Protein AF-0000000074018014 (afdb_homodimer)

Radius of gyration: 39.67 Å; Cα contacts (8 Å, |Δi|>4): 2882; chains: 2; bounding box: 82×98×160 Å

Structure (mmCIF, N/CA/C/O backbone):
data_AF-0000000074018014-model_v1
#
loop_
_entity.id
_entity.type
_entity.pdbx_description
1 polymer 'GP-PDE domain-containing protein'
#
loop_
_atom_site.group_PDB
_atom_site.id
_atom_site.type_symbol
_atom_site.label_atom_id
_atom_site.label_alt_id
_atom_site.label_comp_id
_atom_site.label_asym_id
_atom_site.label_entity_id
_atom_site.label_seq_id
_atom_site.pdbx_PDB_ins_code
_atom_site.Cartn_x
_atom_site.Cartn_y
_atom_site.Cartn_z
_atom_site.occupancy
_atom_site.B_iso_or_equiv
_atom_site.auth_seq_id
_atom_site.auth_comp_id
_atom_site.auth_asym_id
_atom_site.auth_atom_id
_atom_site.pdbx_PDB_model_num
ATOM 1 N N . MET A 1 1 ? -31.703 -41.375 -81.562 1 18.8 1 MET A N 1
ATOM 2 C CA . MET A 1 1 ? -30.422 -41.688 -80.875 1 18.8 1 MET A CA 1
ATOM 3 C C . MET A 1 1 ? -30.609 -41.812 -79.375 1 18.8 1 MET A C 1
ATOM 5 O O . MET A 1 1 ? -31.688 -41.5 -78.875 1 18.8 1 MET A O 1
ATOM 9 N N . PRO A 1 2 ? -29.844 -40.938 -78.625 1 20.55 2 PRO A N 1
ATOM 10 C CA . PRO A 1 2 ? -28.953 -41.469 -77.562 1 20.55 2 PRO A CA 1
ATOM 11 C C . PRO A 1 2 ? -29.688 -41.719 -76.25 1 20.55 2 PRO A C 1
ATOM 13 O O . PRO A 1 2 ? -29.422 -42.719 -75.562 1 20.55 2 PRO A O 1
ATOM 16 N N . GLY A 1 3 ? -30.281 -40.688 -75.5 1 25.5 3 GLY A N 1
ATOM 17 C CA . GLY A 1 3 ? -29.516 -40.438 -74.312 1 25.5 3 GLY A CA 1
ATOM 18 C C . GLY A 1 3 ? -29.906 -41.344 -73.125 1 25.5 3 GLY A C 1
ATOM 19 O O . GLY A 1 3 ? -31.062 -41.312 -72.688 1 25.5 3 GLY A O 1
ATOM 20 N N . PRO A 1 4 ? -29.422 -42.594 -73.125 1 26.17 4 PRO A N 1
ATOM 21 C CA . PRO A 1 4 ? -30.047 -43.688 -72.312 1 26.17 4 PRO A CA 1
ATOM 22 C C . PRO A 1 4 ? -30.281 -43.281 -70.875 1 26.17 4 PRO A C 1
ATOM 24 O O . PRO A 1 4 ? -29.656 -42.344 -70.375 1 26.17 4 PRO A O 1
ATOM 27 N N . PRO A 1 5 ? -30.984 -44.094 -70.062 1 28.73 5 PRO A N 1
ATOM 28 C CA . PRO A 1 5 ? -31.938 -44.031 -69 1 28.73 5 PRO A CA 1
ATOM 29 C C . PRO A 1 5 ? -31.266 -44.062 -67.625 1 28.73 5 PRO A C 1
ATOM 31 O O . PRO A 1 5 ? -31.938 -44.094 -66.562 1 28.73 5 PRO A O 1
ATOM 34 N N . PRO A 1 6 ? -30.188 -43.156 -67.25 1 21.81 6 PRO A N 1
ATOM 35 C CA . PRO A 1 6 ? -29.297 -43.812 -66.25 1 21.81 6 PRO A CA 1
ATOM 36 C C . PRO A 1 6 ? -30.047 -44.344 -65.062 1 21.81 6 PRO A C 1
ATOM 38 O O . PRO A 1 6 ? -31.188 -43.969 -64.812 1 21.81 6 PRO A O 1
ATOM 41 N N . ASP A 1 7 ? -29.547 -45.312 -64.125 1 19.91 7 ASP A N 1
ATOM 42 C CA . ASP A 1 7 ? -29.609 -46.375 -63.125 1 19.91 7 ASP A CA 1
ATOM 43 C C . ASP A 1 7 ? -29.875 -45.812 -61.719 1 19.91 7 ASP A C 1
ATOM 45 O O . ASP A 1 7 ? -29.969 -46.562 -60.75 1 19.91 7 ASP A O 1
ATOM 49 N N . ARG A 1 8 ? -29.656 -44.438 -61.344 1 19.78 8 ARG A N 1
ATOM 50 C CA . ARG A 1 8 ? -29.016 -44.156 -60.062 1 19.78 8 ARG A CA 1
ATOM 51 C C . ARG A 1 8 ? -29.938 -44.5 -58.906 1 19.78 8 ARG A C 1
ATOM 53 O O . ARG A 1 8 ? -29.484 -44.812 -57.812 1 19.78 8 ARG A O 1
ATOM 60 N N . ARG A 1 9 ? -31.281 -44.125 -58.75 1 20.05 9 ARG A N 1
ATOM 61 C CA . ARG A 1 9 ? -31.797 -43.406 -57.625 1 20.05 9 ARG A CA 1
ATOM 62 C C . ARG A 1 9 ? -32.188 -44.344 -56.469 1 20.05 9 ARG A C 1
ATOM 64 O O . ARG A 1 9 ? -33.344 -44.75 -56.375 1 20.05 9 ARG A O 1
ATOM 71 N N . LEU A 1 10 ? -31.656 -45.562 -56.312 1 17.41 10 LEU A N 1
ATOM 72 C CA . LEU A 1 10 ? -32.25 -46.438 -55.312 1 17.41 10 LEU A CA 1
ATOM 73 C C . LEU A 1 10 ? -32.219 -45.75 -53.938 1 17.41 10 LEU A C 1
ATOM 75 O O . LEU A 1 10 ? -31.156 -45.5 -53.375 1 17.41 10 LEU A O 1
ATOM 79 N N . ALA A 1 11 ? -33.125 -44.812 -53.531 1 19.66 11 ALA A N 1
ATOM 80 C CA . ALA A 1 11 ? -33.594 -44.031 -52.375 1 19.66 11 ALA A CA 1
ATOM 81 C C . ALA A 1 11 ? -34 -44.938 -51.219 1 19.66 11 ALA A C 1
ATOM 83 O O . ALA A 1 11 ? -35.188 -45.188 -51.031 1 19.66 11 ALA A O 1
ATOM 84 N N . ASP A 1 12 ? -33.562 -46.219 -51.125 1 18.16 12 ASP A N 1
ATOM 85 C CA . ASP A 1 12 ? -34.188 -47.094 -50.125 1 18.16 12 ASP A CA 1
ATOM 86 C C . ASP A 1 12 ? -34.188 -46.438 -48.75 1 18.16 12 ASP A C 1
ATOM 88 O O . ASP A 1 12 ? -33.25 -45.75 -48.375 1 18.16 12 ASP A O 1
ATOM 92 N N . GLU A 1 13 ? -35.375 -46.344 -47.969 1 19.75 13 GLU A N 1
ATOM 93 C CA . GLU A 1 13 ? -36.156 -45.938 -46.812 1 19.75 13 GLU A CA 1
ATOM 94 C C . GLU A 1 13 ? -35.656 -46.625 -45.531 1 19.75 13 GLU A C 1
ATOM 96 O O . GLU A 1 13 ? -35.969 -47.812 -45.281 1 19.75 13 GLU A O 1
ATOM 101 N N . LEU A 1 14 ? -34.312 -46.719 -45.219 1 17.86 14 LEU A N 1
ATOM 102 C CA . LEU A 1 14 ? -33.875 -47.469 -44.031 1 17.86 14 LEU A CA 1
ATOM 103 C C . LEU A 1 14 ? -34.656 -47.031 -42.781 1 17.86 14 LEU A C 1
ATOM 105 O O . LEU A 1 14 ? -34.656 -45.844 -42.438 1 17.86 14 LEU A O 1
ATOM 109 N N . LEU A 1 15 ? -35.75 -47.75 -42.312 1 18.5 15 LEU A N 1
ATOM 110 C CA . LEU A 1 15 ? -36.719 -47.719 -41.219 1 18.5 15 LEU A CA 1
ATOM 111 C C . LEU A 1 15 ? -36.031 -47.75 -39.875 1 18.5 15 LEU A C 1
ATOM 113 O O . LEU A 1 15 ? -35.312 -48.719 -39.562 1 18.5 15 LEU A O 1
ATOM 117 N N . VAL A 1 16 ? -35.594 -46.656 -39.25 1 19.36 16 VAL A N 1
ATOM 118 C CA . VAL A 1 16 ? -34.969 -46.375 -38 1 19.36 16 VAL A CA 1
ATOM 119 C C . VAL A 1 16 ? -35.844 -46.844 -36.844 1 19.36 16 VAL A C 1
ATOM 121 O O . VAL A 1 16 ? -36.938 -46.312 -36.656 1 19.36 16 VAL A O 1
ATOM 124 N N . THR A 1 17 ? -36 -48.156 -36.438 1 18.53 17 THR A N 1
ATOM 125 C CA . THR A 1 17 ? -36.812 -48.688 -35.344 1 18.53 17 THR A CA 1
ATOM 126 C C . THR A 1 17 ? -36.375 -48.125 -34 1 18.53 17 THR A C 1
ATOM 128 O O . THR A 1 17 ? -35.156 -48 -33.75 1 18.53 17 THR A O 1
ATOM 131 N N . SER A 1 18 ? -37.188 -47.344 -33.219 1 20.03 18 SER A N 1
ATOM 132 C CA . SER A 1 18 ? -37.281 -46.562 -31.969 1 20.03 18 SER A CA 1
ATOM 133 C C . SER A 1 18 ? -37.156 -47.469 -30.75 1 20.03 18 SER A C 1
ATOM 135 O O . SER A 1 18 ? -38.156 -47.969 -30.219 1 20.03 18 SER A O 1
ATOM 137 N N . SER A 1 19 ? -36.188 -48.438 -30.594 1 19.53 19 SER A N 1
ATOM 138 C CA . SER A 1 19 ? -36.281 -49.312 -29.438 1 19.53 19 SER A CA 1
ATOM 139 C C . SER A 1 19 ? -36.375 -48.531 -28.141 1 19.53 19 SER A C 1
ATOM 141 O O . SER A 1 19 ? -35.719 -47.5 -28 1 19.53 19 SER A O 1
ATOM 143 N N . ARG A 1 20 ? -37.406 -48.719 -27.219 1 21.55 20 ARG A N 1
ATOM 144 C CA . ARG A 1 20 ? -37.938 -48.281 -25.922 1 21.55 20 ARG A CA 1
ATOM 145 C C . ARG A 1 20 ? -36.938 -48.562 -24.812 1 21.55 20 ARG A C 1
ATOM 147 O O . ARG A 1 20 ? -36.688 -49.719 -24.469 1 21.55 20 ARG A O 1
ATOM 154 N N . LEU A 1 21 ? -35.812 -47.875 -24.766 1 22.12 21 LEU A N 1
ATOM 155 C CA . LEU A 1 21 ? -34.812 -48 -23.703 1 22.12 21 LEU A CA 1
ATOM 156 C C . LEU A 1 21 ? -35.469 -48 -22.328 1 22.12 21 LEU A C 1
ATOM 158 O O . LEU A 1 21 ? -36.281 -47.125 -22.031 1 22.12 21 LEU A O 1
ATOM 162 N N . LEU A 1 22 ? -35.688 -49.094 -21.734 1 23.39 22 LEU A N 1
ATOM 163 C CA . LEU A 1 22 ? -36.281 -49.375 -20.422 1 23.39 22 LEU A CA 1
ATOM 164 C C . LEU A 1 22 ? -35.562 -48.562 -19.344 1 23.39 22 LEU A C 1
ATOM 166 O O . LEU A 1 22 ? -34.375 -48.25 -19.453 1 23.39 22 LEU A O 1
ATOM 170 N N . PRO A 1 23 ? -36.375 -47.938 -18.281 1 24.28 23 PRO A N 1
ATOM 171 C CA . PRO A 1 23 ? -36.156 -46.969 -17.188 1 24.28 23 PRO A CA 1
ATOM 172 C C . PRO A 1 23 ? -35.094 -47.438 -16.203 1 24.28 23 PRO A C 1
ATOM 174 O O . PRO A 1 23 ? -35.281 -48.438 -15.5 1 24.28 23 PRO A O 1
ATOM 177 N N . ALA A 1 24 ? -33.938 -47.875 -16.5 1 23.22 24 ALA A N 1
ATOM 178 C CA . ALA A 1 24 ? -33.188 -48.469 -15.391 1 23.22 24 ALA A CA 1
ATOM 179 C C . ALA A 1 24 ? -33.094 -47.531 -14.203 1 23.22 24 ALA A C 1
ATOM 181 O O . ALA A 1 24 ? -33.25 -46.312 -14.352 1 23.22 24 ALA A O 1
ATOM 182 N N . ASN A 1 25 ? -32.781 -47.938 -12.93 1 24.59 25 ASN A N 1
ATOM 183 C CA . ASN A 1 25 ? -32.781 -47.438 -11.555 1 24.59 25 ASN A CA 1
ATOM 184 C C . ASN A 1 25 ? -31.953 -46.156 -11.414 1 24.59 25 ASN A C 1
ATOM 186 O O . ASN A 1 25 ? -30.875 -46.062 -12.023 1 24.59 25 ASN A O 1
ATOM 190 N N . ARG A 1 26 ? -32.438 -44.875 -10.852 1 25.56 26 ARG A N 1
ATOM 191 C CA . ARG A 1 26 ? -32.375 -43.438 -10.828 1 25.56 26 ARG A CA 1
ATOM 192 C C . ARG A 1 26 ? -31.094 -42.938 -10.18 1 25.56 26 ARG A C 1
ATOM 194 O O . ARG A 1 26 ? -31.109 -42.188 -9.211 1 25.56 26 ARG A O 1
ATOM 201 N N . ARG A 1 27 ? -30.047 -43.75 -9.945 1 28.17 27 ARG A N 1
ATOM 202 C CA . ARG A 1 27 ? -28.891 -43.125 -9.336 1 28.17 27 ARG A CA 1
ATOM 203 C C . ARG A 1 27 ? -28.469 -41.875 -10.125 1 28.17 27 ARG A C 1
ATOM 205 O O . ARG A 1 27 ? -28.453 -41.906 -11.359 1 28.17 27 ARG A O 1
ATOM 212 N N . ASN A 1 28 ? -28.656 -40.562 -9.531 1 27.83 28 ASN A N 1
ATOM 213 C CA . ASN A 1 28 ? -28.688 -39.156 -9.953 1 27.83 28 ASN A CA 1
ATOM 214 C C . ASN A 1 28 ? -27.453 -38.812 -10.789 1 27.83 28 ASN A C 1
ATOM 216 O O . ASN A 1 28 ? -27.078 -37.625 -10.891 1 27.83 28 ASN A O 1
ATOM 220 N N . ASP A 1 29 ? -26.531 -39.688 -11.016 1 29 29 ASP A N 1
ATOM 221 C CA . ASP A 1 29 ? -25.375 -39.312 -11.812 1 29 29 ASP A CA 1
ATOM 222 C C . ASP A 1 29 ? -25.797 -38.906 -13.227 1 29 29 ASP A C 1
ATOM 224 O O . ASP A 1 29 ? -25.953 -39.75 -14.102 1 29 29 ASP A O 1
ATOM 228 N N . ASN A 1 30 ? -26.688 -37.938 -13.359 1 30.08 30 ASN A N 1
ATOM 229 C CA . ASN A 1 30 ? -27.266 -37.531 -14.625 1 30.08 30 ASN A CA 1
ATOM 230 C C . ASN A 1 30 ? -26.188 -37.156 -15.641 1 30.08 30 ASN A C 1
ATOM 232 O O . ASN A 1 30 ? -26.406 -36.312 -16.516 1 30.08 30 ASN A O 1
ATOM 236 N N . ARG A 1 31 ? -24.891 -37.406 -15.391 1 32.22 31 ARG A N 1
ATOM 237 C CA . ARG A 1 31 ? -24 -37.062 -16.484 1 32.22 31 ARG A CA 1
ATOM 238 C C . ARG A 1 31 ? -24.328 -37.844 -17.75 1 32.22 31 ARG A C 1
ATOM 240 O O . ARG A 1 31 ? -24.375 -39.062 -17.719 1 32.22 31 ARG A O 1
ATOM 247 N N . VAL A 1 32 ? -25.25 -37.375 -18.547 1 31.17 32 VAL A N 1
ATOM 248 C CA . VAL A 1 32 ? -25.5 -37.938 -19.875 1 31.17 32 VAL A CA 1
ATOM 249 C C . VAL A 1 32 ? -24.188 -38.062 -20.641 1 31.17 32 VAL A C 1
ATOM 251 O O . VAL A 1 32 ? -23.391 -37.125 -20.688 1 31.17 32 VAL A O 1
ATOM 254 N N . ARG A 1 33 ? -23.641 -39.219 -20.766 1 32.84 33 ARG A N 1
ATOM 255 C CA . ARG A 1 33 ? -22.516 -39.531 -21.609 1 32.84 33 ARG A CA 1
ATOM 256 C C . ARG A 1 33 ? -22.734 -39.062 -23.047 1 32.84 33 ARG A C 1
ATOM 258 O O . ARG A 1 33 ? -23.734 -39.438 -23.672 1 32.84 33 ARG A O 1
ATOM 265 N N . TYR A 1 34 ? -22.5 -37.812 -23.344 1 34.84 34 TYR A N 1
ATOM 266 C CA . TYR A 1 34 ? -22.656 -37.344 -24.719 1 34.84 34 TYR A CA 1
ATOM 267 C C . TYR A 1 34 ? -21.562 -37.906 -25.609 1 34.84 34 TYR A C 1
ATOM 269 O O . TYR A 1 34 ? -20.422 -38.094 -25.172 1 34.84 34 TYR A O 1
ATOM 277 N N . GLU A 1 35 ? -22 -38.875 -26.516 1 40.19 35 GLU A N 1
ATOM 278 C CA . GLU A 1 35 ? -21.125 -39.25 -27.625 1 40.19 35 GLU A CA 1
ATOM 279 C C . GLU A 1 35 ? -21.016 -38.156 -28.656 1 40.19 35 GLU A C 1
ATOM 281 O O . GLU A 1 35 ? -22.016 -37.656 -29.172 1 40.19 35 GLU A O 1
ATOM 286 N N . CYS A 1 36 ? -20.156 -37.25 -28.547 1 38.97 36 CYS A N 1
ATOM 287 C CA . CYS A 1 36 ? -19.969 -36.25 -29.594 1 38.97 36 CYS A CA 1
ATOM 288 C C . CYS A 1 36 ? -19.156 -36.812 -30.75 1 38.97 36 CYS A C 1
ATOM 290 O O . CYS A 1 36 ? -18.125 -37.469 -30.531 1 38.97 36 CYS A O 1
ATOM 292 N N . LEU A 1 37 ? -19.875 -37.125 -32 1 38.12 37 LEU A N 1
ATOM 293 C CA . LEU A 1 37 ? -19.234 -37.625 -33.219 1 38.12 37 LEU A CA 1
ATOM 294 C C . LEU A 1 37 ? -18.812 -36.469 -34.125 1 38.12 37 LEU A C 1
ATOM 296 O O . LEU A 1 37 ? -19.547 -35.5 -34.281 1 38.12 37 LEU A O 1
ATOM 300 N N . ALA A 1 38 ? -17.547 -36.062 -34.156 1 40.97 38 ALA A N 1
ATOM 301 C CA . ALA A 1 38 ? -17.172 -35.094 -35.219 1 40.97 38 ALA A CA 1
ATOM 302 C C . ALA A 1 38 ? -16.453 -35.812 -36.344 1 40.97 38 ALA A C 1
ATOM 304 O O . ALA A 1 38 ? -15.758 -36.812 -36.156 1 40.97 38 ALA A O 1
ATOM 305 N N . VAL A 1 39 ? -17 -35.594 -37.656 1 38.78 39 VAL A N 1
ATOM 306 C CA . VAL A 1 39 ? -16.391 -36.062 -38.875 1 38.78 39 VAL A CA 1
ATOM 307 C C . VAL A 1 39 ? -15.414 -35 -39.406 1 38.78 39 VAL A C 1
ATOM 309 O O . VAL A 1 39 ? -15.781 -33.844 -39.594 1 38.78 39 VAL A O 1
ATOM 312 N N . VAL A 1 40 ? -14.047 -35.062 -39.156 1 40.75 40 VAL A N 1
ATOM 313 C CA . VAL A 1 40 ? -13.102 -34.156 -39.781 1 40.75 40 VAL A CA 1
ATOM 314 C C . VAL A 1 40 ? -12.484 -34.781 -41.031 1 40.75 40 VAL A C 1
ATOM 316 O O . VAL A 1 40 ? -12.039 -35.938 -41 1 40.75 40 VAL A O 1
ATOM 319 N N . VAL A 1 41 ? -12.688 -34.031 -42.219 1 36.38 41 VAL A N 1
ATOM 320 C CA . VAL A 1 41 ? -12.094 -34.438 -43.5 1 36.38 41 VAL A CA 1
ATOM 321 C C . VAL A 1 41 ? -10.727 -33.781 -43.656 1 36.38 41 VAL A C 1
ATOM 323 O O . VAL A 1 41 ? -10.609 -32.562 -43.594 1 36.38 41 VAL A O 1
ATOM 326 N N . VAL A 1 42 ? -9.633 -34.406 -43.406 1 36.16 42 VAL A N 1
ATOM 327 C CA . VAL A 1 42 ? -8.305 -33.844 -43.625 1 36.16 42 VAL A CA 1
ATOM 328 C C . VAL A 1 42 ? -7.887 -34.062 -45.062 1 36.16 42 VAL A C 1
ATOM 330 O O . VAL A 1 42 ? -7.879 -35.188 -45.562 1 36.16 42 VAL A O 1
ATOM 333 N N . ALA A 1 43 ? -7.918 -32.906 -45.969 1 33.25 43 ALA A N 1
ATOM 334 C CA . ALA A 1 43 ? -7.531 -32.969 -47.375 1 33.25 43 ALA A CA 1
ATOM 335 C C . ALA A 1 43 ? -6.016 -33.031 -47.531 1 33.25 43 ALA A C 1
ATOM 337 O O . ALA A 1 43 ? -5.289 -32.281 -46.875 1 33.25 43 ALA A O 1
ATOM 338 N N . SER A 1 44 ? -5.34 -34.094 -47.781 1 32.56 44 SER A N 1
ATOM 339 C CA . SER A 1 44 ? -3.943 -34.125 -48.188 1 32.56 44 SER A CA 1
ATOM 340 C C . SER A 1 44 ? -3.754 -33.469 -49.562 1 32.56 44 SER A C 1
ATOM 342 O O . SER A 1 44 ? -4.453 -33.812 -50.531 1 32.56 44 SER A O 1
ATOM 344 N N . PHE A 1 45 ? -3.375 -32.219 -49.688 1 30.94 45 PHE A N 1
ATOM 345 C CA . PHE A 1 45 ? -3.145 -31.547 -50.969 1 30.94 45 PHE A CA 1
ATOM 346 C C . PHE A 1 45 ? -1.978 -32.188 -51.688 1 30.94 45 PHE A C 1
ATOM 348 O O . PHE A 1 45 ? -1.482 -31.641 -52.688 1 30.94 45 PHE A O 1
ATOM 355 N N . GLN A 1 46 ? -1.253 -33.188 -51.562 1 30.62 46 GLN A N 1
ATOM 356 C CA . GLN A 1 46 ? -0.216 -33.25 -52.562 1 30.62 46 GLN A CA 1
ATOM 357 C C . GLN A 1 46 ? -0.823 -33.219 -53.969 1 30.62 46 GLN A C 1
ATOM 359 O O . GLN A 1 46 ? -2.02 -33.438 -54.156 1 30.62 46 GLN A O 1
ATOM 364 N N . GLY A 1 47 ? -0.077 -33.219 -55.25 1 29.72 47 GLY A N 1
ATOM 365 C CA . GLY A 1 47 ? -0.058 -33.75 -56.625 1 29.72 47 GLY A CA 1
ATOM 366 C C . GLY A 1 47 ? -0.727 -35.125 -56.75 1 29.72 47 GLY A C 1
ATOM 367 O O . GLY A 1 47 ? -0.244 -36.094 -56.188 1 29.72 47 GLY A O 1
ATOM 368 N N . GLY A 1 48 ? -1.909 -35.281 -57.125 1 37.22 48 GLY A N 1
ATOM 369 C CA . GLY A 1 48 ? -2.984 -36.25 -57.312 1 37.22 48 GLY A CA 1
ATOM 370 C C . GLY A 1 48 ? -3.508 -36.812 -56 1 37.22 48 GLY A C 1
ATOM 371 O O . GLY A 1 48 ? -4.121 -37.875 -56 1 37.22 48 GLY A O 1
ATOM 372 N N . MET A 1 49 ? -2.979 -36.625 -54.844 1 40.66 49 MET A N 1
ATOM 373 C CA . MET A 1 49 ? -3.021 -37.406 -53.625 1 40.66 49 MET A CA 1
ATOM 374 C C . MET A 1 49 ? -4.418 -37.375 -53 1 40.66 49 MET A C 1
ATOM 376 O O . MET A 1 49 ? -5.043 -36.312 -52.906 1 40.66 49 MET A O 1
ATOM 380 N N . ALA A 1 50 ? -5.102 -38.469 -52.875 1 49.47 50 ALA A N 1
ATOM 381 C CA . ALA A 1 50 ? -6.383 -38.938 -52.344 1 49.47 50 ALA A CA 1
ATOM 382 C C . ALA A 1 50 ? -6.609 -38.406 -50.938 1 49.47 50 ALA A C 1
ATOM 384 O O . ALA A 1 50 ? -5.672 -38.312 -50.125 1 49.47 50 ALA A O 1
ATOM 385 N N . SER A 1 51 ? -7.43 -37.438 -50.75 1 60.56 51 SER A N 1
ATOM 386 C CA . SER A 1 51 ? -7.93 -36.969 -49.438 1 60.56 51 SER A CA 1
ATOM 387 C C . SER A 1 51 ? -8.742 -38.062 -48.75 1 60.56 51 SER A C 1
ATOM 389 O O . SER A 1 51 ? -9.422 -38.844 -49.406 1 60.56 51 SER A O 1
ATOM 391 N N . THR A 1 52 ? -8.203 -38.406 -47.562 1 67 52 THR A N 1
ATOM 392 C CA . THR A 1 52 ? -8.984 -39.344 -46.75 1 67 52 THR A CA 1
ATOM 393 C C . THR A 1 52 ? -9.875 -38.562 -45.75 1 67 52 THR A C 1
ATOM 395 O O . THR A 1 52 ? -9.406 -37.656 -45.094 1 67 52 THR A O 1
ATOM 398 N N . ALA A 1 53 ? -11.148 -38.781 -45.844 1 70.25 53 ALA A N 1
ATOM 399 C CA . ALA A 1 53 ? -12.07 -38.25 -44.844 1 70.25 53 ALA A CA 1
ATOM 400 C C . ALA A 1 53 ? -12.023 -39.094 -43.562 1 70.25 53 ALA A C 1
ATOM 402 O O . ALA A 1 53 ? -12.273 -40.312 -43.594 1 70.25 53 ALA A O 1
ATOM 403 N N . VAL A 1 54 ? -11.594 -38.406 -42.469 1 71.75 54 VAL A N 1
ATOM 404 C CA . VAL A 1 54 ? -11.469 -39.125 -41.219 1 71.75 54 VAL A CA 1
ATOM 405 C C . VAL A 1 54 ? -12.586 -38.719 -40.25 1 71.75 54 VAL A C 1
ATOM 407 O O . VAL A 1 54 ? -12.828 -37.531 -40.062 1 71.75 54 VAL A O 1
ATOM 410 N N . THR A 1 55 ? -13.352 -39.688 -39.719 1 73.44 55 THR A N 1
ATOM 411 C CA . THR A 1 55 ? -14.367 -39.438 -38.719 1 73.44 55 THR A CA 1
ATOM 412 C C . THR A 1 55 ? -13.836 -39.75 -37.312 1 73.44 55 THR A C 1
ATOM 414 O O . THR A 1 55 ? -13.422 -40.875 -37.031 1 73.44 55 THR A O 1
ATOM 417 N N . PHE A 1 56 ? -13.883 -38.656 -36.469 1 75.62 56 PHE A N 1
ATOM 418 C CA . PHE A 1 56 ? -13.508 -38.812 -35.062 1 75.62 56 PHE A CA 1
ATOM 419 C C . PHE A 1 56 ? -14.734 -39.062 -34.219 1 75.62 56 PHE A C 1
ATOM 421 O O . PHE A 1 56 ? -15.742 -38.375 -34.344 1 75.62 56 PHE A O 1
ATOM 428 N N . ARG A 1 57 ? -14.648 -40.125 -33.406 1 74.81 57 ARG A N 1
ATOM 429 C CA . ARG A 1 57 ? -15.688 -40.438 -32.438 1 74.81 57 ARG A CA 1
ATOM 430 C C . ARG A 1 57 ? -15.125 -40.406 -31 1 74.81 57 ARG A C 1
ATOM 432 O O . ARG A 1 57 ? -14.141 -41.094 -30.703 1 74.81 57 ARG A O 1
ATOM 439 N N . VAL A 1 58 ? -15.695 -39.5 -30.188 1 80.5 58 VAL A N 1
ATOM 440 C CA . VAL A 1 58 ? -15.203 -39.344 -28.812 1 80.5 58 VAL A CA 1
ATOM 441 C C . VAL A 1 58 ? -16.359 -39.469 -27.828 1 80.5 58 VAL A C 1
ATOM 443 O O . VAL A 1 58 ? -17.438 -38.906 -28.062 1 80.5 58 VAL A O 1
ATOM 446 N N . GLN A 1 59 ? -16.125 -40.312 -26.859 1 78.25 59 GLN A N 1
ATOM 447 C CA . GLN A 1 59 ? -17.062 -40.375 -25.766 1 78.25 59 GLN A CA 1
ATOM 448 C C . GLN A 1 59 ? -16.5 -39.719 -24.5 1 78.25 59 GLN A C 1
ATOM 450 O O . GLN A 1 59 ? -15.305 -39.812 -24.234 1 78.25 59 GLN A O 1
ATOM 455 N N . GLY A 1 60 ? -17.203 -38.938 -23.812 1 75.5 60 GLY A N 1
ATOM 456 C CA . GLY A 1 60 ? -16.828 -38.25 -22.578 1 75.5 60 GLY A CA 1
ATOM 457 C C . GLY A 1 60 ? -17.953 -37.406 -22.016 1 75.5 60 GLY A C 1
ATOM 458 O O . GLY A 1 60 ? -18.938 -37.125 -22.688 1 75.5 60 GLY A O 1
ATOM 459 N N . LYS A 1 61 ? -17.781 -37.094 -20.719 1 70.88 61 LYS A N 1
ATOM 460 C CA . LYS A 1 61 ? -18.734 -36.219 -20.047 1 70.88 61 LYS A CA 1
ATOM 461 C C . LYS A 1 61 ? -18.469 -34.75 -20.375 1 70.88 61 LYS A C 1
ATOM 463 O O . LYS A 1 61 ? -17.328 -34.281 -20.25 1 70.88 61 LYS A O 1
ATOM 468 N N . VAL A 1 62 ? -19.438 -34.125 -20.984 1 72 62 VAL A N 1
ATOM 469 C CA . VAL A 1 62 ? -19.312 -32.688 -21.281 1 72 62 VAL A CA 1
ATOM 470 C C . VAL A 1 62 ? -20.391 -31.906 -20.531 1 72 62 VAL A C 1
ATOM 472 O O . VAL A 1 62 ? -21.562 -32.25 -20.594 1 72 62 VAL A O 1
ATOM 475 N N . GLU A 1 63 ? -19.953 -31.047 -19.703 1 66.12 63 GLU A N 1
ATOM 476 C CA . GLU A 1 63 ? -20.906 -30.203 -18.984 1 66.12 63 GLU A CA 1
ATOM 477 C C . GLU A 1 63 ? -21.641 -29.266 -19.938 1 66.12 63 GLU A C 1
ATOM 479 O O . GLU A 1 63 ? -21.188 -29.016 -21.047 1 66.12 63 GLU A O 1
ATOM 484 N N . ASP A 1 64 ? -22.797 -28.781 -19.438 1 64.5 64 ASP A N 1
ATOM 485 C CA . ASP A 1 64 ? -23.594 -27.844 -20.219 1 64.5 64 ASP A CA 1
ATOM 486 C C . ASP A 1 64 ? -22.781 -26.578 -20.531 1 64.5 64 ASP A C 1
ATOM 488 O O . ASP A 1 64 ? -22.109 -26.031 -19.656 1 64.5 64 ASP A O 1
ATOM 492 N N . GLY A 1 65 ? -22.797 -26.266 -21.734 1 67 65 GLY A N 1
ATOM 493 C CA . GLY A 1 65 ? -22.109 -25.062 -22.141 1 67 65 GLY A CA 1
ATOM 494 C C . GLY A 1 65 ? -20.719 -25.312 -22.672 1 67 65 GLY A C 1
ATOM 495 O O . GLY A 1 65 ? -20.078 -24.422 -23.25 1 67 65 GLY A O 1
ATOM 496 N N . PHE A 1 66 ? -20.297 -26.547 -22.484 1 75 66 PHE A N 1
ATOM 497 C CA . PHE A 1 66 ? -18.969 -26.891 -22.969 1 75 66 PHE A CA 1
ATOM 498 C C . PHE A 1 66 ? -19.047 -27.719 -24.25 1 75 66 PHE A C 1
ATOM 500 O O . PHE A 1 66 ? -20.109 -28.266 -24.562 1 75 66 PHE A O 1
ATOM 507 N N . GLN A 1 67 ? -17.953 -27.641 -25 1 77.62 67 GLN A N 1
ATOM 508 C CA . GLN A 1 67 ? -17.844 -28.359 -26.266 1 77.62 67 GLN A CA 1
ATOM 509 C C . GLN A 1 67 ? -16.547 -29.156 -26.344 1 77.62 67 GLN A C 1
ATOM 511 O O . GLN A 1 67 ? -15.562 -28.812 -25.672 1 77.62 67 GLN A O 1
ATOM 516 N N . MET A 1 68 ? -16.609 -30.203 -27.125 1 83.44 68 MET A N 1
ATOM 517 C CA . MET A 1 68 ? -15.414 -31.016 -27.328 1 83.44 68 MET A CA 1
ATOM 518 C C . MET A 1 68 ? -14.727 -30.656 -28.641 1 83.44 68 MET A C 1
ATOM 520 O O . MET A 1 68 ? -15.391 -30.359 -29.641 1 83.44 68 MET A O 1
ATOM 524 N N . TYR A 1 69 ? -13.453 -30.656 -28.547 1 85 69 TYR A N 1
ATOM 525 C CA . TYR A 1 69 ? -12.641 -30.344 -29.719 1 85 69 TYR A CA 1
ATOM 526 C C . TYR A 1 69 ? -11.547 -31.391 -29.906 1 85 69 TYR A C 1
ATOM 528 O O . TYR A 1 69 ? -11.219 -32.125 -28.984 1 85 69 TYR A O 1
ATOM 536 N N . VAL A 1 70 ? -11.078 -31.5 -31.141 1 85.06 70 VAL A N 1
ATOM 537 C CA . VAL A 1 70 ? -9.883 -32.281 -31.453 1 85.06 70 VAL A CA 1
ATOM 538 C C . VAL A 1 70 ? -8.82 -31.359 -32.062 1 85.06 70 VAL A C 1
ATOM 540 O O . VAL A 1 70 ? -9.133 -30.5 -32.875 1 85.06 70 VAL A O 1
ATOM 543 N N . VAL A 1 71 ? -7.609 -31.5 -31.594 1 88 71 VAL A N 1
ATOM 544 C CA . VAL A 1 71 ? -6.48 -30.734 -32.125 1 88 71 VAL A CA 1
ATOM 545 C C . VAL A 1 71 ? -5.309 -31.672 -32.406 1 88 71 VAL A C 1
ATOM 547 O O . VAL A 1 71 ? -5.082 -32.625 -31.641 1 88 71 VAL A O 1
ATOM 550 N N . GLY A 1 72 ? -4.613 -31.391 -33.531 1 87 72 GLY A N 1
ATOM 551 C CA . GLY A 1 72 ? -3.512 -32.281 -33.875 1 87 72 GLY A CA 1
ATOM 552 C C . GLY A 1 72 ? -2.422 -31.562 -34.656 1 87 72 GLY A C 1
ATOM 553 O O . GLY A 1 72 ? -2.344 -30.344 -34.656 1 87 72 GLY A O 1
ATOM 554 N N . ASP A 1 73 ? -1.522 -32.375 -35.281 1 87.31 73 ASP A N 1
ATOM 555 C CA . ASP A 1 73 ? -0.3 -31.875 -35.906 1 87.31 73 ASP A CA 1
ATOM 556 C C . ASP A 1 73 ? -0.583 -31.312 -37.281 1 87.31 73 ASP A C 1
ATOM 558 O O . ASP A 1 73 ? 0.131 -30.438 -37.781 1 87.31 73 ASP A O 1
ATOM 562 N N . LYS A 1 74 ? -1.62 -31.797 -37.906 1 81 74 LYS A N 1
ATOM 563 C CA . LYS A 1 74 ? -1.92 -31.375 -39.25 1 81 74 LYS A CA 1
ATOM 564 C C . LYS A 1 74 ? -2.725 -30.078 -39.281 1 81 74 LYS A C 1
ATOM 566 O O . LYS A 1 74 ? -3.434 -29.781 -38.312 1 81 74 LYS A O 1
ATOM 571 N N . ASP A 1 75 ? -2.609 -29.406 -40.281 1 79.88 75 ASP A N 1
ATOM 572 C CA . ASP A 1 75 ? -3.338 -28.141 -40.438 1 79.88 75 ASP A CA 1
ATOM 573 C C . ASP A 1 75 ? -4.844 -28.375 -40.344 1 79.88 75 ASP A C 1
ATOM 575 O O . ASP A 1 75 ? -5.57 -27.531 -39.812 1 79.88 75 ASP A O 1
ATOM 579 N N . GLU A 1 76 ? -5.258 -29.5 -40.812 1 74.69 76 GLU A N 1
ATOM 580 C CA . GLU A 1 76 ? -6.68 -29.797 -40.875 1 74.69 76 GLU A CA 1
ATOM 581 C C . GLU A 1 76 ? -7.258 -29.984 -39.469 1 74.69 76 GLU A C 1
ATOM 583 O O . GLU A 1 76 ? -8.469 -29.875 -39.281 1 74.69 76 GLU A O 1
ATOM 588 N N . ILE A 1 77 ? -6.363 -30.281 -38.594 1 80.81 77 ILE A N 1
ATOM 589 C CA . ILE A 1 77 ? -6.844 -30.484 -37.25 1 80.81 77 ILE A CA 1
ATOM 590 C C . ILE A 1 77 ? -6.188 -29.469 -36.312 1 80.81 77 ILE A C 1
ATOM 592 O O . ILE A 1 77 ? -5.91 -29.766 -35.156 1 80.81 77 ILE A O 1
ATOM 596 N N . GLY A 1 78 ? -5.766 -28.328 -36.844 1 82 78 GLY A N 1
ATOM 597 C CA . GLY A 1 78 ? -5.492 -27.141 -36.031 1 82 78 GLY A CA 1
ATOM 598 C C . GLY A 1 78 ? -4.012 -26.938 -35.781 1 82 78 GLY A C 1
ATOM 599 O O . GLY A 1 78 ? -3.617 -25.906 -35.219 1 82 78 GLY A O 1
ATOM 600 N N . HIS A 1 79 ? -3.072 -27.859 -36.219 1 89.88 79 HIS A N 1
ATOM 601 C CA . HIS A 1 79 ? -1.634 -27.719 -36 1 89.88 79 HIS A CA 1
ATOM 602 C C . HIS A 1 79 ? -1.298 -27.438 -34.562 1 89.88 79 HIS A C 1
ATOM 604 O O . HIS A 1 79 ? -0.515 -26.547 -34.25 1 89.88 79 HIS A O 1
ATOM 610 N N . TRP A 1 80 ? -1.968 -28.078 -33.656 1 91 80 TRP A N 1
ATOM 611 C CA . TRP A 1 80 ? -1.797 -28.078 -32.188 1 91 80 TRP A CA 1
ATOM 612 C C . TRP A 1 80 ? -2.188 -26.719 -31.609 1 91 80 TRP A C 1
ATOM 614 O O . TRP A 1 80 ? -1.831 -26.406 -30.469 1 91 80 TRP A O 1
ATOM 624 N N . ILE A 1 81 ? -2.836 -25.938 -32.375 1 89.31 81 ILE A N 1
ATOM 625 C CA . ILE A 1 81 ? -3.303 -24.641 -31.891 1 89.31 81 ILE A CA 1
ATOM 626 C C . ILE A 1 81 ? -4.77 -24.75 -31.484 1 89.31 81 ILE A C 1
ATOM 628 O O . ILE A 1 81 ? -5.617 -25.156 -32.281 1 89.31 81 ILE A O 1
ATOM 632 N N . SER A 1 82 ? -5.039 -24.359 -30.281 1 88.44 82 SER A N 1
ATOM 633 C CA . SER A 1 82 ? -6.379 -24.516 -29.719 1 88.44 82 SER A CA 1
ATOM 634 C C . SER A 1 82 ? -7.41 -23.75 -30.547 1 88.44 82 SER A C 1
ATOM 636 O O . SER A 1 82 ? -8.508 -24.25 -30.797 1 88.44 82 SER A O 1
ATOM 638 N N . ASP A 1 83 ? -7.086 -22.578 -30.938 1 87.06 83 ASP A N 1
ATOM 639 C CA . ASP A 1 83 ? -8.047 -21.703 -31.609 1 87.06 83 ASP A CA 1
ATOM 640 C C . ASP A 1 83 ? -8.375 -22.234 -33 1 87.06 83 ASP A C 1
ATOM 642 O O . ASP A 1 83 ? -9.344 -21.797 -33.625 1 87.06 83 ASP A O 1
ATOM 646 N N . THR A 1 84 ? -7.617 -23.125 -33.5 1 84.81 84 THR A N 1
ATOM 647 C CA . THR A 1 84 ? -7.871 -23.719 -34.812 1 84.81 84 THR A CA 1
ATOM 648 C C . THR A 1 84 ? -8.273 -25.172 -34.688 1 84.81 84 THR A C 1
ATOM 650 O O . THR A 1 84 ? -8.281 -25.922 -35.656 1 84.81 84 THR A O 1
ATOM 653 N N . ALA A 1 85 ? -8.609 -25.562 -33.469 1 85.19 85 ALA A N 1
ATOM 654 C CA . ALA A 1 85 ? -9.07 -26.922 -33.25 1 85.19 85 ALA A CA 1
ATOM 655 C C . ALA A 1 85 ? -10.422 -27.172 -33.906 1 85.19 85 ALA A C 1
ATOM 657 O O . ALA A 1 85 ? -11.141 -26.234 -34.219 1 85.19 85 ALA A O 1
ATOM 658 N N . ILE A 1 86 ? -10.688 -28.438 -34.031 1 79.88 86 ILE A N 1
ATOM 659 C CA . ILE A 1 86 ? -11.93 -28.797 -34.719 1 79.88 86 ILE A CA 1
ATOM 660 C C . ILE A 1 86 ? -12.992 -29.172 -33.688 1 79.88 86 ILE A C 1
ATOM 662 O O . ILE A 1 86 ? -12.758 -30.031 -32.812 1 79.88 86 ILE A O 1
ATOM 666 N N . ARG A 1 87 ? -14.07 -28.547 -33.781 1 81.44 87 ARG A N 1
ATOM 667 C CA . ARG A 1 87 ? -15.195 -28.812 -32.906 1 81.44 87 ARG A CA 1
ATOM 668 C C . ARG A 1 87 ? -15.836 -30.156 -33.219 1 81.44 87 ARG A C 1
ATOM 670 O O . ARG A 1 87 ? -16.031 -30.484 -34.406 1 81.44 87 ARG A O 1
ATOM 677 N N . LEU A 1 88 ? -16.109 -30.922 -32.188 1 75.88 88 LEU A N 1
ATOM 678 C CA . LEU A 1 88 ? -16.797 -32.188 -32.344 1 75.88 88 LEU A CA 1
ATOM 679 C C . LEU A 1 88 ? -18.297 -32.031 -32.062 1 75.88 88 LEU A C 1
ATOM 681 O O . LEU A 1 88 ? -18.688 -31.359 -31.109 1 75.88 88 LEU A O 1
ATOM 685 N N . ASN A 1 89 ? -19.109 -32.219 -32.969 1 63.75 89 ASN A N 1
ATOM 686 C CA . ASN A 1 89 ? -20.562 -32.094 -32.812 1 63.75 89 ASN A CA 1
ATOM 687 C C . ASN A 1 89 ? -21.156 -33.281 -32.094 1 63.75 89 ASN A C 1
ATOM 689 O O . ASN A 1 89 ? -20.719 -34.438 -32.281 1 63.75 89 ASN A O 1
ATOM 693 N N . CYS A 1 90 ? -21.875 -32.969 -31.094 1 53.09 90 CYS A N 1
ATOM 694 C CA . CYS A 1 90 ? -22.578 -34 -30.375 1 53.09 90 CYS A CA 1
ATOM 695 C C . CYS A 1 90 ? -23.562 -34.75 -31.297 1 53.09 90 CYS A C 1
ATOM 697 O O . CYS A 1 90 ? -24.281 -34.125 -32.062 1 53.09 90 CYS A O 1
ATOM 699 N N . ILE A 1 91 ? -23.203 -35.938 -31.906 1 44.91 91 ILE A N 1
ATOM 700 C CA . ILE A 1 91 ? -24.141 -36.688 -32.719 1 44.91 91 ILE A CA 1
ATOM 701 C C . ILE A 1 91 ? -25.484 -36.812 -31.984 1 44.91 91 ILE A C 1
ATOM 703 O O . ILE A 1 91 ? -25.641 -37.656 -31.094 1 44.91 91 ILE A O 1
ATOM 707 N N . THR A 1 92 ? -26.125 -36.031 -31.297 1 38.25 92 THR A N 1
ATOM 708 C CA . THR A 1 92 ? -27.531 -36.406 -31.453 1 38.25 92 THR A CA 1
ATOM 709 C C . THR A 1 92 ? -27.906 -36.5 -32.938 1 38.25 92 THR A C 1
ATOM 711 O O . THR A 1 92 ? -27.125 -36.125 -33.812 1 38.25 92 THR A O 1
ATOM 714 N N . GLU A 1 93 ? -29.297 -36.312 -33.406 1 31.28 93 GLU A N 1
ATOM 715 C CA . GLU A 1 93 ? -29.812 -36.469 -34.781 1 31.28 93 GLU A CA 1
ATOM 716 C C . GLU A 1 93 ? -29 -35.625 -35.75 1 31.28 93 GLU A C 1
ATOM 718 O O . GLU A 1 93 ? -28.75 -36.062 -36.875 1 31.28 93 GLU A O 1
ATOM 723 N N . ILE A 1 94 ? -29.141 -34.281 -35.688 1 27.64 94 ILE A N 1
ATOM 724 C CA . ILE A 1 94 ? -29 -33.406 -36.844 1 27.64 94 ILE A CA 1
ATOM 725 C C . ILE A 1 94 ? -27.516 -33.125 -37.125 1 27.64 94 ILE A C 1
ATOM 727 O O . ILE A 1 94 ? -26.797 -32.688 -36.219 1 27.64 94 ILE A O 1
ATOM 731 N N . LEU A 1 95 ? -26.844 -33.844 -38 1 30.23 95 LEU A N 1
ATOM 732 C CA . LEU A 1 95 ? -25.562 -33.562 -38.656 1 30.23 95 LEU A CA 1
ATOM 733 C C . LEU A 1 95 ? -25.391 -32.062 -38.875 1 30.23 95 LEU A C 1
ATOM 735 O O . LEU A 1 95 ? -26.094 -31.469 -39.688 1 30.23 95 LEU A O 1
ATOM 739 N N . VAL A 1 96 ? -25.266 -31.234 -37.906 1 29.33 96 VAL A N 1
ATOM 740 C CA . VAL A 1 96 ? -25 -29.875 -38.344 1 29.33 96 VAL A CA 1
ATOM 741 C C . VAL A 1 96 ? -23.578 -29.781 -38.906 1 29.33 96 VAL A C 1
ATOM 743 O O . VAL A 1 96 ? -22.625 -30.25 -38.25 1 29.33 96 VAL A O 1
ATOM 746 N N . LYS A 1 97 ? -23.391 -29.781 -40.156 1 31.78 97 LYS A N 1
ATOM 747 C CA . LYS A 1 97 ? -22.172 -29.359 -40.812 1 31.78 97 LYS A CA 1
ATOM 748 C C . LYS A 1 97 ? -21.5 -28.203 -40.062 1 31.78 97 LYS A C 1
ATOM 750 O O . LYS A 1 97 ? -22.125 -27.188 -39.812 1 31.78 97 LYS A O 1
ATOM 755 N N . SER A 1 98 ? -20.609 -28.531 -39.25 1 35.78 98 SER A N 1
ATOM 756 C CA . SER A 1 98 ? -19.844 -27.438 -38.656 1 35.78 98 SER A CA 1
ATOM 757 C C . SER A 1 98 ? -19.281 -26.516 -39.719 1 35.78 98 SER A C 1
ATOM 759 O O . SER A 1 98 ? -18.562 -26.969 -40.625 1 35.78 98 SER A O 1
ATOM 761 N N . GLU A 1 99 ? -20.062 -25.688 -40.312 1 33.06 99 GLU A N 1
ATOM 762 C CA . GLU A 1 99 ? -19.547 -24.625 -41.156 1 33.06 99 GLU A CA 1
ATOM 763 C C . GLU A 1 99 ? -18.422 -23.859 -40.469 1 33.06 99 GLU A C 1
ATOM 765 O O . GLU A 1 99 ? -18.547 -23.453 -39.312 1 33.06 99 GLU A O 1
ATOM 770 N N . ASN A 1 100 ? -17.141 -24.25 -40.719 1 37.97 100 ASN A N 1
ATOM 771 C CA . ASN A 1 100 ? -16.047 -23.344 -40.438 1 37.97 100 ASN A CA 1
ATOM 772 C C . ASN A 1 100 ? -16.453 -21.891 -40.625 1 37.97 100 ASN A C 1
ATOM 774 O O . ASN A 1 100 ? -16.453 -21.391 -41.75 1 37.97 100 ASN A O 1
ATOM 778 N N . SER A 1 101 ? -17.453 -21.438 -40.156 1 36.47 101 SER A N 1
ATOM 779 C CA . SER A 1 101 ? -17.672 -20.016 -40.375 1 36.47 101 SER A CA 1
ATOM 780 C C . SER A 1 101 ? -16.438 -19.188 -40.031 1 36.47 101 SER A C 1
ATOM 782 O O . SER A 1 101 ? -15.695 -19.547 -39.094 1 36.47 101 SER A O 1
ATOM 784 N N . GLY A 1 102 ? -15.648 -18.672 -40.938 1 41.06 102 GLY A N 1
ATOM 785 C CA . GLY A 1 102 ? -14.562 -17.703 -41 1 41.06 102 GLY A CA 1
ATOM 786 C C . GLY A 1 102 ? -14.32 -17.016 -39.656 1 41.06 102 GLY A C 1
ATOM 787 O O . GLY A 1 102 ? -13.406 -16.188 -39.562 1 41.06 102 GLY A O 1
ATOM 788 N N . MET A 1 103 ? -15.242 -16.906 -38.844 1 43.91 103 MET A N 1
ATOM 789 C CA . MET A 1 103 ? -14.969 -16.094 -37.656 1 43.91 103 MET A CA 1
ATOM 790 C C . MET A 1 103 ? -14.18 -16.906 -36.625 1 43.91 103 MET A C 1
ATOM 792 O O . MET A 1 103 ? -14.633 -17.984 -36.188 1 43.91 103 MET A O 1
ATOM 796 N N . ARG A 1 104 ? -12.922 -16.781 -36.594 1 51.06 104 ARG A N 1
ATOM 797 C CA . ARG A 1 104 ? -11.984 -17.375 -35.625 1 51.06 104 ARG A CA 1
ATOM 798 C C . ARG A 1 104 ? -12.531 -17.266 -34.219 1 51.06 104 ARG A C 1
ATOM 800 O O . ARG A 1 104 ? -12.758 -16.172 -33.719 1 51.06 104 ARG A O 1
ATOM 807 N N . GLU A 1 105 ? -13.359 -18.297 -33.719 1 63.56 105 GLU A N 1
ATOM 808 C CA . GLU A 1 105 ? -13.82 -18.328 -32.344 1 63.56 105 GLU A CA 1
ATOM 809 C C . GLU A 1 105 ? -12.672 -18.656 -31.375 1 63.56 105 GLU A C 1
ATOM 811 O O . GLU A 1 105 ? -11.867 -19.547 -31.641 1 63.56 105 GLU A O 1
ATOM 816 N N . LEU A 1 106 ? -12.461 -17.797 -30.422 1 76.31 106 LEU A N 1
ATOM 817 C CA . LEU A 1 106 ? -11.492 -18.062 -29.359 1 76.31 106 LEU A CA 1
ATOM 818 C C . LEU A 1 106 ? -11.938 -19.234 -28.484 1 76.31 106 LEU A C 1
ATOM 820 O O . LEU A 1 106 ? -13.094 -19.281 -28.062 1 76.31 106 LEU A O 1
ATOM 824 N N . VAL A 1 107 ? -11.148 -20.359 -28.531 1 81.81 107 VAL A N 1
ATOM 825 C CA . VAL A 1 107 ? -11.453 -21.562 -27.75 1 81.81 107 VAL A CA 1
ATOM 826 C C . VAL A 1 107 ? -10.789 -21.469 -26.375 1 81.81 107 VAL A C 1
ATOM 828 O O . VAL A 1 107 ? -9.562 -21.312 -26.281 1 81.81 107 VAL A O 1
ATOM 831 N N . GLU A 1 108 ? -11.609 -21.469 -25.328 1 84.38 108 GLU A N 1
ATOM 832 C CA . GLU A 1 108 ? -11.102 -21.594 -23.969 1 84.38 108 GLU A CA 1
ATOM 833 C C . GLU A 1 108 ? -10.945 -23.062 -23.578 1 84.38 108 GLU A C 1
ATOM 835 O O . GLU A 1 108 ? -11.906 -23.844 -23.656 1 84.38 108 GLU A O 1
ATOM 840 N N . VAL A 1 109 ? -9.758 -23.406 -23.219 1 88.62 109 VAL A N 1
ATOM 841 C CA . VAL A 1 109 ? -9.492 -24.797 -22.844 1 88.62 109 VAL A CA 1
ATOM 842 C C . VAL A 1 109 ? -9.781 -25 -21.359 1 88.62 109 VAL A C 1
ATOM 844 O O . VAL A 1 109 ? -9.172 -24.359 -20.516 1 88.62 109 VAL A O 1
ATOM 847 N N . ILE A 1 110 ? -10.688 -25.797 -21.062 1 83.88 110 ILE A N 1
ATOM 848 C CA . ILE A 1 110 ? -11.016 -26.094 -19.672 1 83.88 110 ILE A CA 1
ATOM 849 C C . ILE A 1 110 ? -10.258 -27.344 -19.219 1 83.88 110 ILE A C 1
ATOM 851 O O . ILE A 1 110 ? -9.57 -27.312 -18.188 1 83.88 110 ILE A O 1
ATOM 855 N N . TRP A 1 111 ? -10.406 -28.453 -20.047 1 86.31 111 TRP A N 1
ATOM 856 C CA . TRP A 1 111 ? -9.68 -29.703 -19.844 1 86.31 111 TRP A CA 1
ATOM 857 C C . TRP A 1 111 ? -9.133 -30.234 -21.172 1 86.31 111 TRP A C 1
ATOM 859 O O . TRP A 1 111 ? -9.734 -30.016 -22.219 1 86.31 111 TRP A O 1
ATOM 869 N N . TRP A 1 112 ? -8.047 -30.875 -21.109 1 88.94 112 TRP A N 1
ATOM 870 C CA . TRP A 1 112 ? -7.504 -31.469 -22.328 1 88.94 112 TRP A CA 1
ATOM 871 C C . TRP A 1 112 ? -6.625 -32.656 -22.016 1 88.94 112 TRP A C 1
ATOM 873 O O . TRP A 1 112 ? -6.176 -32.844 -20.875 1 88.94 112 TRP A O 1
ATOM 883 N N . GLU A 1 113 ? -6.469 -33.5 -23 1 87.75 113 GLU A N 1
ATOM 884 C CA . GLU A 1 113 ? -5.59 -34.656 -22.891 1 87.75 113 GLU A CA 1
ATOM 885 C C . GLU A 1 113 ? -4.121 -34.25 -22.969 1 87.75 113 GLU A C 1
ATOM 887 O O . GLU A 1 113 ? -3.717 -33.562 -23.922 1 87.75 113 GLU A O 1
ATOM 892 N N . THR A 1 114 ? -3.414 -34.656 -21.938 1 87.19 114 THR A N 1
ATOM 893 C CA . THR A 1 114 ? -2.008 -34.25 -21.891 1 87.19 114 THR A CA 1
ATOM 894 C C . THR A 1 114 ? -1.113 -35.5 -21.812 1 87.19 114 THR A C 1
ATOM 896 O O . THR A 1 114 ? -0.096 -35.5 -21.125 1 87.19 114 THR A O 1
ATOM 899 N N . ASN A 1 115 ? -1.484 -36.5 -22.547 1 78.88 115 ASN A N 1
ATOM 900 C CA . ASN A 1 115 ? -0.563 -37.625 -22.688 1 78.88 115 ASN A CA 1
ATOM 901 C C . ASN A 1 115 ? 0.733 -37.188 -23.375 1 78.88 115 ASN A C 1
ATOM 903 O O . ASN A 1 115 ? 0.71 -36.406 -24.328 1 78.88 115 ASN A O 1
ATOM 907 N N . VAL A 1 116 ? 1.812 -37.594 -22.812 1 79.12 116 VAL A N 1
ATOM 908 C CA . VAL A 1 116 ? 3.1 -37.219 -23.375 1 79.12 116 VAL A CA 1
ATOM 909 C C . VAL A 1 116 ? 3.17 -37.656 -24.844 1 79.12 116 VAL A C 1
ATOM 911 O O . VAL A 1 116 ? 3.645 -36.906 -25.703 1 79.12 116 VAL A O 1
ATOM 914 N N . GLN A 1 117 ? 2.66 -38.875 -25.094 1 77.88 117 GLN A N 1
ATOM 915 C CA . GLN A 1 117 ? 2.488 -39.312 -26.484 1 77.88 117 GLN A CA 1
ATOM 916 C C . GLN A 1 117 ? 1.048 -39.125 -26.938 1 77.88 117 GLN A C 1
ATOM 918 O O . GLN A 1 117 ? 0.133 -39.781 -26.453 1 77.88 117 GLN A O 1
ATOM 923 N N . PRO A 1 118 ? 0.887 -38.219 -27.859 1 84.81 118 PRO A N 1
ATOM 924 C CA . PRO A 1 118 ? -0.478 -37.969 -28.328 1 84.81 118 PRO A CA 1
ATOM 925 C C . PRO A 1 118 ? -1.059 -39.156 -29.094 1 84.81 118 PRO A C 1
ATOM 927 O O . PRO A 1 118 ? -0.328 -40.094 -29.438 1 84.81 118 PRO A O 1
ATOM 930 N N . ARG A 1 119 ? -2.379 -39.156 -29.25 1 82.69 119 ARG A N 1
ATOM 931 C CA . ARG A 1 119 ? -3.041 -40.188 -30.047 1 82.69 119 ARG A CA 1
ATOM 932 C C . ARG A 1 119 ? -2.496 -40.219 -31.469 1 82.69 119 ARG A C 1
ATOM 934 O O . ARG A 1 119 ? -2.188 -39.188 -32.031 1 82.69 119 ARG A O 1
ATOM 941 N N . GLN A 1 120 ? -2.32 -41.406 -31.906 1 79.81 120 GLN A N 1
ATOM 942 C CA . GLN A 1 120 ? -1.834 -41.594 -33.25 1 79.81 120 GLN A CA 1
ATOM 943 C C . GLN A 1 120 ? -2.941 -42.125 -34.188 1 79.81 120 GLN A C 1
ATOM 945 O O . GLN A 1 120 ? -3.744 -42.969 -33.75 1 79.81 120 GLN A O 1
ATOM 950 N N . CYS A 1 121 ? -3.174 -41.469 -35.25 1 72.31 121 CYS A N 1
ATOM 951 C CA . CYS A 1 121 ? -4.125 -41.906 -36.25 1 72.31 121 CYS A CA 1
ATOM 952 C C . CYS A 1 121 ? -3.412 -42.312 -37.531 1 72.31 121 CYS A C 1
ATOM 954 O O . CYS A 1 121 ? -2.658 -41.5 -38.094 1 72.31 121 CYS A O 1
ATOM 956 N N . MET A 1 122 ? -3.533 -43.562 -37.906 1 64.31 122 MET A N 1
ATOM 957 C CA . MET A 1 122 ? -2.969 -44.062 -39.156 1 64.31 122 MET A CA 1
ATOM 958 C C . MET A 1 122 ? -3.967 -43.906 -40.281 1 64.31 122 MET A C 1
ATOM 960 O O . MET A 1 122 ? -5.133 -44.281 -40.156 1 64.31 122 MET A O 1
ATOM 964 N N . CYS A 1 123 ? -3.789 -43.031 -41.219 1 60.38 123 CYS A N 1
ATOM 965 C CA . CYS A 1 123 ? -4.699 -42.844 -42.344 1 60.38 123 CYS A CA 1
ATOM 966 C C . CYS A 1 123 ? -4.344 -43.781 -43.5 1 60.38 123 CYS A C 1
ATOM 968 O O . CYS A 1 123 ? -3.318 -43.594 -44.156 1 60.38 123 CYS A O 1
ATOM 970 N N . PRO A 1 124 ? -5.039 -44.875 -43.594 1 55.69 124 PRO A N 1
ATOM 971 C CA . PRO A 1 124 ? -4.812 -45.719 -44.781 1 55.69 124 PRO A CA 1
ATOM 972 C C . PRO A 1 124 ? -5.234 -45.031 -46.062 1 55.69 124 PRO A C 1
ATOM 974 O O . PRO A 1 124 ? -5.926 -44.031 -46.031 1 55.69 124 PRO A O 1
ATOM 977 N N . ASP A 1 125 ? -4.629 -45.469 -47.25 1 57.81 125 ASP A N 1
ATOM 978 C CA . ASP A 1 125 ? -4.957 -45 -48.594 1 57.81 125 ASP A CA 1
ATOM 979 C C . ASP A 1 125 ? -6.43 -45.25 -48.938 1 57.81 125 ASP A C 1
ATOM 981 O O . ASP A 1 125 ? -6.754 -46.094 -49.75 1 57.81 125 ASP A O 1
ATOM 985 N N . GLN A 1 126 ? -7.355 -44.938 -48.031 1 62.34 126 GLN A N 1
ATOM 986 C CA . GLN A 1 126 ? -8.797 -45.031 -48.25 1 62.34 126 GLN A CA 1
ATOM 987 C C . GLN A 1 126 ? -9.445 -43.656 -48.281 1 62.34 126 GLN A C 1
ATOM 989 O O . GLN A 1 126 ? -8.906 -42.688 -47.75 1 62.34 126 GLN A O 1
ATOM 994 N N . ASP A 1 127 ? -10.555 -43.594 -49 1 67.12 127 ASP A N 1
ATOM 995 C CA . ASP A 1 127 ? -11.289 -42.344 -49.156 1 67.12 127 ASP A CA 1
ATOM 996 C C . ASP A 1 127 ? -11.914 -41.875 -47.844 1 67.12 127 ASP A C 1
ATOM 998 O O . ASP A 1 127 ? -11.969 -40.688 -47.562 1 67.12 127 ASP A O 1
ATOM 1002 N N . THR A 1 128 ? -12.422 -42.906 -47.062 1 71.31 128 THR A N 1
ATOM 1003 C CA . THR A 1 128 ? -13.078 -42.594 -45.812 1 71.31 128 THR A CA 1
ATOM 1004 C C . THR A 1 128 ? -12.57 -43.469 -44.688 1 71.31 128 THR A C 1
ATOM 1006 O O . THR A 1 128 ? -12.383 -44.688 -44.875 1 71.31 128 THR A O 1
ATOM 1009 N N . LEU A 1 129 ? -12.141 -42.844 -43.5 1 72.75 129 LEU A N 1
ATOM 1010 C CA . LEU A 1 129 ? -11.711 -43.562 -42.312 1 72.75 129 LEU A CA 1
ATOM 1011 C C . LEU A 1 129 ? -12.555 -43.156 -41.125 1 72.75 129 LEU A C 1
ATOM 1013 O O . LEU A 1 129 ? -12.711 -41.969 -40.812 1 72.75 129 LEU A O 1
ATOM 1017 N N . VAL A 1 130 ? -13.242 -44.156 -40.562 1 73.81 130 VAL A N 1
ATOM 1018 C CA . VAL A 1 130 ? -13.953 -43.969 -39.312 1 73.81 130 VAL A CA 1
ATOM 1019 C C . VAL A 1 130 ? -13.133 -44.531 -38.156 1 73.81 130 VAL A C 1
ATOM 1021 O O . VAL A 1 130 ? -12.93 -45.75 -38.062 1 73.81 130 VAL A O 1
ATOM 1024 N N . LEU A 1 131 ? -12.695 -43.656 -37.281 1 75.69 131 LEU A N 1
ATOM 1025 C CA . LEU A 1 131 ? -11.883 -44.094 -36.125 1 75.69 131 LEU A CA 1
ATOM 1026 C C . LEU A 1 131 ? -12.758 -44.688 -35.031 1 75.69 131 LEU A C 1
ATOM 1028 O O . LEU A 1 131 ? -13.93 -44.312 -34.906 1 75.69 131 LEU A O 1
ATOM 1032 N N . PRO A 1 132 ? -12.156 -45.625 -34.281 1 76.75 132 PRO A N 1
ATOM 1033 C CA . PRO A 1 132 ? -12.891 -46.125 -33.125 1 76.75 132 PRO A CA 1
ATOM 1034 C C . PRO A 1 132 ? -13.242 -45.062 -32.094 1 76.75 132 PRO A C 1
ATOM 1036 O O . PRO A 1 132 ? -12.602 -44 -32.094 1 76.75 132 PRO A O 1
ATOM 1039 N N . VAL A 1 133 ? -14.281 -45.375 -31.391 1 78.5 133 VAL A N 1
ATOM 1040 C CA . VAL A 1 133 ? -14.695 -44.438 -30.359 1 78.5 133 VAL A CA 1
ATOM 1041 C C . VAL A 1 133 ? -13.578 -44.25 -29.344 1 78.5 133 VAL A C 1
ATOM 1043 O O . VAL A 1 133 ? -13.094 -45.25 -28.766 1 78.5 133 VAL A O 1
ATOM 1046 N N . ALA A 1 134 ? -13.133 -43.031 -29.188 1 80.94 134 ALA A N 1
ATOM 1047 C CA . ALA A 1 134 ? -12.102 -42.719 -28.203 1 80.94 134 ALA A CA 1
ATOM 1048 C C . ALA A 1 134 ? -12.727 -42.25 -26.891 1 80.94 134 ALA A C 1
ATOM 1050 O O . ALA A 1 134 ? -13.75 -41.562 -26.906 1 80.94 134 ALA A O 1
ATOM 1051 N N . ASP A 1 135 ? -12.156 -42.688 -25.812 1 82.56 135 ASP A N 1
ATOM 1052 C CA . ASP A 1 135 ? -12.539 -42.188 -24.5 1 82.56 135 ASP A CA 1
ATOM 1053 C C . ASP A 1 135 ? -11.727 -40.938 -24.125 1 82.56 135 ASP A C 1
ATOM 1055 O O . ASP A 1 135 ? -10.5 -41 -24.031 1 82.56 135 ASP A O 1
ATOM 1059 N N . PHE A 1 136 ? -12.445 -39.875 -23.938 1 85.19 136 PHE A N 1
ATOM 1060 C CA . PHE A 1 136 ? -11.75 -38.656 -23.578 1 85.19 136 PHE A CA 1
ATOM 1061 C C . PHE A 1 136 ? -10.867 -38.875 -22.359 1 85.19 136 PHE A C 1
ATOM 1063 O O . PHE A 1 136 ? -11.344 -39.344 -21.328 1 85.19 136 PHE A O 1
ATOM 1070 N N . GLY A 1 137 ? -9.656 -38.562 -22.453 1 83.69 137 GLY A N 1
ATOM 1071 C CA . GLY A 1 137 ? -8.727 -38.625 -21.344 1 83.69 137 GLY A CA 1
ATOM 1072 C C . GLY A 1 137 ? -7.953 -39.938 -21.266 1 83.69 137 GLY A C 1
ATOM 1073 O O . GLY A 1 137 ? -6.898 -40 -20.625 1 83.69 137 GLY A O 1
ATOM 1074 N N . THR A 1 138 ? -8.547 -40.969 -21.812 1 84.5 138 THR A N 1
ATOM 1075 C CA . THR A 1 138 ? -7.91 -42.281 -21.703 1 84.5 138 THR A CA 1
ATOM 1076 C C . THR A 1 138 ? -7.336 -42.719 -23.047 1 84.5 138 THR A C 1
ATOM 1078 O O . THR A 1 138 ? -8.062 -42.812 -24.031 1 84.5 138 THR A O 1
ATOM 1081 N N . TYR A 1 139 ? -6.062 -42.969 -23.062 1 82.56 139 TYR A N 1
ATOM 1082 C CA . TYR A 1 139 ? -5.363 -43.438 -24.25 1 82.56 139 TYR A CA 1
ATOM 1083 C C . TYR A 1 139 ? -4.207 -44.344 -23.891 1 82.56 139 TYR A C 1
ATOM 1085 O O . TYR A 1 139 ? -3.402 -44.031 -23 1 82.56 139 TYR A O 1
ATOM 1093 N N . ASP A 1 140 ? -4.18 -45.5 -24.516 1 78.44 140 ASP A N 1
ATOM 1094 C CA . ASP A 1 140 ? -3.109 -46.469 -24.344 1 78.44 140 ASP A CA 1
ATOM 1095 C C . ASP A 1 140 ? -2.969 -46.875 -22.891 1 78.44 140 ASP A C 1
ATOM 1097 O O . ASP A 1 140 ? -1.861 -46.875 -22.344 1 78.44 140 ASP A O 1
ATOM 1101 N N . GLY A 1 141 ? -4.094 -46.938 -22.219 1 76.88 141 GLY A N 1
ATOM 1102 C CA . GLY A 1 141 ? -4.113 -47.438 -20.859 1 76.88 141 GLY A CA 1
ATOM 1103 C C . GLY A 1 141 ? -3.883 -46.375 -19.797 1 76.88 141 GLY A C 1
ATOM 1104 O O . GLY A 1 141 ? -3.9 -46.688 -18.609 1 76.88 141 GLY A O 1
ATOM 1105 N N . SER A 1 142 ? -3.635 -45.219 -20.234 1 78.44 142 SER A N 1
ATOM 1106 C CA . SER A 1 142 ? -3.41 -44.156 -19.266 1 78.44 142 SER A CA 1
ATOM 1107 C C . SER A 1 142 ? -4.484 -43.094 -19.375 1 78.44 142 SER A C 1
ATOM 1109 O O . SER A 1 142 ? -4.988 -42.812 -20.469 1 78.44 142 SER A O 1
ATOM 1111 N N . THR A 1 143 ? -4.93 -42.594 -18.281 1 80.94 143 THR A N 1
ATOM 1112 C CA . THR A 1 143 ? -5.883 -41.5 -18.234 1 80.94 143 THR A CA 1
ATOM 1113 C C . THR A 1 143 ? -5.219 -40.25 -17.703 1 80.94 143 THR A C 1
ATOM 1115 O O . THR A 1 143 ? -4.844 -40.188 -16.531 1 80.94 143 THR A O 1
ATOM 1118 N N . THR A 1 144 ? -4.977 -39.344 -18.547 1 83 144 THR A N 1
ATOM 1119 C CA . THR A 1 144 ? -4.348 -38.062 -18.156 1 83 144 THR A CA 1
ATOM 1120 C C . THR A 1 144 ? -5.148 -36.875 -18.672 1 83 144 THR A C 1
ATOM 1122 O O . THR A 1 144 ? -5.168 -36.625 -19.875 1 83 144 THR A O 1
ATOM 1125 N N . ILE A 1 145 ? -5.828 -36.25 -17.797 1 82.62 145 ILE A N 1
ATOM 1126 C CA . ILE A 1 145 ? -6.586 -35.031 -18.109 1 82.62 145 ILE A CA 1
ATOM 1127 C C . ILE A 1 145 ? -6.047 -33.875 -17.281 1 82.62 145 ILE A C 1
ATOM 1129 O O . ILE A 1 145 ? -5.871 -33.969 -16.062 1 82.62 145 ILE A O 1
ATOM 1133 N N . SER A 1 146 ? -5.68 -32.781 -17.953 1 86.19 146 SER A N 1
ATOM 1134 C CA . SER A 1 146 ? -5.188 -31.594 -17.266 1 86.19 146 SER A CA 1
ATOM 1135 C C . SER A 1 146 ? -6.133 -30.406 -17.469 1 86.19 146 SER A C 1
ATOM 1137 O O . SER A 1 146 ? -6.906 -30.375 -18.422 1 86.19 146 SER A O 1
ATOM 1139 N N . ASN A 1 147 ? -6.047 -29.516 -16.5 1 86.88 147 ASN A N 1
ATOM 1140 C CA . ASN A 1 147 ? -6.742 -28.25 -16.656 1 86.88 147 ASN A CA 1
ATOM 1141 C C . ASN A 1 147 ? -6.133 -27.422 -17.781 1 86.88 147 ASN A C 1
ATOM 1143 O O . ASN A 1 147 ? -4.934 -27.516 -18.062 1 86.88 147 ASN A O 1
ATOM 1147 N N . GLY A 1 148 ? -7.051 -26.656 -18.391 1 90.62 148 GLY A N 1
ATOM 1148 C CA . GLY A 1 148 ? -6.531 -25.688 -19.344 1 90.62 148 GLY A CA 1
ATOM 1149 C C . GLY A 1 148 ? -5.789 -24.547 -18.672 1 90.62 148 GLY A C 1
ATOM 1150 O O . GLY A 1 148 ? -5.781 -24.438 -17.438 1 90.62 148 GLY A O 1
ATOM 1151 N N . TRP A 1 149 ? -5.094 -23.75 -19.484 1 93.69 149 TRP A N 1
ATOM 1152 C CA . TRP A 1 149 ? -4.363 -22.578 -19.016 1 93.69 149 TRP A CA 1
ATOM 1153 C C . TRP A 1 149 ? -5.031 -21.281 -19.5 1 93.69 149 TRP A C 1
ATOM 1155 O O . TRP A 1 149 ? -5.996 -21.328 -20.266 1 93.69 149 TRP A O 1
ATOM 1165 N N . LEU A 1 150 ? -4.609 -20.188 -18.953 1 93.62 150 LEU A N 1
ATOM 1166 C CA . LEU A 1 150 ? -5.188 -18.906 -19.328 1 93.62 150 LEU A CA 1
ATOM 1167 C C . LEU A 1 150 ? -4.57 -18.375 -20.609 1 93.62 150 LEU A C 1
ATOM 1169 O O . LEU A 1 150 ? -3.367 -18.109 -20.672 1 93.62 150 LEU A O 1
ATOM 1173 N N . LYS A 1 151 ? -5.367 -18.25 -21.625 1 89.94 151 LYS A N 1
ATOM 1174 C CA . LYS A 1 151 ? -4.914 -17.75 -22.922 1 89.94 151 LYS A CA 1
ATOM 1175 C C . LYS A 1 151 ? -5.297 -16.281 -23.109 1 89.94 151 LYS A C 1
ATOM 1177 O O . LYS A 1 151 ? -4.441 -15.445 -23.406 1 89.94 151 LYS A O 1
ATOM 1182 N N . HIS A 1 152 ? -6.609 -16.016 -23.062 1 84.38 152 HIS A N 1
ATOM 1183 C CA . HIS A 1 152 ? -7.145 -14.672 -23.188 1 84.38 152 HIS A CA 1
ATOM 1184 C C . HIS A 1 152 ? -8.031 -14.305 -22 1 84.38 152 HIS A C 1
ATOM 1186 O O . HIS A 1 152 ? -8.391 -13.141 -21.828 1 84.38 152 HIS A O 1
ATOM 1192 N N . GLN A 1 153 ? -8.289 -15.305 -21.312 1 86.25 153 GLN A N 1
ATOM 1193 C CA . GLN A 1 153 ? -9.125 -15.109 -20.125 1 86.25 153 GLN A CA 1
ATOM 1194 C C . GLN A 1 153 ? -8.289 -14.805 -18.891 1 86.25 153 GLN A C 1
ATOM 1196 O O . GLN A 1 153 ? -7.062 -14.938 -18.922 1 86.25 153 GLN A O 1
ATOM 1201 N N . MET A 1 154 ? -9.008 -14.312 -17.922 1 91.38 154 MET A N 1
ATOM 1202 C CA . MET A 1 154 ? -8.422 -14.117 -16.609 1 91.38 154 MET A CA 1
ATOM 1203 C C . MET A 1 154 ? -9.156 -14.945 -15.555 1 91.38 154 MET A C 1
ATOM 1205 O O . MET A 1 154 ? -10.227 -15.492 -15.828 1 91.38 154 MET A O 1
ATOM 1209 N N . ALA A 1 155 ? -8.508 -15.164 -14.523 1 94.25 155 ALA A N 1
ATOM 1210 C CA . ALA A 1 155 ? -9.133 -15.828 -13.383 1 94.25 155 ALA A CA 1
ATOM 1211 C C . ALA A 1 155 ? -9.078 -14.945 -12.141 1 94.25 155 ALA A C 1
ATOM 1213 O O . ALA A 1 155 ? -8.094 -14.234 -11.914 1 94.25 155 ALA A O 1
ATOM 1214 N N . ILE A 1 156 ? -10.148 -14.953 -11.391 1 95.56 156 ILE A N 1
ATOM 1215 C CA . ILE A 1 156 ? -10.195 -14.234 -10.125 1 95.56 156 ILE A CA 1
ATOM 1216 C C . ILE A 1 156 ? -10.609 -15.188 -9.008 1 95.56 156 ILE A C 1
ATOM 1218 O O . ILE A 1 156 ? -11.625 -15.875 -9.117 1 95.56 156 ILE A O 1
ATOM 1222 N N . GLN A 1 157 ? -9.789 -15.266 -8.008 1 97 157 GLN A N 1
ATOM 1223 C CA . GLN A 1 157 ? -10.164 -16 -6.801 1 97 157 GLN A CA 1
ATOM 1224 C C . GLN A 1 157 ? -10.68 -15.047 -5.723 1 97 157 GLN A C 1
ATOM 1226 O O . GLN A 1 157 ? -10.117 -13.977 -5.516 1 97 157 GLN A O 1
ATOM 1231 N N . VAL A 1 158 ? -11.781 -15.359 -5.117 1 97.62 158 VAL A N 1
ATOM 1232 C CA . VAL A 1 158 ? -12.312 -14.719 -3.92 1 97.62 158 VAL A CA 1
ATOM 1233 C C . VAL A 1 158 ? -12.195 -15.672 -2.729 1 97.62 158 VAL A C 1
ATOM 1235 O O . VAL A 1 158 ? -12.797 -16.75 -2.717 1 97.62 158 VAL A O 1
ATOM 1238 N N . ARG A 1 159 ? -11.445 -15.234 -1.709 1 98.25 159 ARG A N 1
ATOM 1239 C CA . ARG A 1 159 ? -11.047 -16.172 -0.662 1 98.25 159 ARG A CA 1
ATOM 1240 C C . ARG A 1 159 ? -11.539 -15.703 0.705 1 98.25 159 ARG A C 1
ATOM 1242 O O . ARG A 1 159 ? -11.531 -14.508 0.993 1 98.25 159 ARG A O 1
ATOM 1249 N N . PHE A 1 160 ? -11.906 -16.688 1.539 1 97.88 160 PHE A N 1
ATOM 1250 C CA . PHE A 1 160 ? -12.336 -16.453 2.912 1 97.88 160 PHE A CA 1
ATOM 1251 C C . PHE A 1 160 ? -11.609 -17.375 3.877 1 97.88 160 PHE A C 1
ATOM 1253 O O . PHE A 1 160 ? -11.688 -18.609 3.748 1 97.88 160 PHE A O 1
ATOM 1260 N N . HIS A 1 161 ? -10.922 -16.797 4.832 1 96.5 161 HIS A N 1
ATOM 1261 C CA . HIS A 1 161 ? -10.219 -17.547 5.867 1 96.5 161 HIS A CA 1
ATOM 1262 C C . HIS A 1 161 ? -9.977 -16.688 7.105 1 96.5 161 HIS A C 1
ATOM 1264 O O . HIS A 1 161 ? -10.258 -15.484 7.098 1 96.5 161 HIS A O 1
ATOM 1270 N N . SER A 1 162 ? -9.609 -17.312 8.25 1 93.38 162 SER A N 1
ATOM 1271 C CA . SER A 1 162 ? -9.227 -16.625 9.484 1 93.38 162 SER A CA 1
ATOM 1272 C C . SER A 1 162 ? -10.391 -15.844 10.062 1 93.38 162 SER A C 1
ATOM 1274 O O . SER A 1 162 ? -10.266 -14.648 10.344 1 93.38 162 SER A O 1
ATOM 1276 N N . SER A 1 163 ? -11.516 -16.422 10.164 1 93 163 SER A N 1
ATOM 1277 C CA . SER A 1 163 ? -12.727 -15.836 10.742 1 93 163 SER A CA 1
ATOM 1278 C C . SER A 1 163 ? -13.117 -14.547 10.031 1 93 163 SER A C 1
ATOM 1280 O O . SER A 1 163 ? -13.188 -13.484 10.656 1 93 163 SER A O 1
ATOM 1282 N N . PRO A 1 164 ? -13.469 -14.703 8.773 1 96.62 164 PRO A N 1
ATOM 1283 C CA . PRO A 1 164 ? -13.656 -13.516 7.934 1 96.62 164 PRO A CA 1
ATOM 1284 C C . PRO A 1 164 ? -14.984 -12.812 8.203 1 96.62 164 PRO A C 1
ATOM 1286 O O . PRO A 1 164 ? -15.148 -11.641 7.844 1 96.62 164 PRO A O 1
ATOM 1289 N N . ILE A 1 165 ? -15.977 -13.492 8.773 1 96.75 165 ILE A N 1
ATOM 1290 C CA . ILE A 1 165 ? -17.312 -12.938 8.945 1 96.75 165 ILE A CA 1
ATOM 1291 C C . ILE A 1 165 ? -17.484 -12.414 10.367 1 96.75 165 ILE A C 1
ATOM 1293 O O . ILE A 1 165 ? -17.312 -13.164 11.336 1 96.75 165 ILE A O 1
ATOM 1297 N N . HIS A 1 166 ? -17.828 -11.164 10.453 1 94.25 166 HIS A N 1
ATOM 1298 C CA . HIS A 1 166 ? -18.094 -10.539 11.742 1 94.25 166 HIS A CA 1
ATOM 1299 C C . HIS A 1 166 ? -19.453 -9.836 11.734 1 94.25 166 HIS A C 1
ATOM 1301 O O . HIS A 1 166 ? -19.641 -8.844 11.031 1 94.25 166 HIS A O 1
ATOM 1307 N N . MET A 1 167 ? -20.359 -10.32 12.5 1 93 167 MET A N 1
ATOM 1308 C CA . MET A 1 167 ? -21.672 -9.695 12.633 1 93 167 MET A CA 1
ATOM 1309 C C . MET A 1 167 ? -21.703 -8.758 13.836 1 93 167 MET A C 1
ATOM 1311 O O . MET A 1 167 ? -21.109 -9.039 14.867 1 93 167 MET A O 1
ATOM 1315 N N . LEU A 1 168 ? -22.406 -7.695 13.68 1 89.81 168 LEU A N 1
ATOM 1316 C CA . LEU A 1 168 ? -22.391 -6.652 14.703 1 89.81 168 LEU A CA 1
ATOM 1317 C C . LEU A 1 168 ? -23.203 -7.074 15.922 1 89.81 168 LEU A C 1
ATOM 1319 O O . LEU A 1 168 ? -22.781 -6.879 17.062 1 89.81 168 LEU A O 1
ATOM 1323 N N . LYS A 1 169 ? -24.375 -7.637 15.695 1 85.06 169 LYS A N 1
ATOM 1324 C CA . LYS A 1 169 ? -25.234 -8.031 16.797 1 85.06 169 LYS A CA 1
ATOM 1325 C C . LYS A 1 169 ? -24.797 -9.375 17.391 1 85.06 169 LYS A C 1
ATOM 1327 O O . LYS A 1 169 ? -24.562 -10.336 16.656 1 85.06 169 LYS A O 1
ATOM 1332 N N . PRO A 1 170 ? -24.781 -9.484 18.594 1 82.94 170 PRO A N 1
ATOM 1333 C CA . PRO A 1 170 ? -24.297 -10.703 19.266 1 82.94 170 PRO A CA 1
ATOM 1334 C C . PRO A 1 170 ? -25.109 -11.938 18.891 1 82.94 170 PRO A C 1
ATOM 1336 O O . PRO A 1 170 ? -24.547 -13.023 18.75 1 82.94 170 PRO A O 1
ATOM 1339 N N . LYS A 1 171 ? -26.406 -11.805 18.734 1 78.06 171 LYS A N 1
ATOM 1340 C CA . LYS A 1 171 ? -27.234 -12.953 18.391 1 78.06 171 LYS A CA 1
ATOM 1341 C C . LYS A 1 171 ? -26.828 -13.562 17.062 1 78.06 171 LYS A C 1
ATOM 1343 O O . LYS A 1 171 ? -27 -14.766 16.844 1 78.06 171 LYS A O 1
ATOM 1348 N N . TYR A 1 172 ? -26.25 -12.75 16.234 1 83.94 172 TYR A N 1
ATOM 1349 C CA . TYR A 1 172 ? -25.891 -13.211 14.898 1 83.94 172 TYR A CA 1
ATOM 1350 C C . TYR A 1 172 ? -24.438 -13.711 14.875 1 83.94 172 TYR A C 1
ATOM 1352 O O . TYR A 1 172 ? -24.047 -14.414 13.945 1 83.94 172 TYR A O 1
ATOM 1360 N N . GLN A 1 173 ? -23.672 -13.43 15.906 1 87.12 173 GLN A N 1
ATOM 1361 C CA . GLN A 1 173 ? -22.266 -13.781 15.922 1 87.12 173 GLN A CA 1
ATOM 1362 C C . GLN A 1 173 ? -22.062 -15.273 16.156 1 87.12 173 GLN A C 1
ATOM 1364 O O . GLN A 1 173 ? -21.047 -15.844 15.766 1 87.12 173 GLN A O 1
ATOM 1369 N N . LYS A 1 174 ? -23.031 -15.922 16.734 1 85.25 174 LYS A N 1
ATOM 1370 C CA . LYS A 1 174 ? -22.875 -17.328 17.109 1 85.25 174 LYS A CA 1
ATOM 1371 C C . LYS A 1 174 ? -23.5 -18.234 16.047 1 85.25 174 LYS A C 1
ATOM 1373 O O . LYS A 1 174 ? -23.391 -19.469 16.141 1 85.25 174 LYS A O 1
ATOM 1378 N N . GLU A 1 175 ? -24.078 -17.703 15.062 1 90.38 175 GLU A N 1
ATOM 1379 C CA . GLU A 1 175 ? -24.75 -18.5 14.047 1 90.38 175 GLU A CA 1
ATOM 1380 C C . GLU A 1 175 ? -23.781 -18.953 12.961 1 90.38 175 GLU A C 1
ATOM 1382 O O . GLU A 1 175 ? -22.641 -18.469 12.891 1 90.38 175 GLU A O 1
ATOM 1387 N N . THR A 1 176 ? -24.219 -19.953 12.25 1 94 176 THR A N 1
ATOM 1388 C CA . THR A 1 176 ? -23.453 -20.469 11.125 1 94 176 THR A CA 1
ATOM 1389 C C . THR A 1 176 ? -23.906 -19.828 9.812 1 94 176 THR A C 1
ATOM 1391 O O . THR A 1 176 ? -25.109 -19.734 9.547 1 94 176 THR A O 1
ATOM 1394 N N . TYR A 1 177 ? -22.906 -19.438 9.055 1 96.56 177 TYR A N 1
ATOM 1395 C CA . TYR A 1 177 ? -23.25 -18.734 7.816 1 96.56 177 TYR A CA 1
ATOM 1396 C C . TYR A 1 177 ? -22.656 -19.469 6.609 1 96.56 177 TYR A C 1
ATOM 1398 O O . TYR A 1 177 ? -21.641 -20.141 6.719 1 96.56 177 TYR A O 1
ATOM 1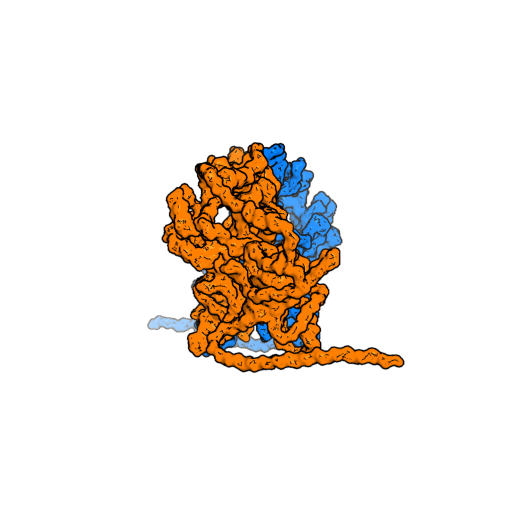406 N N . SER A 1 178 ? -23.375 -19.406 5.496 1 97.44 178 SER A N 1
ATOM 1407 C CA . SER A 1 178 ? -22.844 -19.781 4.191 1 97.44 178 SER A CA 1
ATOM 1408 C C . SER A 1 178 ? -22.719 -18.578 3.264 1 97.44 178 SER A C 1
ATOM 1410 O O . SER A 1 178 ? -23.375 -17.562 3.471 1 97.44 178 SER A O 1
ATOM 1412 N N . ILE A 1 179 ? -21.797 -18.656 2.342 1 98.12 179 ILE A N 1
ATOM 1413 C CA . ILE A 1 179 ? -21.516 -17.594 1.393 1 98.12 179 ILE A CA 1
ATOM 1414 C C . ILE A 1 179 ? -21.766 -18.078 -0.031 1 98.12 179 ILE A C 1
ATOM 1416 O O . ILE A 1 179 ? -21.312 -19.156 -0.417 1 98.12 179 ILE A O 1
ATOM 1420 N N . GLN A 1 180 ? -22.516 -17.391 -0.754 1 97.25 180 GLN A N 1
ATOM 1421 C CA . GLN A 1 180 ? -22.688 -17.609 -2.188 1 97.25 180 GLN A CA 1
ATOM 1422 C C . GLN A 1 180 ? -22.078 -16.469 -2.992 1 97.25 180 GLN A C 1
ATOM 1424 O O . GLN A 1 180 ? -22.25 -15.297 -2.643 1 97.25 180 GLN A O 1
ATOM 1429 N N . CYS A 1 181 ? -21.328 -16.797 -4 1 96.69 181 CYS A N 1
ATOM 1430 C CA . CYS A 1 181 ? -20.578 -15.812 -4.777 1 96.69 181 CYS A CA 1
ATOM 1431 C C . CYS A 1 181 ? -21.078 -15.758 -6.219 1 96.69 181 CYS A C 1
ATOM 1433 O O . CYS A 1 181 ? -21.094 -16.781 -6.91 1 96.69 181 CYS A O 1
ATOM 1435 N N . PHE A 1 182 ? -21.469 -14.523 -6.699 1 93.69 182 PHE A N 1
ATOM 1436 C CA . PHE A 1 182 ? -21.953 -14.32 -8.055 1 93.69 182 PHE A CA 1
ATOM 1437 C C . PHE A 1 182 ? -21.094 -13.305 -8.797 1 93.69 182 PHE A C 1
ATOM 1439 O O . PHE A 1 182 ? -20.828 -12.219 -8.273 1 93.69 182 PHE A O 1
ATOM 1446 N N . PRO A 1 183 ? -20.641 -13.656 -9.961 1 92.25 183 PRO A N 1
ATOM 1447 C CA . PRO A 1 183 ? -19.922 -12.656 -10.758 1 92.25 183 PRO A CA 1
ATOM 1448 C C . PRO A 1 183 ? -20.859 -11.609 -11.367 1 92.25 183 PRO A C 1
ATOM 1450 O O . PRO A 1 183 ? -21.953 -11.938 -11.82 1 92.25 183 PRO A O 1
ATOM 1453 N N . LEU A 1 184 ? -20.5 -10.344 -11.273 1 91.31 184 LEU A N 1
ATOM 1454 C CA . LEU A 1 184 ? -21.234 -9.227 -11.852 1 91.31 184 LEU A CA 1
ATOM 1455 C C . LEU A 1 184 ? -20.422 -8.539 -12.945 1 91.31 184 LEU A C 1
ATOM 1457 O O . LEU A 1 184 ? -19.203 -8.375 -12.805 1 91.31 184 LEU A O 1
ATOM 1461 N N . ASP A 1 185 ? -21.047 -8.094 -14.016 1 88.38 185 ASP A N 1
ATOM 1462 C CA . ASP A 1 185 ? -20.391 -7.445 -15.148 1 88.38 185 ASP A CA 1
ATOM 1463 C C . ASP A 1 185 ? -20.531 -5.93 -15.07 1 88.38 185 ASP A C 1
ATOM 1465 O O . ASP A 1 185 ? -21.625 -5.391 -15.281 1 88.38 185 ASP A O 1
ATOM 1469 N N . TYR A 1 186 ? -19.453 -5.207 -14.898 1 88.25 186 TYR A N 1
ATOM 1470 C CA . TYR A 1 186 ? -19.453 -3.756 -14.766 1 88.25 186 TYR A CA 1
ATOM 1471 C C . TYR A 1 186 ? -19 -3.092 -16.062 1 88.25 186 TYR A C 1
ATOM 1473 O O . TYR A 1 186 ? -18.625 -1.919 -16.062 1 88.25 186 TYR A O 1
ATOM 1481 N N . GLU A 1 187 ? -18.922 -3.766 -17.141 1 82.19 187 GLU A N 1
ATOM 1482 C CA . GLU A 1 187 ? -18.516 -3.197 -18.422 1 82.19 187 GLU A CA 1
ATOM 1483 C C . GLU A 1 187 ? -19.391 -2.012 -18.812 1 82.19 187 GLU A C 1
ATOM 1485 O O . GLU A 1 187 ? -20.625 -2.109 -18.766 1 82.19 187 GLU A O 1
ATOM 1490 N N . PRO A 1 188 ? -18.5 -0.873 -19.172 1 70.31 188 PRO A N 1
ATOM 1491 C CA . PRO A 1 188 ? -19.281 0.309 -19.562 1 70.31 188 PRO A CA 1
ATOM 1492 C C . PRO A 1 188 ? -20.016 0.109 -20.875 1 70.31 188 PRO A C 1
ATOM 1494 O O . PRO A 1 188 ? -19.516 -0.565 -21.781 1 70.31 188 PRO A O 1
ATOM 1497 N N . GLY A 1 189 ? -21.156 0.675 -21.312 1 60.69 189 GLY A N 1
ATOM 1498 C CA . GLY A 1 189 ? -21.828 0.732 -22.594 1 60.69 189 GLY A CA 1
ATOM 1499 C C . GLY A 1 189 ? -22.703 -0.475 -22.859 1 60.69 189 GLY A C 1
ATOM 1500 O O . GLY A 1 189 ? -23.188 -0.663 -23.984 1 60.69 189 GLY A O 1
ATOM 1501 N N . MET A 1 190 ? -22.516 -1.526 -22.422 1 44.09 190 MET A N 1
ATOM 1502 C CA . MET A 1 190 ? -23.469 -2.516 -22.922 1 44.09 190 MET A CA 1
ATOM 1503 C C . MET A 1 190 ? -24.859 -1.897 -23.109 1 44.09 190 MET A C 1
ATOM 1505 O O . MET A 1 190 ? -25.422 -1.348 -22.156 1 44.09 190 MET A O 1
ATOM 1509 N N . LYS A 1 191 ? -25.031 -1.357 -24.438 1 38.88 191 LYS A N 1
ATOM 1510 C CA . LYS A 1 191 ? -26.266 -0.801 -24.984 1 38.88 191 LYS A CA 1
ATOM 1511 C C . LYS A 1 191 ? -27.469 -1.587 -24.484 1 38.88 191 LYS A C 1
ATOM 1513 O O . LYS A 1 191 ? -27.438 -2.816 -24.406 1 38.88 191 LYS A O 1
ATOM 1518 N N . ALA A 1 192 ? -28.391 -0.813 -24.016 1 36.84 192 ALA A N 1
ATOM 1519 C CA . ALA A 1 192 ? -29.781 -1.232 -23.828 1 36.84 192 ALA A CA 1
ATOM 1520 C C . ALA A 1 192 ? -30.203 -2.217 -24.922 1 36.84 192 ALA A C 1
ATOM 1522 O O . ALA A 1 192 ? -31.312 -2.748 -24.891 1 36.84 192 ALA A O 1
ATOM 1523 N N . SER A 1 193 ? -29.484 -2.053 -26.031 1 33.94 193 SER A N 1
ATOM 1524 C CA . SER A 1 193 ? -30.047 -2.74 -27.188 1 33.94 193 SER A CA 1
ATOM 1525 C C . SER A 1 193 ? -30.062 -4.25 -26.969 1 33.94 193 SER A C 1
ATOM 1527 O O . SER A 1 193 ? -30.828 -4.961 -27.625 1 33.94 193 SER A O 1
ATOM 1529 N N . ASP A 1 194 ? -28.938 -4.855 -26.5 1 35.72 194 ASP A N 1
ATOM 1530 C CA . ASP A 1 194 ? -29.031 -6.312 -26.578 1 35.72 194 ASP A CA 1
ATOM 1531 C C . ASP A 1 194 ? -30.062 -6.852 -25.594 1 35.72 194 ASP A C 1
ATOM 1533 O O . ASP A 1 194 ? -30.25 -8.062 -25.484 1 35.72 194 ASP A O 1
ATOM 1537 N N . ILE A 1 195 ? -30.312 -6.133 -24.5 1 34.44 195 ILE A N 1
ATOM 1538 C CA . ILE A 1 195 ? -31.641 -6.348 -23.922 1 34.44 195 ILE A CA 1
ATOM 1539 C C . ILE A 1 195 ? -32.719 -5.859 -24.891 1 34.44 195 ILE A C 1
ATOM 1541 O O . ILE A 1 195 ? -32.562 -4.816 -25.531 1 34.44 195 ILE A O 1
ATOM 1545 N N . SER A 1 196 ? -33.656 -6.617 -25.391 1 31.06 196 SER A N 1
ATOM 1546 C CA . SER A 1 196 ? -34.812 -6.219 -26.172 1 31.06 196 SER A CA 1
ATOM 1547 C C . SER A 1 196 ? -35.219 -4.789 -25.859 1 31.06 196 SER A C 1
ATOM 1549 O O . SER A 1 196 ? -35.312 -4.41 -24.688 1 31.06 196 SER A O 1
ATOM 1551 N N . LEU A 1 197 ? -34.969 -3.748 -26.656 1 32.28 197 LEU A N 1
ATOM 1552 C CA . LEU A 1 197 ? -35.375 -2.363 -26.859 1 32.28 197 LEU A CA 1
ATOM 1553 C C . LEU A 1 197 ? -36.719 -2.1 -26.219 1 32.28 197 LEU A C 1
ATOM 1555 O O . LEU A 1 197 ? -37.156 -0.95 -26.125 1 32.28 197 LEU A O 1
ATOM 1559 N N . GLU A 1 198 ? -37.719 -3.068 -26.453 1 31.52 198 GLU A N 1
ATOM 1560 C CA . GLU A 1 198 ? -39.094 -2.641 -26.141 1 31.52 198 GLU A CA 1
ATOM 1561 C C . GLU A 1 198 ? -39.188 -2.029 -24.75 1 31.52 198 GLU A C 1
ATOM 1563 O O . GLU A 1 198 ? -39.875 -1.046 -24.531 1 31.52 198 GLU A O 1
ATOM 1568 N N . SER A 1 199 ? -38.844 -2.863 -23.688 1 30.36 199 SER A N 1
ATOM 1569 C CA . SER A 1 199 ? -39.344 -2.451 -22.375 1 30.36 199 SER A CA 1
ATOM 1570 C C . SER A 1 199 ? -38.406 -1.464 -21.703 1 30.36 199 SER A C 1
ATOM 1572 O O . SER A 1 199 ? -38.5 -1.188 -20.516 1 30.36 199 SER A O 1
ATOM 1574 N N . CYS A 1 200 ? -37.375 -1.052 -22.297 1 32.59 200 CYS A N 1
ATOM 1575 C CA . CYS A 1 200 ? -36.469 -0.127 -21.625 1 32.59 200 CYS A CA 1
ATOM 1576 C C . CYS A 1 200 ? -37.125 1.244 -21.453 1 32.59 200 CYS A C 1
ATOM 1578 O O . CYS A 1 200 ? -36.438 2.203 -21.062 1 32.59 200 CYS A O 1
ATOM 1580 N N . THR A 1 201 ? -38.062 1.557 -22.188 1 34 201 THR A N 1
ATOM 1581 C CA . THR A 1 201 ? -38.656 2.861 -21.938 1 34 201 THR A CA 1
ATOM 1582 C C . THR A 1 201 ? -39.062 3.012 -20.469 1 34 201 THR A C 1
ATOM 1584 O O . THR A 1 201 ? -39.406 4.105 -20.031 1 34 201 THR A O 1
ATOM 1587 N N . HIS A 1 202 ? -39.812 1.921 -19.938 1 33.59 202 HIS A N 1
ATOM 1588 C CA . HIS A 1 202 ? -40.438 2.129 -18.641 1 33.59 202 HIS A CA 1
ATOM 1589 C C . HIS A 1 202 ? -39.406 2.211 -17.531 1 33.59 202 HIS A C 1
ATOM 1591 O O . HIS A 1 202 ? -38.344 1.608 -17.625 1 33.59 202 HIS A O 1
ATOM 1597 N N . ASP A 1 203 ? -39.375 3.174 -16.516 1 40.12 203 ASP A N 1
ATOM 1598 C CA . ASP A 1 203 ? -38.969 3.65 -15.203 1 40.12 203 ASP A CA 1
ATOM 1599 C C . ASP A 1 203 ? -38.688 2.484 -14.25 1 40.12 203 ASP A C 1
ATOM 1601 O O . ASP A 1 203 ? -38.781 2.639 -13.031 1 40.12 203 ASP A O 1
ATOM 1605 N N . ASP A 1 204 ? -38.719 1.178 -14.664 1 44.78 204 ASP A N 1
ATOM 1606 C CA . ASP A 1 204 ? -38.75 0.154 -13.625 1 44.78 204 ASP A CA 1
ATOM 1607 C C . ASP A 1 204 ? -37.375 -0.07 -13.016 1 44.78 204 ASP A C 1
ATOM 1609 O O . ASP A 1 204 ? -36.438 -0.454 -13.727 1 44.78 204 ASP A O 1
ATOM 1613 N N . ASP A 1 205 ? -36.969 0.547 -11.922 1 51.34 205 ASP A N 1
ATOM 1614 C CA . ASP A 1 205 ? -35.844 0.421 -10.977 1 51.34 205 ASP A CA 1
ATOM 1615 C C . ASP A 1 205 ? -35.5 -1.045 -10.734 1 51.34 205 ASP A C 1
ATOM 1617 O O . ASP A 1 205 ? -34.531 -1.349 -10.055 1 51.34 205 ASP A O 1
ATOM 1621 N N . SER A 1 206 ? -36.344 -1.99 -11.266 1 51.62 206 SER A N 1
ATOM 1622 C CA . SER A 1 206 ? -36.094 -3.398 -10.961 1 51.62 206 SER A CA 1
ATOM 1623 C C . SER A 1 206 ? -34.844 -3.91 -11.648 1 51.62 206 SER A C 1
ATOM 1625 O O . SER A 1 206 ? -34.281 -4.926 -11.242 1 51.62 206 SER A O 1
ATOM 1627 N N . HIS A 1 207 ? -34.312 -3.176 -12.633 1 60.78 207 HIS A N 1
ATOM 1628 C CA . HIS A 1 207 ? -33.156 -3.68 -13.344 1 60.78 207 HIS A CA 1
ATOM 1629 C C . HIS A 1 207 ? -31.906 -2.85 -13.016 1 60.78 207 HIS A C 1
ATOM 1631 O O . HIS A 1 207 ? -30.953 -2.801 -13.812 1 60.78 207 HIS A O 1
ATOM 1637 N N . ASP A 1 208 ? -32.031 -2.297 -11.859 1 73.44 208 ASP A N 1
ATOM 1638 C CA . ASP A 1 208 ? -30.891 -1.497 -11.477 1 73.44 208 ASP A CA 1
ATOM 1639 C C . ASP A 1 208 ? -29.719 -2.387 -11.031 1 73.44 208 ASP A C 1
ATOM 1641 O O . ASP A 1 208 ? -29.938 -3.445 -10.438 1 73.44 208 ASP A O 1
ATOM 1645 N N . GLY A 1 209 ? -28.5 -2.078 -11.68 1 79.44 209 GLY A N 1
ATOM 1646 C CA . GLY A 1 209 ? -27.266 -2.754 -11.297 1 79.44 209 GLY A CA 1
ATOM 1647 C C . GLY A 1 209 ? -26.641 -3.529 -12.438 1 79.44 209 GLY A C 1
ATOM 1648 O O . GLY A 1 209 ? -27.234 -3.664 -13.508 1 79.44 209 GLY A O 1
ATOM 1649 N N . PRO A 1 210 ? -25.5 -4.031 -12.172 1 83.56 210 PRO A N 1
ATOM 1650 C CA . PRO A 1 210 ? -24.828 -4.809 -13.211 1 83.56 210 PRO A CA 1
ATOM 1651 C C . PRO A 1 210 ? -25.422 -6.203 -13.391 1 83.56 210 PRO A C 1
ATOM 1653 O O . PRO A 1 210 ? -25.844 -6.828 -12.406 1 83.56 210 PRO A O 1
ATOM 1656 N N . PRO A 1 211 ? -25.5 -6.625 -14.602 1 77.88 211 PRO A N 1
ATOM 1657 C CA . PRO A 1 211 ? -25.984 -7.988 -14.828 1 77.88 211 PRO A CA 1
ATOM 1658 C C . PRO A 1 211 ? -24.984 -9.055 -14.375 1 77.88 211 PRO A C 1
ATOM 1660 O O . PRO A 1 211 ? -23.797 -8.758 -14.211 1 77.88 211 PRO A O 1
ATOM 1663 N N . THR A 1 212 ? -25.516 -10.195 -14.117 1 78.06 212 THR A N 1
ATOM 1664 C CA . THR A 1 212 ? -24.625 -11.312 -13.836 1 78.06 212 THR A CA 1
ATOM 1665 C C . THR A 1 212 ? -23.859 -11.727 -15.086 1 78.06 212 THR A C 1
ATOM 1667 O O . THR A 1 212 ? -24.375 -11.625 -16.203 1 78.06 212 THR A O 1
ATOM 1670 N N . CYS A 1 213 ? -22.656 -12.102 -14.812 1 73.94 213 CYS A N 1
ATOM 1671 C CA . CYS A 1 213 ? -21.859 -12.586 -15.93 1 73.94 213 CYS A CA 1
ATOM 1672 C C . CYS A 1 213 ? -22.312 -13.969 -16.375 1 73.94 213 CYS A C 1
ATOM 1674 O O . CYS A 1 213 ? -22.047 -14.969 -15.711 1 73.94 213 CYS A O 1
ATOM 1676 N N . GLY A 1 214 ? -23.25 -14.047 -17.281 1 64.19 214 GLY A N 1
ATOM 1677 C CA . GLY A 1 214 ? -23.844 -15.297 -17.719 1 64.19 214 GLY A CA 1
ATOM 1678 C C . GLY A 1 214 ? -22.812 -16.344 -18.125 1 64.19 214 GLY A C 1
ATOM 1679 O O . GLY A 1 214 ? -23.047 -17.547 -17.953 1 64.19 214 GLY A O 1
ATOM 1680 N N . ARG A 1 215 ? -21.719 -15.969 -18.594 1 64.94 215 ARG A N 1
ATOM 1681 C CA . ARG A 1 215 ? -20.766 -16.922 -19.141 1 64.94 215 ARG A CA 1
ATOM 1682 C C . ARG A 1 215 ? -19.656 -17.234 -18.141 1 64.94 215 ARG A C 1
ATOM 1684 O O . ARG A 1 215 ? -18.797 -18.078 -18.406 1 64.94 215 ARG A O 1
ATOM 1691 N N . THR A 1 216 ? -19.797 -16.609 -17.016 1 71 216 THR A N 1
ATOM 1692 C CA . THR A 1 216 ? -18.734 -16.828 -16.031 1 71 216 THR A CA 1
ATOM 1693 C C . THR A 1 216 ? -19.219 -17.703 -14.891 1 71 216 THR A C 1
ATOM 1695 O O . THR A 1 216 ? -20.016 -17.281 -14.062 1 71 216 THR A O 1
ATOM 1698 N N . ALA A 1 217 ? -18.812 -19.016 -15.008 1 78.38 217 ALA A N 1
ATOM 1699 C CA . ALA A 1 217 ? -19.125 -19.906 -13.891 1 78.38 217 ALA A CA 1
ATOM 1700 C C . ALA A 1 217 ? -18.172 -19.672 -12.719 1 78.38 217 ALA A C 1
ATOM 1702 O O . ALA A 1 217 ? -16.984 -19.391 -12.922 1 78.38 217 ALA A O 1
ATOM 1703 N N . VAL A 1 218 ? -18.797 -19.703 -11.5 1 90.06 218 VAL A N 1
ATOM 1704 C CA . VAL A 1 218 ? -18 -19.625 -10.281 1 90.06 218 VAL A CA 1
ATOM 1705 C C . VAL A 1 218 ? -17.984 -20.969 -9.57 1 90.06 218 VAL A C 1
ATOM 1707 O O . VAL A 1 218 ? -19.047 -21.5 -9.203 1 90.06 218 VAL A O 1
ATOM 1710 N N . TYR A 1 219 ? -16.828 -21.516 -9.477 1 90.81 219 TYR A N 1
ATOM 1711 C CA . TYR A 1 219 ? -16.641 -22.75 -8.719 1 90.81 219 TYR A CA 1
ATOM 1712 C C . TYR A 1 219 ? -16.062 -22.453 -7.34 1 90.81 219 TYR A C 1
ATOM 1714 O O . TYR A 1 219 ? -15.594 -21.344 -7.082 1 90.81 219 TYR A O 1
ATOM 1722 N N . PHE A 1 220 ? -16.219 -23.406 -6.395 1 93.25 220 PHE A N 1
ATOM 1723 C CA . PHE A 1 220 ? -15.648 -23.188 -5.074 1 93.25 220 PHE A CA 1
ATOM 1724 C C . PHE A 1 220 ? -14.891 -24.406 -4.594 1 93.25 220 PHE A C 1
ATOM 1726 O O . PHE A 1 220 ? -15.109 -25.516 -5.09 1 93.25 220 PHE A O 1
ATOM 1733 N N . THR A 1 221 ? -13.961 -24.219 -3.742 1 93.88 221 THR A N 1
ATOM 1734 C CA . THR A 1 221 ? -13.234 -25.266 -3.033 1 93.88 221 THR A CA 1
ATOM 1735 C C . THR A 1 221 ? -12.992 -24.859 -1.581 1 93.88 221 THR A C 1
ATOM 1737 O O . THR A 1 221 ? -12.711 -23.688 -1.291 1 93.88 221 THR A O 1
ATOM 1740 N N . ASN A 1 222 ? -13.281 -25.75 -0.671 1 94.69 222 ASN A N 1
ATOM 1741 C CA . ASN A 1 222 ? -12.812 -25.609 0.703 1 94.69 222 ASN A CA 1
ATOM 1742 C C . ASN A 1 222 ? -11.531 -26.422 0.94 1 94.69 222 ASN A C 1
ATOM 1744 O O . ASN A 1 222 ? -11.562 -27.656 0.952 1 94.69 222 ASN A O 1
ATOM 1748 N N . LEU A 1 223 ? -10.461 -25.766 1.194 1 94.5 223 LEU A N 1
ATOM 1749 C CA . LEU A 1 223 ? -9.164 -26.438 1.285 1 94.5 223 LEU A CA 1
ATOM 1750 C C . LEU A 1 223 ? -9.086 -27.297 2.539 1 94.5 223 LEU A C 1
ATOM 1752 O O . LEU A 1 223 ? -8.211 -28.156 2.646 1 94.5 223 LEU A O 1
ATOM 1756 N N . ASN A 1 224 ? -9.906 -27 3.428 1 90.25 224 ASN A N 1
ATOM 1757 C CA . ASN A 1 224 ? -9.906 -27.797 4.652 1 90.25 224 ASN A CA 1
ATOM 1758 C C . ASN A 1 224 ? -10.711 -29.094 4.484 1 90.25 224 ASN A C 1
ATOM 1760 O O . ASN A 1 224 ? -10.727 -29.938 5.379 1 90.25 224 ASN A O 1
ATOM 1764 N N . SER A 1 225 ? -11.266 -29.312 3.338 1 80.19 225 SER A N 1
ATOM 1765 C CA . SER A 1 225 ? -12.062 -30.5 3.104 1 80.19 225 SER A CA 1
ATOM 1766 C C . SER A 1 225 ? -11.25 -31.578 2.396 1 80.19 225 SER A C 1
ATOM 1768 O O . SER A 1 225 ? -10.195 -31.297 1.824 1 80.19 225 SER A O 1
ATOM 1770 N N . ALA A 1 226 ? -11.781 -32.812 2.52 1 63.38 226 ALA A N 1
ATOM 1771 C CA . ALA A 1 226 ? -11.141 -33.969 1.908 1 63.38 226 ALA A CA 1
ATOM 1772 C C . ALA A 1 226 ? -11.203 -33.875 0.385 1 63.38 226 ALA A C 1
ATOM 1774 O O . ALA A 1 226 ? -10.273 -34.344 -0.302 1 63.38 226 ALA A O 1
ATOM 1775 N N . ASP A 1 227 ? -12.414 -33.375 -0.1 1 63.84 227 ASP A N 1
ATOM 1776 C CA . ASP A 1 227 ? -12.594 -33.281 -1.547 1 63.84 227 ASP A CA 1
ATOM 1777 C C . ASP A 1 227 ? -11.992 -31.984 -2.098 1 63.84 227 ASP A C 1
ATOM 1779 O O . ASP A 1 227 ? -12.492 -30.906 -1.825 1 63.84 227 ASP A O 1
ATOM 1783 N N . GLN A 1 228 ? -10.844 -32.031 -2.729 1 69.81 228 GLN A N 1
ATOM 1784 C CA . GLN A 1 228 ? -10.031 -30.859 -2.965 1 69.81 228 GLN A CA 1
ATOM 1785 C C . GLN A 1 228 ? -10.172 -30.375 -4.406 1 69.81 228 GLN A C 1
ATOM 1787 O O . GLN A 1 228 ? -9.445 -29.469 -4.84 1 69.81 228 GLN A O 1
ATOM 1792 N N . LYS A 1 229 ? -11.336 -30.688 -5.102 1 79 229 LYS A N 1
ATOM 1793 C CA . LYS A 1 229 ? -11.445 -30.156 -6.457 1 79 229 LYS A CA 1
ATOM 1794 C C . LYS A 1 229 ? -12.539 -29.094 -6.543 1 79 229 LYS A C 1
ATOM 1796 O O . LYS A 1 229 ? -13.555 -29.188 -5.855 1 79 229 LYS A O 1
ATOM 1801 N N . PRO A 1 230 ? -12.312 -28.141 -7.293 1 85.44 230 PRO A N 1
ATOM 1802 C CA . PRO A 1 230 ? -13.344 -27.125 -7.461 1 85.44 230 PRO A CA 1
ATOM 1803 C C . PRO A 1 230 ? -14.68 -27.703 -7.918 1 85.44 230 PRO A C 1
ATOM 1805 O O . PRO A 1 230 ? -14.711 -28.594 -8.766 1 85.44 230 PRO A O 1
ATOM 1808 N N . ALA A 1 231 ? -15.734 -27.281 -7.293 1 86.81 231 ALA A N 1
ATOM 1809 C CA . ALA A 1 231 ? -17.078 -27.781 -7.57 1 86.81 231 ALA A CA 1
ATOM 1810 C C . ALA A 1 231 ? -18.062 -26.609 -7.711 1 86.81 231 ALA A C 1
ATOM 1812 O O . ALA A 1 231 ? -17.766 -25.484 -7.316 1 86.81 231 ALA A O 1
ATOM 1813 N N . PRO A 1 232 ? -19.141 -26.922 -8.398 1 87.94 232 PRO A N 1
ATOM 1814 C CA . PRO A 1 232 ? -20.188 -25.891 -8.398 1 87.94 232 PRO A CA 1
ATOM 1815 C C . PRO A 1 232 ? -20.672 -25.531 -7 1 87.94 232 PRO A C 1
ATOM 1817 O O . PRO A 1 232 ? -20.594 -26.359 -6.086 1 87.94 232 PRO A O 1
ATOM 1820 N N . GLN A 1 233 ? -21.141 -24.359 -6.832 1 92.69 233 GLN A N 1
ATOM 1821 C CA . GLN A 1 233 ? -21.641 -23.906 -5.535 1 92.69 233 GLN A CA 1
ATOM 1822 C C . GLN A 1 233 ? -22.953 -24.609 -5.18 1 92.69 233 GLN A C 1
ATOM 1824 O O . GLN A 1 233 ? -23.812 -24.797 -6.043 1 92.69 233 GLN A O 1
ATOM 1829 N N . PRO A 1 234 ? -23.125 -25.062 -3.904 1 91.5 234 PRO A N 1
ATOM 1830 C CA . PRO A 1 234 ? -24.438 -25.562 -3.49 1 91.5 234 PRO A CA 1
ATOM 1831 C C . PRO A 1 234 ? -25.5 -24.469 -3.502 1 91.5 234 PRO A C 1
ATOM 1833 O O . PRO A 1 234 ? -25.188 -23.281 -3.578 1 91.5 234 PRO A O 1
ATOM 1836 N N . PRO A 1 235 ? -26.703 -25.156 -3.369 1 90.06 235 PRO A N 1
ATOM 1837 C CA . PRO A 1 235 ? -27.766 -24.156 -3.203 1 90.06 235 PRO A CA 1
ATOM 1838 C C . PRO A 1 235 ? -27.594 -23.328 -1.927 1 90.06 235 PRO A C 1
ATOM 1840 O O . PRO A 1 235 ? -27.172 -23.859 -0.896 1 90.06 235 PRO A O 1
ATOM 1843 N N . PHE A 1 236 ? -27.688 -22.172 -1.834 1 94.19 236 PHE A N 1
ATOM 1844 C CA . PHE A 1 236 ? -27.609 -21.234 -0.729 1 94.19 236 PHE A CA 1
ATOM 1845 C C . PHE A 1 236 ? -26.156 -21 -0.328 1 94.19 236 PHE A C 1
ATOM 1847 O O . PHE A 1 236 ? -25.859 -20.719 0.837 1 94.19 236 PHE A O 1
ATOM 1854 N N . GLY A 1 237 ? -25.266 -21.422 -1.064 1 94.56 237 GLY A N 1
ATOM 1855 C CA . GLY A 1 237 ? -23.859 -21.047 -0.875 1 94.56 237 GLY A CA 1
ATOM 1856 C C . GLY A 1 237 ? -23.062 -22.094 -0.105 1 94.56 237 GLY A C 1
ATOM 1857 O O . GLY A 1 237 ? -23.547 -23.188 0.134 1 94.56 237 GLY A O 1
ATOM 1858 N N . CYS A 1 238 ? -21.859 -21.812 0.243 1 94.81 238 CYS A N 1
ATOM 1859 C CA . CYS A 1 238 ? -20.906 -22.672 0.935 1 94.81 238 CYS A CA 1
ATOM 1860 C C . CYS A 1 238 ? -20.797 -22.297 2.406 1 94.81 238 CYS A C 1
ATOM 1862 O O . CYS A 1 238 ? -20.484 -21.141 2.73 1 94.81 238 CYS A O 1
ATOM 1864 N N . ILE A 1 239 ? -20.969 -23.297 3.248 1 95.06 239 ILE A N 1
ATOM 1865 C CA . ILE A 1 239 ? -20.906 -23.047 4.684 1 95.06 239 ILE A CA 1
ATOM 1866 C C . ILE A 1 239 ? -19.469 -22.75 5.09 1 95.06 239 ILE A C 1
ATOM 1868 O O . ILE A 1 239 ? -18.531 -23.391 4.617 1 95.06 239 ILE A O 1
ATOM 1872 N N . TYR A 1 240 ? -19.281 -21.75 5.887 1 95.94 240 TYR A N 1
ATOM 1873 C CA . TYR A 1 240 ? -17.969 -21.438 6.457 1 95.94 240 TYR A CA 1
ATOM 1874 C C . TYR A 1 240 ? -17.906 -21.875 7.914 1 95.94 240 TYR A C 1
ATOM 1876 O O . TYR A 1 240 ? -18.672 -21.406 8.75 1 95.94 240 TYR A O 1
ATOM 1884 N N . GLU A 1 241 ? -17.016 -22.734 8.219 1 92.69 241 GLU A N 1
ATOM 1885 C CA . GLU A 1 241 ? -16.734 -23.172 9.586 1 92.69 241 GLU A CA 1
ATOM 1886 C C . GLU A 1 241 ? -15.406 -22.594 10.078 1 92.69 241 GLU A C 1
ATOM 1888 O O . GLU A 1 241 ? -14.617 -22.078 9.289 1 92.69 241 GLU A O 1
ATOM 1893 N N . LYS A 1 242 ? -15.266 -22.797 11.344 1 89.38 242 LYS A N 1
ATOM 1894 C CA . LYS A 1 242 ? -14.023 -22.328 11.953 1 89.38 242 LYS A CA 1
ATOM 1895 C C . LYS A 1 242 ? -12.805 -22.938 11.273 1 89.38 242 LYS A C 1
ATOM 1897 O O . LYS A 1 242 ? -12.773 -24.141 10.992 1 89.38 242 LYS A O 1
ATOM 1902 N N . ASP A 1 243 ? -11.82 -22.203 10.82 1 88.44 243 ASP A N 1
ATOM 1903 C CA . ASP A 1 243 ? -10.516 -22.594 10.273 1 88.44 243 ASP A CA 1
ATOM 1904 C C . ASP A 1 243 ? -10.633 -22.984 8.805 1 88.44 243 ASP A C 1
ATOM 1906 O O . ASP A 1 243 ? -9.695 -23.547 8.234 1 88.44 243 ASP A O 1
ATOM 1910 N N . ASP A 1 244 ? -11.875 -22.859 8.219 1 94 244 ASP A N 1
ATOM 1911 C CA . ASP A 1 244 ? -12.023 -23.141 6.793 1 94 244 ASP A CA 1
ATOM 1912 C C . ASP A 1 244 ? -11.195 -22.156 5.961 1 94 244 ASP A C 1
ATOM 1914 O O . ASP A 1 244 ? -10.836 -21.078 6.438 1 94 244 ASP A O 1
ATOM 1918 N N . TYR A 1 245 ? -10.812 -22.656 4.867 1 96.31 245 TYR A N 1
ATOM 1919 C CA . TYR A 1 245 ? -10.25 -21.828 3.797 1 96.31 245 TYR A CA 1
ATOM 1920 C C . TYR A 1 245 ? -11.055 -21.984 2.512 1 96.31 245 TYR A C 1
ATOM 1922 O O . TYR A 1 245 ? -10.828 -22.922 1.738 1 96.31 245 TYR A O 1
ATOM 1930 N N . LEU A 1 246 ? -12 -21.062 2.275 1 96.5 246 LEU A N 1
ATOM 1931 C CA . LEU A 1 246 ? -12.906 -21.125 1.138 1 96.5 246 LEU A CA 1
ATOM 1932 C C . LEU A 1 246 ? -12.375 -20.312 -0.037 1 96.5 246 LEU A C 1
ATOM 1934 O O . LEU A 1 246 ? -11.945 -19.172 0.135 1 96.5 246 LEU A O 1
ATOM 1938 N N . VAL A 1 247 ? -12.367 -20.953 -1.17 1 96.94 247 VAL A N 1
ATOM 1939 C CA . VAL A 1 247 ? -11.922 -20.266 -2.383 1 96.94 247 VAL A CA 1
ATOM 1940 C C . VAL A 1 247 ? -13.008 -20.359 -3.453 1 96.94 247 VAL A C 1
ATOM 1942 O O . VAL A 1 247 ? -13.453 -21.453 -3.805 1 96.94 247 VAL A O 1
ATOM 1945 N N . PHE A 1 248 ? -13.477 -19.203 -3.9 1 96.88 248 PHE A N 1
ATOM 1946 C CA . PHE A 1 248 ? -14.281 -19.125 -5.113 1 96.88 248 PHE A CA 1
ATOM 1947 C C . PHE A 1 248 ? -13.422 -18.734 -6.309 1 96.88 248 PHE A C 1
ATOM 1949 O O . PHE A 1 248 ? -12.57 -17.844 -6.203 1 96.88 248 PHE A O 1
ATOM 1956 N N . ILE A 1 249 ? -13.609 -19.359 -7.414 1 94.75 249 ILE A N 1
ATOM 1957 C CA . ILE A 1 249 ? -12.805 -19.031 -8.586 1 94.75 249 ILE A CA 1
ATOM 1958 C C . ILE A 1 249 ? -13.719 -18.766 -9.781 1 94.75 249 ILE A C 1
ATOM 1960 O O . ILE A 1 249 ? -14.609 -19.562 -10.086 1 94.75 249 ILE A O 1
ATOM 1964 N N . ALA A 1 250 ? -13.531 -17.641 -10.375 1 92.19 250 ALA A N 1
ATOM 1965 C CA . ALA A 1 250 ? -14.195 -17.25 -11.617 1 92.19 250 ALA A CA 1
ATOM 1966 C C . ALA A 1 250 ? -13.195 -17.125 -12.766 1 92.19 250 ALA A C 1
ATOM 1968 O O . ALA A 1 250 ? -12.133 -16.531 -12.609 1 92.19 250 ALA A O 1
ATOM 1969 N N . ARG A 1 251 ? -13.516 -17.734 -13.852 1 87.75 251 ARG A N 1
ATOM 1970 C CA . ARG A 1 251 ? -12.703 -17.625 -15.062 1 87.75 251 ARG A CA 1
ATOM 1971 C C . ARG A 1 251 ? -13.508 -17.016 -16.203 1 87.75 251 ARG A C 1
ATOM 1973 O O . ARG A 1 251 ? -14.688 -17.328 -16.375 1 87.75 251 ARG A O 1
ATOM 1980 N N . GLY A 1 252 ? -12.875 -15.992 -16.906 1 80.12 252 GLY A N 1
ATOM 1981 C CA . GLY A 1 252 ? -13.578 -15.422 -18.047 1 80.12 252 GLY A CA 1
ATOM 1982 C C . GLY A 1 252 ? -12.797 -14.328 -18.734 1 80.12 252 GLY A C 1
ATOM 1983 O O . GLY A 1 252 ? -11.742 -13.906 -18.266 1 80.12 252 GLY A O 1
ATOM 1984 N N . ALA A 1 253 ? -13.156 -13.844 -19.969 1 67.69 253 ALA A N 1
ATOM 1985 C CA . ALA A 1 253 ? -12.445 -12.922 -20.859 1 67.69 253 ALA A CA 1
ATOM 1986 C C . ALA A 1 253 ? -12.461 -11.5 -20.297 1 67.69 253 ALA A C 1
ATOM 1988 O O . ALA A 1 253 ? -11.492 -10.758 -20.469 1 67.69 253 ALA A O 1
ATOM 1989 N N . ASN A 1 254 ? -13.445 -10.914 -19.766 1 64.69 254 ASN A N 1
ATOM 1990 C CA . ASN A 1 254 ? -13.57 -9.492 -19.438 1 64.69 254 ASN A CA 1
ATOM 1991 C C . ASN A 1 254 ? -13.516 -9.258 -17.922 1 64.69 254 ASN A C 1
ATOM 1993 O O . ASN A 1 254 ? -14.281 -8.461 -17.391 1 64.69 254 ASN A O 1
ATOM 1997 N N . HIS A 1 255 ? -12.453 -9.805 -17.438 1 67.19 255 HIS A N 1
ATOM 1998 C CA . HIS A 1 255 ? -12.5 -9.797 -15.977 1 67.19 255 HIS A CA 1
ATOM 1999 C C . HIS A 1 255 ? -11.938 -8.492 -15.414 1 67.19 255 HIS A C 1
ATOM 2001 O O . HIS A 1 255 ? -11.922 -8.297 -14.195 1 67.19 255 HIS A O 1
ATOM 2007 N N . HIS A 1 256 ? -11.594 -7.566 -16.328 1 80.44 256 HIS A N 1
ATOM 2008 C CA . HIS A 1 256 ? -11.234 -6.242 -15.844 1 80.44 256 HIS A CA 1
ATOM 2009 C C . HIS A 1 256 ? -12.461 -5.477 -15.359 1 80.44 256 HIS A C 1
ATOM 2011 O O . HIS A 1 256 ? -12.336 -4.492 -14.625 1 80.44 256 HIS A O 1
ATOM 2017 N N . HIS A 1 257 ? -13.57 -6.062 -15.711 1 85.94 257 HIS A N 1
ATOM 2018 C CA . HIS A 1 257 ? -14.812 -5.395 -15.344 1 85.94 257 HIS A CA 1
ATOM 2019 C C . HIS A 1 257 ? -15.703 -6.305 -14.5 1 85.94 257 HIS A C 1
ATOM 2021 O O . HIS A 1 257 ? -16.906 -6.051 -14.352 1 85.94 257 HIS A O 1
ATOM 2027 N N . VAL A 1 258 ? -15.109 -7.328 -14.008 1 89.75 258 VAL A N 1
ATOM 2028 C CA . VAL A 1 258 ? -15.914 -8.266 -13.242 1 89.75 258 VAL A CA 1
ATOM 2029 C C . VAL A 1 258 ? -15.812 -7.945 -11.75 1 89.75 258 VAL A C 1
ATOM 2031 O O . VAL A 1 258 ? -14.711 -7.812 -11.219 1 89.75 258 VAL A O 1
ATOM 2034 N N . GLY A 1 259 ? -16.953 -7.703 -11.203 1 93.12 259 GLY A N 1
ATOM 2035 C CA . GLY A 1 259 ? -17.125 -7.652 -9.758 1 93.12 259 GLY A CA 1
ATOM 2036 C C . GLY A 1 259 ? -17.891 -8.828 -9.203 1 93.12 259 GLY A C 1
ATOM 2037 O O . GLY A 1 259 ? -18.234 -9.758 -9.938 1 93.12 259 GLY A O 1
ATOM 2038 N N . PHE A 1 260 ? -18.141 -8.812 -7.867 1 95.25 260 PHE A N 1
ATOM 2039 C CA . PHE A 1 260 ? -18.812 -9.953 -7.273 1 95.25 260 PHE A CA 1
ATOM 2040 C C . PHE A 1 260 ? -19.875 -9.5 -6.27 1 95.25 260 PHE A C 1
ATOM 2042 O O . PHE A 1 260 ? -19.703 -8.477 -5.609 1 95.25 260 PHE A O 1
ATOM 2049 N N . GLN A 1 261 ? -20.922 -10.211 -6.25 1 96.19 261 GLN A N 1
ATOM 2050 C CA . GLN A 1 261 ? -21.906 -10.148 -5.172 1 96.19 261 GLN A CA 1
ATOM 2051 C C . GLN A 1 261 ? -21.766 -11.344 -4.234 1 96.19 261 GLN A C 1
ATOM 2053 O O . GLN A 1 261 ? -21.656 -12.484 -4.688 1 96.19 261 GLN A O 1
ATOM 2058 N N . LEU A 1 262 ? -21.719 -11.125 -2.967 1 97.69 262 LEU A N 1
ATOM 2059 C CA . LEU A 1 262 ? -21.656 -12.156 -1.938 1 97.69 262 LEU A CA 1
ATOM 2060 C C . LEU A 1 262 ? -22.938 -12.172 -1.112 1 97.69 262 LEU A C 1
ATOM 2062 O O . LEU A 1 262 ? -23.25 -11.211 -0.404 1 97.69 262 LEU A O 1
ATOM 2066 N N . ASP A 1 263 ? -23.594 -13.266 -1.187 1 97.5 263 ASP A N 1
ATOM 2067 C CA . ASP A 1 263 ? -24.797 -13.445 -0.371 1 97.5 263 ASP A CA 1
ATOM 2068 C C . ASP A 1 263 ? -24.484 -14.258 0.882 1 97.5 263 ASP A C 1
ATOM 2070 O O . ASP A 1 263 ? -23.797 -15.273 0.812 1 97.5 263 ASP A O 1
ATOM 2074 N N . PHE A 1 264 ? -25.016 -13.805 1.951 1 97.19 264 PHE A N 1
ATOM 2075 C CA . PHE A 1 264 ? -24.812 -14.492 3.223 1 97.19 264 PHE A CA 1
ATOM 2076 C C . PHE A 1 264 ? -26.125 -15.109 3.719 1 97.19 264 PHE A C 1
ATOM 2078 O O . PHE A 1 264 ? -27.109 -14.406 3.896 1 97.19 264 PHE A O 1
ATOM 2085 N N . TYR A 1 265 ? -26.109 -16.406 3.941 1 96.75 265 TYR A N 1
ATOM 2086 C CA . TYR A 1 265 ? -27.25 -17.141 4.473 1 96.75 265 TYR A CA 1
ATOM 2087 C C . TYR A 1 265 ? -26.969 -17.625 5.895 1 96.75 265 TYR A C 1
ATOM 2089 O O . TYR A 1 265 ? -25.875 -18.078 6.199 1 96.75 265 TYR A O 1
ATOM 2097 N N . VAL A 1 266 ? -27.969 -17.5 6.738 1 95.5 266 VAL A N 1
ATOM 2098 C CA . VAL A 1 266 ? -27.859 -18.016 8.094 1 95.5 266 VAL A CA 1
ATOM 2099 C C . VAL A 1 266 ? -28.469 -19.422 8.164 1 95.5 266 VAL A C 1
ATOM 2101 O O . VAL A 1 266 ? -29.5 -19.688 7.555 1 95.5 266 VAL A O 1
ATOM 2104 N N . HIS A 1 267 ? -27.719 -20.297 8.828 1 93.44 267 HIS A N 1
ATOM 2105 C CA . HIS A 1 267 ? -28.203 -21.656 9.016 1 93.44 267 HIS A CA 1
ATOM 2106 C C . HIS A 1 267 ? -28.625 -21.891 10.461 1 93.44 267 HIS A C 1
ATOM 2108 O O . HIS A 1 267 ? -27.781 -21.922 11.359 1 93.44 267 HIS A O 1
ATOM 2114 N N . ILE A 1 268 ? -29.906 -22.016 10.492 1 87.44 268 ILE A N 1
ATOM 2115 C CA . ILE A 1 268 ? -30.5 -22.375 11.781 1 87.44 268 ILE A CA 1
ATOM 2116 C C . ILE A 1 268 ? -31.031 -23.797 11.742 1 87.44 268 ILE A C 1
ATOM 2118 O O . ILE A 1 268 ? -31.625 -24.219 10.742 1 87.44 268 ILE A O 1
ATOM 2122 N N . GLU A 1 269 ? -30.766 -24.672 12.727 1 82.44 269 GLU A N 1
ATOM 2123 C CA . GLU A 1 269 ? -31.047 -26.109 12.773 1 82.44 269 GLU A CA 1
ATOM 2124 C C . GLU A 1 269 ? -32.5 -26.406 12.383 1 82.44 269 GLU A C 1
ATOM 2126 O O . GLU A 1 269 ? -32.75 -27.359 11.656 1 82.44 269 GLU A O 1
ATOM 2131 N N . THR A 1 270 ? -33.438 -25.703 12.719 1 84.19 270 THR A N 1
ATOM 2132 C CA . THR A 1 270 ? -34.844 -26.078 12.547 1 84.19 270 THR A CA 1
ATOM 2133 C C . THR A 1 270 ? -35.469 -25.328 11.383 1 84.19 270 THR A C 1
ATOM 2135 O O . THR A 1 270 ? -36.688 -25.359 11.203 1 84.19 270 THR A O 1
ATOM 2138 N N . ALA A 1 271 ? -34.625 -24.641 10.617 1 87.44 271 ALA A N 1
ATOM 2139 C CA . ALA A 1 271 ? -35.219 -23.828 9.547 1 87.44 271 ALA A CA 1
ATOM 2140 C C . ALA A 1 271 ? -34.344 -23.859 8.297 1 87.44 271 ALA A C 1
ATOM 2142 O O . ALA A 1 271 ? -33.156 -24.219 8.367 1 87.44 271 ALA A O 1
ATOM 2143 N N . ALA A 1 272 ? -35.031 -23.672 7.137 1 91.62 272 ALA A N 1
ATOM 2144 C CA . ALA A 1 272 ? -34.281 -23.516 5.891 1 91.62 272 ALA A CA 1
ATOM 2145 C C . ALA A 1 272 ? -33.344 -22.297 5.961 1 91.62 272 ALA A C 1
ATOM 2147 O O . ALA A 1 272 ? -33.656 -21.312 6.625 1 91.62 272 ALA A O 1
ATOM 2148 N N . PRO A 1 273 ? -32.156 -22.406 5.32 1 94.56 273 PRO A N 1
ATOM 2149 C CA . PRO A 1 273 ? -31.25 -21.25 5.312 1 94.56 273 PRO A CA 1
ATOM 2150 C C . PRO A 1 273 ? -31.906 -19.984 4.781 1 94.56 273 PRO A C 1
ATOM 2152 O O . PRO A 1 273 ? -32.719 -20.047 3.842 1 94.56 273 PRO A O 1
ATOM 2155 N N . ARG A 1 274 ? -31.609 -18.875 5.387 1 94.25 274 ARG A N 1
ATOM 2156 C CA . ARG A 1 274 ? -32.219 -17.609 5.016 1 94.25 274 ARG A CA 1
ATOM 2157 C C . ARG A 1 274 ? -31.156 -16.562 4.688 1 94.25 274 ARG A C 1
ATOM 2159 O O . ARG A 1 274 ? -30.141 -16.453 5.387 1 94.25 274 ARG A O 1
ATOM 2166 N N . LEU A 1 275 ? -31.453 -15.828 3.584 1 95.31 275 LEU A N 1
ATOM 2167 C CA . LEU A 1 275 ? -30.578 -14.719 3.223 1 95.31 275 LEU A CA 1
ATOM 2168 C C . LEU A 1 275 ? -30.641 -13.617 4.273 1 95.31 275 LEU A C 1
ATOM 2170 O O . LEU A 1 275 ? -31.719 -13.164 4.641 1 95.31 275 LEU A O 1
ATOM 2174 N N . VAL A 1 276 ? -29.5 -13.141 4.75 1 93.81 276 VAL A N 1
ATOM 2175 C CA . VAL A 1 276 ? -29.516 -12.125 5.801 1 93.81 276 VAL A CA 1
ATOM 2176 C C . VAL A 1 276 ? -28.859 -10.844 5.293 1 93.81 276 VAL A C 1
ATOM 2178 O O . VAL A 1 276 ? -29.109 -9.758 5.832 1 93.81 276 VAL A O 1
ATOM 2181 N N . GLY A 1 277 ? -28 -10.992 4.32 1 94.81 277 GLY A N 1
ATOM 2182 C CA . GLY A 1 277 ? -27.312 -9.805 3.82 1 94.81 277 GLY A CA 1
ATOM 2183 C C . GLY A 1 277 ? -26.484 -10.086 2.584 1 94.81 277 GLY A C 1
ATOM 2184 O O . GLY A 1 277 ? -26.344 -11.234 2.17 1 94.81 277 GLY A O 1
ATOM 2185 N N . THR A 1 278 ? -26 -8.969 2.002 1 96.12 278 THR A N 1
ATOM 2186 C CA . THR A 1 278 ? -25.219 -9.039 0.767 1 96.12 278 THR A CA 1
ATOM 2187 C C . THR A 1 278 ? -24.047 -8.07 0.812 1 96.12 278 THR A C 1
ATOM 2189 O O . THR A 1 278 ? -24.125 -7.016 1.443 1 96.12 278 THR A O 1
ATOM 2192 N N . SER A 1 279 ? -22.969 -8.453 0.265 1 97.06 279 SER A N 1
ATOM 2193 C CA . SER A 1 279 ? -21.812 -7.594 0.032 1 97.06 279 SER A CA 1
ATOM 2194 C C . SER A 1 279 ? -21.484 -7.512 -1.453 1 97.06 279 SER A C 1
ATOM 2196 O O . SER A 1 279 ? -21.766 -8.438 -2.213 1 97.06 279 SER A O 1
ATOM 2198 N N . HIS A 1 280 ? -20.922 -6.402 -1.849 1 96.06 280 HIS A N 1
ATOM 2199 C CA . HIS A 1 280 ? -20.531 -6.219 -3.242 1 96.06 280 HIS A CA 1
ATOM 2200 C C . HIS A 1 280 ? -19.062 -5.871 -3.359 1 96.06 280 HIS A C 1
ATOM 2202 O O . HIS A 1 280 ? -18.562 -4.988 -2.65 1 96.06 280 HIS A O 1
ATOM 2208 N N . LEU A 1 281 ? -18.391 -6.555 -4.188 1 95.56 281 LEU A N 1
ATOM 2209 C CA . LEU A 1 281 ? -17 -6.289 -4.547 1 95.56 281 LEU A CA 1
ATOM 2210 C C . LEU A 1 281 ? -16.906 -5.68 -5.941 1 95.56 281 LEU A C 1
ATOM 2212 O O . LEU A 1 281 ? -17.344 -6.289 -6.922 1 95.56 281 LEU A O 1
ATOM 2216 N N . LEU A 1 282 ? -16.344 -4.516 -6.039 1 93.88 282 LEU A N 1
ATOM 2217 C CA . LEU A 1 282 ? -16.094 -3.881 -7.328 1 93.88 282 LEU A CA 1
ATOM 2218 C C . LEU A 1 282 ? -14.906 -4.523 -8.031 1 93.88 282 LEU A C 1
ATOM 2220 O O . LEU A 1 282 ? -14.102 -5.211 -7.402 1 93.88 282 LEU A O 1
ATOM 2224 N N . PRO A 1 283 ? -14.898 -4.324 -9.352 1 91.19 283 PRO A N 1
ATOM 2225 C CA . PRO A 1 283 ? -13.734 -4.848 -10.07 1 91.19 283 PRO A CA 1
ATOM 2226 C C . PRO A 1 283 ? -12.414 -4.305 -9.523 1 91.19 283 PRO A C 1
ATOM 2228 O O . PRO A 1 283 ? -12.344 -3.139 -9.117 1 91.19 283 PRO A O 1
ATOM 2231 N N . LEU A 1 284 ? -11.414 -5.18 -9.492 1 87.19 284 LEU A N 1
ATOM 2232 C CA . LEU A 1 284 ? -10.086 -4.746 -9.078 1 87.19 284 LEU A CA 1
ATOM 2233 C C . LEU A 1 284 ? -9.477 -3.801 -10.109 1 87.19 284 LEU A C 1
ATOM 2235 O O . LEU A 1 284 ? -9.734 -3.939 -11.312 1 87.19 284 LEU A O 1
ATOM 2239 N N . GLU A 1 285 ? -8.664 -2.924 -9.57 1 85.19 285 GLU A N 1
ATOM 2240 C CA . GLU A 1 285 ? -7.898 -2.07 -10.477 1 85.19 285 GLU A CA 1
ATOM 2241 C C . GLU A 1 285 ? -6.922 -2.889 -11.312 1 85.19 285 GLU A C 1
ATOM 2243 O O . GLU A 1 285 ? -6.461 -3.949 -10.883 1 85.19 285 GLU A O 1
ATOM 2248 N N . ASN A 1 286 ? -6.523 -2.383 -12.414 1 79.19 286 ASN A N 1
ATOM 2249 C CA . ASN A 1 286 ? -5.734 -3.123 -13.391 1 79.19 286 ASN A CA 1
ATOM 2250 C C . ASN A 1 286 ? -4.355 -3.48 -12.844 1 79.19 286 ASN A C 1
ATOM 2252 O O . ASN A 1 286 ? -3.844 -4.57 -13.109 1 79.19 286 ASN A O 1
ATOM 2256 N N . ASP A 1 287 ? -3.832 -2.672 -12.055 1 83.81 287 ASP A N 1
ATOM 2257 C CA . ASP A 1 287 ? -2.451 -2.898 -11.641 1 83.81 287 ASP A CA 1
ATOM 2258 C C . ASP A 1 287 ? -2.391 -3.568 -10.273 1 83.81 287 ASP A C 1
ATOM 2260 O O . ASP A 1 287 ? -1.328 -3.621 -9.648 1 83.81 287 ASP A O 1
ATOM 2264 N N . VAL A 1 288 ? -3.471 -4.148 -9.875 1 89.88 288 VAL A N 1
ATOM 2265 C CA . VAL A 1 288 ? -3.535 -4.797 -8.562 1 89.88 288 VAL A CA 1
ATOM 2266 C C . VAL A 1 288 ? -3.932 -6.262 -8.734 1 89.88 288 VAL A C 1
ATOM 2268 O O . VAL A 1 288 ? -5.027 -6.562 -9.211 1 89.88 288 VAL A O 1
ATOM 2271 N N . SER A 1 289 ? -2.98 -7.137 -8.297 1 95.5 289 SER A N 1
ATOM 2272 C CA . SER A 1 289 ? -3.254 -8.562 -8.453 1 95.5 289 SER A CA 1
ATOM 2273 C C . SER A 1 289 ? -3.832 -9.156 -7.176 1 95.5 289 SER A C 1
ATOM 2275 O O . SER A 1 289 ? -4.582 -10.133 -7.223 1 95.5 289 SER A O 1
ATOM 2277 N N . PHE A 1 290 ? -3.459 -8.625 -6.121 1 95.12 290 PHE A N 1
ATOM 2278 C CA . PHE A 1 290 ? -3.855 -9.133 -4.812 1 95.12 290 PHE A CA 1
ATOM 2279 C C . PHE A 1 290 ? -4.355 -8 -3.922 1 95.12 290 PHE A C 1
ATOM 2281 O O . PHE A 1 290 ? -3.721 -6.949 -3.83 1 95.12 290 PHE A O 1
ATOM 2288 N N . LEU A 1 291 ? -5.527 -8.25 -3.266 1 94.31 291 LEU A N 1
ATOM 2289 C CA . LEU A 1 291 ? -6.074 -7.227 -2.387 1 94.31 291 LEU A CA 1
ATOM 2290 C C . LEU A 1 291 ? -6.867 -7.855 -1.245 1 94.31 291 LEU A C 1
ATOM 2292 O O . LEU A 1 291 ? -7.641 -8.789 -1.461 1 94.31 291 LEU A O 1
ATOM 2296 N N . ILE A 1 292 ? -6.602 -7.539 -0.022 1 94 292 ILE A N 1
ATOM 2297 C CA . ILE A 1 292 ? -7.441 -7.863 1.127 1 94 292 ILE A CA 1
ATOM 2298 C C . ILE A 1 292 ? -8.336 -6.672 1.466 1 94 292 ILE A C 1
ATOM 2300 O O . ILE A 1 292 ? -7.848 -5.551 1.625 1 94 292 ILE A O 1
ATOM 2304 N N . LYS A 1 293 ? -9.594 -6.875 1.585 1 92.94 293 LYS A N 1
ATOM 2305 C CA . LYS A 1 293 ? -10.523 -5.793 1.865 1 92.94 293 LYS A CA 1
ATOM 2306 C C . LYS A 1 293 ? -11.547 -6.207 2.92 1 92.94 293 LYS A C 1
ATOM 2308 O O . LYS A 1 293 ? -11.992 -7.355 2.941 1 92.94 293 LYS A O 1
ATOM 2313 N N . LYS A 1 294 ? -11.836 -5.277 3.738 1 94.19 294 LYS A N 1
ATOM 2314 C CA . LYS A 1 294 ? -13.008 -5.387 4.594 1 94.19 294 LYS A CA 1
ATOM 2315 C C . LYS A 1 294 ? -14.203 -4.656 3.984 1 94.19 294 LYS A C 1
ATOM 2317 O O . LYS A 1 294 ? -14.109 -3.479 3.641 1 94.19 294 LYS A O 1
ATOM 2322 N N . VAL A 1 295 ? -15.281 -5.344 3.811 1 96.25 295 VAL A N 1
ATOM 2323 C CA . VAL A 1 295 ? -16.469 -4.742 3.211 1 96.25 295 VAL A CA 1
ATOM 2324 C C . VAL A 1 295 ? -17.672 -4.988 4.105 1 96.25 295 VAL A C 1
ATOM 2326 O O . VAL A 1 295 ? -17.75 -6.012 4.793 1 96.25 295 VAL A O 1
ATOM 2329 N N . PRO A 1 296 ? -18.609 -4.07 4.113 1 96 296 PRO A N 1
ATOM 2330 C CA . PRO A 1 296 ? -19.797 -4.262 4.945 1 96 296 PRO A CA 1
ATOM 2331 C C . PRO A 1 296 ? -20.734 -5.324 4.387 1 96 296 PRO A C 1
ATOM 2333 O O . PRO A 1 296 ? -20.828 -5.492 3.168 1 96 296 PRO A O 1
ATOM 2336 N N . ILE A 1 297 ? -21.312 -6.047 5.277 1 96.88 297 ILE A N 1
ATOM 2337 C CA . ILE A 1 297 ? -22.484 -6.863 4.953 1 96.88 297 ILE A CA 1
ATOM 2338 C C . ILE A 1 297 ? -23.75 -6.047 5.141 1 96.88 297 ILE A C 1
ATOM 2340 O O . ILE A 1 297 ? -24.125 -5.703 6.266 1 96.88 297 ILE A O 1
ATOM 2344 N N . ILE A 1 298 ? -24.375 -5.809 4.012 1 95.12 298 ILE A N 1
ATOM 2345 C CA . ILE A 1 298 ? -25.562 -4.969 4.062 1 95.12 298 ILE A CA 1
ATOM 2346 C C . ILE A 1 298 ? -26.797 -5.84 4.25 1 95.12 298 ILE A C 1
ATOM 2348 O O . ILE A 1 298 ? -27.062 -6.734 3.445 1 95.12 298 ILE A O 1
ATOM 2352 N N . GLY A 1 299 ? -27.5 -5.469 5.281 1 93 299 GLY A N 1
ATOM 2353 C CA . GLY A 1 299 ? -28.703 -6.215 5.57 1 93 299 GLY A CA 1
ATOM 2354 C C . GLY A 1 299 ? -29.859 -5.863 4.645 1 93 299 GLY A C 1
ATOM 2355 O O . GLY A 1 299 ? -29.703 -5.023 3.754 1 93 299 GLY A O 1
ATOM 2356 N N . LEU A 1 300 ? -30.969 -6.512 4.879 1 89.31 300 LEU A N 1
ATOM 2357 C CA . LEU A 1 300 ? -32.125 -6.359 4.023 1 89.31 300 LEU A CA 1
ATOM 2358 C C . LEU A 1 300 ? -32.781 -4.996 4.238 1 89.31 300 LEU A C 1
ATOM 2360 O O . LEU A 1 300 ? -33.625 -4.566 3.428 1 89.31 300 LEU A O 1
ATOM 2364 N N . ASN A 1 301 ? -32.375 -4.262 5.309 1 86.69 301 ASN A N 1
ATOM 2365 C CA . ASN A 1 301 ? -32.906 -2.922 5.562 1 86.69 301 ASN A CA 1
ATOM 2366 C C . ASN A 1 301 ? -31.922 -1.846 5.121 1 86.69 301 ASN A C 1
ATOM 2368 O O . ASN A 1 301 ? -31.953 -0.72 5.617 1 86.69 301 ASN A O 1
ATOM 2372 N N . HIS A 1 302 ? -30.969 -2.215 4.367 1 87.56 302 HIS A N 1
ATOM 2373 C CA . HIS A 1 302 ? -30.016 -1.307 3.742 1 87.56 302 HIS A CA 1
ATOM 2374 C C . HIS A 1 302 ? -29.031 -0.752 4.766 1 87.56 302 HIS A C 1
ATOM 2376 O O . HIS A 1 302 ? -28.438 0.315 4.559 1 87.56 302 HIS A O 1
ATOM 2382 N N . LYS A 1 303 ? -28.906 -1.437 5.887 1 89.94 303 LYS A N 1
ATOM 2383 C CA . LYS A 1 303 ? -27.938 -1.064 6.906 1 89.94 303 LYS A CA 1
ATOM 2384 C C . LYS A 1 303 ? -26.859 -2.139 7.059 1 89.94 303 LYS A C 1
ATOM 2386 O O . LYS A 1 303 ? -27.125 -3.326 6.863 1 89.94 303 LYS A O 1
ATOM 2391 N N . PRO A 1 304 ? -25.688 -1.705 7.434 1 93.56 304 PRO A N 1
ATOM 2392 C CA . PRO A 1 304 ? -24.672 -2.727 7.699 1 93.56 304 PRO A CA 1
ATOM 2393 C C . PRO A 1 304 ? -24.984 -3.568 8.93 1 93.56 304 PRO A C 1
ATOM 2395 O O . PRO A 1 304 ? -25.234 -3.021 10.008 1 93.56 304 PRO A O 1
ATOM 2398 N N . ILE A 1 305 ? -24.969 -4.844 8.781 1 93.69 305 ILE A N 1
ATOM 2399 C CA . ILE A 1 305 ? -25.25 -5.73 9.906 1 93.69 305 ILE A CA 1
ATOM 2400 C C . ILE A 1 305 ? -23.953 -6.445 10.328 1 93.69 305 ILE A C 1
ATOM 2402 O O . ILE A 1 305 ? -23.938 -7.148 11.336 1 93.69 305 ILE A O 1
ATOM 2406 N N . GLY A 1 306 ? -23 -6.297 9.547 1 95.06 306 GLY A N 1
ATOM 2407 C CA . GLY A 1 306 ? -21.688 -6.895 9.789 1 95.06 306 GLY A CA 1
ATOM 2408 C C . GLY A 1 306 ? -20.656 -6.508 8.75 1 95.06 306 GLY A C 1
ATOM 2409 O O . GLY A 1 306 ? -20.844 -5.551 8 1 95.06 306 GLY A O 1
ATOM 2410 N N . GLU A 1 307 ? -19.562 -7.148 8.844 1 95.62 307 GLU A N 1
ATOM 2411 C CA . GLU A 1 307 ? -18.484 -6.965 7.883 1 95.62 307 GLU A CA 1
ATOM 2412 C C . GLU A 1 307 ? -17.828 -8.297 7.527 1 95.62 307 GLU A C 1
ATOM 2414 O O . GLU A 1 307 ? -17.906 -9.258 8.297 1 95.62 307 GLU A O 1
ATOM 2419 N N . VAL A 1 308 ? -17.266 -8.336 6.352 1 97.69 308 VAL A N 1
ATOM 2420 C CA . VAL A 1 308 ? -16.562 -9.531 5.898 1 97.69 308 VAL A CA 1
ATOM 2421 C C . VAL A 1 308 ? -15.195 -9.141 5.344 1 97.69 308 VAL A C 1
ATOM 2423 O O . VAL A 1 308 ? -15.062 -8.133 4.641 1 97.69 308 VAL A O 1
ATOM 2426 N N . THR A 1 309 ? -14.172 -9.867 5.809 1 97.31 309 THR A N 1
ATOM 2427 C CA . THR A 1 309 ? -12.844 -9.719 5.23 1 97.31 309 THR A CA 1
ATOM 2428 C C . THR A 1 309 ? -12.664 -10.656 4.043 1 97.31 309 THR A C 1
ATOM 2430 O O . THR A 1 309 ? -12.805 -11.875 4.176 1 97.31 309 THR A O 1
ATOM 2433 N N . VAL A 1 310 ? -12.336 -10.055 2.891 1 97.75 310 VAL A N 1
ATOM 2434 C CA . VAL A 1 310 ? -12.25 -10.82 1.652 1 97.75 310 VAL A CA 1
ATOM 2435 C C . VAL A 1 310 ? -10.883 -10.609 1.006 1 97.75 310 VAL A C 1
ATOM 2437 O O . VAL A 1 310 ? -10.359 -9.492 0.982 1 97.75 310 VAL A O 1
ATOM 2440 N N . GLU A 1 311 ? -10.32 -11.719 0.587 1 97.31 311 GLU A N 1
ATOM 2441 C CA . GLU A 1 311 ? -9.109 -11.672 -0.229 1 97.31 311 GLU A CA 1
ATOM 2442 C C . GLU A 1 311 ? -9.422 -11.922 -1.701 1 97.31 311 GLU A C 1
ATOM 2444 O O . GLU A 1 311 ? -10.102 -12.898 -2.039 1 97.31 311 GLU A O 1
ATOM 2449 N N . THR A 1 312 ? -9.031 -11.023 -2.547 1 96.62 312 THR A N 1
ATOM 2450 C CA . THR A 1 312 ? -9.203 -11.203 -3.984 1 96.62 312 THR A CA 1
ATOM 2451 C C . THR A 1 312 ? -7.852 -11.352 -4.676 1 96.62 312 THR A C 1
ATOM 2453 O O . THR A 1 312 ? -6.922 -10.594 -4.395 1 96.62 312 THR A O 1
ATOM 2456 N N . PHE A 1 313 ? -7.742 -12.336 -5.516 1 97.44 313 PHE A N 1
ATOM 2457 C CA . PHE A 1 313 ? -6.516 -12.648 -6.246 1 97.44 313 PHE A CA 1
ATOM 2458 C C . PHE A 1 313 ? -6.793 -12.781 -7.738 1 97.44 313 PHE A C 1
ATOM 2460 O O . PHE A 1 313 ? -7.508 -13.695 -8.164 1 97.44 313 PHE A O 1
ATOM 2467 N N . LYS A 1 314 ? -6.242 -11.852 -8.523 1 96.38 314 LYS A N 1
ATOM 2468 C CA . LYS A 1 314 ? -6.453 -11.797 -9.961 1 96.38 314 LYS A CA 1
ATOM 2469 C C . LYS A 1 314 ? -5.262 -12.383 -10.719 1 96.38 314 LYS A C 1
ATOM 2471 O O . LYS A 1 314 ? -4.117 -11.992 -10.477 1 96.38 314 LYS A O 1
ATOM 2476 N N . ILE A 1 315 ? -5.527 -13.289 -11.617 1 97 315 ILE A N 1
ATOM 2477 C CA . ILE A 1 315 ? -4.5 -13.898 -12.453 1 97 315 ILE A CA 1
ATOM 2478 C C . ILE A 1 315 ? -4.75 -13.547 -13.914 1 97 315 ILE A C 1
ATOM 2480 O O . ILE A 1 315 ? -5.809 -13.859 -14.469 1 97 315 ILE A O 1
ATOM 2484 N N . THR A 1 316 ? -3.785 -12.93 -14.555 1 95.5 316 THR A N 1
ATOM 2485 C CA . THR A 1 316 ? -3.889 -12.555 -15.961 1 95.5 316 THR A CA 1
ATOM 2486 C C . THR A 1 316 ? -3.084 -13.508 -16.844 1 95.5 316 THR A C 1
ATOM 2488 O O . THR A 1 316 ? -2.156 -14.164 -16.359 1 95.5 316 THR A O 1
ATOM 2491 N N . PRO A 1 317 ? -3.434 -13.641 -18.047 1 94.81 317 PRO A N 1
ATOM 2492 C CA . PRO A 1 317 ? -2.684 -14.539 -18.938 1 94.81 317 PRO A CA 1
ATOM 2493 C C . PRO A 1 317 ? -1.291 -14.008 -19.266 1 94.81 317 PRO A C 1
ATOM 2495 O O . PRO A 1 317 ? -1.043 -12.797 -19.156 1 94.81 317 PRO A O 1
ATOM 2498 N N . LEU A 1 318 ? -0.372 -14.859 -19.609 1 95.62 318 LEU A N 1
ATOM 2499 C CA . LEU A 1 318 ? 0.987 -14.5 -20 1 95.62 318 LEU A CA 1
ATOM 2500 C C . LEU A 1 318 ? 1.005 -13.852 -21.375 1 95.62 318 LEU A C 1
ATOM 2502 O O . LEU A 1 318 ? 1.882 -13.031 -21.672 1 95.62 318 LEU A O 1
ATOM 2506 N N . ASN A 1 319 ? 0.122 -14.141 -22.172 1 89.62 319 ASN A N 1
ATOM 2507 C CA . ASN A 1 319 ? -0.043 -13.594 -23.516 1 89.62 319 ASN A CA 1
ATOM 2508 C C . ASN A 1 319 ? 1.113 -13.992 -24.438 1 89.62 319 ASN A C 1
ATOM 2510 O O . ASN A 1 319 ? 1.708 -13.141 -25.094 1 89.62 319 ASN A O 1
ATOM 2514 N N . ILE A 1 320 ? 1.55 -15.211 -24.391 1 92.94 320 ILE A N 1
ATOM 2515 C CA . ILE A 1 320 ? 2.469 -15.82 -25.344 1 92.94 320 ILE A CA 1
ATOM 2516 C C . ILE A 1 320 ? 1.814 -17.047 -25.984 1 92.94 320 ILE A C 1
ATOM 2518 O O . ILE A 1 320 ? 0.99 -17.719 -25.359 1 92.94 320 ILE A O 1
ATOM 2522 N N . PRO A 1 321 ? 2.168 -17.281 -27.203 1 89.5 321 PRO A N 1
ATOM 2523 C CA . PRO A 1 321 ? 1.585 -18.453 -27.844 1 89.5 321 PRO A CA 1
ATOM 2524 C C . PRO A 1 321 ? 2.074 -19.766 -27.25 1 89.5 321 PRO A C 1
ATOM 2526 O O . PRO A 1 321 ? 3.264 -19.906 -26.953 1 89.5 321 PRO A O 1
ATOM 2529 N N . MET A 1 322 ? 1.105 -20.625 -27 1 92.12 322 MET A N 1
ATOM 2530 C CA . MET A 1 322 ? 1.402 -21.969 -26.516 1 92.12 322 MET A CA 1
ATOM 2531 C C . MET A 1 322 ? 0.603 -23.016 -27.297 1 92.12 322 MET A C 1
ATOM 2533 O O . MET A 1 322 ? -0.581 -22.812 -27.578 1 92.12 322 MET A O 1
ATOM 2537 N N . ASP A 1 323 ? 1.31 -24.047 -27.672 1 90.38 323 ASP A N 1
ATOM 2538 C CA . ASP A 1 323 ? 0.612 -25.078 -28.422 1 90.38 323 ASP A CA 1
ATOM 2539 C C . ASP A 1 323 ? 0.24 -26.25 -27.547 1 90.38 323 ASP A C 1
ATOM 2541 O O . ASP A 1 323 ? 0.536 -26.25 -26.344 1 90.38 323 ASP A O 1
ATOM 2545 N N . MET A 1 324 ? -0.464 -27.219 -28.078 1 92 324 MET A N 1
ATOM 2546 C CA . MET A 1 324 ? -0.991 -28.328 -27.297 1 92 324 MET A CA 1
ATOM 2547 C C . MET A 1 324 ? -0.327 -29.641 -27.719 1 92 324 MET A C 1
ATOM 2549 O O . MET A 1 324 ? -0.937 -30.703 -27.625 1 92 324 MET A O 1
ATOM 2553 N N . GLU A 1 325 ? 0.886 -29.578 -28.234 1 88.94 325 GLU A N 1
ATOM 2554 C CA . GLU A 1 325 ? 1.605 -30.766 -28.672 1 88.94 325 GLU A CA 1
ATOM 2555 C C . GLU A 1 325 ? 2.01 -31.625 -27.484 1 88.94 325 GLU A C 1
ATOM 2557 O O . GLU A 1 325 ? 1.894 -32.844 -27.547 1 88.94 325 GLU A O 1
ATOM 2562 N N . VAL A 1 326 ? 2.527 -30.984 -26.5 1 87.5 326 VAL A N 1
ATOM 2563 C CA . VAL A 1 326 ? 2.984 -31.734 -25.344 1 87.5 326 VAL A CA 1
ATOM 2564 C C . VAL A 1 326 ? 2.854 -30.891 -24.078 1 87.5 326 VAL A C 1
ATOM 2566 O O . VAL A 1 326 ? 3.018 -29.656 -24.125 1 87.5 326 VAL A O 1
ATOM 2569 N N . SER A 1 327 ? 2.469 -31.531 -23 1 91.62 327 SER A N 1
ATOM 2570 C CA . SER A 1 327 ? 2.445 -30.922 -21.672 1 91.62 327 SER A CA 1
ATOM 2571 C C . SER A 1 327 ? 3.066 -31.844 -20.641 1 91.62 327 SER A C 1
ATOM 2573 O O . SER A 1 327 ? 2.855 -33.062 -20.672 1 91.62 327 SER A O 1
ATOM 2575 N N . TYR A 1 328 ? 3.82 -31.25 -19.781 1 89.81 328 TYR A N 1
ATOM 2576 C CA . TYR A 1 328 ? 4.43 -32 -18.703 1 89.81 328 TYR A CA 1
ATOM 2577 C C . TYR A 1 328 ? 3.854 -31.609 -17.344 1 89.81 328 TYR A C 1
ATOM 2579 O O . TYR A 1 328 ? 4.379 -32 -16.297 1 89.81 328 TYR A O 1
ATOM 2587 N N . GLN A 1 329 ? 2.793 -30.844 -17.312 1 90.19 329 GLN A N 1
ATOM 2588 C CA . GLN A 1 329 ? 2.277 -30.266 -16.078 1 90.19 329 GLN A CA 1
ATOM 2589 C C . GLN A 1 329 ? 1.854 -31.359 -15.102 1 90.19 329 GLN A C 1
ATOM 2591 O O . GLN A 1 329 ? 1.967 -31.172 -13.883 1 90.19 329 GLN A O 1
ATOM 2596 N N . ASN A 1 330 ? 1.362 -32.438 -15.641 1 85.69 330 ASN A N 1
ATOM 2597 C CA . ASN A 1 330 ? 0.887 -33.5 -14.766 1 85.69 330 ASN A CA 1
ATOM 2598 C C . ASN A 1 330 ? 1.601 -34.812 -15.047 1 85.69 330 ASN A C 1
ATOM 2600 O O . ASN A 1 330 ? 1.081 -35.906 -14.734 1 85.69 330 ASN A O 1
ATOM 2604 N N . HIS A 1 331 ? 2.736 -34.719 -15.586 1 82.19 331 HIS A N 1
ATOM 2605 C CA . HIS A 1 331 ? 3.463 -35.906 -15.977 1 82.19 331 HIS A CA 1
ATOM 2606 C C . HIS A 1 331 ? 4.676 -36.125 -15.078 1 82.19 331 HIS A C 1
ATOM 2608 O O . HIS A 1 331 ? 5.445 -35.219 -14.828 1 82.19 331 HIS A O 1
ATOM 2614 N N . TRP A 1 332 ? 4.707 -37.344 -14.617 1 79.31 332 TRP A N 1
ATOM 2615 C CA . TRP A 1 332 ? 5.918 -37.75 -13.914 1 79.31 332 TRP A CA 1
ATOM 2616 C C . TRP A 1 332 ? 6.328 -39.156 -14.336 1 79.31 332 TRP A C 1
ATOM 2618 O O . TRP A 1 332 ? 5.68 -40.156 -13.953 1 79.31 332 TRP A O 1
ATOM 2628 N N . LYS A 1 333 ? 7.301 -39.281 -15.234 1 65.12 333 LYS A N 1
ATOM 2629 C CA . LYS A 1 333 ? 7.746 -40.562 -15.797 1 65.12 333 LYS A CA 1
ATOM 2630 C C . LYS A 1 333 ? 8.539 -41.375 -14.773 1 65.12 333 LYS A C 1
ATOM 2632 O O . LYS A 1 333 ? 8.461 -42.594 -14.734 1 65.12 333 LYS A O 1
ATOM 2637 N N . TRP A 1 334 ? 9.258 -40.688 -13.938 1 53.31 334 TRP A N 1
ATOM 2638 C CA . TRP A 1 334 ? 10.25 -41.312 -13.07 1 53.31 334 TRP A CA 1
ATOM 2639 C C . TRP A 1 334 ? 9.57 -42.25 -12.062 1 53.31 334 TRP A C 1
ATOM 2641 O O . TRP A 1 334 ? 10.234 -43.062 -11.43 1 53.31 334 TRP A O 1
ATOM 2651 N N . LYS A 1 335 ? 8.266 -42.188 -12.031 1 53 335 LYS A N 1
ATOM 2652 C CA . LYS A 1 335 ? 7.539 -43 -11.07 1 53 335 LYS A CA 1
ATOM 2653 C C . LYS A 1 335 ? 7.562 -44.469 -11.492 1 53 335 LYS A C 1
ATOM 2655 O O . LYS A 1 335 ? 7.594 -45.375 -10.641 1 53 335 LYS A O 1
ATOM 2660 N N . THR A 1 336 ? 7.66 -44.688 -12.812 1 50.94 336 THR A N 1
ATOM 2661 C CA . THR A 1 336 ? 7.543 -46.094 -13.25 1 50.94 336 THR A CA 1
ATOM 2662 C C . THR A 1 336 ? 8.844 -46.844 -13 1 50.94 336 THR A C 1
ATOM 2664 O O . THR A 1 336 ? 8.828 -48.062 -12.844 1 50.94 336 THR A O 1
ATOM 2667 N N . ASP A 1 337 ? 9.945 -46.062 -12.812 1 54.41 337 ASP A N 1
ATOM 2668 C CA . ASP A 1 337 ? 11.195 -46.812 -12.68 1 54.41 337 ASP A CA 1
ATOM 2669 C C . ASP A 1 337 ? 11.648 -46.875 -11.227 1 54.41 337 ASP A C 1
ATOM 2671 O O . ASP A 1 337 ? 12.648 -47.531 -10.906 1 54.41 337 ASP A O 1
ATOM 2675 N N . GLY A 1 338 ? 10.688 -46.344 -10.352 1 62.72 338 GLY A N 1
ATOM 2676 C CA . GLY A 1 338 ? 10.969 -46.375 -8.93 1 62.72 338 GLY A CA 1
ATOM 2677 C C . GLY A 1 338 ? 12.219 -45.594 -8.547 1 62.72 338 GLY A C 1
ATOM 2678 O O . GLY A 1 338 ? 12.672 -45.688 -7.406 1 62.72 338 GLY A O 1
ATOM 2679 N N . SER A 1 339 ? 12.773 -44.812 -9.492 1 80.94 339 SER A N 1
ATOM 2680 C CA . SER A 1 339 ? 14.039 -44.156 -9.188 1 80.94 339 SER A CA 1
ATOM 2681 C C . SER A 1 339 ? 13.82 -42.75 -8.641 1 80.94 339 SER A C 1
ATOM 2683 O O . SER A 1 339 ? 12.828 -42.094 -8.977 1 80.94 339 SER A O 1
ATOM 2685 N N . THR A 1 340 ? 14.609 -42.375 -7.66 1 90.19 340 THR A N 1
ATOM 2686 C CA . THR A 1 340 ? 14.617 -41.062 -7.039 1 90.19 340 THR A CA 1
ATOM 2687 C C . THR A 1 340 ? 15.594 -40.125 -7.762 1 90.19 340 THR A C 1
ATOM 2689 O O . THR A 1 340 ? 16.75 -40.5 -7.984 1 90.19 340 THR A O 1
ATOM 2692 N N . LEU A 1 341 ? 15.062 -39 -8.203 1 91.94 341 LEU A N 1
ATOM 2693 C CA . LEU A 1 341 ? 15.922 -38.031 -8.883 1 91.94 341 LEU A CA 1
ATOM 2694 C C . LEU A 1 341 ? 16.891 -37.375 -7.902 1 91.94 341 LEU A C 1
ATOM 2696 O O . LEU A 1 341 ? 16.531 -37.062 -6.766 1 91.94 341 LEU A O 1
ATOM 2700 N N . ASN A 1 342 ? 18.125 -37.156 -8.367 1 91.25 342 ASN A N 1
ATOM 2701 C CA . ASN A 1 342 ? 19.109 -36.375 -7.645 1 91.25 342 ASN A CA 1
ATOM 2702 C C . ASN A 1 342 ? 19.125 -34.906 -8.102 1 91.25 342 ASN A C 1
ATOM 2704 O O . ASN A 1 342 ? 19.453 -34.625 -9.258 1 91.25 342 ASN A O 1
ATOM 2708 N N . VAL A 1 343 ? 18.797 -34.062 -7.203 1 94 343 VAL A N 1
ATOM 2709 C CA . VAL A 1 343 ? 18.719 -32.625 -7.535 1 94 343 VAL A CA 1
ATOM 2710 C C . VAL A 1 343 ? 19.781 -31.859 -6.77 1 94 343 VAL A C 1
ATOM 2712 O O . VAL A 1 343 ? 19.828 -31.906 -5.539 1 94 343 VAL A O 1
ATOM 2715 N N . GLY A 1 344 ? 20.656 -31.109 -7.512 1 92.44 344 GLY A N 1
ATOM 2716 C CA . GLY A 1 344 ? 21.656 -30.281 -6.863 1 92.44 344 GLY A CA 1
ATOM 2717 C C . GLY A 1 344 ? 21.094 -28.984 -6.328 1 92.44 344 GLY A C 1
ATOM 2718 O O . GLY A 1 344 ? 20.594 -28.156 -7.094 1 92.44 344 GLY A O 1
ATOM 2719 N N . HIS A 1 345 ? 21.172 -28.766 -5 1 89.94 345 HIS A N 1
ATOM 2720 C CA . HIS A 1 345 ? 20.703 -27.562 -4.332 1 89.94 345 HIS A CA 1
ATOM 2721 C C . HIS A 1 345 ? 21.594 -26.359 -4.637 1 89.94 345 HIS A C 1
ATOM 2723 O O . HIS A 1 345 ? 22.766 -26.359 -4.266 1 89.94 345 HIS A O 1
ATOM 2729 N N . ARG A 1 346 ? 21.031 -25.375 -5.34 1 90 346 ARG A N 1
ATOM 2730 C CA . ARG A 1 346 ? 21.781 -24.203 -5.75 1 90 346 ARG A CA 1
ATOM 2731 C C . ARG A 1 346 ? 23.016 -24.594 -6.566 1 90 346 ARG A C 1
ATOM 2733 O O . ARG A 1 346 ? 24.062 -23.953 -6.473 1 90 346 ARG A O 1
ATOM 2740 N N . GLY A 1 347 ? 22.922 -25.594 -7.211 1 90.62 347 GLY A N 1
ATOM 2741 C CA . GLY A 1 347 ? 24.016 -26.234 -7.914 1 90.62 347 GLY A CA 1
ATOM 2742 C C . GLY A 1 347 ? 24.703 -27.328 -7.102 1 90.62 347 GLY A C 1
ATOM 2743 O O . GLY A 1 347 ? 24.125 -28.406 -6.895 1 90.62 347 GLY A O 1
ATOM 2744 N N . MET A 1 348 ? 25.781 -26.922 -6.598 1 83.69 348 MET A N 1
ATOM 2745 C CA . MET A 1 348 ? 26.578 -27.891 -5.848 1 83.69 348 MET A CA 1
ATOM 2746 C C . MET A 1 348 ? 26.219 -27.859 -4.363 1 83.69 348 MET A C 1
ATOM 2748 O O . MET A 1 348 ? 26.703 -28.672 -3.582 1 83.69 348 MET A O 1
ATOM 2752 N N . GLY A 1 349 ? 25.375 -26.969 -4.02 1 81.69 349 GLY A N 1
ATOM 2753 C CA . GLY A 1 349 ? 25 -26.844 -2.619 1 81.69 349 GLY A CA 1
ATOM 2754 C C . GLY A 1 349 ? 25.203 -25.453 -2.07 1 81.69 349 GLY A C 1
ATOM 2755 O O . GLY A 1 349 ? 25.703 -24.562 -2.773 1 81.69 349 GLY A O 1
ATOM 2756 N N . SER A 1 350 ? 24.75 -25.219 -0.797 1 75 350 SER A N 1
ATOM 2757 C CA . SER A 1 350 ? 24.906 -23.922 -0.127 1 75 350 SER A CA 1
ATOM 2758 C C . SER A 1 350 ? 26.375 -23.656 0.213 1 75 350 SER A C 1
ATOM 2760 O O . SER A 1 350 ? 27.062 -24.531 0.734 1 75 350 SER A O 1
ATOM 2762 N N . SER A 1 351 ? 26.859 -22.453 -0.113 1 74.31 351 SER A N 1
ATOM 2763 C CA . SER A 1 351 ? 28.281 -22.203 0.092 1 74.31 351 SER A CA 1
ATOM 2764 C C . SER A 1 351 ? 28.484 -20.984 0.994 1 74.31 351 SER A C 1
ATOM 2766 O O . SER A 1 351 ? 29.578 -20.797 1.536 1 74.31 351 SER A O 1
ATOM 2768 N N . TYR A 1 352 ? 27.578 -20.188 1.158 1 70 352 TYR A N 1
ATOM 2769 C CA . TYR A 1 352 ? 27.781 -18.984 1.954 1 70 352 TYR A CA 1
ATOM 2770 C C . TYR A 1 352 ? 27.609 -19.266 3.439 1 70 352 TYR A C 1
ATOM 2772 O O . TYR A 1 352 ? 28.422 -18.875 4.262 1 70 352 TYR A O 1
ATOM 2780 N N . LYS A 1 353 ? 26.453 -19.828 3.793 1 63.56 353 LYS A N 1
ATOM 2781 C CA . LYS A 1 353 ? 26.094 -20.031 5.195 1 63.56 353 LYS A CA 1
ATOM 2782 C C . LYS A 1 353 ? 26.859 -21.234 5.777 1 63.56 353 LYS A C 1
ATOM 2784 O O . LYS A 1 353 ? 27.234 -21.219 6.945 1 63.56 353 LYS A O 1
ATOM 2789 N N . TYR A 1 354 ? 27 -22.156 4.926 1 61.06 354 TYR A N 1
ATOM 2790 C CA . TYR A 1 354 ? 27.656 -23.359 5.422 1 61.06 354 TYR A CA 1
ATOM 2791 C C . TYR A 1 354 ? 28.906 -23.672 4.609 1 61.06 354 TYR A C 1
ATOM 2793 O O . TYR A 1 354 ? 28.875 -24.5 3.695 1 61.06 354 TYR A O 1
ATOM 2801 N N . LYS A 1 355 ? 30.031 -22.953 4.672 1 57.59 355 LYS A N 1
ATOM 2802 C CA . LYS A 1 355 ? 31.281 -23.062 3.912 1 57.59 355 LYS A CA 1
ATOM 2803 C C . LYS A 1 355 ? 31.734 -24.5 3.783 1 57.59 355 LYS A C 1
ATOM 2805 O O . LYS A 1 355 ? 32.406 -24.859 2.818 1 57.59 355 LYS A O 1
ATOM 2810 N N . LYS A 1 356 ? 31.297 -25.266 4.609 1 55.19 356 LYS A N 1
ATOM 2811 C CA . LYS A 1 356 ? 31.797 -26.641 4.621 1 55.19 356 LYS A CA 1
ATOM 2812 C C . LYS A 1 356 ? 31.016 -27.516 3.637 1 55.19 356 LYS A C 1
ATOM 2814 O O . LYS A 1 356 ? 31.438 -28.625 3.314 1 55.19 356 LYS A O 1
ATOM 2819 N N . VAL A 1 357 ? 30 -26.891 3.059 1 56.94 357 VAL A N 1
ATOM 2820 C CA . VAL A 1 357 ? 29.125 -27.766 2.289 1 56.94 357 VAL A CA 1
ATOM 2821 C C . VAL A 1 357 ? 29.594 -27.828 0.839 1 56.94 357 VAL A C 1
ATOM 2823 O O . VAL A 1 357 ? 29.656 -28.906 0.244 1 56.94 357 VAL A O 1
ATOM 2826 N N . SER A 1 358 ? 29.953 -26.625 0.263 1 66.69 358 SER A N 1
ATOM 2827 C CA . SER A 1 358 ? 30.391 -26.641 -1.127 1 66.69 358 SER A CA 1
ATOM 2828 C C . SER A 1 358 ? 31.562 -25.672 -1.337 1 66.69 358 SER A C 1
ATOM 2830 O O . SER A 1 358 ? 31.578 -24.578 -0.78 1 66.69 358 SER A O 1
ATOM 2832 N N . ASP A 1 359 ? 32.5 -26.109 -2.143 1 72.56 359 ASP A N 1
ATOM 2833 C CA . ASP A 1 359 ? 33.656 -25.297 -2.498 1 72.56 359 ASP A CA 1
ATOM 2834 C C . ASP A 1 359 ? 33.344 -24.375 -3.682 1 72.56 359 ASP A C 1
ATOM 2836 O O . ASP A 1 359 ? 34.156 -23.531 -4.051 1 72.56 359 ASP A O 1
ATOM 2840 N N . VAL A 1 360 ? 32.188 -24.688 -4.203 1 80.19 360 VAL A N 1
ATOM 2841 C CA . VAL A 1 360 ? 31.766 -23.891 -5.355 1 80.19 360 VAL A CA 1
ATOM 2842 C C . VAL A 1 360 ? 30.672 -22.906 -4.938 1 80.19 360 VAL A C 1
ATOM 2844 O O . VAL A 1 360 ? 29.766 -23.266 -4.188 1 80.19 360 VAL A O 1
ATOM 2847 N N . ARG A 1 361 ? 30.812 -21.703 -5.406 1 83.69 361 ARG A N 1
ATOM 2848 C CA . ARG A 1 361 ? 29.844 -20.656 -5.051 1 83.69 361 ARG A CA 1
ATOM 2849 C C . ARG A 1 361 ? 28.438 -21.016 -5.531 1 83.69 361 ARG A C 1
ATOM 2851 O O . ARG A 1 361 ? 28.25 -21.312 -6.711 1 83.69 361 ARG A O 1
ATOM 2858 N N . GLU A 1 362 ? 27.562 -20.984 -4.652 1 85.31 362 GLU A N 1
ATOM 2859 C CA . GLU A 1 362 ? 26.188 -21.359 -4.961 1 85.31 362 GLU A CA 1
ATOM 2860 C C . GLU A 1 362 ? 25.578 -20.391 -5.973 1 85.31 362 GLU A C 1
ATOM 2862 O O . GLU A 1 362 ? 26 -19.234 -6.078 1 85.31 362 GLU A O 1
ATOM 2867 N N . ASN A 1 363 ? 24.578 -20.906 -6.727 1 88.12 363 ASN A N 1
ATOM 2868 C CA . ASN A 1 363 ? 23.75 -20.109 -7.625 1 88.12 363 ASN A CA 1
ATOM 2869 C C . ASN A 1 363 ? 24.609 -19.391 -8.672 1 88.12 363 ASN A C 1
ATOM 2871 O O . ASN A 1 363 ? 24.391 -18.203 -8.938 1 88.12 363 ASN A O 1
ATOM 2875 N N . THR A 1 364 ? 25.609 -20.078 -9.133 1 89.94 364 THR A N 1
ATOM 2876 C CA . THR A 1 364 ? 26.422 -19.641 -10.273 1 89.94 364 THR A CA 1
ATOM 2877 C C . THR A 1 364 ? 26.344 -20.656 -11.406 1 89.94 364 THR A C 1
ATOM 2879 O O . THR A 1 364 ? 25.938 -21.797 -11.195 1 89.94 364 THR A O 1
ATOM 2882 N N . ILE A 1 365 ? 26.719 -20.219 -12.547 1 93.06 365 ILE A N 1
ATOM 2883 C CA . ILE A 1 365 ? 26.734 -21.109 -13.703 1 93.06 365 ILE A CA 1
ATOM 2884 C C . ILE A 1 365 ? 27.719 -22.25 -13.445 1 93.06 365 ILE A C 1
ATOM 2886 O O . ILE A 1 365 ? 27.422 -23.406 -13.734 1 93.06 365 ILE A O 1
ATOM 2890 N N . PHE A 1 366 ? 28.812 -21.875 -12.859 1 91.12 366 PHE A N 1
ATOM 2891 C CA . PHE A 1 366 ? 29.828 -22.875 -12.562 1 91.12 366 PHE A CA 1
ATOM 2892 C C . PHE A 1 366 ? 29.281 -23.922 -11.594 1 91.12 366 PHE A C 1
ATOM 2894 O O . PHE A 1 366 ? 29.531 -25.109 -11.758 1 91.12 366 PHE A O 1
ATOM 2901 N N . SER A 1 367 ? 28.578 -23.516 -10.656 1 91.31 367 SER A N 1
ATOM 2902 C CA . SER A 1 367 ? 27.984 -24.438 -9.695 1 91.31 367 SER A CA 1
ATOM 2903 C C . SER A 1 367 ? 26.984 -25.375 -10.375 1 91.31 367 SER A C 1
ATOM 2905 O O . SER A 1 367 ? 26.953 -26.562 -10.07 1 91.31 367 SER A O 1
ATOM 2907 N N . LEU A 1 368 ? 26.234 -24.922 -11.273 1 94.19 368 LEU A N 1
ATOM 2908 C CA . LEU A 1 368 ? 25.25 -25.719 -11.992 1 94.19 368 LEU A CA 1
ATOM 2909 C C . LEU A 1 368 ? 25.938 -26.75 -12.891 1 94.19 368 LEU A C 1
ATOM 2911 O O . LEU A 1 368 ? 25.562 -27.922 -12.883 1 94.19 368 LEU A O 1
ATOM 2915 N N . LEU A 1 369 ? 26.938 -26.266 -13.547 1 92.44 369 LEU A N 1
ATOM 2916 C CA . LEU A 1 369 ? 27.672 -27.141 -14.445 1 92.44 369 LEU A CA 1
ATOM 2917 C C . LEU A 1 369 ? 28.391 -28.234 -13.664 1 92.44 369 LEU A C 1
ATOM 2919 O O . LEU A 1 369 ? 28.438 -29.391 -14.094 1 92.44 369 LEU A O 1
ATOM 2923 N N . THR A 1 370 ? 28.906 -27.844 -12.539 1 90.88 370 THR A N 1
ATOM 2924 C CA . THR A 1 370 ? 29.625 -28.812 -11.719 1 90.88 370 THR A CA 1
ATOM 2925 C C . THR A 1 370 ? 28.688 -29.859 -11.148 1 90.88 370 THR A C 1
ATOM 2927 O O . THR A 1 370 ? 29.031 -31.031 -11.062 1 90.88 370 THR A O 1
ATOM 2930 N N . ALA A 1 371 ? 27.547 -29.469 -10.789 1 90.88 371 ALA A N 1
ATOM 2931 C CA . ALA A 1 371 ? 26.547 -30.406 -10.312 1 90.88 371 ALA A CA 1
ATOM 2932 C C . ALA A 1 371 ? 26.188 -31.438 -11.391 1 90.88 371 ALA A C 1
ATOM 2934 O O . ALA A 1 371 ? 26.062 -32.625 -11.109 1 90.88 371 ALA A O 1
ATOM 2935 N N . ALA A 1 372 ? 26.047 -30.953 -12.57 1 89.75 372 ALA A N 1
ATOM 2936 C CA . ALA A 1 372 ? 25.766 -31.844 -13.695 1 89.75 372 ALA A CA 1
ATOM 2937 C C . ALA A 1 372 ? 26.859 -32.875 -13.867 1 89.75 372 ALA A C 1
ATOM 2939 O O . ALA A 1 372 ? 26.562 -34.062 -14.047 1 89.75 372 ALA A O 1
ATOM 2940 N N . SER A 1 373 ? 28.031 -32.406 -13.734 1 88.94 373 SER A N 1
ATOM 2941 C CA . SER A 1 373 ? 29.188 -33.312 -13.898 1 88.94 373 SER A CA 1
ATOM 2942 C C . SER A 1 373 ? 29.266 -34.312 -12.766 1 88.94 373 SER A C 1
ATOM 2944 O O . SER A 1 373 ? 29.859 -35.375 -12.93 1 88.94 373 SER A O 1
ATOM 2946 N N . ASN A 1 374 ? 28.594 -34 -11.703 1 88.5 374 ASN A N 1
ATOM 2947 C CA . ASN A 1 374 ? 28.609 -34.875 -10.555 1 88.5 374 ASN A CA 1
ATOM 2948 C C . ASN A 1 374 ? 27.359 -35.75 -10.5 1 88.5 374 ASN A C 1
ATOM 2950 O O . ASN A 1 374 ? 27.031 -36.312 -9.453 1 88.5 374 ASN A O 1
ATOM 2954 N N . GLY A 1 375 ? 26.562 -35.75 -11.586 1 86.31 375 GLY A N 1
ATOM 2955 C CA . GLY A 1 375 ? 25.5 -36.719 -11.727 1 86.31 375 GLY A CA 1
ATOM 2956 C C . GLY A 1 375 ? 24.125 -36.188 -11.359 1 86.31 375 GLY A C 1
ATOM 2957 O O . GLY A 1 375 ? 23.172 -36.938 -11.188 1 86.31 375 GLY A O 1
ATOM 2958 N N . ALA A 1 376 ? 24.016 -34.969 -11.234 1 91.31 376 ALA A N 1
ATOM 2959 C CA . ALA A 1 376 ? 22.703 -34.375 -10.953 1 91.31 376 ALA A CA 1
ATOM 2960 C C . ALA A 1 376 ? 21.766 -34.531 -12.141 1 91.31 376 ALA A C 1
ATOM 2962 O O . ALA A 1 376 ? 22.172 -34.344 -13.289 1 91.31 376 ALA A O 1
ATOM 2963 N N . ASP A 1 377 ? 20.547 -35 -11.82 1 91.75 377 ASP A N 1
ATOM 2964 C CA . ASP A 1 377 ? 19.516 -35.031 -12.844 1 91.75 377 ASP A CA 1
ATOM 2965 C C . ASP A 1 377 ? 18.938 -33.625 -13.078 1 91.75 377 ASP A C 1
ATOM 2967 O O . ASP A 1 377 ? 18.594 -33.281 -14.211 1 91.75 377 ASP A O 1
ATOM 2971 N N . PHE A 1 378 ? 18.797 -32.969 -12.039 1 95.31 378 PHE A N 1
ATOM 2972 C CA . PHE A 1 378 ? 18.312 -31.578 -12 1 95.31 378 PHE A CA 1
ATOM 2973 C C . PHE A 1 378 ? 19.219 -30.719 -11.125 1 95.31 378 PHE A C 1
ATOM 2975 O O . PHE A 1 378 ? 19.953 -31.234 -10.281 1 95.31 378 PHE A O 1
ATOM 2982 N N . VAL A 1 379 ? 19.188 -29.453 -11.406 1 96.12 379 VAL A N 1
ATOM 2983 C CA . VAL A 1 379 ? 19.719 -28.469 -10.461 1 96.12 379 VAL A CA 1
ATOM 2984 C C . VAL A 1 379 ? 18.609 -27.531 -10.008 1 96.12 379 VAL A C 1
ATOM 2986 O O . VAL A 1 379 ? 17.75 -27.141 -10.797 1 96.12 379 VAL A O 1
ATOM 2989 N N . GLU A 1 380 ? 18.609 -27.328 -8.688 1 97.19 380 GLU A N 1
ATOM 2990 C CA . GLU A 1 380 ? 17.672 -26.391 -8.086 1 97.19 380 GLU A CA 1
ATOM 2991 C C . GLU A 1 380 ? 18.328 -25.047 -7.812 1 97.19 380 GLU A C 1
ATOM 2993 O O . GLU A 1 380 ? 19.469 -24.984 -7.34 1 97.19 380 GLU A O 1
ATOM 2998 N N . PHE A 1 381 ? 17.656 -23.984 -8.164 1 97.19 381 PHE A N 1
ATOM 2999 C CA . PHE A 1 381 ? 18.172 -22.656 -7.84 1 97.19 381 PHE A CA 1
ATOM 3000 C C . PHE A 1 381 ? 17.031 -21.672 -7.652 1 97.19 381 PHE A C 1
ATOM 3002 O O . PHE A 1 381 ? 15.883 -21.953 -8.008 1 97.19 381 PHE A O 1
ATOM 3009 N N . ASP A 1 382 ? 17.375 -20.516 -7.051 1 96.62 382 ASP A N 1
ATOM 3010 C CA . ASP A 1 382 ? 16.406 -19.484 -6.688 1 96.62 382 ASP A CA 1
ATOM 3011 C C . ASP A 1 382 ? 16.438 -18.328 -7.68 1 96.62 382 ASP A C 1
ATOM 3013 O O . ASP A 1 382 ? 17.516 -17.875 -8.086 1 96.62 382 ASP A O 1
ATOM 3017 N N . VAL A 1 383 ? 15.242 -17.859 -8.062 1 98.44 383 VAL A N 1
ATOM 3018 C CA . VAL A 1 383 ? 15.164 -16.766 -9.023 1 98.44 383 VAL A CA 1
ATOM 3019 C C . VAL A 1 383 ? 14.445 -15.578 -8.383 1 98.44 383 VAL A C 1
ATOM 3021 O O . VAL A 1 383 ? 13.391 -15.742 -7.766 1 98.44 383 VAL A O 1
ATOM 3024 N N . LEU A 1 384 ? 15.078 -14.391 -8.531 1 96.56 384 LEU A N 1
ATOM 3025 C CA . LEU A 1 384 ? 14.562 -13.094 -8.117 1 96.56 384 LEU A CA 1
ATOM 3026 C C . LEU A 1 384 ? 14.562 -12.109 -9.281 1 96.56 384 LEU A C 1
ATOM 3028 O O . LEU A 1 384 ? 15.172 -12.375 -10.32 1 96.56 384 LEU A O 1
ATOM 3032 N N . LEU A 1 385 ? 13.836 -10.977 -9.078 1 98.38 385 LEU A N 1
ATOM 3033 C CA . LEU A 1 385 ? 13.898 -9.898 -10.055 1 98.38 385 LEU A CA 1
ATOM 3034 C C . LEU A 1 385 ? 14.727 -8.734 -9.531 1 98.38 385 LEU A C 1
ATOM 3036 O O . LEU A 1 385 ? 14.633 -8.383 -8.352 1 98.38 385 LEU A O 1
ATOM 3040 N N . THR A 1 386 ? 15.516 -8.188 -10.398 1 98.06 386 THR A N 1
ATOM 3041 C CA . THR A 1 386 ? 16.203 -6.938 -10.102 1 98.06 386 THR A CA 1
ATOM 3042 C C . THR A 1 386 ? 15.25 -5.75 -10.25 1 98.06 386 THR A C 1
ATOM 3044 O O . THR A 1 386 ? 14.109 -5.914 -10.68 1 98.06 386 THR A O 1
ATOM 3047 N N . LYS A 1 387 ? 15.75 -4.562 -9.906 1 96.06 387 LYS A N 1
ATOM 3048 C CA . LYS A 1 387 ? 14.953 -3.34 -10.008 1 96.06 387 LYS A CA 1
ATOM 3049 C C . LYS A 1 387 ? 14.445 -3.133 -11.43 1 96.06 387 LYS A C 1
ATOM 3051 O O . LYS A 1 387 ? 13.32 -2.662 -11.633 1 96.06 387 LYS A O 1
ATOM 3056 N N . ASP A 1 388 ? 15.234 -3.453 -12.391 1 97.31 388 ASP A N 1
ATOM 3057 C CA . ASP A 1 388 ? 14.859 -3.305 -13.797 1 97.31 388 ASP A CA 1
ATOM 3058 C C . ASP A 1 388 ? 14.141 -4.551 -14.312 1 97.31 388 ASP A C 1
ATOM 3060 O O . ASP A 1 388 ? 14.039 -4.754 -15.523 1 97.31 388 ASP A O 1
ATOM 3064 N N . GLN A 1 389 ? 13.711 -5.426 -13.469 1 97.94 389 GLN A N 1
ATOM 3065 C CA . GLN A 1 389 ? 12.82 -6.551 -13.719 1 97.94 389 GLN A CA 1
ATOM 3066 C C . GLN A 1 389 ? 13.5 -7.629 -14.555 1 97.94 389 GLN A C 1
ATOM 3068 O O . GLN A 1 389 ? 12.883 -8.211 -15.453 1 97.94 389 GLN A O 1
ATOM 3073 N N . ILE A 1 390 ? 14.75 -7.828 -14.289 1 98.56 390 ILE A N 1
ATOM 3074 C CA . ILE A 1 390 ? 15.5 -8.906 -14.922 1 98.56 390 ILE A CA 1
ATOM 3075 C C . ILE A 1 390 ? 15.633 -10.078 -13.953 1 98.56 390 ILE A C 1
ATOM 3077 O O . ILE A 1 390 ? 16.141 -9.914 -12.836 1 98.56 390 ILE A O 1
ATOM 3081 N N . PRO A 1 391 ? 15.18 -11.305 -14.375 1 98.69 391 PRO A N 1
ATOM 3082 C CA . PRO A 1 391 ? 15.344 -12.461 -13.492 1 98.69 391 PRO A CA 1
ATOM 3083 C C . PRO A 1 391 ? 16.812 -12.836 -13.273 1 98.69 391 PRO A C 1
ATOM 3085 O O . PRO A 1 391 ? 17.547 -13.031 -14.234 1 98.69 391 PRO A O 1
ATOM 3088 N N . VAL A 1 392 ? 17.219 -12.961 -11.992 1 98.06 392 VAL A N 1
ATOM 3089 C CA . VAL A 1 392 ? 18.578 -13.352 -11.625 1 98.06 392 VAL A CA 1
ATOM 3090 C C . VAL A 1 392 ? 18.531 -14.5 -10.625 1 98.06 392 VAL A C 1
ATOM 3092 O O . VAL A 1 392 ? 17.531 -14.695 -9.938 1 98.06 392 VAL A O 1
ATOM 3095 N N . ILE A 1 393 ? 19.547 -15.242 -10.586 1 96.88 393 ILE A N 1
ATOM 3096 C CA . ILE A 1 393 ? 19.625 -16.375 -9.664 1 96.88 393 ILE A CA 1
ATOM 3097 C C . ILE A 1 393 ? 20.344 -15.938 -8.383 1 96.88 393 ILE A C 1
ATOM 3099 O O . ILE A 1 393 ? 21.5 -15.531 -8.414 1 96.88 393 ILE A O 1
ATOM 3103 N N . TYR A 1 394 ? 19.672 -15.945 -7.27 1 95.19 394 TYR A N 1
ATOM 3104 C CA . TYR A 1 394 ? 20.156 -15.609 -5.941 1 95.19 394 TYR A CA 1
ATOM 3105 C C . TYR A 1 394 ? 19.172 -16.031 -4.863 1 95.19 394 TYR A C 1
ATOM 3107 O O . TYR A 1 394 ? 17.953 -15.961 -5.062 1 95.19 394 TYR A O 1
ATOM 3115 N N . HIS A 1 395 ? 19.656 -16.391 -3.756 1 91.75 395 HIS A N 1
ATOM 3116 C CA . HIS A 1 395 ? 18.812 -17.031 -2.76 1 91.75 395 HIS A CA 1
ATOM 3117 C C . HIS A 1 395 ? 18.156 -16 -1.842 1 91.75 395 HIS A C 1
ATOM 3119 O O . HIS A 1 395 ? 16.969 -16.094 -1.548 1 91.75 395 HIS A O 1
ATOM 3125 N N . ASP A 1 396 ? 18.906 -15.062 -1.329 1 91.81 396 ASP A N 1
ATOM 3126 C CA . ASP A 1 396 ? 18.391 -14.133 -0.321 1 91.81 396 ASP A CA 1
ATOM 3127 C C . ASP A 1 396 ? 17.734 -12.922 -0.972 1 91.81 396 ASP A C 1
ATOM 3129 O O . ASP A 1 396 ? 18.031 -12.586 -2.117 1 91.81 396 ASP A O 1
ATOM 3133 N N . PHE A 1 397 ? 16.859 -12.242 -0.203 1 96.12 397 PHE A N 1
ATOM 3134 C CA . PHE A 1 397 ? 16.141 -11.102 -0.751 1 96.12 397 PHE A CA 1
ATOM 3135 C C . PHE A 1 397 ? 17 -9.844 -0.701 1 96.12 397 PHE A C 1
ATOM 3137 O O . PHE A 1 397 ? 16.672 -8.844 -1.337 1 96.12 397 PHE A O 1
ATOM 3144 N N . SER A 1 398 ? 18.094 -9.93 0.057 1 94.5 398 SER A N 1
ATOM 3145 C CA . SER A 1 398 ? 18.938 -8.742 0.213 1 94.5 398 SER A CA 1
ATOM 3146 C C . SER A 1 398 ? 20.406 -9.094 0.114 1 94.5 398 SER A C 1
ATOM 3148 O O . SER A 1 398 ? 20.781 -10.266 0.165 1 94.5 398 SER A O 1
ATOM 3150 N N . VAL A 1 399 ? 21.234 -8.094 -0.13 1 92.69 399 VAL A N 1
ATOM 3151 C CA . VAL A 1 399 ? 22.688 -8.125 -0.072 1 92.69 399 VAL A CA 1
ATOM 3152 C C . VAL A 1 399 ? 23.188 -6.984 0.802 1 92.69 399 VAL A C 1
ATOM 3154 O O . VAL A 1 399 ? 22.422 -6.125 1.226 1 92.69 399 VAL A O 1
ATOM 3157 N N . CYS A 1 400 ? 24.438 -7.047 1.115 1 89.94 400 CYS A N 1
ATOM 3158 C CA . CYS A 1 400 ? 25 -5.977 1.925 1 89.94 400 CYS A CA 1
ATOM 3159 C C . CYS A 1 400 ? 26.078 -5.227 1.151 1 89.94 400 CYS A C 1
ATOM 3161 O O . CYS A 1 400 ? 26.859 -5.836 0.418 1 89.94 400 CYS A O 1
ATOM 3163 N N . LEU A 1 401 ? 26.078 -3.938 1.346 1 84.75 401 LEU A N 1
ATOM 3164 C CA . LEU A 1 401 ? 27.141 -3.07 0.854 1 84.75 401 LEU A CA 1
ATOM 3165 C C . LEU A 1 401 ? 28.094 -2.689 1.98 1 84.75 401 LEU A C 1
ATOM 3167 O O . LEU A 1 401 ? 27.672 -2.451 3.111 1 84.75 401 LEU A O 1
ATOM 3171 N N . SER A 1 402 ? 29.375 -2.781 1.603 1 78.88 402 SER A N 1
ATOM 3172 C CA . SER A 1 402 ? 30.344 -2.305 2.574 1 78.88 402 SER A CA 1
ATOM 3173 C C . SER A 1 402 ? 30.641 -0.821 2.377 1 78.88 402 SER A C 1
ATOM 3175 O O . SER A 1 402 ? 30.781 -0.354 1.245 1 78.88 402 SER A O 1
ATOM 3177 N N . TYR A 1 403 ? 30.625 -0.06 3.434 1 77.12 403 TYR A N 1
ATOM 3178 C CA . TYR A 1 403 ? 31 1.35 3.373 1 77.12 403 TYR A CA 1
ATOM 3179 C C . TYR A 1 403 ? 31.953 1.714 4.504 1 77.12 403 TYR A C 1
ATOM 3181 O O . TYR A 1 403 ? 31.984 1.041 5.535 1 77.12 403 TYR A O 1
ATOM 3189 N N . SER A 1 404 ? 32.781 2.652 4.184 1 76.12 404 SER A N 1
ATOM 3190 C CA . SER A 1 404 ? 33.688 3.141 5.211 1 76.12 404 SER A CA 1
ATOM 3191 C C . SER A 1 404 ? 33.094 4.309 5.98 1 76.12 404 SER A C 1
ATOM 3193 O O . SER A 1 404 ? 32.531 5.234 5.383 1 76.12 404 SER A O 1
ATOM 3195 N N . GLN A 1 405 ? 33.25 4.125 7.219 1 78.38 405 GLN A N 1
ATOM 3196 C CA . GLN A 1 405 ? 32.812 5.258 8.023 1 78.38 405 GLN A CA 1
ATOM 3197 C C . GLN A 1 405 ? 33.781 6.441 7.867 1 78.38 405 GLN A C 1
ATOM 3199 O O . GLN A 1 405 ? 35 6.262 7.848 1 78.38 405 GLN A O 1
ATOM 3204 N N . LYS A 1 406 ? 33.219 7.578 7.684 1 73.5 406 LYS A N 1
ATOM 3205 C CA . LYS A 1 406 ? 34.031 8.75 7.32 1 73.5 406 LYS A CA 1
ATOM 3206 C C . LYS A 1 406 ? 35.094 9.031 8.359 1 73.5 406 LYS A C 1
ATOM 3208 O O . LYS A 1 406 ? 36.25 9.359 8.008 1 73.5 406 LYS A O 1
ATOM 3213 N N . ASP A 1 407 ? 34.844 8.953 9.688 1 71.69 407 ASP A N 1
ATOM 3214 C CA . ASP A 1 407 ? 35.812 9.398 10.688 1 71.69 407 ASP A CA 1
ATOM 3215 C C . ASP A 1 407 ? 36.594 8.211 11.242 1 71.69 407 ASP A C 1
ATOM 3217 O O . ASP A 1 407 ? 37.625 8.398 11.891 1 71.69 407 ASP A O 1
ATOM 3221 N N . SER A 1 408 ? 36.25 6.93 11.086 1 69.25 408 SER A N 1
ATOM 3222 C CA . SER A 1 408 ? 36.969 5.801 11.688 1 69.25 408 SER A CA 1
ATOM 3223 C C . SER A 1 408 ? 37.531 4.875 10.625 1 69.25 408 SER A C 1
ATOM 3225 O O . SER A 1 408 ? 38.406 4.051 10.922 1 69.25 408 SER A O 1
ATOM 3227 N N . HIS A 1 409 ? 37.312 5.059 9.547 1 69.06 409 HIS A N 1
ATOM 3228 C CA . HIS A 1 409 ? 37.719 4.238 8.422 1 69.06 409 HIS A CA 1
ATOM 3229 C C . HIS A 1 409 ? 37.344 2.777 8.625 1 69.06 409 HIS A C 1
ATOM 3231 O O . HIS A 1 409 ? 37.875 1.887 7.965 1 69.06 409 HIS A O 1
ATOM 3237 N N . GLU A 1 410 ? 36.531 2.572 9.656 1 77.69 410 GLU A N 1
ATOM 3238 C CA . GLU A 1 410 ? 36 1.227 9.844 1 77.69 410 GLU A CA 1
ATOM 3239 C C . GLU A 1 410 ? 34.969 0.889 8.766 1 77.69 410 GLU A C 1
ATOM 3241 O O . GLU A 1 410 ? 34.156 1.743 8.375 1 77.69 410 GLU A O 1
ATOM 3246 N N . ARG A 1 411 ? 35.125 -0.348 8.352 1 80.62 411 ARG A N 1
ATOM 3247 C CA . ARG A 1 411 ? 34.219 -0.789 7.328 1 80.62 411 ARG A CA 1
ATOM 3248 C C . ARG A 1 411 ? 32.938 -1.366 7.949 1 80.62 411 ARG A C 1
ATOM 3250 O O . ARG A 1 411 ? 33 -2.193 8.859 1 80.62 411 ARG A O 1
ATOM 3257 N N . GLN A 1 412 ? 31.844 -0.842 7.551 1 83.62 412 GLN A N 1
ATOM 3258 C CA . GLN A 1 412 ? 30.531 -1.309 8.008 1 83.62 412 GLN A CA 1
ATOM 3259 C C . GLN A 1 412 ? 29.688 -1.823 6.844 1 83.62 412 GLN A C 1
ATOM 3261 O O . GLN A 1 412 ? 30.031 -1.593 5.68 1 83.62 412 GLN A O 1
ATOM 3266 N N . LEU A 1 413 ? 28.672 -2.664 7.266 1 86.44 413 LEU A N 1
ATOM 3267 C CA . LEU A 1 413 ? 27.797 -3.232 6.25 1 86.44 413 LEU A CA 1
ATOM 3268 C C . LEU A 1 413 ? 26.438 -2.535 6.254 1 86.44 413 LEU A C 1
ATOM 3270 O O . LEU A 1 413 ? 25.938 -2.139 7.309 1 86.44 413 LEU A O 1
ATOM 3274 N N . PHE A 1 414 ? 25.938 -2.385 5.082 1 88.81 414 PHE A N 1
ATOM 3275 C CA . PHE A 1 414 ? 24.609 -1.83 4.875 1 88.81 414 PHE A CA 1
ATOM 3276 C C . PHE A 1 414 ? 23.766 -2.756 4.004 1 88.81 414 PHE A C 1
ATOM 3278 O O . PHE A 1 414 ? 24.125 -3.047 2.863 1 88.81 414 PHE A O 1
ATOM 3285 N N . GLU A 1 415 ? 22.625 -3.188 4.547 1 90.62 415 GLU A N 1
ATOM 3286 C CA . GLU A 1 415 ? 21.766 -4.141 3.848 1 90.62 415 GLU A CA 1
ATOM 3287 C C . GLU A 1 415 ? 20.875 -3.436 2.828 1 90.62 415 GLU A C 1
ATOM 3289 O O . GLU A 1 415 ? 20.25 -2.43 3.145 1 90.62 415 GLU A O 1
ATOM 3294 N N . ILE A 1 416 ? 20.859 -3.979 1.597 1 91.94 416 ILE A N 1
ATOM 3295 C CA . ILE A 1 416 ? 20.047 -3.426 0.516 1 91.94 416 ILE A CA 1
ATOM 3296 C C . ILE A 1 416 ? 19.266 -4.547 -0.162 1 91.94 416 ILE A C 1
ATOM 3298 O O . ILE A 1 416 ? 19.828 -5.59 -0.504 1 91.94 416 ILE A O 1
ATOM 3302 N N . PRO A 1 417 ? 17.938 -4.344 -0.38 1 94.5 417 PRO A N 1
ATOM 3303 C CA . PRO A 1 417 ? 17.156 -5.352 -1.111 1 94.5 417 PRO A CA 1
ATOM 3304 C C . PRO A 1 417 ? 17.625 -5.516 -2.557 1 94.5 417 PRO A C 1
ATOM 3306 O O . PRO A 1 417 ? 17.938 -4.527 -3.227 1 94.5 417 PRO A O 1
ATOM 3309 N N . VAL A 1 418 ? 17.641 -6.719 -3 1 96.25 418 VAL A N 1
ATOM 3310 C CA . VAL A 1 418 ? 18 -7.012 -4.383 1 96.25 418 VAL A CA 1
ATOM 3311 C C . VAL A 1 418 ? 17.047 -6.293 -5.332 1 96.25 418 VAL A C 1
ATOM 3313 O O . VAL A 1 418 ? 17.469 -5.766 -6.367 1 96.25 418 VAL A O 1
ATOM 3316 N N . LYS A 1 419 ? 15.766 -6.18 -4.984 1 96.5 419 LYS A N 1
ATOM 3317 C CA . LYS A 1 419 ? 14.742 -5.57 -5.824 1 96.5 419 LYS A CA 1
ATOM 3318 C C . LYS A 1 419 ? 15.023 -4.086 -6.043 1 96.5 419 LYS A C 1
ATOM 3320 O O . LYS A 1 419 ? 14.383 -3.445 -6.883 1 96.5 419 LYS A O 1
ATOM 3325 N N . ASP A 1 420 ? 15.867 -3.494 -5.27 1 94.19 420 ASP A N 1
ATOM 3326 C CA . ASP A 1 420 ? 16.172 -2.068 -5.375 1 94.19 420 ASP A CA 1
ATOM 3327 C C . ASP A 1 420 ? 17.453 -1.833 -6.156 1 94.19 420 ASP A C 1
ATOM 3329 O O . ASP A 1 420 ? 17.906 -0.694 -6.293 1 94.19 420 ASP A O 1
ATOM 3333 N N . LEU A 1 421 ? 18.094 -2.91 -6.688 1 94.81 421 LEU A N 1
ATOM 3334 C CA . LEU A 1 421 ? 19.328 -2.824 -7.449 1 94.81 421 LEU A CA 1
ATOM 3335 C C . LEU A 1 421 ? 19.109 -3.254 -8.898 1 94.81 421 LEU A C 1
ATOM 3337 O O . LEU A 1 421 ? 18.5 -4.293 -9.156 1 94.81 421 LEU A O 1
ATOM 3341 N N . LYS A 1 422 ? 19.562 -2.441 -9.758 1 95.81 422 LYS A N 1
ATOM 3342 C CA . LYS A 1 422 ? 19.578 -2.871 -11.156 1 95.81 422 LYS A CA 1
ATOM 3343 C C . LYS A 1 422 ? 20.594 -3.984 -11.375 1 95.81 422 LYS A C 1
ATOM 3345 O O . LYS A 1 422 ? 21.484 -4.195 -10.547 1 95.81 422 LYS A O 1
ATOM 3350 N N . LEU A 1 423 ? 20.422 -4.652 -12.516 1 96.12 423 LEU A N 1
ATOM 3351 C CA . LEU A 1 423 ? 21.344 -5.734 -12.836 1 96.12 423 LEU A CA 1
ATOM 3352 C C . LEU A 1 423 ? 22.781 -5.238 -12.836 1 96.12 423 LEU A C 1
ATOM 3354 O O . LEU A 1 423 ? 23.672 -5.891 -12.281 1 96.12 423 LEU A O 1
ATOM 3358 N N . GLU A 1 424 ? 23.031 -4.102 -13.398 1 92.44 424 GLU A N 1
ATOM 3359 C CA . GLU A 1 424 ? 24.359 -3.533 -13.484 1 92.44 424 GLU A CA 1
ATOM 3360 C C . GLU A 1 424 ? 24.969 -3.316 -12.102 1 92.44 424 GLU A C 1
ATOM 3362 O O . GLU A 1 424 ? 26.156 -3.59 -11.883 1 92.44 424 GLU A O 1
ATOM 3367 N N . HIS A 1 425 ? 24.156 -2.855 -11.18 1 90.75 425 HIS A N 1
ATOM 3368 C CA . HIS A 1 425 ? 24.609 -2.646 -9.812 1 90.75 425 HIS A CA 1
ATOM 3369 C C . HIS A 1 425 ? 24.984 -3.969 -9.148 1 90.75 425 HIS A C 1
ATOM 3371 O O . HIS A 1 425 ? 26.062 -4.082 -8.547 1 90.75 425 HIS A O 1
ATOM 3377 N N . LEU A 1 426 ? 24.141 -4.945 -9.273 1 90.12 426 LEU A N 1
ATOM 3378 C CA . LEU A 1 426 ? 24.328 -6.246 -8.641 1 90.12 426 LEU A CA 1
ATOM 3379 C C . LEU A 1 426 ? 25.625 -6.895 -9.117 1 90.12 426 LEU A C 1
ATOM 3381 O O . LEU A 1 426 ? 26.328 -7.523 -8.328 1 90.12 426 LEU A O 1
ATOM 3385 N N . GLN A 1 427 ? 25.875 -6.719 -10.328 1 88.88 427 GLN A N 1
ATOM 3386 C CA . GLN A 1 427 ? 27.016 -7.43 -10.906 1 88.88 427 GLN A CA 1
ATOM 3387 C C . GLN A 1 427 ? 28.297 -6.617 -10.781 1 88.88 427 GLN A C 1
ATOM 3389 O O . GLN A 1 427 ? 29.391 -7.16 -10.891 1 88.88 427 GLN A O 1
ATOM 3394 N N . SER A 1 428 ? 28.219 -5.312 -10.516 1 87.56 428 SER A N 1
ATOM 3395 C CA . SER A 1 428 ? 29.406 -4.48 -10.539 1 87.56 428 SER A CA 1
ATOM 3396 C C . SER A 1 428 ? 29.812 -4.047 -9.141 1 87.56 428 SER A C 1
ATOM 3398 O O . SER A 1 428 ? 30.969 -3.697 -8.898 1 87.56 428 SER A O 1
ATOM 3400 N N . MET A 1 429 ? 28.922 -4.062 -8.211 1 85.75 429 MET A N 1
ATOM 3401 C CA . MET A 1 429 ? 29.203 -3.588 -6.855 1 85.75 429 MET A CA 1
ATOM 3402 C C . MET A 1 429 ? 29.922 -4.656 -6.039 1 85.75 429 MET A C 1
ATOM 3404 O O . MET A 1 429 ? 29.719 -5.852 -6.266 1 85.75 429 MET A O 1
ATOM 3408 N N . LYS A 1 430 ? 30.766 -4.184 -5.168 1 82.62 430 LYS A N 1
ATOM 3409 C CA . LYS A 1 430 ? 31.281 -5.098 -4.152 1 82.62 430 LYS A CA 1
ATOM 3410 C C . LYS A 1 430 ? 30.234 -5.387 -3.082 1 82.62 430 LYS A C 1
ATOM 3412 O O . LYS A 1 430 ? 29.969 -4.543 -2.227 1 82.62 430 LYS A O 1
ATOM 3417 N N . LEU A 1 431 ? 29.797 -6.617 -3.125 1 85.25 431 LEU A N 1
ATOM 3418 C CA . LEU A 1 431 ? 28.656 -6.957 -2.27 1 85.25 431 LEU A CA 1
ATOM 3419 C C . LEU A 1 431 ? 29.016 -8.094 -1.317 1 85.25 431 LEU A C 1
ATOM 3421 O O . LEU A 1 431 ? 29.906 -8.898 -1.61 1 85.25 431 LEU A O 1
ATOM 3425 N N . TYR A 1 432 ? 28.312 -8.062 -0.261 1 83.19 432 TYR A N 1
ATOM 3426 C CA . TYR A 1 432 ? 28.453 -9.07 0.784 1 83.19 432 TYR A CA 1
ATOM 3427 C C . TYR A 1 432 ? 27.125 -9.742 1.088 1 83.19 432 TYR A C 1
ATOM 3429 O O . TYR A 1 432 ? 26.062 -9.18 0.812 1 83.19 432 TYR A O 1
ATOM 3437 N N . HIS A 1 433 ? 27.297 -10.906 1.566 1 83.62 433 HIS A N 1
ATOM 3438 C CA . HIS A 1 433 ? 26.094 -11.664 1.905 1 83.62 433 HIS A CA 1
ATOM 3439 C C . HIS A 1 433 ? 25.359 -11.023 3.078 1 83.62 433 HIS A C 1
ATOM 3441 O O . HIS A 1 433 ? 25.984 -10.469 3.984 1 83.62 433 HIS A O 1
ATOM 3447 N N . SER A 1 434 ? 24.094 -11.172 3.127 1 77.75 434 SER A N 1
ATOM 3448 C CA . SER A 1 434 ? 23.25 -10.539 4.137 1 77.75 434 SER A CA 1
ATOM 3449 C C . SER A 1 434 ? 23.531 -11.109 5.523 1 77.75 434 SER A C 1
ATOM 3451 O O . SER A 1 434 ? 23.266 -10.453 6.535 1 77.75 434 SER A O 1
ATOM 3453 N N . SER A 1 435 ? 23.953 -12.336 5.566 1 74.19 435 SER A N 1
ATOM 3454 C CA . SER A 1 435 ? 24.266 -12.953 6.852 1 74.19 435 SER A CA 1
ATOM 3455 C C . SER A 1 435 ? 25.625 -12.508 7.363 1 74.19 435 SER A C 1
ATOM 3457 O O . SER A 1 435 ? 26.062 -12.922 8.438 1 74.19 435 SER A O 1
ATOM 3459 N N . SER A 1 436 ? 26.25 -11.602 6.559 1 74.69 436 SER A N 1
ATOM 3460 C CA . SER A 1 436 ? 27.562 -11.109 6.965 1 74.69 436 SER A CA 1
ATOM 3461 C C . SER A 1 436 ? 27.484 -10.344 8.281 1 74.69 436 SER A C 1
ATOM 3463 O O . SER A 1 436 ? 26.484 -9.68 8.562 1 74.69 436 SER A O 1
ATOM 3465 N N . LYS A 1 437 ? 28.453 -10.586 9.164 1 71.5 437 LYS A N 1
ATOM 3466 C CA . LYS A 1 437 ? 28.641 -9.812 10.383 1 71.5 437 LYS A CA 1
ATOM 3467 C C . LYS A 1 437 ? 29.875 -8.922 10.281 1 71.5 437 LYS A C 1
ATOM 3469 O O . LYS A 1 437 ? 30.672 -9.062 9.359 1 71.5 437 LYS A O 1
ATOM 3474 N N . HIS A 1 438 ? 30 -8.008 11.125 1 69.62 438 HIS A N 1
ATOM 3475 C CA . HIS A 1 438 ? 31.094 -7.051 11.094 1 69.62 438 HIS A CA 1
ATOM 3476 C C . HIS A 1 438 ? 32.438 -7.758 11.102 1 69.62 438 HIS A C 1
ATOM 3478 O O . HIS A 1 438 ? 33.375 -7.352 10.391 1 69.62 438 HIS A O 1
ATOM 3484 N N . GLU A 1 439 ? 32.469 -8.781 11.828 1 70.31 439 GLU A N 1
ATOM 3485 C CA . GLU A 1 439 ? 33.75 -9.469 12.023 1 70.31 439 GLU A CA 1
ATOM 3486 C C . GLU A 1 439 ? 34 -10.5 10.922 1 70.31 439 GLU A C 1
ATOM 3488 O O . GLU A 1 439 ? 35.125 -10.891 10.672 1 70.31 439 GLU A O 1
ATOM 3493 N N . GLU A 1 440 ? 32.969 -10.961 10.367 1 75.38 440 GLU A N 1
ATOM 3494 C CA . GLU A 1 440 ? 33.062 -11.984 9.336 1 75.38 440 GLU A CA 1
ATOM 3495 C C . GLU A 1 440 ? 32.25 -11.609 8.102 1 75.38 440 GLU A C 1
ATOM 3497 O O . GLU A 1 440 ? 31.062 -11.953 8.008 1 75.38 440 GLU A O 1
ATOM 3502 N N . LYS A 1 441 ? 33 -11 7.164 1 77.94 441 LYS A N 1
ATOM 3503 C CA . LYS A 1 441 ? 32.344 -10.578 5.941 1 77.94 441 LYS A CA 1
ATOM 3504 C C . LYS A 1 441 ? 32.438 -11.641 4.859 1 77.94 441 LYS A C 1
ATOM 3506 O O . LYS A 1 441 ? 33.5 -12.188 4.609 1 77.94 441 LYS A O 1
ATOM 3511 N N . ILE A 1 442 ? 31.25 -12.047 4.398 1 77.06 442 ILE A N 1
ATOM 3512 C CA . ILE A 1 442 ? 31.156 -13.023 3.32 1 77.06 442 ILE A CA 1
ATOM 3513 C C . ILE A 1 442 ? 30.969 -12.305 1.988 1 77.06 442 ILE A C 1
ATOM 3515 O O . ILE A 1 442 ? 29.859 -11.844 1.678 1 77.06 442 ILE A O 1
ATOM 3519 N N . GLU A 1 443 ? 31.984 -12.234 1.246 1 79.12 443 GLU A N 1
ATOM 3520 C CA . GLU A 1 443 ? 31.922 -11.531 -0.03 1 79.12 443 GLU A CA 1
ATOM 3521 C C . GLU A 1 443 ? 31.141 -12.336 -1.07 1 79.12 443 GLU A C 1
ATOM 3523 O O . GLU A 1 443 ? 31.406 -13.523 -1.268 1 79.12 443 GLU A O 1
ATOM 3528 N N . VAL A 1 444 ? 30.219 -11.727 -1.654 1 77.62 444 VAL A N 1
ATOM 3529 C CA . VAL A 1 444 ? 29.375 -12.398 -2.646 1 77.62 444 VAL A CA 1
ATOM 3530 C C . VAL A 1 444 ? 29.953 -12.156 -4.043 1 77.62 444 VAL A C 1
ATOM 3532 O O . VAL A 1 444 ? 29.828 -13.016 -4.926 1 77.62 444 VAL A O 1
ATOM 3535 N N . ASN A 1 445 ? 30.547 -11.008 -4.207 1 77.75 445 ASN A N 1
ATOM 3536 C CA . ASN A 1 445 ? 30.953 -10.586 -5.543 1 77.75 445 ASN A CA 1
ATOM 3537 C C . ASN A 1 445 ? 32.438 -10.219 -5.582 1 77.75 445 ASN A C 1
ATOM 3539 O O . ASN A 1 445 ? 32.781 -9.055 -5.789 1 77.75 445 ASN A O 1
ATOM 3543 N N . PRO A 1 446 ? 33.281 -11.219 -5.547 1 74.62 446 PRO A N 1
ATOM 3544 C CA . PRO A 1 446 ? 34.719 -10.922 -5.555 1 74.62 446 PRO A CA 1
ATOM 3545 C C . PRO A 1 446 ? 35.188 -10.406 -6.906 1 74.62 446 PRO A C 1
ATOM 3547 O O . PRO A 1 446 ? 34.562 -10.672 -7.934 1 74.62 446 PRO A O 1
ATOM 3550 N N . GLU A 1 447 ? 36.312 -9.703 -6.859 1 75.62 447 GLU A N 1
ATOM 3551 C CA . GLU A 1 447 ? 36.906 -9.148 -8.07 1 75.62 447 GLU A CA 1
ATOM 3552 C C . GLU A 1 447 ? 37.531 -10.234 -8.922 1 75.62 447 GLU A C 1
ATOM 3554 O O . GLU A 1 447 ? 38 -11.258 -8.398 1 75.62 447 GLU A O 1
ATOM 3559 N N . ARG A 1 448 ? 37.594 -10.008 -10.203 1 71.88 448 ARG A N 1
ATOM 3560 C CA . ARG A 1 448 ? 38.312 -10.812 -11.188 1 71.88 448 ARG A CA 1
ATOM 3561 C C . ARG A 1 448 ? 37.812 -12.258 -11.18 1 71.88 448 ARG A C 1
ATOM 3563 O O . ARG A 1 448 ? 38.625 -13.188 -11.25 1 71.88 448 ARG A O 1
ATOM 3570 N N . THR A 1 449 ? 36.562 -12.453 -10.984 1 79.5 449 THR A N 1
ATOM 3571 C CA . THR A 1 449 ? 35.969 -13.773 -11.031 1 79.5 449 THR A CA 1
ATOM 3572 C C . THR A 1 449 ? 35.594 -14.156 -12.461 1 79.5 449 THR A C 1
ATOM 3574 O O . THR A 1 449 ? 35.031 -13.344 -13.203 1 79.5 449 THR A O 1
ATOM 3577 N N . PRO A 1 450 ? 35.969 -15.367 -12.852 1 82.75 450 PRO A N 1
ATOM 3578 C CA . PRO A 1 450 ? 35.531 -15.812 -14.172 1 82.75 450 PRO A CA 1
ATOM 3579 C C . PRO A 1 450 ? 34.031 -15.672 -14.383 1 82.75 450 PRO A C 1
ATOM 3581 O O . PRO A 1 450 ? 33.25 -15.75 -13.422 1 82.75 450 PRO A O 1
ATOM 3584 N N . GLU A 1 451 ? 33.719 -15.531 -15.602 1 81.44 451 GLU A N 1
ATOM 3585 C CA . GLU A 1 451 ? 32.344 -15.219 -15.977 1 81.44 451 GLU A CA 1
ATOM 3586 C C . GLU A 1 451 ? 31.375 -16.25 -15.398 1 81.44 451 GLU A C 1
ATOM 3588 O O . GLU A 1 451 ? 30.359 -15.883 -14.797 1 81.44 451 GLU A O 1
ATOM 3593 N N . ASN A 1 452 ? 31.703 -17.484 -15.57 1 88.69 452 ASN A N 1
ATOM 3594 C CA . ASN A 1 452 ? 30.797 -18.547 -15.148 1 88.69 452 ASN A CA 1
ATOM 3595 C C . ASN A 1 452 ? 30.734 -18.656 -13.625 1 88.69 452 ASN A C 1
ATOM 3597 O O . ASN A 1 452 ? 29.828 -19.297 -13.086 1 88.69 452 ASN A O 1
ATOM 3601 N N . GLU A 1 453 ? 31.594 -18.031 -12.93 1 88.12 453 GLU A N 1
ATOM 3602 C CA . GLU A 1 453 ? 31.641 -18.094 -11.477 1 88.12 453 GLU A CA 1
ATOM 3603 C C . GLU A 1 453 ? 31.047 -16.844 -10.844 1 88.12 453 GLU A C 1
ATOM 3605 O O . GLU A 1 453 ? 30.906 -16.766 -9.625 1 88.12 453 GLU A O 1
ATOM 3610 N N . GLN A 1 454 ? 30.719 -15.969 -11.688 1 87.12 454 GLN A N 1
ATOM 3611 C CA . GLN A 1 454 ? 30.188 -14.703 -11.195 1 87.12 454 GLN A CA 1
ATOM 3612 C C . GLN A 1 454 ? 28.812 -14.898 -10.547 1 87.12 454 GLN A C 1
ATOM 3614 O O . GLN A 1 454 ? 27.984 -15.664 -11.047 1 87.12 454 GLN A O 1
ATOM 3619 N N . PRO A 1 455 ? 28.688 -14.234 -9.477 1 89.69 455 PRO A N 1
ATOM 3620 C CA . PRO A 1 455 ? 27.375 -14.305 -8.828 1 89.69 455 PRO A CA 1
ATOM 3621 C C . PRO A 1 455 ? 26.297 -13.562 -9.609 1 89.69 455 PRO A C 1
ATOM 3623 O O . PRO A 1 455 ? 26.609 -12.773 -10.508 1 89.69 455 PRO A O 1
ATOM 3626 N N . PHE A 1 456 ? 25.109 -13.891 -9.391 1 93.88 456 PHE A N 1
ATOM 3627 C CA . PHE A 1 456 ? 23.906 -13.258 -9.93 1 93.88 456 PHE A CA 1
ATOM 3628 C C . PHE A 1 456 ? 23.828 -13.461 -11.438 1 93.88 456 PHE A C 1
ATOM 3630 O O . PHE A 1 456 ? 23.594 -12.5 -12.18 1 93.88 456 PHE A O 1
ATOM 3637 N N . PRO A 1 457 ? 24.094 -14.609 -11.906 1 95.75 457 PRO A N 1
ATOM 3638 C CA . PRO A 1 457 ? 23.797 -14.789 -13.328 1 95.75 457 PRO A CA 1
ATOM 3639 C C . PRO A 1 457 ? 22.312 -14.57 -13.656 1 95.75 457 PRO A C 1
ATOM 3641 O O . PRO A 1 457 ? 21.453 -14.812 -12.812 1 95.75 457 PRO A O 1
ATOM 3644 N N . THR A 1 458 ? 22.094 -14.062 -14.812 1 97.75 458 THR A N 1
ATOM 3645 C CA . THR A 1 458 ? 20.703 -13.969 -15.234 1 97.75 458 THR A CA 1
ATOM 3646 C C . THR A 1 458 ? 20.141 -15.352 -15.547 1 97.75 458 THR A C 1
ATOM 3648 O O . THR A 1 458 ? 20.891 -16.266 -15.93 1 97.75 458 THR A O 1
ATOM 3651 N N . LEU A 1 459 ? 18.859 -15.5 -15.383 1 98.56 459 LEU A N 1
ATOM 3652 C CA . LEU A 1 459 ? 18.203 -16.734 -15.773 1 98.56 459 LEU A CA 1
ATOM 3653 C C . LEU A 1 459 ? 18.422 -17.031 -17.25 1 98.56 459 LEU A C 1
ATOM 3655 O O . LEU A 1 459 ? 18.656 -18.188 -17.625 1 98.56 459 LEU A O 1
ATOM 3659 N N . CYS A 1 460 ? 18.375 -16.031 -18.062 1 98.06 460 CYS A N 1
ATOM 3660 C CA . CYS A 1 460 ? 18.625 -16.172 -19.484 1 98.06 460 CYS A CA 1
ATOM 3661 C C . CYS A 1 460 ? 19.984 -16.797 -19.75 1 98.06 460 CYS A C 1
ATOM 3663 O O . CYS A 1 460 ? 20.094 -17.75 -20.516 1 98.06 460 CYS A O 1
ATOM 3665 N N . HIS A 1 461 ? 20.953 -16.266 -19.062 1 97 461 HIS A N 1
ATOM 3666 C CA . HIS A 1 461 ? 22.312 -16.75 -19.25 1 97 461 HIS A CA 1
ATOM 3667 C C . HIS A 1 461 ? 22.438 -18.203 -18.812 1 97 461 HIS A C 1
ATOM 3669 O O . HIS A 1 461 ? 23.141 -19 -19.438 1 97 461 HIS A O 1
ATOM 3675 N N . CYS A 1 462 ? 21.812 -18.578 -17.781 1 97.38 462 CYS A N 1
ATOM 3676 C CA . CYS A 1 462 ? 21.828 -19.953 -17.297 1 97.38 462 CYS A CA 1
ATOM 3677 C C . CYS A 1 462 ? 21.188 -20.891 -18.328 1 97.38 462 CYS A C 1
ATOM 3679 O O . CYS A 1 462 ? 21.734 -21.938 -18.625 1 97.38 462 CYS A O 1
ATOM 3681 N N . LEU A 1 463 ? 20.078 -20.5 -18.844 1 97.94 463 LEU A N 1
ATOM 3682 C CA . LEU A 1 463 ? 19.328 -21.312 -19.797 1 97.94 463 LEU A CA 1
ATOM 3683 C C . LEU A 1 463 ? 20.125 -21.5 -21.094 1 97.94 463 LEU A C 1
ATOM 3685 O O . LEU A 1 463 ? 20.062 -22.562 -21.703 1 97.94 463 LEU A O 1
ATOM 3689 N N . GLU A 1 464 ? 20.938 -20.578 -21.406 1 96.56 464 GLU A N 1
ATOM 3690 C CA . GLU A 1 464 ? 21.656 -20.609 -22.688 1 96.56 464 GLU A CA 1
ATOM 3691 C C . GLU A 1 464 ? 23 -21.312 -22.531 1 96.56 464 GLU A C 1
ATOM 3693 O O . GLU A 1 464 ? 23.5 -21.906 -23.5 1 96.56 464 GLU A O 1
ATOM 3698 N N . THR A 1 465 ? 23.547 -21.281 -21.359 1 95 465 THR A N 1
ATOM 3699 C CA . THR A 1 465 ? 24.938 -21.719 -21.188 1 95 465 THR A CA 1
ATOM 3700 C C . THR A 1 465 ? 24.984 -23.141 -20.656 1 95 465 THR A C 1
ATOM 3702 O O . THR A 1 465 ? 25.875 -23.922 -21.031 1 95 465 THR A O 1
ATOM 3705 N N . VAL A 1 466 ? 24.109 -23.531 -19.828 1 95.31 466 VAL A N 1
ATOM 3706 C CA . VAL A 1 466 ? 24.109 -24.859 -19.219 1 95.31 466 VAL A CA 1
ATOM 3707 C C . VAL A 1 466 ? 23.562 -25.891 -20.219 1 95.31 466 VAL A C 1
ATOM 3709 O O . VAL A 1 466 ? 22.578 -25.609 -20.922 1 95.31 466 VAL A O 1
ATOM 3712 N N . ASP A 1 467 ? 24.141 -27.031 -20.203 1 93.88 467 ASP A N 1
ATOM 3713 C CA . ASP A 1 467 ? 23.719 -28.078 -21.125 1 93.88 467 ASP A CA 1
ATOM 3714 C C . ASP A 1 467 ? 22.219 -28.375 -20.969 1 93.88 467 ASP A C 1
ATOM 3716 O O . ASP A 1 467 ? 21.734 -28.516 -19.844 1 93.88 467 ASP A O 1
ATOM 3720 N N . VAL A 1 468 ? 21.547 -28.5 -22.031 1 94.56 468 VAL A N 1
ATOM 3721 C CA . VAL A 1 468 ? 20.094 -28.609 -22.078 1 94.56 468 VAL A CA 1
ATOM 3722 C C . VAL A 1 468 ? 19.656 -29.922 -21.453 1 94.56 468 VAL A C 1
ATOM 3724 O O . VAL A 1 468 ? 18.5 -30.078 -21.062 1 94.56 468 VAL A O 1
ATOM 3727 N N . SER A 1 469 ? 20.547 -30.891 -21.375 1 92 469 SER A N 1
ATOM 3728 C CA . SER A 1 469 ? 20.203 -32.188 -20.828 1 92 469 SER A CA 1
ATOM 3729 C C . SER A 1 469 ? 20.031 -32.125 -19.312 1 92 469 SER A C 1
ATOM 3731 O O . SER A 1 469 ? 19.422 -33.031 -18.719 1 92 469 SER A O 1
ATOM 3733 N N . LEU A 1 470 ? 20.641 -31.125 -18.719 1 94.75 470 LEU A N 1
ATOM 3734 C CA . LEU A 1 470 ? 20.453 -30.938 -17.281 1 94.75 470 LEU A CA 1
ATOM 3735 C C . LEU A 1 470 ? 19.125 -30.25 -16.984 1 94.75 470 LEU A C 1
ATOM 3737 O O . LEU A 1 470 ? 18.891 -29.125 -17.422 1 94.75 470 LEU A O 1
ATOM 3741 N N . GLY A 1 471 ? 18.25 -30.922 -16.188 1 96 471 GLY A N 1
ATOM 3742 C CA . GLY A 1 471 ? 16.984 -30.328 -15.836 1 96 471 GLY A CA 1
ATOM 3743 C C . GLY A 1 471 ? 17.109 -29.188 -14.844 1 96 471 GLY A C 1
ATOM 3744 O O . GLY A 1 471 ? 18.078 -29.141 -14.07 1 96 471 GLY A O 1
ATOM 3745 N N . PHE A 1 472 ? 16.172 -28.25 -14.914 1 98.06 472 PHE A N 1
ATOM 3746 C CA . PHE A 1 472 ? 16.141 -27.125 -13.984 1 98.06 472 PHE A CA 1
ATOM 3747 C C . PHE A 1 472 ? 14.938 -27.219 -13.062 1 98.06 472 PHE A C 1
ATOM 3749 O O . PHE A 1 472 ? 13.812 -27.406 -13.523 1 98.06 472 PHE A O 1
ATOM 3756 N N . ASN A 1 473 ? 15.164 -27.234 -11.766 1 98.06 473 ASN A N 1
ATOM 3757 C CA . ASN A 1 473 ? 14.148 -26.906 -10.773 1 98.06 473 ASN A CA 1
ATOM 3758 C C . ASN A 1 473 ? 14.227 -25.438 -10.359 1 98.06 473 ASN A C 1
ATOM 3760 O O . ASN A 1 473 ? 15.039 -25.062 -9.508 1 98.06 473 ASN A O 1
ATOM 3764 N N . ILE A 1 474 ? 13.336 -24.625 -10.938 1 98.69 474 ILE A N 1
ATOM 3765 C CA . ILE A 1 474 ? 13.398 -23.172 -10.773 1 98.69 474 ILE A CA 1
ATOM 3766 C C . ILE A 1 474 ? 12.492 -22.75 -9.617 1 98.69 474 ILE A C 1
ATOM 3768 O O . ILE A 1 474 ? 11.266 -22.766 -9.75 1 98.69 474 ILE A O 1
ATOM 3772 N N . GLU A 1 475 ? 13.07 -22.422 -8.539 1 98.56 475 GLU A N 1
ATOM 3773 C CA . GLU A 1 475 ? 12.289 -21.859 -7.438 1 98.56 475 GLU A CA 1
ATOM 3774 C C . GLU A 1 475 ? 12.031 -20.375 -7.645 1 98.56 475 GLU A C 1
ATOM 3776 O O . GLU A 1 475 ? 12.961 -19.562 -7.633 1 98.56 475 GLU A O 1
ATOM 3781 N N . VAL A 1 476 ? 10.812 -20.016 -7.852 1 98.75 476 VAL A N 1
ATOM 3782 C CA . VAL A 1 476 ? 10.43 -18.625 -7.969 1 98.75 476 VAL A CA 1
ATOM 3783 C C . VAL A 1 476 ? 10.195 -18.031 -6.578 1 98.75 476 VAL A C 1
ATOM 3785 O O . VAL A 1 476 ? 9.242 -18.422 -5.891 1 98.75 476 VAL A O 1
ATOM 3788 N N . LYS A 1 477 ? 11.023 -17.062 -6.23 1 97.88 477 LYS A N 1
ATOM 3789 C CA . LYS A 1 477 ? 10.969 -16.5 -4.887 1 97.88 477 LYS A CA 1
ATOM 3790 C C . LYS A 1 477 ? 9.992 -15.328 -4.82 1 97.88 477 LYS A C 1
ATOM 3792 O O . LYS A 1 477 ? 10.031 -14.43 -5.668 1 97.88 477 LYS A O 1
ATOM 3797 N N . TYR A 1 478 ? 9.156 -15.359 -3.877 1 98.25 478 TYR A N 1
ATOM 3798 C CA . TYR A 1 478 ? 8.25 -14.281 -3.506 1 98.25 478 TYR A CA 1
ATOM 3799 C C . TYR A 1 478 ? 8.094 -14.188 -1.991 1 98.25 478 TYR A C 1
ATOM 3801 O O . TYR A 1 478 ? 7.926 -15.211 -1.316 1 98.25 478 TYR A O 1
ATOM 3809 N N . PRO A 1 479 ? 8.164 -12.984 -1.449 1 97.81 479 PRO A N 1
ATOM 3810 C CA . PRO A 1 479 ? 8.234 -12.867 0.009 1 97.81 479 PRO A CA 1
ATOM 3811 C C . PRO A 1 479 ? 6.93 -13.258 0.699 1 97.81 479 PRO A C 1
ATOM 3813 O O . PRO A 1 479 ? 5.848 -12.984 0.172 1 97.81 479 PRO A O 1
ATOM 3816 N N . LEU A 1 480 ? 7.094 -13.852 1.912 1 97.38 480 LEU A N 1
ATOM 3817 C CA . LEU A 1 480 ? 5.977 -14.234 2.766 1 97.38 480 LEU A CA 1
ATOM 3818 C C . LEU A 1 480 ? 6.07 -13.555 4.129 1 97.38 480 LEU A C 1
ATOM 3820 O O . LEU A 1 480 ? 7.125 -13.031 4.492 1 97.38 480 LEU A O 1
ATOM 3824 N N . LYS A 1 481 ? 4.926 -13.523 4.797 1 96.19 481 LYS A N 1
ATOM 3825 C CA . LYS A 1 481 ? 4.867 -13.016 6.164 1 96.19 481 LYS A CA 1
ATOM 3826 C C . LYS A 1 481 ? 4.992 -14.148 7.176 1 96.19 481 LYS A C 1
ATOM 3828 O O . LYS A 1 481 ? 4.477 -15.242 6.957 1 96.19 481 LYS A O 1
ATOM 3833 N N . PHE A 1 482 ? 5.617 -13.805 8.312 1 96.12 482 PHE A N 1
ATOM 3834 C CA . PHE A 1 482 ? 5.801 -14.781 9.375 1 96.12 482 PHE A CA 1
ATOM 3835 C C . PHE A 1 482 ? 4.703 -14.648 10.43 1 96.12 482 PHE A C 1
ATOM 3837 O O . PHE A 1 482 ? 4.051 -13.609 10.523 1 96.12 482 PHE A O 1
ATOM 3844 N N . GLU A 1 483 ? 4.523 -15.625 11.195 1 93.31 483 GLU A N 1
ATOM 3845 C CA . GLU A 1 483 ? 3.562 -15.609 12.297 1 93.31 483 GLU A CA 1
ATOM 3846 C C . GLU A 1 483 ? 3.932 -14.555 13.336 1 93.31 483 GLU A C 1
ATOM 3848 O O . GLU A 1 483 ? 3.072 -14.086 14.086 1 93.31 483 GLU A O 1
ATOM 3853 N N . THR A 1 484 ? 5.156 -14.141 13.344 1 92.56 484 THR A N 1
ATOM 3854 C CA . THR A 1 484 ? 5.625 -13.133 14.281 1 92.56 484 THR A CA 1
ATOM 3855 C C . THR A 1 484 ? 5.156 -11.742 13.852 1 92.56 484 THR A C 1
ATOM 3857 O O . THR A 1 484 ? 5.254 -10.781 14.625 1 92.56 484 THR A O 1
ATOM 3860 N N . GLY A 1 485 ? 4.715 -11.633 12.633 1 90.06 485 GLY A N 1
ATOM 3861 C CA . GLY A 1 485 ? 4.277 -10.344 12.133 1 90.06 485 GLY A CA 1
ATOM 3862 C C . GLY A 1 485 ? 5.262 -9.711 11.164 1 90.06 485 GLY A C 1
ATOM 3863 O O . GLY A 1 485 ? 4.887 -8.852 10.359 1 90.06 485 GLY A O 1
ATOM 3864 N N . GLU A 1 486 ? 6.445 -10.188 11.141 1 92.12 486 GLU A N 1
ATOM 3865 C CA . GLU A 1 486 ? 7.461 -9.68 10.227 1 92.12 486 GLU A CA 1
ATOM 3866 C C . GLU A 1 486 ? 7.297 -10.281 8.828 1 92.12 486 GLU A C 1
ATOM 3868 O O . GLU A 1 486 ? 6.645 -11.312 8.664 1 92.12 486 GLU A O 1
ATOM 3873 N N . SER A 1 487 ? 7.801 -9.578 7.879 1 93.94 487 SER A N 1
ATOM 3874 C CA . SER A 1 487 ? 7.793 -10.047 6.5 1 93.94 487 SER A CA 1
ATOM 3875 C C . SER A 1 487 ? 9.211 -10.273 5.98 1 93.94 487 SER A C 1
ATOM 3877 O O . SER A 1 487 ? 10.148 -9.625 6.441 1 93.94 487 SER A O 1
ATOM 3879 N N . GLU A 1 488 ? 9.336 -11.195 5.078 1 94.81 488 GLU A N 1
ATOM 3880 C CA . GLU A 1 488 ? 10.633 -11.406 4.445 1 94.81 488 GLU A CA 1
ATOM 3881 C C . GLU A 1 488 ? 11.086 -10.164 3.682 1 94.81 488 GLU A C 1
ATOM 3883 O O . GLU A 1 488 ? 12.281 -9.859 3.635 1 94.81 488 GLU A O 1
ATOM 3888 N N . MET A 1 489 ? 10.258 -9.508 3.107 1 94.81 489 MET A N 1
ATOM 3889 C CA . MET A 1 489 ? 10.516 -8.289 2.346 1 94.81 489 MET A CA 1
ATOM 3890 C C . MET A 1 489 ? 9.219 -7.52 2.1 1 94.81 489 MET A C 1
ATOM 3892 O O . MET A 1 489 ? 8.211 -8.102 1.693 1 94.81 489 MET A O 1
ATOM 3896 N N . ASP A 1 490 ? 9.266 -6.211 2.277 1 90.19 490 ASP A N 1
ATOM 3897 C CA . ASP A 1 490 ? 8.094 -5.367 2.068 1 90.19 490 ASP A CA 1
ATOM 3898 C C . ASP A 1 490 ? 8.172 -4.645 0.727 1 90.19 490 ASP A C 1
ATOM 3900 O O . ASP A 1 490 ? 9.242 -4.531 0.135 1 90.19 490 ASP A O 1
ATOM 3904 N N . ASN A 1 491 ? 6.969 -4.172 0.281 1 90.81 491 ASN A N 1
ATOM 3905 C CA . ASN A 1 491 ? 6.883 -3.354 -0.924 1 90.81 491 ASN A CA 1
ATOM 3906 C C . ASN A 1 491 ? 7.516 -4.055 -2.123 1 90.81 491 ASN A C 1
ATOM 3908 O O . ASN A 1 491 ? 8.375 -3.48 -2.801 1 90.81 491 ASN A O 1
ATOM 3912 N N . TYR A 1 492 ? 7.09 -5.234 -2.393 1 95.56 492 TYR A N 1
ATOM 3913 C CA . TYR A 1 492 ? 7.641 -6.07 -3.453 1 95.56 492 TYR A CA 1
ATOM 3914 C C . TYR A 1 492 ? 6.848 -5.902 -4.746 1 95.56 492 TYR A C 1
ATOM 3916 O O . TYR A 1 492 ? 5.902 -5.113 -4.801 1 95.56 492 TYR A O 1
ATOM 3924 N N . PHE A 1 493 ? 7.219 -6.543 -5.805 1 96.56 493 PHE A N 1
ATOM 3925 C CA . PHE A 1 493 ? 6.617 -6.457 -7.129 1 96.56 493 PHE A CA 1
ATOM 3926 C C . PHE A 1 493 ? 5.195 -7.004 -7.113 1 96.56 493 PHE A C 1
ATOM 3928 O O . PHE A 1 493 ? 4.859 -7.852 -6.281 1 96.56 493 PHE A O 1
ATOM 3935 N N . ASP A 1 494 ? 4.391 -6.469 -8.047 1 96.81 494 ASP A N 1
ATOM 3936 C CA . ASP A 1 494 ? 3.094 -7.094 -8.297 1 96.81 494 ASP A CA 1
ATOM 3937 C C . ASP A 1 494 ? 3.262 -8.555 -8.719 1 96.81 494 ASP A C 1
ATOM 3939 O O . ASP A 1 494 ? 4.168 -8.883 -9.492 1 96.81 494 ASP A O 1
ATOM 3943 N N . GLN A 1 495 ? 2.342 -9.406 -8.336 1 97.31 495 GLN A N 1
ATOM 3944 C CA . GLN A 1 495 ? 2.484 -10.852 -8.516 1 97.31 495 GLN A CA 1
ATOM 3945 C C . GLN A 1 495 ? 2.432 -11.227 -9.992 1 97.31 495 GLN A C 1
ATOM 3947 O O . GLN A 1 495 ? 3.229 -12.047 -10.453 1 97.31 495 GLN A O 1
ATOM 3952 N N . ASN A 1 496 ? 1.436 -10.711 -10.734 1 97.25 496 ASN A N 1
ATOM 3953 C CA . ASN A 1 496 ? 1.336 -11.023 -12.156 1 97.25 496 ASN A CA 1
ATOM 3954 C C . ASN A 1 496 ? 2.578 -10.562 -12.922 1 97.25 496 ASN A C 1
ATOM 3956 O O . ASN A 1 496 ? 3.17 -11.336 -13.672 1 97.25 496 ASN A O 1
ATOM 3960 N N . MET A 1 497 ? 2.975 -9.336 -12.68 1 97.25 497 MET A N 1
ATOM 3961 C CA . MET A 1 497 ? 4.148 -8.797 -13.367 1 97.25 497 MET A CA 1
ATOM 3962 C C . MET A 1 497 ? 5.391 -9.625 -13.039 1 97.25 497 MET A C 1
ATOM 3964 O O . MET A 1 497 ? 6.164 -9.961 -13.938 1 97.25 497 MET A O 1
ATOM 3968 N N . HIS A 1 498 ? 5.57 -9.93 -11.773 1 98.06 498 HIS A N 1
ATOM 3969 C CA . HIS A 1 498 ? 6.711 -10.703 -11.297 1 98.06 498 HIS A CA 1
ATOM 3970 C C . HIS A 1 498 ? 6.793 -12.055 -11.992 1 98.06 498 HIS A C 1
ATOM 3972 O O . HIS A 1 498 ? 7.836 -12.414 -12.555 1 98.06 498 HIS A O 1
ATOM 3978 N N . THR A 1 499 ? 5.734 -12.797 -12.008 1 98.5 499 THR A N 1
ATOM 3979 C CA . THR A 1 499 ? 5.684 -14.141 -12.586 1 98.5 499 THR A CA 1
ATOM 3980 C C . THR A 1 499 ? 5.82 -14.078 -14.109 1 98.5 499 THR A C 1
ATOM 3982 O O . THR A 1 499 ? 6.504 -14.914 -14.703 1 98.5 499 THR A O 1
ATOM 3985 N N . ASP A 1 500 ? 5.219 -13.094 -14.742 1 98.25 500 ASP A N 1
ATOM 3986 C CA . ASP A 1 500 ? 5.273 -12.953 -16.188 1 98.25 500 ASP A CA 1
ATOM 3987 C C . ASP A 1 500 ? 6.711 -12.781 -16.672 1 98.25 500 ASP A C 1
ATOM 3989 O O . ASP A 1 500 ? 7.125 -13.414 -17.656 1 98.25 500 ASP A O 1
ATOM 3993 N N . GLU A 1 501 ? 7.461 -11.945 -15.984 1 98.5 501 GLU A N 1
ATOM 3994 C CA . GLU A 1 501 ? 8.82 -11.664 -16.422 1 98.5 501 GLU A CA 1
ATOM 3995 C C . GLU A 1 501 ? 9.695 -12.914 -16.375 1 98.5 501 GLU A C 1
ATOM 3997 O O . GLU A 1 501 ? 10.562 -13.109 -17.234 1 98.5 501 GLU A O 1
ATOM 4002 N N . ILE A 1 502 ? 9.484 -13.727 -15.438 1 98.75 502 ILE A N 1
ATOM 4003 C CA . ILE A 1 502 ? 10.25 -14.953 -15.305 1 98.75 502 ILE A CA 1
ATOM 4004 C C . ILE A 1 502 ? 9.812 -15.961 -16.359 1 98.75 502 ILE A C 1
ATOM 4006 O O . ILE A 1 502 ? 10.648 -16.547 -17.047 1 98.75 502 ILE A O 1
ATOM 4010 N N . LEU A 1 503 ? 8.523 -16.141 -16.547 1 98.69 503 LEU A N 1
ATOM 4011 C CA . LEU A 1 503 ? 7.992 -17.094 -17.516 1 98.69 503 LEU A CA 1
ATOM 4012 C C . LEU A 1 503 ? 8.383 -16.719 -18.938 1 98.69 503 LEU A C 1
ATOM 4014 O O . LEU A 1 503 ? 8.672 -17.594 -19.766 1 98.69 503 LEU A O 1
ATOM 4018 N N . LYS A 1 504 ? 8.391 -15.453 -19.234 1 98.25 504 LYS A N 1
ATOM 4019 C CA . LYS A 1 504 ? 8.773 -15.008 -20.562 1 98.25 504 LYS A CA 1
ATOM 4020 C C . LYS A 1 504 ? 10.195 -15.445 -20.906 1 98.25 504 LYS A C 1
ATOM 4022 O O . LYS A 1 504 ? 10.461 -15.914 -22.016 1 98.25 504 LYS A O 1
ATOM 4027 N N . VAL A 1 505 ? 11.07 -15.297 -19.922 1 98.56 505 VAL A N 1
ATOM 4028 C CA . VAL A 1 505 ? 12.461 -15.695 -20.141 1 98.56 505 VAL A CA 1
ATOM 4029 C C . VAL A 1 505 ? 12.539 -17.203 -20.344 1 98.56 505 VAL A C 1
ATOM 4031 O O . VAL A 1 505 ? 13.234 -17.672 -21.25 1 98.56 505 VAL A O 1
ATOM 4034 N N . VAL A 1 506 ? 11.812 -17.969 -19.609 1 98.5 506 VAL A N 1
ATOM 4035 C CA . VAL A 1 506 ? 11.859 -19.438 -19.688 1 98.5 506 VAL A CA 1
ATOM 4036 C C . VAL A 1 506 ? 11.328 -19.891 -21.031 1 98.5 506 VAL A C 1
ATOM 4038 O O . VAL A 1 506 ? 11.977 -20.688 -21.734 1 98.5 506 VAL A O 1
ATOM 4041 N N . PHE A 1 507 ? 10.203 -19.422 -21.484 1 97.38 507 PHE A N 1
ATOM 4042 C CA . PHE A 1 507 ? 9.578 -19.891 -22.703 1 97.38 507 PHE A CA 1
ATOM 4043 C C . PHE A 1 507 ? 10.375 -19.453 -23.922 1 97.38 507 PHE A C 1
ATOM 4045 O O . PHE A 1 507 ? 10.328 -20.094 -24.984 1 97.38 507 PHE A O 1
ATOM 4052 N N . LYS A 1 508 ? 11.141 -18.422 -23.719 1 97 508 LYS A N 1
ATOM 4053 C CA . LYS A 1 508 ? 11.945 -17.922 -24.828 1 97 508 LYS A CA 1
ATOM 4054 C C . LYS A 1 508 ? 13.25 -18.719 -24.953 1 97 508 LYS A C 1
ATOM 4056 O O . LYS A 1 508 ? 13.75 -18.938 -26.062 1 97 508 LYS A O 1
ATOM 4061 N N . HIS A 1 509 ? 13.789 -19.234 -23.797 1 97.56 509 HIS A N 1
ATOM 4062 C CA . HIS A 1 509 ? 15.18 -19.672 -23.844 1 97.56 509 HIS A CA 1
ATOM 4063 C C . HIS A 1 509 ? 15.312 -21.125 -23.375 1 97.56 509 HIS A C 1
ATOM 4065 O O . HIS A 1 509 ? 16.391 -21.719 -23.5 1 97.56 509 HIS A O 1
ATOM 4071 N N . ALA A 1 510 ? 14.305 -21.766 -22.891 1 95.88 510 ALA A N 1
ATOM 4072 C CA . ALA A 1 510 ? 14.43 -23.078 -22.25 1 95.88 510 ALA A CA 1
ATOM 4073 C C . ALA A 1 510 ? 14.641 -24.172 -23.297 1 95.88 510 ALA A C 1
ATOM 4075 O O . ALA A 1 510 ? 15.211 -25.234 -22.984 1 95.88 510 ALA A O 1
ATOM 4076 N N . GLY A 1 511 ? 14.117 -23.984 -24.562 1 93 511 GLY A N 1
ATOM 4077 C CA . GLY A 1 511 ? 14.188 -25.031 -25.562 1 93 511 GLY A CA 1
ATOM 4078 C C . GLY A 1 511 ? 13.508 -26.312 -25.109 1 93 511 GLY A C 1
ATOM 4079 O O . GLY A 1 511 ? 12.359 -26.297 -24.672 1 93 511 GLY A O 1
ATOM 4080 N N . SER A 1 512 ? 14.234 -27.438 -25.203 1 92.81 512 SER A N 1
ATOM 4081 C CA . SER A 1 512 ? 13.672 -28.734 -24.859 1 92.81 512 SER A CA 1
ATOM 4082 C C . SER A 1 512 ? 14.008 -29.125 -23.422 1 92.81 512 SER A C 1
ATOM 4084 O O . SER A 1 512 ? 13.742 -30.25 -23 1 92.81 512 SER A O 1
ATOM 4086 N N . ARG A 1 513 ? 14.562 -28.203 -22.672 1 95.69 513 ARG A N 1
ATOM 4087 C CA . ARG A 1 513 ? 14.992 -28.5 -21.312 1 95.69 513 ARG A CA 1
ATOM 4088 C C . ARG A 1 513 ? 13.812 -28.922 -20.438 1 95.69 513 ARG A C 1
ATOM 4090 O O . ARG A 1 513 ? 12.734 -28.344 -20.516 1 95.69 513 ARG A O 1
ATOM 4097 N N . LYS A 1 514 ? 14.109 -29.906 -19.625 1 94.12 514 LYS A N 1
ATOM 4098 C CA . LYS A 1 514 ? 13.141 -30.266 -18.594 1 94.12 514 LYS A CA 1
ATOM 4099 C C . LYS A 1 514 ? 13.148 -29.25 -17.469 1 94.12 514 LYS A C 1
ATOM 4101 O O . LYS A 1 514 ? 14.188 -28.984 -16.859 1 94.12 514 LYS A O 1
ATOM 4106 N N . ILE A 1 515 ? 11.945 -28.719 -17.219 1 97.56 515 ILE A N 1
ATOM 4107 C CA . ILE A 1 515 ? 11.852 -27.688 -16.203 1 97.56 515 ILE A CA 1
ATOM 4108 C C . ILE A 1 515 ? 10.75 -28.047 -15.203 1 97.56 515 ILE A C 1
ATOM 4110 O O . ILE A 1 515 ? 9.68 -28.531 -15.594 1 97.56 515 ILE A O 1
ATOM 4114 N N . ILE A 1 516 ? 11.039 -27.875 -13.945 1 97.56 516 ILE A N 1
ATOM 4115 C CA . ILE A 1 516 ? 10.062 -27.906 -12.859 1 97.56 516 ILE A CA 1
ATOM 4116 C C . ILE A 1 516 ? 10.078 -26.562 -12.117 1 97.56 516 ILE A C 1
ATOM 4118 O O . ILE A 1 516 ? 11.148 -26.062 -11.75 1 97.56 516 ILE A O 1
ATOM 4122 N N . PHE A 1 517 ? 8.891 -25.984 -11.961 1 98.69 517 PHE A N 1
ATOM 4123 C CA . PHE A 1 517 ? 8.805 -24.781 -11.141 1 98.69 517 PHE A CA 1
ATOM 4124 C C . PHE A 1 517 ? 8.453 -25.125 -9.703 1 98.69 517 PHE A C 1
ATOM 4126 O O . PHE A 1 517 ? 7.758 -26.125 -9.445 1 98.69 517 PHE A O 1
ATOM 4133 N N . SER A 1 518 ? 8.914 -24.344 -8.797 1 98.62 518 SER A N 1
ATOM 4134 C CA . SER A 1 518 ? 8.516 -24.453 -7.402 1 98.62 518 SER A CA 1
ATOM 4135 C C . SER A 1 518 ? 8.477 -23.094 -6.723 1 98.62 518 SER A C 1
ATOM 4137 O O . SER A 1 518 ? 9.047 -22.125 -7.234 1 98.62 518 SER A O 1
ATOM 4139 N N . SER A 1 519 ? 7.75 -23.016 -5.645 1 98.81 519 SER A N 1
ATOM 4140 C CA . SER A 1 519 ? 7.703 -21.781 -4.848 1 98.81 519 SER A CA 1
ATOM 4141 C C . SER A 1 519 ? 7.164 -22.062 -3.447 1 98.81 519 SER A C 1
ATOM 4143 O O . SER A 1 519 ? 6.305 -22.922 -3.266 1 98.81 519 SER A O 1
ATOM 4145 N N . PHE A 1 520 ? 7.664 -21.312 -2.463 1 98.25 520 PHE A N 1
ATOM 4146 C CA . PHE A 1 520 ? 7.086 -21.328 -1.125 1 98.25 520 PHE A CA 1
ATOM 4147 C C . PHE A 1 520 ? 5.781 -20.531 -1.088 1 98.25 520 PHE A C 1
ATOM 4149 O O . PHE A 1 520 ? 4.957 -20.734 -0.191 1 98.25 520 PHE A O 1
ATOM 4156 N N . ASP A 1 521 ? 5.625 -19.625 -1.984 1 98.31 521 ASP A N 1
ATOM 4157 C CA . ASP A 1 521 ? 4.422 -18.797 -2.051 1 98.31 521 ASP A CA 1
ATOM 4158 C C . ASP A 1 521 ? 3.318 -19.5 -2.842 1 98.31 521 ASP A C 1
ATOM 4160 O O . ASP A 1 521 ? 3.432 -19.656 -4.059 1 98.31 521 ASP A O 1
ATOM 4164 N N . PRO A 1 522 ? 2.217 -19.797 -2.201 1 98.44 522 PRO A N 1
ATOM 4165 C CA . PRO A 1 522 ? 1.137 -20.5 -2.9 1 98.44 522 PRO A CA 1
ATOM 4166 C C . PRO A 1 522 ? 0.582 -19.703 -4.078 1 98.44 522 PRO A C 1
ATOM 4168 O O . PRO A 1 522 ? 0.213 -20.281 -5.102 1 98.44 522 PRO A O 1
ATOM 4171 N N . ASP A 1 523 ? 0.495 -18.469 -3.953 1 98.56 523 ASP A N 1
ATOM 4172 C CA . ASP A 1 523 ? -0.069 -17.656 -5.023 1 98.56 523 ASP A CA 1
ATOM 4173 C C . ASP A 1 523 ? 0.815 -17.688 -6.266 1 98.56 523 ASP A C 1
ATOM 4175 O O . ASP A 1 523 ? 0.312 -17.719 -7.391 1 98.56 523 ASP A O 1
ATOM 4179 N N . THR A 1 524 ? 2.105 -17.688 -6.027 1 98.69 524 THR A N 1
ATOM 4180 C CA . THR A 1 524 ? 3.027 -17.844 -7.145 1 98.69 524 THR A CA 1
ATOM 4181 C C . THR A 1 524 ? 2.816 -19.203 -7.824 1 98.69 524 THR A C 1
ATOM 4183 O O . THR A 1 524 ? 2.82 -19.297 -9.055 1 98.69 524 THR A O 1
ATOM 4186 N N . CYS A 1 525 ? 2.602 -20.234 -7.078 1 98.75 525 CYS A N 1
ATOM 4187 C CA . CYS A 1 525 ? 2.34 -21.547 -7.645 1 98.75 525 CYS A CA 1
ATOM 4188 C C . CYS A 1 525 ? 1.084 -21.531 -8.508 1 98.75 525 CYS A C 1
ATOM 4190 O O . CYS A 1 525 ? 1.063 -22.125 -9.594 1 98.75 525 CYS A O 1
ATOM 4192 N N . ILE A 1 526 ? 0.063 -20.875 -8.016 1 98.38 526 ILE A N 1
ATOM 4193 C CA . ILE A 1 526 ? -1.188 -20.797 -8.758 1 98.38 526 ILE A CA 1
ATOM 4194 C C . ILE A 1 526 ? -0.943 -20.109 -10.102 1 98.38 526 ILE A C 1
ATOM 4196 O O . ILE A 1 526 ? -1.399 -20.594 -11.141 1 98.38 526 ILE A O 1
ATOM 4200 N N . MET A 1 527 ? -0.203 -19.078 -10.102 1 98.44 527 MET A N 1
ATOM 4201 C CA . MET A 1 527 ? 0.079 -18.344 -11.336 1 98.44 527 MET A CA 1
ATOM 4202 C C . MET A 1 527 ? 0.902 -19.203 -12.297 1 98.44 527 MET A C 1
ATOM 4204 O O . MET A 1 527 ? 0.603 -19.25 -13.492 1 98.44 527 MET A O 1
ATOM 4208 N N . LEU A 1 528 ? 1.902 -19.797 -11.734 1 98.56 528 LEU A N 1
ATOM 4209 C CA . LEU A 1 528 ? 2.742 -20.656 -12.57 1 98.56 528 LEU A CA 1
ATOM 4210 C C . LEU A 1 528 ? 1.918 -21.75 -13.234 1 98.56 528 LEU A C 1
ATOM 4212 O O . LEU A 1 528 ? 2.15 -22.094 -14.398 1 98.56 528 LEU A O 1
ATOM 4216 N N . GLN A 1 529 ? 1.004 -22.234 -12.523 1 97.44 529 GLN A N 1
ATOM 4217 C CA . GLN A 1 529 ? 0.172 -23.328 -13.023 1 97.44 529 GLN A CA 1
ATOM 4218 C C . GLN A 1 529 ? -0.811 -22.828 -14.078 1 97.44 529 GLN A C 1
ATOM 4220 O O . GLN A 1 529 ? -0.981 -23.469 -15.125 1 97.44 529 GLN A O 1
ATOM 4225 N N . MET A 1 530 ? -1.374 -21.703 -13.875 1 96.75 530 MET A N 1
ATOM 4226 C CA . MET A 1 530 ? -2.498 -21.266 -14.695 1 96.75 530 MET A CA 1
ATOM 4227 C C . MET A 1 530 ? -2.01 -20.5 -15.922 1 96.75 530 MET A C 1
ATOM 4229 O O . MET A 1 530 ? -2.723 -20.391 -16.922 1 96.75 530 MET A O 1
ATOM 4233 N N . LYS A 1 531 ? -0.836 -19.969 -15.898 1 97.38 531 LYS A N 1
ATOM 4234 C CA . LYS A 1 531 ? -0.398 -19.062 -16.953 1 97.38 531 LYS A CA 1
ATOM 4235 C C . LYS A 1 531 ? 0.246 -19.828 -18.109 1 97.38 531 LYS A C 1
ATOM 4237 O O . LYS A 1 531 ? 0.446 -19.281 -19.188 1 97.38 531 LYS A O 1
ATOM 4242 N N . GLN A 1 532 ? 0.56 -21.125 -17.844 1 96.81 532 GLN A N 1
ATOM 4243 C CA . GLN A 1 532 ? 1.237 -21.891 -18.875 1 96.81 532 GLN A CA 1
ATOM 4244 C C . GLN A 1 532 ? 0.764 -23.344 -18.875 1 96.81 532 GLN A C 1
ATOM 4246 O O . GLN A 1 532 ? 0.107 -23.781 -17.938 1 96.81 532 GLN A O 1
ATOM 4251 N N . ASN A 1 533 ? 1.031 -24.094 -19.969 1 94.81 533 ASN A N 1
ATOM 4252 C CA . ASN A 1 533 ? 0.497 -25.438 -20.094 1 94.81 533 ASN A CA 1
ATOM 4253 C C . ASN A 1 533 ? 1.607 -26.469 -20.312 1 94.81 533 ASN A C 1
ATOM 4255 O O . ASN A 1 533 ? 1.347 -27.578 -20.75 1 94.81 533 ASN A O 1
ATOM 4259 N N . LYS A 1 534 ? 2.789 -26.094 -19.969 1 95 534 LYS A N 1
ATOM 4260 C CA . LYS A 1 534 ? 3.883 -26.969 -20.375 1 95 534 LYS A CA 1
ATOM 4261 C C . LYS A 1 534 ? 4.586 -27.562 -19.172 1 95 534 LYS A C 1
ATOM 4263 O O . LYS A 1 534 ? 4.773 -28.781 -19.094 1 95 534 LYS A O 1
ATOM 4268 N N . TYR A 1 535 ? 4.977 -26.797 -18.266 1 96.88 535 TYR A N 1
ATOM 4269 C CA . TYR A 1 535 ? 5.875 -27.25 -17.203 1 96.88 535 TYR A CA 1
ATOM 4270 C C . TYR A 1 535 ? 5.117 -27.484 -15.906 1 96.88 535 TYR A C 1
ATOM 4272 O O . TYR A 1 535 ? 4.195 -26.734 -15.57 1 96.88 535 TYR A O 1
ATOM 4280 N N . PRO A 1 536 ? 5.539 -28.484 -15.141 1 96.81 536 PRO A N 1
ATOM 4281 C CA . PRO A 1 536 ? 4.891 -28.781 -13.859 1 96.81 536 PRO A CA 1
ATOM 4282 C C . PRO A 1 536 ? 5.324 -27.828 -12.742 1 96.81 536 PRO A C 1
ATOM 4284 O O . PRO A 1 536 ? 6.336 -27.141 -12.875 1 96.81 536 PRO A O 1
ATOM 4287 N N . VAL A 1 537 ? 4.496 -27.828 -11.656 1 98.38 537 VAL A N 1
ATOM 4288 C CA . VAL A 1 537 ? 4.734 -26.953 -10.508 1 98.38 537 VAL A CA 1
ATOM 4289 C C . VAL A 1 537 ? 4.695 -27.766 -9.219 1 98.38 537 VAL A C 1
ATOM 4291 O O . VAL A 1 537 ? 3.803 -28.594 -9.031 1 98.38 537 VAL A O 1
ATOM 4294 N N . LEU A 1 538 ? 5.695 -27.578 -8.352 1 98.62 538 LEU A N 1
ATOM 4295 C CA . LEU A 1 538 ? 5.719 -28.156 -7.008 1 98.62 538 LEU A CA 1
ATOM 4296 C C . LEU A 1 538 ? 5.566 -27.078 -5.945 1 98.62 538 LEU A C 1
ATOM 4298 O O . LEU A 1 538 ? 6.137 -25.984 -6.074 1 98.62 538 LEU A O 1
ATOM 4302 N N . PHE A 1 539 ? 4.773 -27.359 -4.898 1 98.5 539 PHE A N 1
ATOM 4303 C CA . PHE A 1 539 ? 4.617 -26.438 -3.779 1 98.5 539 PHE A CA 1
ATOM 4304 C C . PHE A 1 539 ? 5.637 -26.734 -2.688 1 98.5 539 PHE A C 1
ATOM 4306 O O . PHE A 1 539 ? 5.68 -27.844 -2.148 1 98.5 539 PHE A O 1
ATOM 4313 N N . LEU A 1 540 ? 6.492 -25.734 -2.354 1 98.38 540 LEU A N 1
ATOM 4314 C CA . LEU A 1 540 ? 7.484 -25.844 -1.291 1 98.38 540 LEU A CA 1
ATOM 4315 C C . LEU A 1 540 ? 6.863 -25.516 0.065 1 98.38 540 LEU A C 1
ATOM 4317 O O . LEU A 1 540 ? 6.086 -24.578 0.187 1 98.38 540 LEU A O 1
ATOM 4321 N N . SER A 1 541 ? 7.207 -26.328 1.068 1 96.81 541 SER A N 1
ATOM 4322 C CA . SER A 1 541 ? 6.68 -26.062 2.404 1 96.81 541 SER A CA 1
ATOM 4323 C C . SER A 1 541 ? 7.684 -26.453 3.482 1 96.81 541 SER A C 1
ATOM 4325 O O . SER A 1 541 ? 8.336 -27.5 3.377 1 96.81 541 SER A O 1
ATOM 4327 N N . ASN A 1 542 ? 7.773 -25.609 4.477 1 94.56 542 ASN A N 1
ATOM 4328 C CA . ASN A 1 542 ? 8.586 -25.922 5.648 1 94.56 542 ASN A CA 1
ATOM 4329 C C . ASN A 1 542 ? 7.934 -26.984 6.516 1 94.56 542 ASN A C 1
ATOM 4331 O O . ASN A 1 542 ? 8.625 -27.734 7.215 1 94.56 542 ASN A O 1
ATOM 4335 N N . GLY A 1 543 ? 6.566 -27.016 6.414 1 89.44 543 GLY A N 1
ATOM 4336 C CA . GLY A 1 543 ? 5.863 -27.906 7.316 1 89.44 543 GLY A CA 1
ATOM 4337 C C . GLY A 1 543 ? 6.148 -27.625 8.781 1 89.44 543 GLY A C 1
ATOM 4338 O O . GLY A 1 543 ? 6.461 -26.484 9.148 1 89.44 543 GLY A O 1
ATOM 4339 N N . PRO A 1 544 ? 5.855 -28.656 9.547 1 86.19 544 PRO A N 1
ATOM 4340 C CA . PRO A 1 544 ? 6.184 -28.5 10.969 1 86.19 544 PRO A CA 1
ATOM 4341 C C . PRO A 1 544 ? 7.684 -28.578 11.242 1 86.19 544 PRO A C 1
ATOM 4343 O O . PRO A 1 544 ? 8.336 -29.547 10.883 1 86.19 544 PRO A O 1
ATOM 4346 N N . THR A 1 545 ? 8.25 -27.5 11.781 1 89.38 545 THR A N 1
ATOM 4347 C CA . THR A 1 545 ? 9.688 -27.484 12.039 1 89.38 545 THR A CA 1
ATOM 4348 C C . THR A 1 545 ? 10.023 -26.484 13.148 1 89.38 545 THR A C 1
ATOM 4350 O O . THR A 1 545 ? 9.289 -25.516 13.367 1 89.38 545 THR A O 1
ATOM 4353 N N . VAL A 1 546 ? 11.086 -26.688 13.789 1 88.88 546 VAL A N 1
ATOM 4354 C CA . VAL A 1 546 ? 11.578 -25.766 14.797 1 88.88 546 VAL A CA 1
ATOM 4355 C C . VAL A 1 546 ? 12.734 -24.938 14.219 1 88.88 546 VAL A C 1
ATOM 4357 O O . VAL A 1 546 ? 13.227 -24.016 14.867 1 88.88 546 VAL A O 1
ATOM 4360 N N . ARG A 1 547 ? 13.164 -25.266 13.008 1 88.81 547 ARG A N 1
ATOM 4361 C CA . ARG A 1 547 ? 14.336 -24.656 12.414 1 88.81 547 ARG A CA 1
ATOM 4362 C C . ARG A 1 547 ? 13.984 -23.328 11.75 1 88.81 547 ARG A C 1
ATOM 4364 O O . ARG A 1 547 ? 14.828 -22.422 11.672 1 88.81 547 ARG A O 1
ATOM 4371 N N . TYR A 1 548 ? 12.82 -23.25 11.234 1 91.81 548 TYR A N 1
ATOM 4372 C CA . TYR A 1 548 ? 12.422 -22.062 10.492 1 91.81 548 TYR A CA 1
ATOM 4373 C C . TYR A 1 548 ? 11.203 -21.391 11.133 1 91.81 548 TYR A C 1
ATOM 4375 O O . TYR A 1 548 ? 10.352 -22.078 11.703 1 91.81 548 TYR A O 1
ATOM 4383 N N . THR A 1 549 ? 11.148 -20.078 11.023 1 92.62 549 THR A N 1
ATOM 4384 C CA . THR A 1 549 ? 9.969 -19.359 11.5 1 92.62 549 THR A CA 1
ATOM 4385 C C . THR A 1 549 ? 8.758 -19.672 10.633 1 92.62 549 THR A C 1
ATOM 4387 O O . THR A 1 549 ? 8.82 -19.609 9.406 1 92.62 549 THR A O 1
ATOM 4390 N N . PRO A 1 550 ? 7.711 -20.047 11.258 1 94.06 550 PRO A N 1
ATOM 4391 C CA . PRO A 1 550 ? 6.527 -20.406 10.469 1 94.06 550 PRO A CA 1
ATOM 4392 C C . PRO A 1 550 ? 5.93 -19.203 9.734 1 94.06 550 PRO A C 1
ATOM 4394 O O . PRO A 1 550 ? 5.949 -18.094 10.25 1 94.06 550 PRO A O 1
ATOM 4397 N N . TYR A 1 551 ? 5.387 -19.516 8.562 1 96 551 TYR A N 1
ATOM 4398 C CA . TYR A 1 551 ? 4.68 -18.5 7.801 1 96 551 TYR A CA 1
ATOM 4399 C C . TYR A 1 551 ? 3.248 -18.328 8.297 1 96 551 TYR A C 1
ATOM 4401 O O . TYR A 1 551 ? 2.662 -19.281 8.836 1 96 551 TYR A O 1
ATOM 4409 N N . CYS A 1 552 ? 2.695 -17.141 8.102 1 93.38 552 CYS A N 1
ATOM 4410 C CA . CYS A 1 552 ? 1.334 -16.828 8.523 1 93.38 552 CYS A CA 1
ATOM 4411 C C . CYS A 1 552 ? 0.317 -17.438 7.57 1 93.38 552 CYS A C 1
ATOM 4413 O O . CYS A 1 552 ? -0.804 -17.766 7.969 1 93.38 552 CYS A O 1
ATOM 4415 N N . ASN A 1 553 ? 0.617 -17.672 6.359 1 95.31 553 ASN A N 1
ATOM 4416 C CA . ASN A 1 553 ? -0.287 -18.172 5.336 1 95.31 553 ASN A CA 1
ATOM 4417 C C . ASN A 1 553 ? -0.805 -19.562 5.691 1 95.31 553 ASN A C 1
ATOM 4419 O O . ASN A 1 553 ? -0.018 -20.484 5.914 1 95.31 553 ASN A O 1
ATOM 4423 N N . TRP A 1 554 ? -2.105 -19.703 5.68 1 94.38 554 TRP A N 1
ATOM 4424 C CA . TRP A 1 554 ? -2.77 -20.938 6.074 1 94.38 554 TRP A CA 1
ATOM 4425 C C . TRP A 1 554 ? -2.248 -22.125 5.262 1 94.38 554 TRP A C 1
ATOM 4427 O O . TRP A 1 554 ? -2.023 -23.203 5.805 1 94.38 554 TRP A O 1
ATOM 4437 N N . ARG A 1 555 ? -1.998 -21.984 4.07 1 95.56 555 ARG A N 1
ATOM 4438 C CA . ARG A 1 555 ? -1.612 -23.047 3.15 1 95.56 555 ARG A CA 1
ATOM 4439 C C . ARG A 1 555 ? -0.201 -23.547 3.445 1 95.56 555 ARG A C 1
ATOM 4441 O O . ARG A 1 555 ? 0.17 -24.656 3.051 1 95.56 555 ARG A O 1
ATOM 4448 N N . CYS A 1 556 ? 0.561 -22.719 4.168 1 96.12 556 CYS A N 1
ATOM 4449 C CA . CYS A 1 556 ? 1.964 -23.016 4.43 1 96.12 556 CYS A CA 1
ATOM 4450 C C . CYS A 1 556 ? 2.143 -23.625 5.812 1 96.12 556 CYS A C 1
ATOM 4452 O O . CYS A 1 556 ? 3.238 -24.062 6.168 1 96.12 556 CYS A O 1
ATOM 4454 N N . LYS A 1 557 ? 1.133 -23.797 6.59 1 92.12 557 LYS A N 1
ATOM 4455 C CA . LYS A 1 557 ? 1.258 -24.062 8.023 1 92.12 557 LYS A CA 1
ATOM 4456 C C . LYS A 1 557 ? 1.637 -25.516 8.281 1 92.12 557 LYS A C 1
ATOM 4458 O O . LYS A 1 557 ? 2.475 -25.812 9.133 1 92.12 557 LYS A O 1
ATOM 4463 N N . THR A 1 558 ? 0.958 -26.453 7.578 1 92.81 558 THR A N 1
ATOM 4464 C CA . THR A 1 558 ? 1.236 -27.859 7.758 1 92.81 558 THR A CA 1
ATOM 4465 C C . THR A 1 558 ? 1.379 -28.562 6.41 1 92.81 558 THR A C 1
ATOM 4467 O O . THR A 1 558 ? 0.954 -28.031 5.383 1 92.81 558 THR A O 1
ATOM 4470 N N . PHE A 1 559 ? 1.967 -29.797 6.461 1 95.5 559 PHE A N 1
ATOM 4471 C CA . PHE A 1 559 ? 2.068 -30.594 5.242 1 95.5 559 PHE A CA 1
ATOM 4472 C C . PHE A 1 559 ? 0.684 -30.922 4.695 1 95.5 559 PHE A C 1
ATOM 4474 O O . PHE A 1 559 ? 0.466 -30.891 3.482 1 95.5 559 PHE A O 1
ATOM 4481 N N . ASN A 1 560 ? -0.24 -31.125 5.574 1 93.75 560 ASN A N 1
ATOM 4482 C CA . ASN A 1 560 ? -1.594 -31.453 5.137 1 93.75 560 ASN A CA 1
ATOM 4483 C C . ASN A 1 560 ? -2.244 -30.266 4.414 1 93.75 560 ASN A C 1
ATOM 4485 O O . ASN A 1 560 ? -2.932 -30.453 3.408 1 93.75 560 ASN A O 1
ATOM 4489 N N . HIS A 1 561 ? -2.057 -29.094 4.941 1 94.06 561 HIS A N 1
ATOM 4490 C CA . HIS A 1 561 ? -2.564 -27.906 4.266 1 94.06 561 HIS A CA 1
ATOM 4491 C C . HIS A 1 561 ? -1.952 -27.766 2.879 1 94.06 561 HIS A C 1
ATOM 4493 O O . HIS A 1 561 ? -2.646 -27.406 1.924 1 94.06 561 HIS A O 1
ATOM 4499 N N . GLY A 1 562 ? -0.624 -28.047 2.832 1 95.56 562 GLY A N 1
ATOM 4500 C CA . GLY A 1 562 ? 0.058 -27.984 1.549 1 95.56 562 GLY A CA 1
ATOM 4501 C C . GLY A 1 562 ? -0.45 -29.016 0.551 1 95.56 562 GLY A C 1
ATOM 4502 O O . GLY A 1 562 ? -0.595 -28.719 -0.635 1 95.56 562 GLY A O 1
ATOM 4503 N N . ILE A 1 563 ? -0.692 -30.219 1.012 1 95.31 563 ILE A N 1
ATOM 4504 C CA . ILE A 1 563 ? -1.215 -31.297 0.179 1 95.31 563 ILE A CA 1
ATOM 4505 C C . ILE A 1 563 ? -2.586 -30.906 -0.368 1 95.31 563 ILE A C 1
ATOM 4507 O O . ILE A 1 563 ? -2.838 -31.016 -1.57 1 95.31 563 ILE A O 1
ATOM 4511 N N . SER A 1 564 ? -3.441 -30.406 0.482 1 94.12 564 SER A N 1
ATOM 4512 C CA . SER A 1 564 ? -4.773 -29.969 0.08 1 94.12 564 SER A CA 1
ATOM 4513 C C . SER A 1 564 ? -4.703 -28.859 -0.97 1 94.12 564 SER A C 1
ATOM 4515 O O . SER A 1 564 ? -5.453 -28.875 -1.948 1 94.12 564 SER A O 1
ATOM 4517 N N . PHE A 1 565 ? -3.863 -27.984 -0.735 1 95.75 565 PHE A N 1
ATOM 4518 C CA . PHE A 1 565 ? -3.662 -26.875 -1.662 1 95.75 565 PHE A CA 1
ATOM 4519 C C . PHE A 1 565 ? -3.217 -27.391 -3.027 1 95.75 565 PHE A C 1
ATOM 4521 O O . PHE A 1 565 ? -3.781 -27 -4.055 1 95.75 565 PHE A O 1
ATOM 4528 N N . ALA A 1 566 ? -2.188 -28.203 -3.055 1 95.94 566 ALA A N 1
ATOM 4529 C CA . ALA A 1 566 ? -1.653 -28.734 -4.305 1 95.94 566 ALA A CA 1
ATOM 4530 C C . ALA A 1 566 ? -2.73 -29.484 -5.086 1 95.94 566 ALA A C 1
ATOM 4532 O O . ALA A 1 566 ? -2.836 -29.344 -6.305 1 95.94 566 ALA A O 1
ATOM 4533 N N . MET A 1 567 ? -3.521 -30.25 -4.402 1 93.25 567 MET A N 1
ATOM 4534 C CA . MET A 1 567 ? -4.602 -31 -5.035 1 93.25 567 MET A CA 1
ATOM 4535 C C . MET A 1 567 ? -5.652 -30.062 -5.617 1 93.25 567 MET A C 1
ATOM 4537 O O . MET A 1 567 ? -6.062 -30.219 -6.77 1 93.25 567 MET A O 1
ATOM 4541 N N . ALA A 1 568 ? -6.008 -29.094 -4.883 1 93.31 568 ALA A N 1
ATOM 4542 C CA . ALA A 1 568 ? -7.059 -28.172 -5.293 1 93.31 568 ALA A CA 1
ATOM 4543 C C . ALA A 1 568 ? -6.652 -27.391 -6.543 1 93.31 568 ALA A C 1
ATOM 4545 O O . ALA A 1 568 ? -7.492 -27.094 -7.398 1 93.31 568 ALA A O 1
ATOM 4546 N N . GLU A 1 569 ? -5.387 -27.094 -6.621 1 94 569 GLU A N 1
ATOM 4547 C CA . GLU A 1 569 ? -4.93 -26.219 -7.699 1 94 569 GLU A CA 1
ATOM 4548 C C . GLU A 1 569 ? -4.371 -27.031 -8.867 1 94 569 GLU A C 1
ATOM 4550 O O . GLU A 1 569 ? -3.955 -26.469 -9.883 1 94 569 GLU A O 1
ATOM 4555 N N . GLY A 1 570 ? -4.355 -28.328 -8.766 1 91.75 570 GLY A N 1
ATOM 4556 C CA . GLY A 1 570 ? -3.918 -29.188 -9.844 1 91.75 570 GLY A CA 1
ATOM 4557 C C . GLY A 1 570 ? -2.418 -29.156 -10.07 1 91.75 570 GLY A C 1
ATOM 4558 O O . GLY A 1 570 ? -1.948 -29.266 -11.203 1 91.75 570 GLY A O 1
ATOM 4559 N N . LEU A 1 571 ? -1.637 -28.953 -8.992 1 95.38 571 LEU A N 1
ATOM 4560 C CA . LEU A 1 571 ? -0.183 -29 -9.109 1 95.38 571 LEU A CA 1
ATOM 4561 C C . LEU A 1 571 ? 0.299 -30.438 -9.289 1 95.38 571 LEU A C 1
ATOM 4563 O O . LEU A 1 571 ? -0.433 -31.391 -8.984 1 95.38 571 LEU A O 1
ATOM 4567 N N . LEU A 1 572 ? 1.521 -30.547 -9.797 1 95.62 572 LEU A N 1
ATOM 4568 C CA . LEU A 1 572 ? 2.094 -31.891 -9.945 1 95.62 572 LEU A CA 1
ATOM 4569 C C . LEU A 1 572 ? 2.352 -32.531 -8.586 1 95.62 572 LEU A C 1
ATOM 4571 O O . LEU A 1 572 ? 2.189 -33.719 -8.422 1 95.62 572 LEU A O 1
ATOM 4575 N N . GLY A 1 573 ? 2.848 -31.688 -7.711 1 96.88 573 GLY A N 1
ATOM 4576 C CA . GLY A 1 573 ? 3.148 -32.25 -6.406 1 96.88 573 GLY A CA 1
ATOM 4577 C C . GLY A 1 573 ? 3.645 -31.234 -5.402 1 96.88 573 GLY A C 1
ATOM 4578 O O . GLY A 1 573 ? 3.24 -30.062 -5.445 1 96.88 573 GLY A O 1
ATOM 4579 N N . VAL A 1 574 ? 4.383 -31.812 -4.344 1 97.75 574 VAL A N 1
ATOM 4580 C CA . VAL A 1 574 ? 4.848 -31 -3.219 1 97.75 574 VAL A CA 1
ATOM 4581 C C . VAL A 1 574 ? 6.34 -31.25 -2.988 1 97.75 574 VAL A C 1
ATOM 4583 O O . VAL A 1 574 ? 6.879 -32.281 -3.418 1 97.75 574 VAL A O 1
ATOM 4586 N N . ASN A 1 575 ? 6.992 -30.25 -2.471 1 98.25 575 ASN A N 1
ATOM 4587 C CA . ASN A 1 575 ? 8.383 -30.266 -2.045 1 98.25 575 ASN A CA 1
ATOM 4588 C C . ASN A 1 575 ? 8.523 -29.938 -0.561 1 98.25 575 ASN A C 1
ATOM 4590 O O . ASN A 1 575 ? 8.445 -28.781 -0.169 1 98.25 575 ASN A O 1
ATOM 4594 N N . PHE A 1 576 ? 8.758 -31 0.286 1 97.62 576 PHE A N 1
ATOM 4595 C CA . PHE A 1 576 ? 8.625 -30.859 1.73 1 97.62 576 PHE A CA 1
ATOM 4596 C C . PHE A 1 576 ? 9.984 -30.953 2.41 1 97.62 576 PHE A C 1
ATOM 4598 O O . PHE A 1 576 ? 10.898 -31.594 1.895 1 97.62 576 PHE A O 1
ATOM 4605 N N . GLN A 1 577 ? 10.055 -30.328 3.527 1 95.69 577 GLN A N 1
ATOM 4606 C CA . GLN A 1 577 ? 11.273 -30.375 4.324 1 95.69 577 GLN A CA 1
ATOM 4607 C C . GLN A 1 577 ? 11.438 -31.75 4.984 1 95.69 577 GLN A C 1
ATOM 4609 O O . GLN A 1 577 ? 10.461 -32.344 5.445 1 95.69 577 GLN A O 1
ATOM 4614 N N . ALA A 1 578 ? 12.625 -32.188 5.105 1 94.81 578 ALA A N 1
ATOM 4615 C CA . ALA A 1 578 ? 12.938 -33.562 5.496 1 94.81 578 ALA A CA 1
ATOM 4616 C C . ALA A 1 578 ? 12.594 -33.781 6.965 1 94.81 578 ALA A C 1
ATOM 4618 O O . ALA A 1 578 ? 12.102 -34.875 7.324 1 94.81 578 ALA A O 1
ATOM 4619 N N . GLU A 1 579 ? 12.797 -32.781 7.789 1 93.69 579 GLU A N 1
ATOM 4620 C CA . GLU A 1 579 ? 12.617 -32.969 9.227 1 93.69 579 GLU A CA 1
ATOM 4621 C C . GLU A 1 579 ? 11.219 -33.469 9.562 1 93.69 579 GLU A C 1
ATOM 4623 O O . GLU A 1 579 ? 11.07 -34.469 10.281 1 93.69 579 GLU A O 1
ATOM 4628 N N . GLY A 1 580 ? 10.266 -32.812 9.008 1 92.88 580 GLY A N 1
ATOM 4629 C CA . GLY A 1 580 ? 8.891 -33.219 9.273 1 92.88 580 GLY A CA 1
ATOM 4630 C C . GLY A 1 580 ? 8.531 -34.562 8.672 1 92.88 580 GLY A C 1
ATOM 4631 O O . GLY A 1 580 ? 7.742 -35.312 9.242 1 92.88 580 GLY A O 1
ATOM 4632 N N . LEU A 1 581 ? 9.117 -34.906 7.578 1 93.69 581 LEU A N 1
ATOM 4633 C CA . LEU A 1 581 ? 8.789 -36.125 6.867 1 93.69 581 LEU A CA 1
ATOM 4634 C C . LEU A 1 581 ? 9.367 -37.344 7.594 1 93.69 581 LEU A C 1
ATOM 4636 O O . LEU A 1 581 ? 8.727 -38.406 7.664 1 93.69 581 LEU A O 1
ATOM 4640 N N . ILE A 1 582 ? 10.578 -37.156 8.125 1 94.06 582 ILE A N 1
ATOM 4641 C CA . ILE A 1 582 ? 11.227 -38.219 8.852 1 94.06 582 ILE A CA 1
ATOM 4642 C C . ILE A 1 582 ? 10.398 -38.594 10.078 1 94.06 582 ILE A C 1
ATOM 4644 O O . ILE A 1 582 ? 10.367 -39.75 10.492 1 94.06 582 ILE A O 1
ATOM 4648 N N . ARG A 1 583 ? 9.711 -37.656 10.586 1 93.06 583 ARG A N 1
ATOM 4649 C CA . ARG A 1 583 ? 8.891 -37.875 11.773 1 93.06 583 ARG A CA 1
ATOM 4650 C C . ARG A 1 583 ? 7.539 -38.469 11.406 1 93.06 583 ARG A C 1
ATOM 4652 O O . ARG A 1 583 ? 6.816 -38.969 12.273 1 93.06 583 ARG A O 1
ATOM 4659 N N . ASP A 1 584 ? 7.238 -38.438 10.148 1 94.38 584 ASP A N 1
ATOM 4660 C CA . ASP A 1 584 ? 5.945 -38.938 9.688 1 94.38 584 ASP A CA 1
ATOM 4661 C C . ASP A 1 584 ? 6.086 -39.688 8.359 1 94.38 584 ASP A C 1
ATOM 4663 O O . ASP A 1 584 ? 5.531 -39.25 7.344 1 94.38 584 ASP A O 1
ATOM 4667 N N . ILE A 1 585 ? 6.68 -40.812 8.367 1 94.62 585 ILE A N 1
ATOM 4668 C CA . ILE A 1 585 ? 7.004 -41.594 7.188 1 94.62 585 ILE A CA 1
ATOM 4669 C C . ILE A 1 585 ? 5.719 -42.031 6.488 1 94.62 585 ILE A C 1
ATOM 4671 O O . ILE A 1 585 ? 5.637 -42.031 5.258 1 94.62 585 ILE A O 1
ATOM 4675 N N . PRO A 1 586 ? 4.617 -42.344 7.238 1 95.88 586 PRO A N 1
ATOM 4676 C CA . PRO A 1 586 ? 3.369 -42.75 6.578 1 95.88 586 PRO A CA 1
ATOM 4677 C C . PRO A 1 586 ? 2.816 -41.656 5.664 1 95.88 586 PRO A C 1
ATOM 4679 O O . PRO A 1 586 ? 2.082 -41.938 4.719 1 95.88 586 PRO A O 1
ATOM 4682 N N . LEU A 1 587 ? 3.143 -40.469 5.926 1 95.81 587 LEU A N 1
ATOM 4683 C CA . LEU A 1 587 ? 2.686 -39.344 5.102 1 95.81 587 LEU A CA 1
ATOM 4684 C C . LEU A 1 587 ? 3.191 -39.5 3.67 1 95.81 587 LEU A C 1
ATOM 4686 O O . LEU A 1 587 ? 2.521 -39.094 2.725 1 95.81 587 LEU A O 1
ATOM 4690 N N . ILE A 1 588 ? 4.387 -40.094 3.492 1 95.56 588 ILE A N 1
ATOM 4691 C CA . ILE A 1 588 ? 4.965 -40.281 2.168 1 95.56 588 ILE A CA 1
ATOM 4692 C C . ILE A 1 588 ? 4.047 -41.188 1.331 1 95.56 588 ILE A C 1
ATOM 4694 O O . ILE A 1 588 ? 3.725 -40.844 0.188 1 95.56 588 ILE A O 1
ATOM 4698 N N . GLN A 1 589 ? 3.602 -42.188 1.908 1 93.56 589 GLN A N 1
ATOM 4699 C CA . GLN A 1 589 ? 2.699 -43.094 1.208 1 93.56 589 GLN A CA 1
ATOM 4700 C C . GLN A 1 589 ? 1.369 -42.406 0.896 1 93.56 589 GLN A C 1
ATOM 4702 O O . GLN A 1 589 ? 0.786 -42.625 -0.167 1 93.56 589 GLN A O 1
ATOM 4707 N N . HIS A 1 590 ? 0.959 -41.656 1.831 1 94 590 HIS A N 1
ATOM 4708 C CA . HIS A 1 590 ? -0.285 -40.906 1.617 1 94 590 HIS A CA 1
ATOM 4709 C C . HIS A 1 590 ? -0.177 -40 0.414 1 94 590 HIS A C 1
ATOM 4711 O O . HIS A 1 590 ? -1.067 -39.969 -0.44 1 94 590 HIS A O 1
ATOM 4717 N N . ILE A 1 591 ? 0.881 -39.25 0.325 1 94.69 591 ILE A N 1
ATOM 4718 C CA . ILE A 1 591 ? 1.114 -38.312 -0.779 1 94.69 591 ILE A CA 1
ATOM 4719 C C . ILE A 1 591 ? 1.142 -39.094 -2.098 1 94.69 591 ILE A C 1
ATOM 4721 O O . ILE A 1 591 ? 0.527 -38.656 -3.082 1 94.69 591 ILE A O 1
ATOM 4725 N N . GLN A 1 592 ? 1.751 -40.219 -2.098 1 90.06 592 GLN A N 1
ATOM 4726 C CA . GLN A 1 592 ? 1.842 -41.062 -3.285 1 90.06 592 GLN A CA 1
ATOM 4727 C C . GLN A 1 592 ? 0.472 -41.594 -3.68 1 90.06 592 GLN A C 1
ATOM 4729 O O . GLN A 1 592 ? 0.149 -41.688 -4.867 1 90.06 592 GLN A O 1
ATOM 4734 N N . SER A 1 593 ? -0.279 -41.938 -2.717 1 91.56 593 SER A N 1
ATOM 4735 C CA . SER A 1 593 ? -1.604 -42.469 -2.982 1 91.56 593 SER A CA 1
ATOM 4736 C C . SER A 1 593 ? -2.514 -41.438 -3.627 1 91.56 593 SER A C 1
ATOM 4738 O O . SER A 1 593 ? -3.494 -41.781 -4.289 1 91.56 593 SER A O 1
ATOM 4740 N N . LEU A 1 594 ? -2.203 -40.219 -3.432 1 89.62 594 LEU A N 1
ATOM 4741 C CA . LEU A 1 594 ? -2.98 -39.125 -4.012 1 89.62 594 LEU A CA 1
ATOM 4742 C C . LEU A 1 594 ? -2.492 -38.812 -5.418 1 89.62 594 LEU A C 1
ATOM 4744 O O . LEU A 1 594 ? -3.051 -37.938 -6.09 1 89.62 594 LEU A O 1
ATOM 4748 N N . GLY A 1 595 ? -1.43 -39.469 -5.84 1 88.12 595 GLY A N 1
ATOM 4749 C CA . GLY A 1 595 ? -0.874 -39.25 -7.164 1 88.12 595 GLY A CA 1
ATOM 4750 C C . GLY A 1 595 ? 0.024 -38.031 -7.23 1 88.12 595 GLY A C 1
ATOM 4751 O O . GLY A 1 595 ? 0.336 -37.531 -8.32 1 88.12 595 GLY A O 1
ATOM 4752 N N . LEU A 1 596 ? 0.44 -37.5 -6.059 1 93.5 596 LEU A N 1
ATOM 4753 C CA . LEU A 1 596 ? 1.305 -36.344 -6.012 1 93.5 596 LEU A CA 1
ATOM 4754 C C . LEU A 1 596 ? 2.775 -36.75 -6.023 1 93.5 596 LEU A C 1
ATOM 4756 O O . LEU A 1 596 ? 3.154 -37.719 -5.387 1 93.5 596 LEU A O 1
ATOM 4760 N N . VAL A 1 597 ? 3.553 -36.031 -6.758 1 95.38 597 VAL A N 1
ATOM 4761 C CA . VAL A 1 597 ? 5.004 -36.156 -6.738 1 95.38 597 VAL A CA 1
ATOM 4762 C C . VAL A 1 597 ? 5.57 -35.5 -5.477 1 95.38 597 VAL A C 1
ATOM 4764 O O . VAL A 1 597 ? 5.137 -34.438 -5.078 1 95.38 597 VAL A O 1
ATOM 4767 N N . LEU A 1 598 ? 6.559 -36.188 -4.852 1 96.88 598 LEU A N 1
ATOM 4768 C CA . LEU A 1 598 ? 7.133 -35.656 -3.611 1 96.88 598 LEU A CA 1
ATOM 4769 C C . LEU A 1 598 ? 8.641 -35.469 -3.752 1 96.88 598 LEU A C 1
ATOM 4771 O O . LEU A 1 598 ? 9.383 -36.438 -3.887 1 96.88 598 LEU A O 1
ATOM 4775 N N . PHE A 1 599 ? 9.055 -34.219 -3.744 1 97.25 599 PHE A N 1
ATOM 4776 C CA . PHE A 1 599 ? 10.453 -33.844 -3.561 1 97.25 599 PHE A CA 1
ATOM 4777 C C . PHE A 1 599 ? 10.742 -33.531 -2.096 1 97.25 599 PHE A C 1
ATOM 4779 O O . PHE A 1 599 ? 9.836 -33.219 -1.334 1 97.25 599 PHE A O 1
ATOM 4786 N N . VAL A 1 600 ? 12 -33.719 -1.716 1 97.25 600 VAL A N 1
ATOM 4787 C CA . VAL A 1 600 ? 12.383 -33.469 -0.33 1 97.25 600 VAL A CA 1
ATOM 4788 C C . VAL A 1 600 ? 13.641 -32.594 -0.289 1 97.25 600 VAL A C 1
ATOM 4790 O O . VAL A 1 600 ? 14.555 -32.781 -1.087 1 97.25 600 VAL A O 1
ATOM 4793 N N . TRP A 1 601 ? 13.625 -31.641 0.649 1 95.62 601 TRP A N 1
ATOM 4794 C CA . TRP A 1 601 ? 14.773 -30.766 0.858 1 95.62 601 TRP A CA 1
ATOM 4795 C C . TRP A 1 601 ? 15.07 -30.609 2.344 1 95.62 601 TRP A C 1
ATOM 4797 O O . TRP A 1 601 ? 14.273 -31.016 3.193 1 95.62 601 TRP A O 1
ATOM 4807 N N . GLY A 1 602 ? 16.25 -30.109 2.625 1 91.88 602 GLY A N 1
ATOM 4808 C CA . GLY A 1 602 ? 16.562 -29.812 4.012 1 91.88 602 GLY A CA 1
ATOM 4809 C C . GLY A 1 602 ? 17.938 -30.297 4.43 1 91.88 602 GLY A C 1
ATOM 4810 O O . GLY A 1 602 ? 18.547 -31.109 3.74 1 91.88 602 GLY A O 1
ATOM 4811 N N . GLU A 1 603 ? 18.328 -29.859 5.586 1 87.5 603 GLU A N 1
ATOM 4812 C CA . GLU A 1 603 ? 19.672 -30.125 6.094 1 87.5 603 GLU A CA 1
ATOM 4813 C C . GLU A 1 603 ? 19.844 -31.578 6.512 1 87.5 603 GLU A C 1
ATOM 4815 O O . GLU A 1 603 ? 20.953 -32.125 6.504 1 87.5 603 GLU A O 1
ATOM 4820 N N . ASP A 1 604 ? 18.828 -32.219 6.848 1 90.81 604 ASP A N 1
ATOM 4821 C CA . ASP A 1 604 ? 18.891 -33.625 7.262 1 90.81 604 ASP A CA 1
ATOM 4822 C C . ASP A 1 604 ? 19.406 -34.5 6.133 1 90.81 604 ASP A C 1
ATOM 4824 O O . ASP A 1 604 ? 19.906 -35.594 6.379 1 90.81 604 ASP A O 1
ATOM 4828 N N . LEU A 1 605 ? 19.312 -34.062 4.953 1 91.44 605 LEU A N 1
ATOM 4829 C CA . LEU A 1 605 ? 19.688 -34.844 3.779 1 91.44 605 LEU A CA 1
ATOM 4830 C C . LEU A 1 605 ? 21.203 -34.844 3.613 1 91.44 605 LEU A C 1
ATOM 4832 O O . LEU A 1 605 ? 21.734 -35.531 2.725 1 91.44 605 LEU A O 1
ATOM 4836 N N . ASN A 1 606 ? 21.844 -34.188 4.465 1 86 606 ASN A N 1
ATOM 4837 C CA . ASN A 1 606 ? 23.297 -34.281 4.504 1 86 606 ASN A CA 1
ATOM 4838 C C . ASN A 1 606 ? 23.75 -35.625 5.109 1 86 606 ASN A C 1
ATOM 4840 O O . ASN A 1 606 ? 24.906 -36 4.965 1 86 606 ASN A O 1
ATOM 4844 N N . GLU A 1 607 ? 22.828 -36.25 5.73 1 88.75 607 GLU A N 1
ATOM 4845 C CA . GLU A 1 607 ? 23.109 -37.562 6.309 1 88.75 607 GLU A CA 1
ATOM 4846 C C . GLU A 1 607 ? 22.734 -38.688 5.34 1 88.75 607 GLU A C 1
ATOM 4848 O O . GLU A 1 607 ? 21.594 -38.781 4.91 1 88.75 607 GLU A O 1
ATOM 4853 N N . ALA A 1 608 ? 23.625 -39.594 5.09 1 88 608 ALA A N 1
ATOM 4854 C CA . ALA A 1 608 ? 23.453 -40.656 4.117 1 88 608 ALA A CA 1
ATOM 4855 C C . ALA A 1 608 ? 22.281 -41.562 4.52 1 88 608 ALA A C 1
ATOM 4857 O O . ALA A 1 608 ? 21.516 -42 3.664 1 88 608 ALA A O 1
ATOM 4858 N N . HIS A 1 609 ? 22.188 -41.781 5.766 1 92.69 609 HIS A N 1
ATOM 4859 C CA . HIS A 1 609 ? 21.141 -42.719 6.211 1 92.69 609 HIS A CA 1
ATOM 4860 C C . HIS A 1 609 ? 19.75 -42.125 5.969 1 92.69 609 HIS A C 1
ATOM 4862 O O . HIS A 1 609 ? 18.797 -42.844 5.691 1 92.69 609 HIS A O 1
ATOM 4868 N N . VAL A 1 610 ? 19.656 -40.844 6.098 1 93.62 610 VAL A N 1
ATOM 4869 C CA . VAL A 1 610 ? 18.375 -40.188 5.867 1 93.62 610 VAL A CA 1
ATOM 4870 C C . VAL A 1 610 ? 18 -40.25 4.387 1 93.62 610 VAL A C 1
ATOM 4872 O O . VAL A 1 610 ? 16.859 -40.562 4.035 1 93.62 610 VAL A O 1
ATOM 4875 N N . LYS A 1 611 ? 18.969 -40.094 3.529 1 91.75 611 LYS A N 1
ATOM 4876 C CA . LYS A 1 611 ? 18.75 -40.188 2.09 1 91.75 611 LYS A CA 1
ATOM 4877 C C . LYS A 1 611 ? 18.266 -41.594 1.715 1 91.75 611 LYS A C 1
ATOM 4879 O O . LYS A 1 611 ? 17.281 -41.719 0.974 1 91.75 611 LYS A O 1
ATOM 4884 N N . GLN A 1 612 ? 18.922 -42.5 2.299 1 92.12 612 GLN A N 1
ATOM 4885 C CA . GLN A 1 612 ? 18.562 -43.875 2.008 1 92.12 612 GLN A CA 1
ATOM 4886 C C . GLN A 1 612 ? 17.172 -44.219 2.51 1 92.12 612 GLN A C 1
ATOM 4888 O O . GLN A 1 612 ? 16.406 -44.906 1.828 1 92.12 612 GLN A O 1
ATOM 4893 N N . LEU A 1 613 ? 16.938 -43.719 3.654 1 94.5 613 LEU A N 1
ATOM 4894 C CA . LEU A 1 613 ? 15.617 -43.938 4.246 1 94.5 613 LEU A CA 1
ATOM 4895 C C . LEU A 1 613 ? 14.516 -43.375 3.346 1 94.5 613 LEU A C 1
ATOM 4897 O O . LEU A 1 613 ? 13.539 -44.094 3.055 1 94.5 613 LEU A O 1
ATOM 4901 N N . LEU A 1 614 ? 14.672 -42.188 2.922 1 94.5 614 LEU A N 1
ATOM 4902 C CA . LEU A 1 614 ? 13.641 -41.531 2.127 1 94.5 614 LEU A CA 1
ATOM 4903 C C . LEU A 1 614 ? 13.539 -42.156 0.74 1 94.5 614 LEU A C 1
ATOM 4905 O O . LEU A 1 614 ? 12.438 -42.312 0.205 1 94.5 614 LEU A O 1
ATOM 4909 N N . ARG A 1 615 ? 14.68 -42.594 0.192 1 91.88 615 ARG A N 1
ATOM 4910 C CA . ARG A 1 615 ? 14.672 -43.312 -1.08 1 91.88 615 ARG A CA 1
ATOM 4911 C C . ARG A 1 615 ? 13.898 -44.625 -0.963 1 91.88 615 ARG A C 1
ATOM 4913 O O . ARG A 1 615 ? 13.117 -44.969 -1.853 1 91.88 615 ARG A O 1
ATOM 4920 N N . LYS A 1 616 ? 14.148 -45.219 0.095 1 92.19 616 LYS A N 1
ATOM 4921 C CA . LYS A 1 616 ? 13.492 -46.5 0.331 1 92.19 616 LYS A CA 1
ATOM 4922 C C . LYS A 1 616 ? 11.977 -46.344 0.401 1 92.19 616 LYS A C 1
ATOM 4924 O O . LYS A 1 616 ? 11.227 -47.219 -0.013 1 92.19 616 LYS A O 1
ATOM 4929 N N . HIS A 1 617 ? 11.609 -45.219 0.87 1 93.69 617 HIS A N 1
ATOM 4930 C CA . HIS A 1 617 ? 10.18 -45 1.029 1 93.69 617 HIS A CA 1
ATOM 4931 C C . HIS A 1 617 ? 9.578 -44.375 -0.219 1 93.69 617 HIS A C 1
ATOM 4933 O O . HIS A 1 617 ? 8.398 -44 -0.229 1 93.69 617 HIS A O 1
ATOM 4939 N N . GLY A 1 618 ? 10.375 -44.125 -1.218 1 91.38 618 GLY A N 1
ATOM 4940 C CA . GLY A 1 618 ? 9.852 -43.875 -2.553 1 91.38 618 GLY A CA 1
ATOM 4941 C C . GLY A 1 618 ? 9.688 -42.375 -2.85 1 91.38 618 GLY A C 1
ATOM 4942 O O . GLY A 1 618 ? 8.852 -42 -3.67 1 91.38 618 GLY A O 1
ATOM 4943 N N . VAL A 1 619 ? 10.414 -41.5 -2.191 1 94.38 619 VAL A N 1
ATOM 4944 C CA . VAL A 1 619 ? 10.344 -40.094 -2.574 1 94.38 619 VAL A CA 1
ATOM 4945 C C . VAL A 1 619 ? 10.82 -39.938 -4.016 1 94.38 619 VAL A C 1
ATOM 4947 O O . VAL A 1 619 ? 11.664 -40.688 -4.492 1 94.38 619 VAL A O 1
ATOM 4950 N N . ASP A 1 620 ? 10.258 -38.969 -4.738 1 94.81 620 ASP A N 1
ATOM 4951 C CA . ASP A 1 620 ? 10.492 -38.844 -6.176 1 94.81 620 ASP A CA 1
ATOM 4952 C C . ASP A 1 620 ? 11.758 -38.031 -6.457 1 94.81 620 ASP A C 1
ATOM 4954 O O . ASP A 1 620 ? 12.398 -38.219 -7.496 1 94.81 620 ASP A O 1
ATOM 4958 N N . GLY A 1 621 ? 12.102 -37.156 -5.621 1 95.19 621 GLY A N 1
ATOM 4959 C CA . GLY A 1 621 ? 13.297 -36.344 -5.785 1 95.19 621 GLY A CA 1
ATOM 4960 C C . GLY A 1 621 ? 13.898 -35.906 -4.465 1 95.19 621 GLY A C 1
ATOM 4961 O O . GLY A 1 621 ? 13.172 -35.594 -3.521 1 95.19 621 GLY A O 1
ATOM 4962 N N . ILE A 1 622 ? 15.195 -35.844 -4.422 1 94.88 622 ILE A N 1
ATOM 4963 C CA . ILE A 1 622 ? 15.922 -35.375 -3.25 1 94.88 622 ILE A CA 1
ATOM 4964 C C . ILE A 1 622 ? 16.828 -34.219 -3.645 1 94.88 622 ILE A C 1
ATOM 4966 O O . ILE A 1 622 ? 17.625 -34.312 -4.586 1 94.88 622 ILE A O 1
ATOM 4970 N N . ILE A 1 623 ? 16.688 -33.125 -2.957 1 94.94 623 ILE A N 1
ATOM 4971 C CA . ILE A 1 623 ? 17.531 -31.953 -3.188 1 94.94 623 ILE A CA 1
ATOM 4972 C C . ILE A 1 623 ? 18.688 -31.938 -2.199 1 94.94 623 ILE A C 1
ATOM 4974 O O . ILE A 1 623 ? 18.5 -31.703 -1.004 1 94.94 623 ILE A O 1
ATOM 4978 N N . PHE A 1 624 ? 19.891 -32.094 -2.736 1 85.94 624 PHE A N 1
ATOM 4979 C CA . PHE A 1 624 ? 21.078 -32.281 -1.922 1 85.94 624 PHE A CA 1
ATOM 4980 C C . PHE A 1 624 ? 2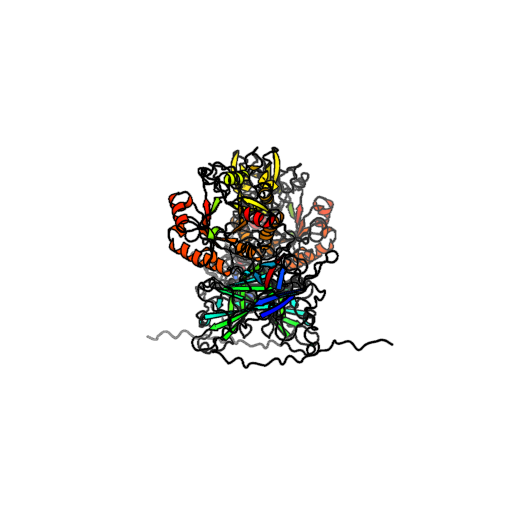1.797 -30.969 -1.675 1 85.94 624 PHE A C 1
ATOM 4982 O O . PHE A 1 624 ? 22.016 -30.188 -2.605 1 85.94 624 PHE A O 1
ATOM 4989 N N . ASP A 1 625 ? 22.094 -30.703 -0.46 1 80.75 625 ASP A N 1
ATOM 4990 C CA . ASP A 1 625 ? 22.953 -29.562 -0.186 1 80.75 625 ASP A CA 1
ATOM 4991 C C . ASP A 1 625 ? 24.406 -29.859 -0.522 1 80.75 625 ASP A C 1
ATOM 4993 O O . ASP A 1 625 ? 25.203 -28.938 -0.718 1 80.75 625 ASP A O 1
ATOM 4997 N N . ARG A 1 626 ? 24.859 -31.109 -0.522 1 76.44 626 ARG A N 1
ATOM 4998 C CA . ARG A 1 626 ? 26.219 -31.5 -0.883 1 76.44 626 ARG A CA 1
ATOM 4999 C C . ARG A 1 626 ? 26.219 -32.656 -1.871 1 76.44 626 ARG A C 1
ATOM 5001 O O . ARG A 1 626 ? 25.844 -33.781 -1.518 1 76.44 626 ARG A O 1
ATOM 5008 N N . MET A 1 627 ? 26.547 -32.281 -3.131 1 74.62 627 MET A N 1
ATOM 5009 C CA . MET A 1 627 ? 26.641 -33.375 -4.109 1 74.62 627 MET A CA 1
ATOM 5010 C C . MET A 1 627 ? 27.984 -34.062 -4.012 1 74.62 627 MET A C 1
ATOM 5012 O O . MET A 1 627 ? 29.031 -33.438 -4.004 1 74.62 627 MET A O 1
ATOM 5016 N N . GLU A 1 628 ? 28.031 -35.25 -3.434 1 62.66 628 GLU A N 1
ATOM 5017 C CA . GLU A 1 628 ? 29.281 -36.031 -3.369 1 62.66 628 GLU A CA 1
ATOM 5018 C C . GLU A 1 628 ? 29.688 -36.531 -4.746 1 62.66 628 GLU A C 1
ATOM 5020 O O . GLU A 1 628 ? 28.828 -36.781 -5.605 1 62.66 628 GLU A O 1
ATOM 5025 N N . LYS A 1 629 ? 30.984 -36.344 -5.016 1 53.62 629 LYS A N 1
ATOM 5026 C CA . LYS A 1 629 ? 31.547 -36.875 -6.254 1 53.62 629 LYS A CA 1
ATOM 5027 C C . LYS A 1 629 ? 31.062 -38.312 -6.504 1 53.62 629 LYS A C 1
ATOM 5029 O O . LYS A 1 629 ? 31.234 -39.188 -5.656 1 53.62 629 LYS A O 1
ATOM 5034 N N . GLN A 1 630 ? 29.938 -38.5 -6.848 1 48.59 630 GLN A N 1
ATOM 5035 C CA . GLN A 1 630 ? 29.531 -39.875 -7.176 1 48.59 630 GLN A CA 1
ATOM 5036 C C . GLN A 1 630 ? 30.359 -40.438 -8.336 1 48.59 630 GLN A C 1
ATOM 5038 O O . GLN A 1 630 ? 30.719 -39.688 -9.25 1 48.59 630 GLN A O 1
ATOM 5043 N N . SER A 1 631 ? 31.203 -41.469 -8.086 1 37.59 631 SER A N 1
ATOM 5044 C CA . SER A 1 631 ? 31.719 -42.312 -9.164 1 37.59 631 SER A CA 1
ATOM 5045 C C . SER A 1 631 ? 30.641 -42.531 -10.234 1 37.59 631 SER A C 1
ATOM 5047 O O . SER A 1 631 ? 29.469 -42.719 -9.914 1 37.59 631 SER A O 1
ATOM 5049 N N . HIS A 1 632 ? 30.938 -42.031 -11.359 1 37.34 632 HIS A N 1
ATOM 5050 C CA . HIS A 1 632 ? 30.109 -42.031 -12.562 1 37.34 632 HIS A CA 1
ATOM 5051 C C . HIS A 1 632 ? 29.484 -43.375 -12.805 1 37.34 632 HIS A C 1
ATOM 5053 O O . HIS A 1 632 ? 30.109 -44.281 -13.391 1 37.34 632 HIS A O 1
ATOM 5059 N N . GLU A 1 633 ? 29.125 -44.188 -11.938 1 30.53 633 GLU A N 1
ATOM 5060 C CA . GLU A 1 633 ? 28.375 -45.156 -12.758 1 30.53 633 GLU A CA 1
ATOM 5061 C C . GLU A 1 633 ? 27.219 -44.438 -13.484 1 30.53 633 GLU A C 1
ATOM 5063 O O . GLU A 1 633 ? 26.281 -43.969 -12.844 1 30.53 633 GLU A O 1
ATOM 5068 N N . SER A 1 634 ? 27.625 -43.688 -14.414 1 30.5 634 SER A N 1
ATOM 5069 C CA . SER A 1 634 ? 26.734 -43.031 -15.359 1 30.5 634 SER A CA 1
ATOM 5070 C C . SER A 1 634 ? 25.516 -43.906 -15.656 1 30.5 634 SER A C 1
ATOM 5072 O O . SER A 1 634 ? 25.656 -45 -16.188 1 30.5 634 SER A O 1
ATOM 5074 N N . PHE A 1 635 ? 24.688 -44.125 -14.82 1 27.2 635 PHE A N 1
ATOM 5075 C CA . PHE A 1 635 ? 23.484 -44.75 -15.352 1 27.2 635 PHE A CA 1
ATOM 5076 C C . PHE A 1 635 ? 22.969 -44 -16.578 1 27.2 635 PHE A C 1
ATOM 5078 O O . PHE A 1 635 ? 22.594 -42.844 -16.469 1 27.2 635 PHE A O 1
ATOM 5085 N N . LEU A 1 636 ? 23.641 -44.156 -17.703 1 26.72 636 LEU A N 1
ATOM 5086 C CA . LEU A 1 636 ? 23.094 -43.844 -19.031 1 26.72 636 LEU A CA 1
ATOM 5087 C C . LEU A 1 636 ? 21.594 -44.125 -19.062 1 26.72 636 LEU A C 1
ATOM 5089 O O . LEU A 1 636 ? 21.156 -45.281 -18.922 1 26.72 636 LEU A O 1
ATOM 5093 N N . VAL A 1 637 ? 20.875 -43.438 -18.391 1 26.47 637 VAL A N 1
ATOM 5094 C CA . VAL A 1 637 ? 19.484 -43.531 -18.797 1 26.47 637 VAL A CA 1
ATOM 5095 C C . VAL A 1 637 ? 19.391 -43.656 -20.328 1 26.47 637 VAL A C 1
ATOM 5097 O O . VAL A 1 637 ? 20 -42.875 -21.062 1 26.47 637 VAL A O 1
ATOM 5100 N N . ASN A 1 638 ? 19.375 -44.875 -20.828 1 25.44 638 ASN A N 1
ATOM 5101 C CA . ASN A 1 638 ? 19.047 -45.281 -22.188 1 25.44 638 ASN A CA 1
ATOM 5102 C C . ASN A 1 638 ? 18.094 -44.281 -22.859 1 25.44 638 ASN A C 1
ATOM 5104 O O . ASN A 1 638 ? 16.969 -44.094 -22.391 1 25.44 638 ASN A O 1
ATOM 5108 N N . SER A 1 639 ? 18.625 -43.188 -23.234 1 26.88 639 SER A N 1
ATOM 5109 C CA . SER A 1 639 ? 17.938 -42.344 -24.188 1 26.88 639 SER A CA 1
ATOM 5110 C C . SER A 1 639 ? 17.141 -43.156 -25.188 1 26.88 639 SER A C 1
ATOM 5112 O O . SER A 1 639 ? 17.547 -44.25 -25.562 1 26.88 639 SER A O 1
ATOM 5114 N N . ALA A 1 640 ? 15.898 -42.938 -25.344 1 27.55 640 ALA A N 1
ATOM 5115 C CA . ALA A 1 640 ? 14.977 -43.344 -26.406 1 27.55 640 ALA A CA 1
ATOM 5116 C C . ALA A 1 640 ? 15.633 -43.281 -27.766 1 27.55 640 ALA A C 1
ATOM 5118 O O . ALA A 1 640 ? 15.695 -42.219 -28.375 1 27.55 640 ALA A O 1
ATOM 5119 N N . SER A 1 641 ? 16.906 -43.625 -27.922 1 27.34 641 SER A N 1
ATOM 5120 C CA . SER A 1 641 ? 17.25 -43.969 -29.312 1 27.34 641 SER A CA 1
ATOM 5121 C C . SER A 1 641 ? 16.203 -44.906 -29.922 1 27.34 641 SER A C 1
ATOM 5123 O O . SER A 1 641 ? 16.094 -45 -31.141 1 27.34 641 SER A O 1
ATOM 5125 N N . ASN A 1 642 ? 15.805 -45.812 -29.078 1 25.3 642 ASN A N 1
ATOM 5126 C CA . ASN A 1 642 ? 14.992 -46.875 -29.703 1 25.3 642 ASN A CA 1
ATOM 5127 C C . ASN A 1 642 ? 13.664 -46.312 -30.203 1 25.3 642 ASN A C 1
ATOM 5129 O O . ASN A 1 642 ? 12.93 -47 -30.922 1 25.3 642 ASN A O 1
ATOM 5133 N N . LEU A 1 643 ? 13.258 -45.281 -29.531 1 23.67 643 LEU A N 1
ATOM 5134 C CA . LEU A 1 643 ? 11.961 -44.938 -30.125 1 23.67 643 LEU A CA 1
ATOM 5135 C C . LEU A 1 643 ? 12.141 -44.219 -31.453 1 23.67 643 LEU A C 1
ATOM 5137 O O . LEU A 1 643 ? 11.188 -44.062 -32.219 1 23.67 643 LEU A O 1
ATOM 5141 N N . LYS A 1 644 ? 13.312 -43.562 -31.516 1 29.5 644 LYS A N 1
ATOM 5142 C CA . LYS A 1 644 ? 13.414 -43.062 -32.875 1 29.5 644 LYS A CA 1
ATOM 5143 C C . LYS A 1 644 ? 13.633 -44.219 -33.875 1 29.5 644 LYS A C 1
ATOM 5145 O O . LYS A 1 644 ? 13.344 -44.094 -35.062 1 29.5 644 LYS A O 1
ATOM 5150 N N . GLU A 1 645 ? 14.602 -45.125 -33.469 1 26.33 645 GLU A N 1
ATOM 5151 C CA . GLU A 1 645 ? 14.93 -46.156 -34.438 1 26.33 645 GLU A CA 1
ATOM 5152 C C . GLU A 1 645 ? 13.688 -46.906 -34.875 1 26.33 645 GLU A C 1
ATOM 5154 O O . GLU A 1 645 ? 13.617 -47.438 -35.969 1 26.33 645 GLU A O 1
ATOM 5159 N N . ILE A 1 646 ? 12.844 -47.219 -33.781 1 25.38 646 ILE A N 1
ATOM 5160 C CA . ILE A 1 646 ? 11.695 -47.906 -34.375 1 25.38 646 ILE A CA 1
ATOM 5161 C C . ILE A 1 646 ? 11.039 -47 -35.406 1 25.38 646 ILE A C 1
ATOM 5163 O O . ILE A 1 646 ? 10.57 -47.469 -36.438 1 25.38 646 ILE A O 1
ATOM 5167 N N . CYS A 1 647 ? 11.102 -45.688 -35.062 1 25.38 647 CYS A N 1
ATOM 5168 C CA . CYS A 1 647 ? 10.383 -44.969 -36.094 1 25.38 647 CYS A CA 1
ATOM 5169 C C . CYS A 1 647 ? 11.234 -44.812 -37.344 1 25.38 647 CYS A C 1
ATOM 5171 O O . CYS A 1 647 ? 10.727 -44.469 -38.406 1 25.38 647 CYS A O 1
ATOM 5173 N N . CYS A 1 648 ? 12.625 -44.781 -37.219 1 26.25 648 CYS A N 1
ATOM 5174 C CA . CYS A 1 648 ? 13.273 -44.531 -38.5 1 26.25 648 CYS A CA 1
ATOM 5175 C C . CYS A 1 648 ? 13.023 -45.688 -39.469 1 26.25 648 CYS A C 1
ATOM 5177 O O . CYS A 1 648 ? 13.25 -45.531 -40.656 1 26.25 648 CYS A O 1
ATOM 5179 N N . GLN A 1 649 ? 13.312 -46.938 -38.969 1 24.89 649 GLN A N 1
ATOM 5180 C CA . GLN A 1 649 ? 13.391 -47.906 -40.062 1 24.89 649 GLN A CA 1
ATOM 5181 C C . GLN A 1 649 ? 12.117 -47.875 -40.906 1 24.89 649 GLN A C 1
ATOM 5183 O O . GLN A 1 649 ? 12.102 -48.375 -42.031 1 24.89 649 GLN A O 1
ATOM 5188 N N . ALA A 1 650 ? 10.969 -48.031 -40.219 1 24.28 650 ALA A N 1
ATOM 5189 C CA . ALA A 1 650 ? 9.953 -48.375 -41.219 1 24.28 650 ALA A CA 1
ATOM 5190 C C . ALA A 1 650 ? 9.742 -47.219 -42.219 1 24.28 650 ALA A C 1
ATOM 5192 O O . ALA A 1 650 ? 9.055 -46.25 -41.906 1 24.28 650 ALA A O 1
ATOM 5193 N N . ASN A 1 651 ? 10.742 -46.594 -42.75 1 25.88 651 ASN A N 1
ATOM 5194 C CA . ASN A 1 651 ? 10.695 -45.75 -43.938 1 25.88 651 ASN A CA 1
ATOM 5195 C C . ASN A 1 651 ? 9.766 -46.344 -45 1 25.88 651 ASN A C 1
ATOM 5197 O O . ASN A 1 651 ? 9.906 -46.062 -46.188 1 25.88 651 ASN A O 1
ATOM 5201 N N . LEU A 1 652 ? 9.297 -47.625 -44.812 1 24.09 652 LEU A N 1
ATOM 5202 C CA . LEU A 1 652 ? 8.5 -47.938 -46 1 24.09 652 LEU A CA 1
ATOM 5203 C C . LEU A 1 652 ? 7.473 -46.844 -46.281 1 24.09 652 LEU A C 1
ATOM 5205 O O . LEU A 1 652 ? 7.109 -46.094 -45.375 1 24.09 652 LEU A O 1
ATOM 5209 N N . MET A 1 653 ? 6.828 -46.812 -47.469 1 26.59 653 MET A N 1
ATOM 5210 C CA . MET A 1 653 ? 5.77 -46.062 -48.125 1 26.59 653 MET A CA 1
ATOM 5211 C C . MET A 1 653 ? 4.582 -45.844 -47.219 1 26.59 653 MET A C 1
ATOM 5213 O O . MET A 1 653 ? 3.529 -46.469 -47.375 1 26.59 653 MET A O 1
ATOM 5217 N N . MET A 1 654 ? 4.793 -45.844 -45.875 1 28.67 654 MET A N 1
ATOM 5218 C CA . MET A 1 654 ? 3.586 -46 -45.062 1 28.67 654 MET A CA 1
ATOM 5219 C C . MET A 1 654 ? 2.684 -44.781 -45.188 1 28.67 654 MET A C 1
ATOM 5221 O O . MET A 1 654 ? 3.168 -43.656 -45.375 1 28.67 654 MET A O 1
ATOM 5225 N N . PRO A 1 655 ? 1.312 -44.938 -44.969 1 31.69 655 PRO A N 1
ATOM 5226 C CA . PRO A 1 655 ? 0.223 -43.969 -45.062 1 31.69 655 PRO A CA 1
ATOM 5227 C C . PRO A 1 655 ? 0.392 -42.812 -44.062 1 31.69 655 PRO A C 1
ATOM 5229 O O . PRO A 1 655 ? 1.158 -42.906 -43.125 1 31.69 655 PRO A O 1
ATOM 5232 N N . ALA A 1 656 ? -0.073 -41.562 -44.188 1 40.25 656 ALA A N 1
ATOM 5233 C CA . ALA A 1 656 ? -0.155 -40.219 -43.562 1 40.25 656 ALA A CA 1
ATOM 5234 C C . ALA A 1 656 ? -0.583 -40.312 -42.125 1 40.25 656 ALA A C 1
ATOM 5236 O O . ALA A 1 656 ? -1.777 -40.406 -41.812 1 40.25 656 ALA A O 1
ATOM 5237 N N . ASN A 1 657 ? 0.243 -40.75 -41.062 1 37.81 657 ASN A N 1
ATOM 5238 C CA . ASN A 1 657 ? -0.103 -40.844 -39.656 1 37.81 657 ASN A CA 1
ATOM 5239 C C . ASN A 1 657 ? -0.174 -39.469 -39 1 37.81 657 ASN A C 1
ATOM 5241 O O . ASN A 1 657 ? 0.58 -38.562 -39.344 1 37.81 657 ASN A O 1
ATOM 5245 N N . SER A 1 658 ? -1.368 -39 -38.438 1 40.59 658 SER A N 1
ATOM 5246 C CA . SER A 1 658 ? -1.58 -37.75 -37.719 1 40.59 658 SER A CA 1
ATOM 5247 C C . SER A 1 658 ? -1.642 -37.969 -36.219 1 40.59 658 SER A C 1
ATOM 5249 O O . SER A 1 658 ? -2.082 -39.031 -35.75 1 40.59 658 SER A O 1
ATOM 5251 N N . SER A 1 659 ? -0.959 -37.094 -35.375 1 48.66 659 SER A N 1
ATOM 5252 C CA . SER A 1 659 ? -1.061 -37.062 -33.906 1 48.66 659 SER A CA 1
ATOM 5253 C C . SER A 1 659 ? -2.09 -36.031 -33.469 1 48.66 659 SER A C 1
ATOM 5255 O O . SER A 1 659 ? -2.234 -34.969 -34.062 1 48.66 659 SER A O 1
ATOM 5257 N N . LEU A 1 660 ? -3.098 -36.344 -32.438 1 40 660 LEU A N 1
ATOM 5258 C CA . LEU A 1 660 ? -4.16 -35.406 -32.031 1 40 660 LEU A CA 1
ATOM 5259 C C . LEU A 1 660 ? -4.402 -35.469 -30.531 1 40 660 LEU A C 1
ATOM 5261 O O . LEU A 1 660 ? -4.07 -36.469 -29.891 1 40 660 LEU A O 1
ATOM 5265 N N . ASN A 1 661 ? -4.801 -34.438 -29.938 1 43.69 661 ASN A N 1
ATOM 5266 C CA . ASN A 1 661 ? -5.305 -34.344 -28.578 1 43.69 661 ASN A CA 1
ATOM 5267 C C . ASN A 1 661 ? -6.758 -33.875 -28.547 1 43.69 661 ASN A C 1
ATOM 5269 O O . ASN A 1 661 ? -7.184 -33.125 -29.406 1 43.69 661 ASN A O 1
ATOM 5273 N N . LEU A 1 662 ? -7.535 -34.406 -27.594 1 37.97 662 LEU A N 1
ATOM 5274 C CA . LEU A 1 662 ? -8.906 -33.969 -27.375 1 37.97 662 LEU A CA 1
ATOM 5275 C C . LEU A 1 662 ? -8.953 -32.844 -26.344 1 37.97 662 LEU A C 1
ATOM 5277 O O . LEU A 1 662 ? -8.141 -32.812 -25.422 1 37.97 662 LEU A O 1
ATOM 5281 N N . ILE A 1 663 ? -9.742 -31.906 -26.625 1 48.53 663 ILE A N 1
ATOM 5282 C CA . ILE A 1 663 ? -9.859 -30.688 -25.812 1 48.53 663 ILE A CA 1
ATOM 5283 C C . ILE A 1 663 ? -11.312 -30.469 -25.422 1 48.53 663 ILE A C 1
ATOM 5285 O O . ILE A 1 663 ? -12.227 -30.75 -26.203 1 48.53 663 ILE A O 1
ATOM 5289 N N . GLN A 1 664 ? -11.547 -30.141 -24.125 1 41.84 664 GLN A N 1
ATOM 5290 C CA . GLN A 1 664 ? -12.82 -29.562 -23.719 1 41.84 664 GLN A CA 1
ATOM 5291 C C . GLN A 1 664 ? -12.656 -28.078 -23.375 1 41.84 664 GLN A C 1
ATOM 5293 O O . GLN A 1 664 ? -11.734 -27.688 -22.656 1 41.84 664 GLN A O 1
ATOM 5298 N N . MET B 1 1 ? -38.031 27.078 79.938 1 23.5 1 MET B N 1
ATOM 5299 C CA . MET B 1 1 ? -37.281 28.25 79.438 1 23.5 1 MET B CA 1
ATOM 5300 C C . MET B 1 1 ? -37.469 28.422 77.938 1 23.5 1 MET B C 1
ATOM 5302 O O . MET B 1 1 ? -37.438 27.438 77.188 1 23.5 1 MET B O 1
ATOM 5306 N N . PRO B 1 2 ? -38.125 29.484 77.562 1 24.27 2 PRO B N 1
ATOM 5307 C CA . PRO B 1 2 ? -38.844 29.766 76.312 1 24.27 2 PRO B CA 1
ATOM 5308 C C . PRO B 1 2 ? -37.938 29.828 75.125 1 24.27 2 PRO B C 1
ATOM 5310 O O . PRO B 1 2 ? -36.781 30.25 75.25 1 24.27 2 PRO B O 1
ATOM 5313 N N . GLY B 1 3 ? -37.812 28.641 74.438 1 25.48 3 GLY B N 1
ATOM 5314 C CA . GLY B 1 3 ? -37 28.156 73.312 1 25.48 3 GLY B CA 1
ATOM 5315 C C . GLY B 1 3 ? -36.938 29.125 72.125 1 25.48 3 GLY B C 1
ATOM 5316 O O . GLY B 1 3 ? -37.906 29.859 71.875 1 25.48 3 GLY B O 1
ATOM 5317 N N . PRO B 1 4 ? -35.719 29.734 72.062 1 29.23 4 PRO B N 1
ATOM 5318 C CA . PRO B 1 4 ? -35.5 31.016 71.375 1 29.23 4 PRO B CA 1
ATOM 5319 C C . PRO B 1 4 ? -36.219 31.094 70.062 1 29.23 4 PRO B C 1
ATOM 5321 O O . PRO B 1 4 ? -36.531 30.078 69.438 1 29.23 4 PRO B O 1
ATOM 5324 N N . PRO B 1 5 ? -36.875 32.219 69.812 1 28.25 5 PRO B N 1
ATOM 5325 C CA . PRO B 1 5 ? -37.906 32.531 68.812 1 28.25 5 PRO B CA 1
ATOM 5326 C C . PRO B 1 5 ? -37.406 32.25 67.375 1 28.25 5 PRO B C 1
ATOM 5328 O O . PRO B 1 5 ? -36.188 32.25 67.125 1 28.25 5 PRO B O 1
ATOM 5331 N N . PRO B 1 6 ? -38.125 31.391 66.625 1 24.36 6 PRO B N 1
ATOM 5332 C CA . PRO B 1 6 ? -37.875 30.781 65.312 1 24.36 6 PRO B CA 1
ATOM 5333 C C . PRO B 1 6 ? -37.469 31.812 64.25 1 24.36 6 PRO B C 1
ATOM 5335 O O . PRO B 1 6 ? -38 32.938 64.25 1 24.36 6 PRO B O 1
ATOM 5338 N N . ASP B 1 7 ? -36.125 31.984 63.969 1 21.08 7 ASP B N 1
ATOM 5339 C CA . ASP B 1 7 ? -35.375 32.906 63.125 1 21.08 7 ASP B CA 1
ATOM 5340 C C . ASP B 1 7 ? -36.094 33.125 61.781 1 21.08 7 ASP B C 1
ATOM 5342 O O . ASP B 1 7 ? -36.438 32.156 61.094 1 21.08 7 ASP B O 1
ATOM 5346 N N . ARG B 1 8 ? -36.844 34.219 61.438 1 17.42 8 ARG B N 1
ATOM 5347 C CA . ARG B 1 8 ? -37.656 34.906 60.438 1 17.42 8 ARG B CA 1
ATOM 5348 C C . ARG B 1 8 ? -37.094 34.656 59.031 1 17.42 8 ARG B C 1
ATOM 5350 O O . ARG B 1 8 ? -35.875 34.75 58.844 1 17.42 8 ARG B O 1
ATOM 5357 N N . ARG B 1 9 ? -38.094 34.25 57.969 1 21.31 9 ARG B N 1
ATOM 5358 C CA . ARG B 1 9 ? -38.594 33.844 56.625 1 21.31 9 ARG B CA 1
ATOM 5359 C C . ARG B 1 9 ? -38.344 34.969 55.625 1 21.31 9 ARG B C 1
ATOM 5361 O O . ARG B 1 9 ? -39.312 35.656 55.219 1 21.31 9 ARG B O 1
ATOM 5368 N N . LEU B 1 10 ? -37.531 36 55.906 1 16.91 10 LEU B N 1
ATOM 5369 C CA . LEU B 1 10 ? -37.625 37.094 54.938 1 16.91 10 LEU B CA 1
ATOM 5370 C C . LEU B 1 10 ? -37.438 36.594 53.531 1 16.91 10 LEU B C 1
ATOM 5372 O O . LEU B 1 10 ? -36.312 36.219 53.125 1 16.91 10 LEU B O 1
ATOM 5376 N N . ALA B 1 11 ? -38.5 35.844 52.875 1 18.91 11 ALA B N 1
ATOM 5377 C CA . ALA B 1 11 ? -38.906 35.281 51.594 1 18.91 11 ALA B CA 1
ATOM 5378 C C . ALA B 1 11 ? -39.094 36.375 50.562 1 18.91 11 ALA B C 1
ATOM 5380 O O . ALA B 1 11 ? -40.188 36.875 50.344 1 18.91 11 ALA B O 1
ATOM 5381 N N . ASP B 1 12 ? -38.469 37.594 50.719 1 18.45 12 ASP B N 1
ATOM 5382 C CA . ASP B 1 12 ? -38.812 38.688 49.812 1 18.45 12 ASP B CA 1
ATOM 5383 C C . ASP B 1 12 ? -38.875 38.188 48.375 1 18.45 12 ASP B C 1
ATOM 5385 O O . ASP B 1 12 ? -38 37.469 47.906 1 18.45 12 ASP B O 1
ATOM 5389 N N . GLU B 1 13 ? -40.156 38.156 47.75 1 18.62 13 GLU B N 1
ATOM 5390 C CA . GLU B 1 13 ? -40.906 37.844 46.531 1 18.62 13 GLU B CA 1
ATOM 5391 C C . GLU B 1 13 ? -40.375 38.656 45.344 1 18.62 13 GLU B C 1
ATOM 5393 O O . GLU B 1 13 ? -40.719 39.812 45.188 1 18.62 13 GLU B O 1
ATOM 5398 N N . LEU B 1 14 ? -39.031 38.812 45.156 1 17.12 14 LEU B N 1
ATOM 5399 C CA . LEU B 1 14 ? -38.594 39.594 44 1 17.12 14 LEU B CA 1
ATOM 5400 C C . LEU B 1 14 ? -39.344 39.188 42.75 1 17.12 14 LEU B C 1
ATOM 5402 O O . LEU B 1 14 ? -39.312 38.031 42.344 1 17.12 14 LEU B O 1
ATOM 5406 N N . LEU B 1 15 ? -40.531 39.875 42.438 1 17.67 15 LEU B N 1
ATOM 5407 C CA . LEU B 1 15 ? -41.531 39.844 41.375 1 17.67 15 LEU B CA 1
ATOM 5408 C C . LEU B 1 15 ? -40.844 39.938 40 1 17.67 15 LEU B C 1
ATOM 5410 O O . LEU B 1 15 ? -40.094 40.906 39.75 1 17.67 15 LEU B O 1
ATOM 5414 N N . VAL B 1 16 ? -40.562 38.875 39.344 1 18.66 16 VAL B N 1
ATOM 5415 C CA . VAL B 1 16 ? -40.031 38.5 38.031 1 18.66 16 VAL B CA 1
ATOM 5416 C C . VAL B 1 16 ? -40.938 39.094 36.938 1 18.66 16 VAL B C 1
ATOM 5418 O O . VAL B 1 16 ? -42.094 38.656 36.75 1 18.66 16 VAL B O 1
ATOM 5421 N N . THR B 1 17 ? -41.156 40.438 36.812 1 18.14 17 THR B N 1
ATOM 5422 C CA . THR B 1 17 ? -42.031 40.938 35.781 1 18.14 17 THR B CA 1
ATOM 5423 C C . THR B 1 17 ? -41.594 40.469 34.375 1 18.14 17 THR B C 1
ATOM 5425 O O . THR B 1 17 ? -40.375 40.5 34.094 1 18.14 17 THR B O 1
ATOM 5428 N N . SER B 1 18 ? -42.344 39.656 33.625 1 19.69 18 SER B N 1
ATOM 5429 C CA . SER B 1 18 ? -42.438 38.938 32.375 1 19.69 18 SER B CA 1
ATOM 5430 C C . SER B 1 18 ? -42.406 39.906 31.188 1 19.69 18 SER B C 1
ATOM 5432 O O . SER B 1 18 ? -43.469 40.281 30.688 1 19.69 18 SER B O 1
ATOM 5434 N N . SER B 1 19 ? -41.625 41 31.125 1 19.06 19 SER B N 1
ATOM 5435 C CA . SER B 1 19 ? -41.875 41.906 30.016 1 19.06 19 SER B CA 1
ATOM 5436 C C . SER B 1 19 ? -41.844 41.156 28.672 1 19.06 19 SER B C 1
ATOM 5438 O O . SER B 1 19 ? -41.062 40.25 28.484 1 19.06 19 SER B O 1
ATOM 5440 N N . ARG B 1 20 ? -43 41.156 27.859 1 20.91 20 ARG B N 1
ATOM 5441 C CA . ARG B 1 20 ? -43.438 40.688 26.562 1 20.91 20 ARG B CA 1
ATOM 5442 C C . ARG B 1 20 ? -42.531 41.156 25.438 1 20.91 20 ARG B C 1
ATOM 5444 O O . ARG B 1 20 ? -42.5 42.375 25.125 1 20.91 20 ARG B O 1
ATOM 5451 N N . LEU B 1 21 ? -41.312 40.719 25.469 1 21.92 21 LEU B N 1
ATOM 5452 C CA . LEU B 1 21 ? -40.406 41.125 24.406 1 21.92 21 LEU B CA 1
ATOM 5453 C C . LEU B 1 21 ? -41.062 40.969 23.031 1 21.92 21 LEU B C 1
ATOM 5455 O O . LEU B 1 21 ? -41.656 39.938 22.734 1 21.92 21 LEU B O 1
ATOM 5459 N N . LEU B 1 22 ? -41.531 42 22.484 1 23 22 LEU B N 1
ATOM 5460 C CA . LEU B 1 22 ? -42.188 42.188 21.188 1 23 22 LEU B CA 1
ATOM 5461 C C . LEU B 1 22 ? -41.344 41.531 20.078 1 23 22 LEU B C 1
ATOM 5463 O O . LEU B 1 22 ? -40.125 41.438 20.172 1 23 22 LEU B O 1
ATOM 5467 N N . PRO B 1 23 ? -42.094 40.75 19.094 1 24.12 23 PRO B N 1
ATOM 5468 C CA . PRO B 1 23 ? -41.719 39.906 17.969 1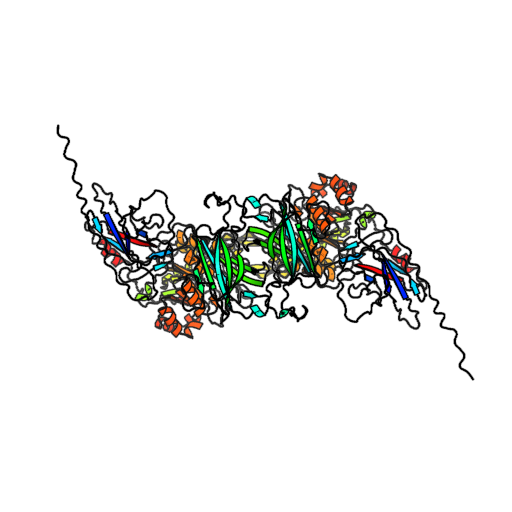 24.12 23 PRO B CA 1
ATOM 5469 C C . PRO B 1 23 ? -40.781 40.594 16.984 1 24.12 23 PRO B C 1
ATOM 5471 O O . PRO B 1 23 ? -41.188 41.531 16.312 1 24.12 23 PRO B O 1
ATOM 5474 N N . ALA B 1 24 ? -39.688 41.156 17.328 1 22.56 24 ALA B N 1
ATOM 5475 C CA . ALA B 1 24 ? -39.062 41.938 16.266 1 22.56 24 ALA B CA 1
ATOM 5476 C C . ALA B 1 24 ? -38.875 41.094 15.008 1 22.56 24 ALA B C 1
ATOM 5478 O O . ALA B 1 24 ? -38.875 39.875 15.078 1 22.56 24 ALA B O 1
ATOM 5479 N N . ASN B 1 25 ? -38.594 41.656 13.797 1 23.92 25 ASN B N 1
ATOM 5480 C CA . ASN B 1 25 ? -38.531 41.344 12.375 1 23.92 25 ASN B CA 1
ATOM 5481 C C . ASN B 1 25 ? -37.562 40.188 12.109 1 23.92 25 ASN B C 1
ATOM 5483 O O . ASN B 1 25 ? -36.469 40.125 12.688 1 23.92 25 ASN B O 1
ATOM 5487 N N . ARG B 1 26 ? -37.938 38.938 11.469 1 25.44 26 ARG B N 1
ATOM 5488 C CA . ARG B 1 26 ? -37.656 37.5 11.281 1 25.44 26 ARG B CA 1
ATOM 5489 C C . ARG B 1 26 ? -36.312 37.281 10.609 1 25.44 26 ARG B C 1
ATOM 5491 O O . ARG B 1 26 ? -36.156 36.375 9.789 1 25.44 26 ARG B O 1
ATOM 5498 N N . ARG B 1 27 ? -35.438 38.281 10.422 1 27.98 27 ARG B N 1
ATOM 5499 C CA . ARG B 1 27 ? -34.219 37.906 9.758 1 27.98 27 ARG B CA 1
ATOM 5500 C C . ARG B 1 27 ? -33.531 36.75 10.492 1 27.98 27 ARG B C 1
ATOM 5502 O O . ARG B 1 27 ? -33.438 36.75 11.727 1 27.98 27 ARG B O 1
ATOM 5509 N N . ASN B 1 28 ? -33.5 35.438 9.883 1 27.55 28 ASN B N 1
ATOM 5510 C CA . ASN B 1 28 ? -33.281 34.062 10.266 1 27.55 28 ASN B CA 1
ATOM 5511 C C . ASN B 1 28 ? -31.984 33.906 11.07 1 27.55 28 ASN B C 1
ATOM 5513 O O . ASN B 1 28 ? -31.422 32.812 11.141 1 27.55 28 ASN B O 1
ATOM 5517 N N . ASP B 1 29 ? -31.203 34.906 11.273 1 28.62 29 ASP B N 1
ATOM 5518 C CA . ASP B 1 29 ? -29.984 34.719 12.047 1 28.62 29 ASP B CA 1
ATOM 5519 C C . ASP B 1 29 ? -30.281 34.281 13.469 1 28.62 29 ASP B C 1
ATOM 5521 O O . ASP B 1 29 ? -30.531 35.094 14.352 1 28.62 29 ASP B O 1
ATOM 5525 N N . ASN B 1 30 ? -31 33.219 13.641 1 30.2 30 ASN B N 1
ATOM 5526 C CA . ASN B 1 30 ? -31.5 32.719 14.922 1 30.2 30 ASN B CA 1
ATOM 5527 C C . ASN B 1 30 ? -30.375 32.531 15.93 1 30.2 30 ASN B C 1
ATOM 5529 O O . ASN B 1 30 ? -30.266 31.484 16.562 1 30.2 30 ASN B O 1
ATOM 5533 N N . ARG B 1 31 ? -29.125 32.969 15.656 1 31.97 31 ARG B N 1
ATOM 5534 C CA . ARG B 1 31 ? -28.156 32.812 16.75 1 31.97 31 ARG B CA 1
ATOM 5535 C C . ARG B 1 31 ? -28.625 33.531 18 1 31.97 31 ARG B C 1
ATOM 5537 O O . ARG B 1 31 ? -28.859 34.75 17.969 1 31.97 31 ARG B O 1
ATOM 5544 N N . VAL B 1 32 ? -29.422 32.969 18.828 1 30.83 32 VAL B N 1
ATOM 5545 C CA . VAL B 1 32 ? -29.781 33.5 20.141 1 30.83 32 VAL B CA 1
ATOM 5546 C C . VAL B 1 32 ? -28.5 33.844 20.906 1 30.83 32 VAL B C 1
ATOM 5548 O O . VAL B 1 32 ? -27.578 33.031 20.984 1 30.83 32 VAL B O 1
ATOM 5551 N N . ARG B 1 33 ? -28.141 35.062 21 1 31.5 33 ARG B N 1
ATOM 5552 C CA . ARG B 1 33 ? -27.062 35.531 21.859 1 31.5 33 ARG B CA 1
ATOM 5553 C C . ARG B 1 33 ? -27.25 35.031 23.297 1 31.5 33 ARG B C 1
ATOM 5555 O O . ARG B 1 33 ? -28.297 35.25 23.906 1 31.5 33 ARG B O 1
ATOM 5562 N N . TYR B 1 34 ? -26.812 33.844 23.609 1 33.94 34 TYR B N 1
ATOM 5563 C CA . TYR B 1 34 ? -26.891 33.406 25 1 33.94 34 TYR B CA 1
ATOM 5564 C C . TYR B 1 34 ? -25.875 34.094 25.859 1 33.94 34 TYR B C 1
ATOM 5566 O O . TYR B 1 34 ? -24.781 34.438 25.406 1 33.94 34 TYR B O 1
ATOM 5574 N N . GLU B 1 35 ? -26.406 34.969 26.812 1 39.66 35 GLU B N 1
ATOM 5575 C CA . GLU B 1 35 ? -25.562 35.469 27.891 1 39.66 35 GLU B CA 1
ATOM 5576 C C . GLU B 1 35 ? -25.266 34.375 28.906 1 39.66 35 GLU B C 1
ATOM 5578 O O . GLU B 1 35 ? -26.188 33.719 29.422 1 39.66 35 GLU B O 1
ATOM 5583 N N . CYS B 1 36 ? -24.266 33.625 28.781 1 38.84 36 CYS B N 1
ATOM 5584 C CA . CYS B 1 36 ? -23.906 32.656 29.812 1 38.84 36 CYS B CA 1
ATOM 5585 C C . CYS B 1 36 ? -23.172 33.344 30.969 1 38.84 36 CYS B C 1
ATOM 5587 O O . CYS B 1 36 ? -22.266 34.156 30.734 1 38.84 36 CYS B O 1
ATOM 5589 N N . LEU B 1 37 ? -23.906 33.469 32.25 1 38.47 37 LEU B N 1
ATOM 5590 C CA . LEU B 1 37 ? -23.344 34.062 33.469 1 38.47 37 LEU B CA 1
ATOM 5591 C C . LEU B 1 37 ? -22.734 32.969 34.344 1 38.47 37 LEU B C 1
ATOM 5593 O O . LEU B 1 37 ? -23.297 31.891 34.469 1 38.47 37 LEU B O 1
ATOM 5597 N N . ALA B 1 38 ? -21.422 32.812 34.344 1 40.53 38 ALA B N 1
ATOM 5598 C CA . ALA B 1 38 ? -20.906 31.906 35.375 1 40.53 38 ALA B CA 1
ATOM 5599 C C . ALA B 1 38 ? -20.281 32.688 36.531 1 40.53 38 ALA B C 1
ATOM 5601 O O . ALA B 1 38 ? -19.734 33.781 36.344 1 40.53 38 ALA B O 1
ATOM 5602 N N . VAL B 1 39 ? -20.75 32.406 37.875 1 37.91 39 VAL B N 1
ATOM 5603 C CA . VAL B 1 39 ? -20.172 32.938 39.094 1 37.91 39 VAL B CA 1
ATOM 5604 C C . VAL B 1 39 ? -19.047 32.031 39.594 1 37.91 39 VAL B C 1
ATOM 5606 O O . VAL B 1 39 ? -19.25 30.828 39.781 1 37.91 39 VAL B O 1
ATOM 5609 N N . VAL B 1 40 ? -17.688 32.375 39.312 1 40.28 40 VAL B N 1
ATOM 5610 C CA . VAL B 1 40 ? -16.609 31.578 39.875 1 40.28 40 VAL B CA 1
ATOM 5611 C C . VAL B 1 40 ? -16.062 32.25 41.125 1 40.28 40 VAL B C 1
ATOM 5613 O O . VAL B 1 40 ? -15.805 33.469 41.094 1 40.28 40 VAL B O 1
ATOM 5616 N N . VAL B 1 41 ? -16.047 31.5 42.344 1 36.84 41 VAL B N 1
ATOM 5617 C CA . VAL B 1 41 ? -15.477 31.953 43.594 1 36.84 41 VAL B CA 1
ATOM 5618 C C . VAL B 1 41 ? -14.008 31.547 43.688 1 36.84 41 VAL B C 1
ATOM 5620 O O . VAL B 1 41 ? -13.68 30.359 43.562 1 36.84 41 VAL B O 1
ATOM 5623 N N . VAL B 1 42 ? -13.023 32.375 43.438 1 36.56 42 VAL B N 1
ATOM 5624 C CA . VAL B 1 42 ? -11.609 32.062 43.562 1 36.56 42 VAL B CA 1
ATOM 5625 C C . VAL B 1 42 ? -11.141 32.375 44.969 1 36.56 42 VAL B C 1
ATOM 5627 O O . VAL B 1 42 ? -11.297 33.5 45.469 1 36.56 42 VAL B O 1
ATOM 5630 N N . ALA B 1 43 ? -10.875 31.234 45.875 1 34 43 ALA B N 1
ATOM 5631 C CA . ALA B 1 43 ? -10.406 31.359 47.281 1 34 43 ALA B CA 1
ATOM 5632 C C . ALA B 1 43 ? -8.93 31.734 47.312 1 34 43 ALA B C 1
ATOM 5634 O O . ALA B 1 43 ? -8.117 31.172 46.562 1 34 43 ALA B O 1
ATOM 5635 N N . SER B 1 44 ? -8.469 32.875 47.656 1 32.72 44 SER B N 1
ATOM 5636 C CA . SER B 1 44 ? -7.09 33.25 47.938 1 32.72 44 SER B CA 1
ATOM 5637 C C . SER B 1 44 ? -6.617 32.625 49.25 1 32.72 44 SER B C 1
ATOM 5639 O O . SER B 1 44 ? -7.273 32.781 50.281 1 32.72 44 SER B O 1
ATOM 5641 N N . PHE B 1 45 ? -5.922 31.516 49.344 1 30.92 45 PHE B N 1
ATOM 5642 C CA . PHE B 1 45 ? -5.449 30.875 50.562 1 30.92 45 PHE B CA 1
ATOM 5643 C C . PHE B 1 45 ? -4.402 31.734 51.25 1 30.92 45 PHE B C 1
ATOM 5645 O O . PHE B 1 45 ? -3.736 31.266 52.188 1 30.92 45 PHE B O 1
ATOM 5652 N N . GLN B 1 46 ? -3.963 32.875 51.219 1 30.47 46 GLN B N 1
ATOM 5653 C CA . GLN B 1 46 ? -2.857 33.094 52.125 1 30.47 46 GLN B CA 1
ATOM 5654 C C . GLN B 1 46 ? -3.283 32.844 53.562 1 30.47 46 GLN B C 1
ATOM 5656 O O . GLN B 1 46 ? -4.477 32.781 53.875 1 30.47 46 GLN B O 1
ATOM 5661 N N . GLY B 1 47 ? -2.441 33.031 54.781 1 28.98 47 GLY B N 1
ATOM 5662 C CA . GLY B 1 47 ? -2.434 33.469 56.188 1 28.98 47 GLY B CA 1
ATOM 5663 C C . GLY B 1 47 ? -3.428 34.562 56.469 1 28.98 47 GLY B C 1
ATOM 5664 O O . GLY B 1 47 ? -3.283 35.688 55.969 1 28.98 47 GLY B O 1
ATOM 5665 N N . GLY B 1 48 ? -4.582 34.375 56.969 1 38.09 48 GLY B N 1
ATOM 5666 C CA . GLY B 1 48 ? -5.91 34.906 57.219 1 38.09 48 GLY B CA 1
ATOM 5667 C C . GLY B 1 48 ? -6.676 35.219 55.938 1 38.09 48 GLY B C 1
ATOM 5668 O O . GLY B 1 48 ? -7.375 36.25 55.875 1 38.09 48 GLY B O 1
ATOM 5669 N N . MET B 1 49 ? -6.383 34.875 54.719 1 42.12 49 MET B N 1
ATOM 5670 C CA . MET B 1 49 ? -6.441 35.375 53.375 1 42.12 49 MET B CA 1
ATOM 5671 C C . MET B 1 49 ? -7.879 35.375 52.844 1 42.12 49 MET B C 1
ATOM 5673 O O . MET B 1 49 ? -8.547 34.344 52.844 1 42.12 49 MET B O 1
ATOM 5677 N N . ALA B 1 50 ? -8.523 36.438 52.781 1 50.69 50 ALA B N 1
ATOM 5678 C CA . ALA B 1 50 ? -9.859 36.812 52.281 1 50.69 50 ALA B CA 1
ATOM 5679 C C . ALA B 1 50 ? -10.086 36.312 50.875 1 50.69 50 ALA B C 1
ATOM 5681 O O . ALA B 1 50 ? -9.172 36.312 50.062 1 50.69 50 ALA B O 1
ATOM 5682 N N . SER B 1 51 ? -10.812 35.281 50.656 1 61.34 51 SER B N 1
ATOM 5683 C CA . SER B 1 51 ? -11.305 34.781 49.375 1 61.34 51 SER B CA 1
ATOM 5684 C C . SER B 1 51 ? -12.297 35.75 48.75 1 61.34 51 SER B C 1
ATOM 5686 O O . SER B 1 51 ? -13.039 36.438 49.438 1 61.34 51 SER B O 1
ATOM 5688 N N . THR B 1 52 ? -11.867 36.219 47.562 1 67.75 52 THR B N 1
ATOM 5689 C CA . THR B 1 52 ? -12.82 37.031 46.812 1 67.75 52 THR B CA 1
ATOM 5690 C C . THR B 1 52 ? -13.625 36.156 45.875 1 67.75 52 THR B C 1
ATOM 5692 O O . THR B 1 52 ? -13.07 35.312 45.156 1 67.75 52 THR B O 1
ATOM 5695 N N . ALA B 1 53 ? -14.914 36.188 46 1 70.88 53 ALA B N 1
ATOM 5696 C CA . ALA B 1 53 ? -15.789 35.531 45.031 1 70.88 53 ALA B CA 1
ATOM 5697 C C . ALA B 1 53 ? -15.922 36.375 43.75 1 70.88 53 ALA B C 1
ATOM 5699 O O . ALA B 1 53 ? -16.359 37.531 43.812 1 70.88 53 ALA B O 1
ATOM 5700 N N . VAL B 1 54 ? -15.445 35.812 42.656 1 72.25 54 VAL B N 1
ATOM 5701 C CA . VAL B 1 54 ? -15.484 36.531 41.375 1 72.25 54 VAL B CA 1
ATOM 5702 C C . VAL B 1 54 ? -16.562 35.938 40.469 1 72.25 54 VAL B C 1
ATOM 5704 O O . VAL B 1 54 ? -16.625 34.719 40.281 1 72.25 54 VAL B O 1
ATOM 5707 N N . THR B 1 55 ? -17.484 36.812 39.969 1 73.81 55 THR B N 1
ATOM 5708 C CA . THR B 1 55 ? -18.484 36.406 39 1 73.81 55 THR B CA 1
ATOM 5709 C C . THR B 1 55 ? -18.062 36.812 37.594 1 73.81 55 THR B C 1
ATOM 5711 O O . THR B 1 55 ? -17.844 37.969 37.312 1 73.81 55 THR B O 1
ATOM 5714 N N . PHE B 1 56 ? -17.984 35.719 36.75 1 76.19 56 PHE B N 1
ATOM 5715 C CA . PHE B 1 56 ? -17.703 35.938 35.344 1 76.19 56 PHE B CA 1
ATOM 5716 C C . PHE B 1 56 ? -18.984 36 34.531 1 76.19 56 PHE B C 1
ATOM 5718 O O . PHE B 1 56 ? -19.859 35.156 34.688 1 76.19 56 PHE B O 1
ATOM 5725 N N . ARG B 1 57 ? -19.078 37.062 33.719 1 75.06 57 ARG B N 1
ATOM 5726 C CA . ARG B 1 57 ? -20.188 37.219 32.812 1 75.06 57 ARG B CA 1
ATOM 5727 C C . ARG B 1 57 ? -19.688 37.281 31.359 1 75.06 57 ARG B C 1
ATOM 5729 O O . ARG B 1 57 ? -18.828 38.094 31.031 1 75.06 57 ARG B O 1
ATOM 5736 N N . VAL B 1 58 ? -20.172 36.312 30.547 1 80.94 58 VAL B N 1
ATOM 5737 C CA . VAL B 1 58 ? -19.703 36.219 29.172 1 80.94 58 VAL B CA 1
ATOM 5738 C C . VAL B 1 58 ? -20.906 36.188 28.219 1 80.94 58 VAL B C 1
ATOM 5740 O O . VAL B 1 58 ? -21.891 35.469 28.5 1 80.94 58 VAL B O 1
ATOM 5743 N N . GLN B 1 59 ? -20.828 37.031 27.266 1 78.38 59 GLN B N 1
ATOM 5744 C CA . GLN B 1 59 ? -21.828 36.969 26.188 1 78.38 59 GLN B CA 1
ATOM 5745 C C . GLN B 1 59 ? -21.219 36.375 24.922 1 78.38 59 GLN B C 1
ATOM 5747 O O . GLN B 1 59 ? -20.062 36.656 24.594 1 78.38 59 GLN B O 1
ATOM 5752 N N . GLY B 1 60 ? -21.812 35.5 24.234 1 75.56 60 GLY B N 1
ATOM 5753 C CA . GLY B 1 60 ? -21.391 34.906 22.984 1 75.56 60 GLY B CA 1
ATOM 5754 C C . GLY B 1 60 ? -22.375 33.875 22.453 1 75.56 60 GLY B C 1
ATOM 5755 O O . GLY B 1 60 ? -23.297 33.469 23.172 1 75.56 60 GLY B O 1
ATOM 5756 N N . LYS B 1 61 ? -22.234 33.594 21.156 1 70.88 61 LYS B N 1
ATOM 5757 C CA . LYS B 1 61 ? -23.078 32.594 20.516 1 70.88 61 LYS B CA 1
ATOM 5758 C C . LYS B 1 61 ? -22.562 31.188 20.828 1 70.88 61 LYS B C 1
ATOM 5760 O O . LYS B 1 61 ? -21.375 30.891 20.656 1 70.88 61 LYS B O 1
ATOM 5765 N N . VAL B 1 62 ? -23.406 30.406 21.484 1 71.94 62 VAL B N 1
ATOM 5766 C CA . VAL B 1 62 ? -23.047 29.031 21.75 1 71.94 62 VAL B CA 1
ATOM 5767 C C . VAL B 1 62 ? -24.016 28.094 21.031 1 71.94 62 VAL B C 1
ATOM 5769 O O . VAL B 1 62 ? -25.234 28.266 21.141 1 71.94 62 VAL B O 1
ATOM 5772 N N . GLU B 1 63 ? -23.484 27.297 20.188 1 66.25 63 GLU B N 1
ATOM 5773 C CA . GLU B 1 63 ? -24.328 26.312 19.5 1 66.25 63 GLU B CA 1
ATOM 5774 C C . GLU B 1 63 ? -24.891 25.297 20.484 1 66.25 63 GLU B C 1
ATOM 5776 O O . GLU B 1 63 ? -24.359 25.109 21.578 1 66.25 63 GLU B O 1
ATOM 5781 N N . ASP B 1 64 ? -25.984 24.625 20.016 1 64.94 64 ASP B N 1
ATOM 5782 C CA . ASP B 1 64 ? -26.594 23.578 20.844 1 64.94 64 ASP B CA 1
ATOM 5783 C C . ASP B 1 64 ? -25.594 22.453 21.125 1 64.94 64 ASP B C 1
ATOM 5785 O O . ASP B 1 64 ? -24.875 22.016 20.219 1 64.94 64 ASP B O 1
ATOM 5789 N N . GLY B 1 65 ? -25.531 22.156 22.328 1 67.25 65 GLY B N 1
ATOM 5790 C CA . GLY B 1 65 ? -24.656 21.062 22.703 1 67.25 65 GLY B CA 1
ATOM 5791 C C . GLY B 1 65 ? -23.297 21.516 23.172 1 67.25 65 GLY B C 1
ATOM 5792 O O . GLY B 1 65 ? -22.516 20.734 23.703 1 67.25 65 GLY B O 1
ATOM 5793 N N . PHE B 1 66 ? -23.062 22.812 22.984 1 75.19 66 PHE B N 1
ATOM 5794 C CA . PHE B 1 66 ? -21.781 23.344 23.422 1 75.19 66 PHE B CA 1
ATOM 5795 C C . PHE B 1 66 ? -21.938 24.156 24.703 1 75.19 66 PHE B C 1
ATOM 5797 O O . PHE B 1 66 ? -23.047 24.547 25.062 1 75.19 66 PHE B O 1
ATOM 5804 N N . GLN B 1 67 ? -20.812 24.234 25.422 1 77.88 67 GLN B N 1
ATOM 5805 C CA . GLN B 1 67 ? -20.766 24.969 26.672 1 77.88 67 GLN B CA 1
ATOM 5806 C C . GLN B 1 67 ? -19.594 25.953 26.703 1 77.88 67 GLN B C 1
ATOM 5808 O O . GLN B 1 67 ? -18.609 25.75 26 1 77.88 67 GLN B O 1
ATOM 5813 N N . MET B 1 68 ? -19.781 26.969 27.484 1 83.5 68 MET B N 1
ATOM 5814 C CA . MET B 1 68 ? -18.703 27.953 27.641 1 83.5 68 MET B CA 1
ATOM 5815 C C . MET B 1 68 ? -17.922 27.703 28.922 1 83.5 68 MET B C 1
ATOM 5817 O O . MET B 1 68 ? -18.5 27.312 29.938 1 83.5 68 MET B O 1
ATOM 5821 N N . TYR B 1 69 ? -16.672 27.891 28.781 1 85.12 69 TYR B N 1
ATOM 5822 C CA . TYR B 1 69 ? -15.781 27.703 29.922 1 85.12 69 TYR B CA 1
ATOM 5823 C C . TYR B 1 69 ? -14.852 28.906 30.078 1 85.12 69 TYR B C 1
ATOM 5825 O O . TYR B 1 69 ? -14.672 29.688 29.141 1 85.12 69 TYR B O 1
ATOM 5833 N N . VAL B 1 70 ? -14.352 29.078 31.281 1 85.5 70 VAL B N 1
ATOM 5834 C CA . VAL B 1 70 ? -13.273 30.016 31.562 1 85.5 70 VAL B CA 1
ATOM 5835 C C . VAL B 1 70 ? -12.07 29.281 32.125 1 85.5 70 VAL B C 1
ATOM 5837 O O . VAL B 1 70 ? -12.219 28.375 32.938 1 85.5 70 VAL B O 1
ATOM 5840 N N . VAL B 1 71 ? -10.906 29.578 31.609 1 88.19 71 VAL B N 1
ATOM 5841 C CA . VAL B 1 71 ? -9.664 29 32.094 1 88.19 71 VAL B CA 1
ATOM 5842 C C . VAL B 1 71 ? -8.633 30.094 32.312 1 88.19 71 VAL B C 1
ATOM 5844 O O . VAL B 1 71 ? -8.578 31.078 31.578 1 88.19 71 VAL B O 1
ATOM 5847 N N . GLY B 1 72 ? -7.855 29.922 33.406 1 87.38 72 GLY B N 1
ATOM 5848 C CA . GLY B 1 72 ? -6.883 30.953 33.75 1 87.38 72 GLY B CA 1
ATOM 5849 C C . GLY B 1 72 ? -5.672 30.406 34.469 1 87.38 72 GLY B C 1
ATOM 5850 O O . GLY B 1 72 ? -5.406 29.203 34.469 1 87.38 72 GLY B O 1
ATOM 5851 N N . ASP B 1 73 ? -4.875 31.344 35.031 1 87.69 73 ASP B N 1
ATOM 5852 C CA . ASP B 1 73 ? -3.566 31.031 35.625 1 87.69 73 ASP B CA 1
ATOM 5853 C C . ASP B 1 73 ? -3.703 30.438 37 1 87.69 73 ASP B C 1
ATOM 5855 O O . ASP B 1 73 ? -2.846 29.672 37.438 1 87.69 73 ASP B O 1
ATOM 5859 N N . LYS B 1 74 ? -4.777 30.75 37.688 1 81.56 74 LYS B N 1
ATOM 5860 C CA . LYS B 1 74 ? -4.953 30.297 39.062 1 81.56 74 LYS B CA 1
ATOM 5861 C C . LYS B 1 74 ? -5.555 28.891 39.094 1 81.56 74 LYS B C 1
ATOM 5863 O O . LYS B 1 74 ? -6.246 28.484 38.156 1 81.56 74 LYS B O 1
ATOM 5868 N N . ASP B 1 75 ? -5.305 28.234 40.094 1 80.62 75 ASP B N 1
ATOM 5869 C CA . ASP B 1 75 ? -5.836 26.891 40.25 1 80.62 75 ASP B CA 1
ATOM 5870 C C . ASP B 1 75 ? -7.363 26.891 40.219 1 80.62 75 ASP B C 1
ATOM 5872 O O . ASP B 1 75 ? -7.977 25.953 39.719 1 80.62 75 ASP B O 1
ATOM 5876 N N . GLU B 1 76 ? -7.918 27.938 40.719 1 75.19 76 GLU B N 1
ATOM 5877 C CA . GLU B 1 76 ? -9.367 28.031 40.844 1 75.19 76 GLU B CA 1
ATOM 5878 C C . GLU B 1 76 ? -10.023 28.141 39.469 1 75.19 76 GLU B C 1
ATOM 5880 O O . GLU B 1 76 ? -11.211 27.844 39.312 1 75.19 76 GLU B O 1
ATOM 5885 N N . ILE B 1 77 ? -9.219 28.562 38.562 1 81.31 77 ILE B N 1
ATOM 5886 C CA . ILE B 1 77 ? -9.781 28.688 37.219 1 81.31 77 ILE B CA 1
ATOM 5887 C C . ILE B 1 77 ? -9.023 27.781 36.25 1 81.31 77 ILE B C 1
ATOM 5889 O O . ILE B 1 77 ? -8.852 28.125 35.094 1 81.31 77 ILE B O 1
ATOM 5893 N N . GLY B 1 78 ? -8.406 26.734 36.75 1 82.5 78 GLY B N 1
ATOM 5894 C CA . GLY B 1 78 ? -7.996 25.594 35.938 1 82.5 78 GLY B CA 1
ATOM 5895 C C . GLY B 1 78 ? -6.516 25.609 35.594 1 82.5 78 GLY B C 1
ATOM 5896 O O . GLY B 1 78 ? -6 24.641 35.031 1 82.5 78 GLY B O 1
ATOM 5897 N N . HIS B 1 79 ? -5.703 26.656 36 1 90.31 79 HIS B N 1
ATOM 5898 C CA . HIS B 1 79 ? -4.266 26.719 35.75 1 90.31 79 HIS B CA 1
ATOM 5899 C C . HIS B 1 79 ? -3.953 26.5 34.281 1 90.31 79 HIS B C 1
ATOM 5901 O O . HIS B 1 79 ? -3.068 25.719 33.938 1 90.31 79 HIS B O 1
ATOM 5907 N N . TRP B 1 80 ? -4.742 27.031 33.406 1 91 80 TRP B N 1
ATOM 5908 C CA . TRP B 1 80 ? -4.629 27.062 31.953 1 91 80 TRP B CA 1
ATOM 5909 C C . TRP B 1 80 ? -4.84 25.672 31.375 1 91 80 TRP B C 1
ATOM 5911 O O . TRP B 1 80 ? -4.484 25.406 30.219 1 91 80 TRP B O 1
ATOM 5921 N N . ILE B 1 81 ? -5.344 24.797 32.156 1 89.31 81 ILE B N 1
ATOM 5922 C CA . ILE B 1 81 ? -5.633 23.453 31.688 1 89.31 81 ILE B CA 1
ATOM 5923 C C . ILE B 1 81 ? -7.113 23.328 31.328 1 89.31 81 ILE B C 1
ATOM 5925 O O . ILE B 1 81 ? -7.98 23.625 32.156 1 89.31 81 ILE B O 1
ATOM 5929 N N . SER B 1 82 ? -7.375 22.922 30.141 1 88.56 82 SER B N 1
ATOM 5930 C CA . SER B 1 82 ? -8.75 22.875 29.641 1 88.56 82 SER B CA 1
ATOM 5931 C C . SER B 1 82 ? -9.617 21.969 30.5 1 88.56 82 SER B C 1
ATOM 5933 O O . SER B 1 82 ? -10.766 22.312 30.812 1 88.56 82 SER B O 1
ATOM 5935 N N . ASP B 1 83 ? -9.109 20.844 30.891 1 87.12 83 ASP B N 1
ATOM 5936 C CA . ASP B 1 83 ? -9.898 19.844 31.594 1 87.12 83 ASP B CA 1
ATOM 5937 C C . ASP B 1 83 ? -10.242 20.312 33 1 87.12 83 ASP B C 1
ATOM 5939 O O . ASP B 1 83 ? -11.117 19.734 33.656 1 87.12 83 ASP B O 1
ATOM 5943 N N . THR B 1 84 ? -9.609 21.297 33.469 1 85.12 84 THR B N 1
ATOM 5944 C CA . THR B 1 84 ? -9.891 21.844 34.781 1 85.12 84 THR B CA 1
ATOM 5945 C C . THR B 1 84 ? -10.508 23.234 34.688 1 85.12 84 THR B C 1
ATOM 5947 O O . THR B 1 84 ? -10.586 23.969 35.656 1 85.12 84 THR B O 1
ATOM 5950 N N . ALA B 1 85 ? -10.953 23.578 33.5 1 85.62 85 ALA B N 1
ATOM 5951 C CA . ALA B 1 85 ? -11.617 24.859 33.281 1 85.62 85 ALA B CA 1
ATOM 5952 C C . ALA B 1 85 ? -12.961 24.906 34 1 85.62 85 ALA B C 1
ATOM 5954 O O . ALA B 1 85 ? -13.516 23.859 34.344 1 85.62 85 ALA B O 1
ATOM 5955 N N . ILE B 1 86 ? -13.406 26.109 34.125 1 80.31 86 ILE B N 1
ATOM 5956 C CA . ILE B 1 86 ? -14.656 26.281 34.875 1 80.31 86 ILE B CA 1
ATOM 5957 C C . ILE B 1 86 ? -15.805 26.484 33.875 1 80.31 86 ILE B C 1
ATOM 5959 O O . ILE B 1 86 ? -15.734 27.375 33.031 1 80.31 86 ILE B O 1
ATOM 5963 N N . ARG B 1 87 ? -16.781 25.719 34.031 1 81.94 87 ARG B N 1
ATOM 5964 C CA . ARG B 1 87 ? -17.969 25.812 33.188 1 81.94 87 ARG B CA 1
ATOM 5965 C C . ARG B 1 87 ? -18.797 27.047 33.531 1 81.94 87 ARG B C 1
ATOM 5967 O O . ARG B 1 87 ? -18.969 27.359 34.719 1 81.94 87 ARG B O 1
ATOM 5974 N N . LEU B 1 88 ? -19.219 27.75 32.5 1 76.06 88 LEU B N 1
ATOM 5975 C CA . LEU B 1 88 ? -20.078 28.906 32.688 1 76.06 88 LEU B CA 1
ATOM 5976 C C . LEU B 1 88 ? -21.547 28.516 32.469 1 76.06 88 LEU B C 1
ATOM 5978 O O . LEU B 1 88 ? -21.875 27.812 31.516 1 76.06 88 LEU B O 1
ATOM 5982 N N . ASN B 1 89 ? -22.344 28.578 33.438 1 63.72 89 ASN B N 1
ATOM 5983 C CA . ASN B 1 89 ? -23.75 28.234 33.344 1 63.72 89 ASN B CA 1
ATOM 5984 C C . ASN B 1 89 ? -24.547 29.328 32.625 1 63.72 89 ASN B C 1
ATOM 5986 O O . ASN B 1 89 ? -24.266 30.516 32.812 1 63.72 89 ASN B O 1
ATOM 5990 N N . CYS B 1 90 ? -25.25 28.906 31.656 1 52.31 90 CYS B N 1
ATOM 5991 C CA . CYS B 1 90 ? -26.141 29.828 30.984 1 52.31 90 CYS B CA 1
ATOM 5992 C C . CYS B 1 90 ? -27.172 30.406 31.953 1 52.31 90 CYS B C 1
ATOM 5994 O O . CYS B 1 90 ? -27.766 29.656 32.75 1 52.31 90 CYS B O 1
ATOM 5996 N N . ILE B 1 91 ? -26.953 31.594 32.625 1 44.31 91 ILE B N 1
ATOM 5997 C CA . ILE B 1 91 ? -27.953 32.188 33.469 1 44.31 91 ILE B CA 1
ATOM 5998 C C . ILE B 1 91 ? -29.312 32.188 32.781 1 44.31 91 ILE B C 1
ATOM 6000 O O . ILE B 1 91 ? -29.578 33 31.922 1 44.31 91 ILE B O 1
ATOM 6004 N N . THR B 1 92 ? -29.906 31.344 32.125 1 37.81 92 THR B N 1
ATOM 6005 C CA . THR B 1 92 ? -31.344 31.578 32.312 1 37.81 92 THR B CA 1
ATOM 6006 C C . THR B 1 92 ? -31.656 31.719 33.812 1 37.81 92 THR B C 1
ATOM 6008 O O . THR B 1 92 ? -31.891 32.812 34.312 1 37.81 92 THR B O 1
ATOM 6011 N N . GLU B 1 93 ? -32.875 31.094 34.438 1 30.94 93 GLU B N 1
ATOM 6012 C CA . GLU B 1 93 ? -33.344 31.203 35.812 1 30.94 93 GLU B CA 1
ATOM 6013 C C . GLU B 1 93 ? -32.281 30.688 36.781 1 30.94 93 GLU B C 1
ATOM 6015 O O . GLU B 1 93 ? -31.969 31.344 37.781 1 30.94 93 GLU B O 1
ATOM 6020 N N . ILE B 1 94 ? -32.281 29.297 37 1 27.3 94 ILE B N 1
ATOM 6021 C CA . ILE B 1 94 ? -31.922 28.594 38.25 1 27.3 94 ILE B CA 1
ATOM 6022 C C . ILE B 1 94 ? -30.406 28.484 38.375 1 27.3 94 ILE B C 1
ATOM 6024 O O . ILE B 1 94 ? -29.734 28.062 37.438 1 27.3 94 ILE B O 1
ATOM 6028 N N . LEU B 1 95 ? -29.719 29.266 39.188 1 30.52 95 LEU B N 1
ATOM 6029 C CA . LEU B 1 95 ? -28.391 29.156 39.781 1 30.52 95 LEU B CA 1
ATOM 6030 C C . LEU B 1 95 ? -28 27.688 40 1 30.52 95 LEU B C 1
ATOM 6032 O O . LEU B 1 95 ? -28.578 27.016 40.844 1 30.52 95 LEU B O 1
ATOM 6036 N N . VAL B 1 96 ? -27.859 26.875 39 1 28.97 96 VAL B N 1
ATOM 6037 C CA . VAL B 1 96 ? -27.406 25.562 39.406 1 28.97 96 VAL B CA 1
ATOM 6038 C C . VAL B 1 96 ? -25.953 25.641 39.875 1 28.97 96 VAL B C 1
ATOM 6040 O O . VAL B 1 96 ? -25.109 26.219 39.188 1 28.97 96 VAL B O 1
ATOM 6043 N N . LYS B 1 97 ? -25.688 25.656 41.156 1 31.45 97 LYS B N 1
ATOM 6044 C CA . LYS B 1 97 ? -24.375 25.359 41.719 1 31.45 97 LYS B CA 1
ATOM 6045 C C . LYS B 1 97 ? -23.609 24.328 40.906 1 31.45 97 LYS B C 1
ATOM 6047 O O . LYS B 1 97 ? -24.125 23.234 40.656 1 31.45 97 LYS B O 1
ATOM 6052 N N . SER B 1 98 ? -22.859 24.766 40 1 35.59 98 SER B N 1
ATOM 6053 C CA . SER B 1 98 ? -22 23.781 39.344 1 35.59 98 SER B CA 1
ATOM 6054 C C . SER B 1 98 ? -21.234 22.938 40.344 1 35.59 98 SER B C 1
ATOM 6056 O O . SER B 1 98 ? -20.516 23.484 41.188 1 35.59 98 SER B O 1
ATOM 6058 N N . GLU B 1 99 ? -21.859 22.016 41 1 32.91 99 GLU B N 1
ATOM 6059 C CA . GLU B 1 99 ? -21.156 21.031 41.781 1 32.91 99 GLU B CA 1
ATOM 6060 C C . GLU B 1 99 ? -19.969 20.438 41.031 1 32.91 99 GLU B C 1
ATOM 6062 O O . GLU B 1 99 ? -20.109 20.031 39.875 1 32.91 99 GLU B O 1
ATOM 6067 N N . ASN B 1 100 ? -18.75 20.984 41.219 1 37.78 100 ASN B N 1
ATOM 6068 C CA . ASN B 1 100 ? -17.562 20.234 40.844 1 37.78 100 ASN B CA 1
ATOM 6069 C C . ASN B 1 100 ? -17.75 18.734 41.031 1 37.78 100 ASN B C 1
ATOM 6071 O O . ASN B 1 100 ? -17.625 18.234 42.156 1 37.78 100 ASN B O 1
ATOM 6075 N N . SER B 1 101 ? -18.688 18.172 40.625 1 36.38 101 SER B N 1
ATOM 6076 C CA . SER B 1 101 ? -18.719 16.719 40.812 1 36.38 101 SER B CA 1
ATOM 6077 C C . SER B 1 101 ? -17.406 16.078 40.375 1 36.38 101 SER B C 1
ATOM 6079 O O . SER B 1 101 ? -16.797 16.531 39.375 1 36.38 101 SER B O 1
ATOM 6081 N N . GLY B 1 102 ? -16.469 15.703 41.219 1 40.69 102 GLY B N 1
ATOM 6082 C CA . GLY B 1 102 ? -15.266 14.898 41.188 1 40.69 102 GLY B CA 1
ATOM 6083 C C . GLY B 1 102 ? -15 14.258 39.844 1 40.69 102 GLY B C 1
ATOM 6084 O O . GLY B 1 102 ? -14 13.555 39.656 1 40.69 102 GLY B O 1
ATOM 6085 N N . MET B 1 103 ? -15.945 14.023 39.062 1 43.84 103 MET B N 1
ATOM 6086 C CA . MET B 1 103 ? -15.625 13.266 37.875 1 43.84 103 MET B CA 1
ATOM 6087 C C . MET B 1 103 ? -15.008 14.172 36.812 1 43.84 103 MET B C 1
ATOM 6089 O O . MET B 1 103 ? -15.609 15.18 36.406 1 43.84 103 MET B O 1
ATOM 6093 N N . ARG B 1 104 ? -13.742 14.188 36.719 1 49.88 104 ARG B N 1
ATOM 6094 C CA . ARG B 1 104 ? -12.938 14.891 35.719 1 49.88 104 ARG B CA 1
ATOM 6095 C C . ARG B 1 104 ? -13.539 14.742 34.312 1 49.88 104 ARG B C 1
ATOM 6097 O O . ARG B 1 104 ? -13.648 13.625 33.812 1 49.88 104 ARG B O 1
ATOM 6104 N N . GLU B 1 105 ? -14.516 15.648 33.875 1 63.69 105 GLU B N 1
ATOM 6105 C CA . GLU B 1 105 ? -15.047 15.641 32.5 1 63.69 105 GLU B CA 1
ATOM 6106 C C . GLU B 1 105 ? -14 16.125 31.516 1 63.69 105 GLU B C 1
ATOM 6108 O O . GLU B 1 105 ? -13.328 17.125 31.75 1 63.69 105 GLU B O 1
ATOM 6113 N N . LEU B 1 106 ? -13.719 15.32 30.531 1 76.56 106 LEU B N 1
ATOM 6114 C CA . LEU B 1 106 ? -12.836 15.727 29.453 1 76.56 106 LEU B CA 1
ATOM 6115 C C . LEU B 1 106 ? -13.492 16.812 28.609 1 76.56 106 LEU B C 1
ATOM 6117 O O . LEU B 1 106 ? -14.656 16.703 28.219 1 76.56 106 LEU B O 1
ATOM 6121 N N . VAL B 1 107 ? -12.883 18.047 28.609 1 81.88 107 VAL B N 1
ATOM 6122 C CA . VAL B 1 107 ? -13.391 19.188 27.859 1 81.88 107 VAL B CA 1
ATOM 6123 C C . VAL B 1 107 ? -12.766 19.219 26.469 1 81.88 107 VAL B C 1
ATOM 6125 O O . VAL B 1 107 ? -11.547 19.266 26.328 1 81.88 107 VAL B O 1
ATOM 6128 N N . GLU B 1 108 ? -13.617 19.078 25.453 1 84.31 108 GLU B N 1
ATOM 6129 C CA . GLU B 1 108 ? -13.188 19.281 24.078 1 84.31 108 GLU B CA 1
ATOM 6130 C C . GLU B 1 108 ? -13.273 20.766 23.688 1 84.31 108 GLU B C 1
ATOM 6132 O O . GLU B 1 108 ? -14.336 21.375 23.812 1 84.31 108 GLU B O 1
ATOM 6137 N N . VAL B 1 109 ? -12.172 21.281 23.281 1 88.56 109 VAL B N 1
ATOM 6138 C CA . VAL B 1 109 ? -12.125 22.688 22.906 1 88.56 109 VAL B CA 1
ATOM 6139 C C . VAL B 1 109 ? -12.508 22.844 21.438 1 88.56 109 VAL B C 1
ATOM 6141 O O . VAL B 1 109 ? -11.836 22.312 20.562 1 88.56 109 VAL B O 1
ATOM 6144 N N . ILE B 1 110 ? -13.531 23.5 21.172 1 83.94 110 ILE B N 1
ATOM 6145 C CA . ILE B 1 110 ? -13.953 23.734 19.797 1 83.94 110 ILE B CA 1
ATOM 6146 C C . ILE B 1 110 ? -13.414 25.078 19.312 1 83.94 110 ILE B C 1
ATOM 6148 O O . ILE B 1 110 ? -12.773 25.172 18.266 1 83.94 110 ILE B O 1
ATOM 6152 N N . TRP B 1 111 ? -13.695 26.156 20.156 1 86.19 111 TRP B N 1
ATOM 6153 C CA . TRP B 1 111 ? -13.164 27.5 19.938 1 86.19 111 TRP B CA 1
ATOM 6154 C C . TRP B 1 111 ? -12.648 28.109 21.234 1 86.19 111 TRP B C 1
ATOM 6156 O O . TRP B 1 111 ? -13.164 27.812 22.312 1 86.19 111 TRP B O 1
ATOM 6166 N N . TRP B 1 112 ? -11.664 28.906 21.141 1 88.88 112 TRP B N 1
ATOM 6167 C CA . TRP B 1 112 ? -11.172 29.562 22.344 1 88.88 112 TRP B CA 1
ATOM 6168 C C . TRP B 1 112 ? -10.492 30.891 22 1 88.88 112 TRP B C 1
ATOM 6170 O O . TRP B 1 112 ? -10.109 31.125 20.844 1 88.88 112 TRP B O 1
ATOM 6180 N N . GLU B 1 113 ? -10.414 31.734 22.969 1 87.69 113 GLU B N 1
ATOM 6181 C CA . GLU B 1 113 ? -9.719 33 22.828 1 87.69 113 GLU B CA 1
ATOM 6182 C C . GLU B 1 113 ? -8.211 32.812 22.859 1 87.69 113 GLU B C 1
ATOM 6184 O O . GLU B 1 113 ? -7.668 32.219 23.781 1 87.69 113 GLU B O 1
ATOM 6189 N N . THR B 1 114 ? -7.609 33.312 21.797 1 87 114 THR B N 1
ATOM 6190 C CA . THR B 1 114 ? -6.164 33.156 21.688 1 87 114 THR B CA 1
ATOM 6191 C C . THR B 1 114 ? -5.465 34.5 21.594 1 87 114 THR B C 1
ATOM 6193 O O . THR B 1 114 ? -4.488 34.656 20.859 1 87 114 THR B O 1
ATOM 6196 N N . ASN B 1 115 ? -5.945 35.438 22.359 1 78.69 115 ASN B N 1
ATOM 6197 C CA . ASN B 1 115 ? -5.199 36.688 22.469 1 78.69 115 ASN B CA 1
ATOM 6198 C C . ASN B 1 115 ? -3.826 36.438 23.094 1 78.69 115 ASN B C 1
ATOM 6200 O O . ASN B 1 115 ? -3.691 35.688 24.047 1 78.69 115 ASN B O 1
ATOM 6204 N N . VAL B 1 116 ? -2.846 37 22.5 1 78.94 116 VAL B N 1
ATOM 6205 C CA . VAL B 1 116 ? -1.493 36.812 23 1 78.94 116 VAL B CA 1
ATOM 6206 C C . VAL B 1 116 ? -1.426 37.25 24.469 1 78.94 116 VAL B C 1
ATOM 6208 O O . VAL B 1 116 ? -0.801 36.594 25.297 1 78.94 116 VAL B O 1
ATOM 6211 N N . GLN B 1 117 ? -2.1 38.438 24.734 1 77.94 117 GLN B N 1
ATOM 6212 C CA . GLN B 1 117 ? -2.279 38.844 26.125 1 77.94 117 GLN B CA 1
ATOM 6213 C C . GLN B 1 117 ? -3.654 38.406 26.641 1 77.94 117 GLN B C 1
ATOM 6215 O O . GLN B 1 117 ? -4.676 38.938 26.203 1 77.94 117 GLN B O 1
ATOM 6220 N N . PRO B 1 118 ? -3.652 37.5 27.562 1 85 118 PRO B N 1
ATOM 6221 C CA . PRO B 1 118 ? -4.945 37.062 28.078 1 85 118 PRO B CA 1
ATOM 6222 C C . PRO B 1 118 ? -5.664 38.156 28.875 1 85 118 PRO B C 1
ATOM 6224 O O . PRO B 1 118 ? -5.062 39.156 29.219 1 85 118 PRO B O 1
ATOM 6227 N N . ARG B 1 119 ? -6.953 37.938 29.094 1 83.19 119 ARG B N 1
ATOM 6228 C CA . ARG B 1 119 ? -7.727 38.844 29.906 1 83.19 119 ARG B CA 1
ATOM 6229 C C . ARG B 1 119 ? -7.137 38.969 31.312 1 83.19 119 ARG B C 1
ATOM 6231 O O . ARG B 1 119 ? -6.656 37.969 31.875 1 83.19 119 ARG B O 1
ATOM 6238 N N . GLN B 1 120 ? -7.129 40.156 31.766 1 80.44 120 GLN B N 1
ATOM 6239 C CA . GLN B 1 120 ? -6.625 40.438 33.094 1 80.44 120 GLN B CA 1
ATOM 6240 C C . GLN B 1 120 ? -7.762 40.781 34.062 1 80.44 120 GLN B C 1
ATOM 6242 O O . GLN B 1 120 ? -8.695 41.5 33.688 1 80.44 120 GLN B O 1
ATOM 6247 N N . CYS B 1 121 ? -7.863 40.062 35.125 1 72.62 121 CYS B N 1
ATOM 6248 C CA . CYS B 1 121 ? -8.828 40.375 36.188 1 72.62 121 CYS B CA 1
ATOM 6249 C C . CYS B 1 121 ? -8.133 40.875 37.438 1 72.62 121 CYS B C 1
ATOM 6251 O O . CYS B 1 121 ? -7.25 40.188 37.969 1 72.62 121 CYS B O 1
ATOM 6253 N N . MET B 1 122 ? -8.43 42.094 37.812 1 64.69 122 MET B N 1
ATOM 6254 C CA . MET B 1 122 ? -7.902 42.688 39.031 1 64.69 122 MET B CA 1
ATOM 6255 C C . MET B 1 122 ? -8.82 42.375 40.219 1 64.69 122 MET B C 1
ATOM 6257 O O . MET B 1 122 ? -10.031 42.562 40.125 1 64.69 122 MET B O 1
ATOM 6261 N N . CYS B 1 123 ? -8.469 41.531 41.125 1 60.97 123 CYS B N 1
ATOM 6262 C CA . CYS B 1 123 ? -9.297 41.188 42.281 1 60.97 123 CYS B CA 1
ATOM 6263 C C . CYS B 1 123 ? -9.031 42.156 43.438 1 60.97 123 CYS B C 1
ATOM 6265 O O . CYS B 1 123 ? -7.969 42.125 44.062 1 60.97 123 CYS B O 1
ATOM 6267 N N . PRO B 1 124 ? -9.859 43.188 43.562 1 56.56 124 PRO B N 1
ATOM 6268 C CA . PRO B 1 124 ? -9.711 44.031 44.75 1 56.56 124 PRO B CA 1
ATOM 6269 C C . PRO B 1 124 ? -9.977 43.312 46.062 1 56.56 124 PRO B C 1
ATOM 6271 O O . PRO B 1 124 ? -10.516 42.188 46.031 1 56.56 124 PRO B O 1
ATOM 6274 N N . ASP B 1 125 ? -9.398 43.812 47.219 1 58.53 125 ASP B N 1
ATOM 6275 C CA . ASP B 1 125 ? -9.602 43.281 48.562 1 58.53 125 ASP B CA 1
ATOM 6276 C C . ASP B 1 125 ? -11.078 43.312 48.938 1 58.53 125 ASP B C 1
ATOM 6278 O O . ASP B 1 125 ? -11.492 44.125 49.781 1 58.53 125 ASP B O 1
ATOM 6282 N N . GLN B 1 126 ? -11.969 42.844 48.062 1 62.91 126 GLN B N 1
ATOM 6283 C CA . GLN B 1 126 ? -13.398 42.75 48.344 1 62.91 126 GLN B CA 1
ATOM 6284 C C . GLN B 1 126 ? -13.836 41.281 48.438 1 62.91 126 GLN B C 1
ATOM 6286 O O . GLN B 1 126 ? -13.18 40.406 47.875 1 62.91 126 GLN B O 1
ATOM 6291 N N . ASP B 1 127 ? -14.875 41.062 49.156 1 67.56 127 ASP B N 1
ATOM 6292 C CA . ASP B 1 127 ? -15.406 39.719 49.375 1 67.56 127 ASP B CA 1
ATOM 6293 C C . ASP B 1 127 ? -16.016 39.156 48.094 1 67.56 127 ASP B C 1
ATOM 6295 O O . ASP B 1 127 ? -15.906 37.969 47.781 1 67.56 127 ASP B O 1
ATOM 6299 N N . THR B 1 128 ? -16.703 40.094 47.312 1 72.06 128 THR B N 1
ATOM 6300 C CA . THR B 1 128 ? -17.359 39.688 46.094 1 72.06 128 THR B CA 1
ATOM 6301 C C . THR B 1 128 ? -17.047 40.656 44.938 1 72.06 128 THR B C 1
ATOM 6303 O O . THR B 1 128 ? -17.031 41.844 45.156 1 72.06 128 THR B O 1
ATOM 6306 N N . LEU B 1 129 ? -16.609 40.062 43.75 1 73.19 129 LEU B N 1
ATOM 6307 C CA . LEU B 1 129 ? -16.328 40.844 42.562 1 73.19 129 LEU B CA 1
ATOM 6308 C C . LEU B 1 129 ? -17.156 40.344 41.375 1 73.19 129 LEU B C 1
ATOM 6310 O O . LEU B 1 129 ? -17.156 39.156 41.062 1 73.19 129 LEU B O 1
ATOM 6314 N N . VAL B 1 130 ? -18.016 41.219 40.875 1 74.12 130 VAL B N 1
ATOM 6315 C CA . VAL B 1 130 ? -18.734 40.906 39.625 1 74.12 130 VAL B CA 1
ATOM 6316 C C . VAL B 1 130 ? -18.062 41.594 38.438 1 74.12 130 VAL B C 1
ATOM 6318 O O . VAL B 1 130 ? -18.031 42.844 38.375 1 74.12 130 VAL B O 1
ATOM 6321 N N . LEU B 1 131 ? -17.531 40.812 37.531 1 75.88 131 LEU B N 1
ATOM 6322 C CA . LEU B 1 131 ? -16.844 41.375 36.375 1 75.88 131 LEU B CA 1
ATOM 6323 C C . LEU B 1 131 ? -17.844 41.844 35.312 1 75.88 131 LEU B C 1
ATOM 6325 O O . LEU B 1 131 ? -18.938 41.281 35.219 1 75.88 131 LEU B O 1
ATOM 6329 N N . PRO B 1 132 ? -17.422 42.844 34.531 1 77.19 132 PRO B N 1
ATOM 6330 C CA . PRO B 1 132 ? -18.266 43.25 33.406 1 77.19 132 PRO B CA 1
ATOM 6331 C C . PRO B 1 132 ? -18.484 42.125 32.406 1 77.19 132 PRO B C 1
ATOM 6333 O O . PRO B 1 132 ? -17.703 41.188 32.344 1 77.19 132 PRO B O 1
ATOM 6336 N N . VAL B 1 133 ? -19.594 42.312 31.719 1 78.88 133 VAL B N 1
ATOM 6337 C CA . VAL B 1 133 ? -19.906 41.312 30.703 1 78.88 133 VAL B CA 1
ATOM 6338 C C . VAL B 1 133 ? -18.812 41.312 29.641 1 78.88 133 VAL B C 1
ATOM 6340 O O . VAL B 1 133 ? -18.484 42.344 29.062 1 78.88 133 VAL B O 1
ATOM 6343 N N . ALA B 1 134 ? -18.188 40.188 29.469 1 81.19 134 ALA B N 1
ATOM 6344 C CA . ALA B 1 134 ? -17.156 40 28.438 1 81.19 134 ALA B CA 1
ATOM 6345 C C . ALA B 1 134 ? -17.766 39.438 27.156 1 81.19 134 ALA B C 1
ATOM 6347 O O . ALA B 1 134 ? -18.672 38.625 27.203 1 81.19 134 ALA B O 1
ATOM 6348 N N . ASP B 1 135 ? -17.297 39.969 26.062 1 82.94 135 ASP B N 1
ATOM 6349 C CA . ASP B 1 135 ? -17.656 39.406 24.766 1 82.94 135 ASP B CA 1
ATOM 6350 C C . ASP B 1 135 ? -16.688 38.312 24.359 1 82.94 135 ASP B C 1
ATOM 6352 O O . ASP B 1 135 ? -15.484 38.531 24.203 1 82.94 135 ASP B O 1
ATOM 6356 N N . PHE B 1 136 ? -17.25 37.125 24.188 1 85.25 136 PHE B N 1
ATOM 6357 C CA . PHE B 1 136 ? -16.391 36.031 23.797 1 85.25 136 PHE B CA 1
ATOM 6358 C C . PHE B 1 136 ? -15.594 36.375 22.547 1 85.25 136 PHE B C 1
ATOM 6360 O O . PHE B 1 136 ? -16.172 36.75 21.531 1 85.25 136 PHE B O 1
ATOM 6367 N N . GLY B 1 137 ? -14.344 36.281 22.594 1 83.44 137 GLY B N 1
ATOM 6368 C CA . GLY B 1 137 ? -13.477 36.469 21.438 1 83.44 137 GLY B CA 1
ATOM 6369 C C . GLY B 1 137 ? -12.914 37.875 21.344 1 83.44 137 GLY B C 1
ATOM 6370 O O . GLY B 1 137 ? -11.898 38.094 20.672 1 83.44 137 GLY B O 1
ATOM 6371 N N . THR B 1 138 ? -13.633 38.844 21.922 1 84.44 138 THR B N 1
ATOM 6372 C CA . THR B 1 138 ? -13.203 40.219 21.797 1 84.44 138 THR B CA 1
ATOM 6373 C C . THR B 1 138 ? -12.648 40.75 23.109 1 84.44 138 THR B C 1
ATOM 6375 O O . THR B 1 138 ? -13.336 40.719 24.125 1 84.44 138 THR B O 1
ATOM 6378 N N . TYR B 1 139 ? -11.414 41.156 23.062 1 82.31 139 TYR B N 1
ATOM 6379 C CA . TYR B 1 139 ? -10.742 41.719 24.234 1 82.31 139 TYR B CA 1
ATOM 6380 C C . TYR B 1 139 ? -9.758 42.812 23.828 1 82.31 139 TYR B C 1
ATOM 6382 O O . TYR B 1 139 ? -8.945 42.625 22.922 1 82.31 139 TYR B O 1
ATOM 6390 N N . ASP B 1 140 ? -9.875 43.938 24.453 1 78.69 140 ASP B N 1
ATOM 6391 C CA . ASP B 1 140 ? -8.969 45.062 24.25 1 78.69 140 ASP B CA 1
ATOM 6392 C C . ASP B 1 140 ? -8.953 45.5 22.781 1 78.69 140 ASP B C 1
ATOM 6394 O O . ASP B 1 140 ? -7.883 45.656 22.188 1 78.69 140 ASP B O 1
ATOM 6398 N N . GLY B 1 141 ? -10.102 45.375 22.156 1 76.81 141 GLY B N 1
ATOM 6399 C CA . GLY B 1 141 ? -10.25 45.875 20.797 1 76.81 141 GLY B CA 1
ATOM 6400 C C . GLY B 1 141 ? -9.906 44.875 19.734 1 76.81 141 GLY B C 1
ATOM 6401 O O . GLY B 1 141 ? -10.023 45.156 18.531 1 76.81 141 GLY B O 1
ATOM 6402 N N . SER B 1 142 ? -9.484 43.75 20.156 1 78.56 142 SER B N 1
ATOM 6403 C CA . SER B 1 142 ? -9.141 42.719 19.172 1 78.56 142 SER B CA 1
ATOM 6404 C C . SER B 1 142 ? -10.039 41.5 19.328 1 78.56 142 SER B C 1
ATOM 6406 O O . SER B 1 142 ? -10.461 41.156 20.438 1 78.56 142 SER B O 1
ATOM 6408 N N . THR B 1 143 ? -10.445 40.969 18.234 1 80.81 143 THR B N 1
ATOM 6409 C CA . THR B 1 143 ? -11.227 39.719 18.219 1 80.81 143 THR B CA 1
ATOM 6410 C C . THR B 1 143 ? -10.406 38.594 17.656 1 80.81 143 THR B C 1
ATOM 6412 O O . THR B 1 143 ? -10.078 38.562 16.469 1 80.81 143 THR B O 1
ATOM 6415 N N . THR B 1 144 ? -10 37.719 18.5 1 82.81 144 THR B N 1
ATOM 6416 C CA . THR B 1 144 ? -9.211 36.562 18.078 1 82.81 144 THR B CA 1
ATOM 6417 C C . THR B 1 144 ? -9.797 35.281 18.609 1 82.81 144 THR B C 1
ATOM 6419 O O . THR B 1 144 ? -9.734 35 19.812 1 82.81 144 THR B O 1
ATOM 6422 N N . ILE B 1 145 ? -10.406 34.531 17.766 1 82.5 145 ILE B N 1
ATOM 6423 C CA . ILE B 1 145 ? -10.961 33.219 18.094 1 82.5 145 ILE B CA 1
ATOM 6424 C C . ILE B 1 145 ? -10.289 32.156 17.234 1 82.5 145 ILE B C 1
ATOM 6426 O O . ILE B 1 145 ? -10.172 32.281 16.016 1 82.5 145 ILE B O 1
ATOM 6430 N N . SER B 1 146 ? -9.742 31.141 17.906 1 86.06 146 SER B N 1
ATOM 6431 C CA . SER B 1 146 ? -9.109 30.031 17.188 1 86.06 146 SER B CA 1
ATOM 6432 C C . SER B 1 146 ? -9.852 28.719 17.422 1 86.06 146 SER B C 1
ATOM 6434 O O . SER B 1 146 ? -10.578 28.578 18.406 1 86.06 146 SER B O 1
ATOM 6436 N N . ASN B 1 147 ? -9.68 27.859 16.438 1 86.75 147 ASN B N 1
ATOM 6437 C CA . ASN B 1 147 ? -10.172 26.5 16.625 1 86.75 147 ASN B CA 1
ATOM 6438 C C . ASN B 1 147 ? -9.398 25.766 17.734 1 86.75 147 ASN B C 1
ATOM 6440 O O . ASN B 1 147 ? -8.219 26.047 17.953 1 86.75 147 ASN B O 1
ATOM 6444 N N . GLY B 1 148 ? -10.164 24.891 18.375 1 90.62 148 GLY B N 1
ATOM 6445 C CA . GLY B 1 148 ? -9.469 24 19.281 1 90.62 148 GLY B CA 1
ATOM 6446 C C . GLY B 1 148 ? -8.594 22.984 18.578 1 90.62 148 GLY B C 1
ATOM 6447 O O . GLY B 1 148 ? -8.633 22.859 17.344 1 90.62 148 GLY B O 1
ATOM 6448 N N . TRP B 1 149 ? -7.746 22.312 19.375 1 93.69 149 TRP B N 1
ATOM 6449 C CA . TRP B 1 149 ? -6.871 21.25 18.875 1 93.69 149 TRP B CA 1
ATOM 6450 C C . TRP B 1 149 ? -7.324 19.891 19.359 1 93.69 149 TRP B C 1
ATOM 6452 O O . TRP B 1 149 ? -8.25 19.781 20.172 1 93.69 149 TRP B O 1
ATOM 6462 N N . LEU B 1 150 ? -6.77 18.859 18.797 1 93.62 150 LEU B N 1
ATOM 6463 C CA . LEU B 1 150 ? -7.141 17.5 19.188 1 93.62 150 LEU B CA 1
ATOM 6464 C C . LEU B 1 150 ? -6.402 17.078 20.453 1 93.62 150 LEU B C 1
ATOM 6466 O O . LEU B 1 150 ? -5.172 16.984 20.453 1 93.62 150 LEU B O 1
ATOM 6470 N N . LYS B 1 151 ? -7.121 16.828 21.484 1 89.94 151 LYS B N 1
ATOM 6471 C CA . LYS B 1 151 ? -6.547 16.406 22.766 1 89.94 151 LYS B CA 1
ATOM 6472 C C . LYS B 1 151 ? -6.707 14.898 22.953 1 89.94 151 LYS B C 1
ATOM 6474 O O . LYS B 1 151 ? -5.723 14.188 23.188 1 89.94 151 LYS B O 1
ATOM 6479 N N . HIS B 1 152 ? -7.973 14.453 22.969 1 84.38 152 HIS B N 1
ATOM 6480 C CA . HIS B 1 152 ? -8.297 13.039 23.109 1 84.38 152 HIS B CA 1
ATOM 6481 C C . HIS B 1 152 ? -9.164 12.547 21.953 1 84.38 152 HIS B C 1
ATOM 6483 O O . HIS B 1 152 ? -9.359 11.336 21.797 1 84.38 152 HIS B O 1
ATOM 6489 N N . GLN B 1 153 ? -9.594 13.5 21.266 1 86.5 153 GLN B N 1
ATOM 6490 C CA . GLN B 1 153 ? -10.438 13.188 20.125 1 86.5 153 GLN B CA 1
ATOM 6491 C C . GLN B 1 153 ? -9.609 13.008 18.844 1 86.5 153 GLN B C 1
ATOM 6493 O O . GLN B 1 153 ? -8.422 13.328 18.828 1 86.5 153 GLN B O 1
ATOM 6498 N N . MET B 1 154 ? -10.297 12.406 17.906 1 91.5 154 MET B N 1
ATOM 6499 C CA . MET B 1 154 ? -9.734 12.297 16.562 1 91.5 154 MET B CA 1
ATOM 6500 C C . MET B 1 154 ? -10.625 13.016 15.547 1 91.5 154 MET B C 1
ATOM 6502 O O . MET B 1 154 ? -11.75 13.398 15.867 1 91.5 154 MET B O 1
ATOM 6506 N N . ALA B 1 155 ? -10.055 13.328 14.492 1 94.38 155 ALA B N 1
ATOM 6507 C CA . ALA B 1 155 ? -10.812 13.891 13.375 1 94.38 155 ALA B CA 1
ATOM 6508 C C . ALA B 1 155 ? -10.68 13.023 12.133 1 94.38 155 ALA B C 1
ATOM 6510 O O . ALA B 1 155 ? -9.617 12.461 11.867 1 94.38 155 ALA B O 1
ATOM 6511 N N . ILE B 1 156 ? -11.758 12.867 11.422 1 95.62 156 ILE B N 1
ATOM 6512 C CA . ILE B 1 156 ? -11.758 12.148 10.156 1 95.62 156 ILE B CA 1
ATOM 6513 C C . ILE B 1 156 ? -12.344 13.023 9.055 1 95.62 156 ILE B C 1
ATOM 6515 O O . ILE B 1 156 ? -13.445 13.562 9.211 1 95.62 156 ILE B O 1
ATOM 6519 N N . GLN B 1 157 ? -11.586 13.234 8.023 1 97.06 157 GLN B N 1
ATOM 6520 C CA . GLN B 1 157 ? -12.117 13.898 6.836 1 97.06 157 GLN B CA 1
ATOM 6521 C C . GLN B 1 157 ? -12.523 12.883 5.773 1 97.06 157 GLN B C 1
ATOM 6523 O O . GLN B 1 157 ? -11.812 11.914 5.531 1 97.06 157 GLN B O 1
ATOM 6528 N N . VAL B 1 158 ? -13.68 13.023 5.227 1 97.69 158 VAL B N 1
ATOM 6529 C CA . VAL B 1 158 ? -14.164 12.305 4.051 1 97.69 158 VAL B CA 1
ATOM 6530 C C . VAL B 1 158 ? -14.234 13.258 2.855 1 97.69 158 VAL B C 1
ATOM 6532 O O . VAL B 1 158 ? -14.984 14.234 2.873 1 97.69 158 VAL B O 1
ATOM 6535 N N . ARG B 1 159 ? -13.469 12.945 1.802 1 98.25 159 ARG B N 1
ATOM 6536 C CA . ARG B 1 159 ? -13.258 13.93 0.744 1 98.25 159 ARG B CA 1
ATOM 6537 C C . ARG B 1 159 ? -13.719 13.391 -0.605 1 98.25 159 ARG B C 1
ATOM 6539 O O . ARG B 1 159 ? -13.555 12.203 -0.896 1 98.25 159 ARG B O 1
ATOM 6546 N N . PHE B 1 160 ? -14.273 14.305 -1.422 1 97.88 160 PHE B N 1
ATOM 6547 C CA . PHE B 1 160 ? -14.711 14 -2.779 1 97.88 160 PHE B CA 1
ATOM 6548 C C . PHE B 1 160 ? -14.164 15.023 -3.768 1 97.88 160 PHE B C 1
ATOM 6550 O O . PHE B 1 160 ? -14.422 16.219 -3.629 1 97.88 160 PHE B O 1
ATOM 6557 N N . HIS B 1 161 ? -13.438 14.555 -4.754 1 96.5 161 HIS B N 1
ATOM 6558 C CA . HIS B 1 161 ? -12.898 15.398 -5.812 1 96.5 161 HIS B CA 1
ATOM 6559 C C . HIS B 1 161 ? -12.578 14.586 -7.062 1 96.5 161 HIS B C 1
ATOM 6561 O O . HIS B 1 161 ? -12.68 13.359 -7.051 1 96.5 161 HIS B O 1
ATOM 6567 N N . SER B 1 162 ? -12.352 15.258 -8.219 1 93.31 162 SER B N 1
ATOM 6568 C CA . SER B 1 162 ? -11.914 14.641 -9.469 1 93.31 162 SER B CA 1
ATOM 6569 C C . SER B 1 162 ? -12.977 13.68 -10 1 93.31 162 SER B C 1
ATOM 6571 O O . SER B 1 162 ? -12.68 12.516 -10.289 1 93.31 162 SER B O 1
ATOM 6573 N N . SER B 1 163 ? -14.18 14.086 -10.062 1 93 163 SER B N 1
ATOM 6574 C CA . SER B 1 163 ? -15.305 13.328 -10.594 1 93 163 SER B CA 1
ATOM 6575 C C . SER B 1 163 ? -15.469 12 -9.875 1 93 163 SER B C 1
ATOM 6577 O O . SER B 1 163 ? -15.398 10.938 -10.5 1 93 163 SER B O 1
ATOM 6579 N N . PRO B 1 164 ? -15.789 12.102 -8.602 1 96.56 164 PRO B N 1
ATOM 6580 C CA . PRO B 1 164 ? -15.773 10.906 -7.762 1 96.56 164 PRO B CA 1
ATOM 6581 C C . PRO B 1 164 ? -16.984 10 -7.984 1 96.56 164 PRO B C 1
ATOM 6583 O O . PRO B 1 164 ? -16.953 8.82 -7.625 1 96.56 164 PRO B O 1
ATOM 6586 N N . ILE B 1 165 ? -18.094 10.523 -8.516 1 96.75 165 ILE B N 1
ATOM 6587 C CA . ILE B 1 165 ? -19.344 9.773 -8.633 1 96.75 165 ILE B CA 1
ATOM 6588 C C . ILE B 1 165 ? -19.484 9.227 -10.055 1 96.75 165 ILE B C 1
ATOM 6590 O O . ILE B 1 165 ? -19.453 9.992 -11.023 1 96.75 165 ILE B O 1
ATOM 6594 N N . HIS B 1 166 ? -19.625 7.941 -10.133 1 94.31 166 HIS B N 1
ATOM 6595 C CA . HIS B 1 166 ? -19.859 7.285 -11.414 1 94.31 166 HIS B CA 1
ATOM 6596 C C . HIS B 1 166 ? -21.094 6.387 -11.359 1 94.31 166 HIS B C 1
ATOM 6598 O O . HIS B 1 166 ? -21.094 5.375 -10.648 1 94.31 166 HIS B O 1
ATOM 6604 N N . MET B 1 167 ? -22.078 6.734 -12.07 1 92.94 167 MET B N 1
ATOM 6605 C CA . MET B 1 167 ? -23.297 5.926 -12.156 1 92.94 167 MET B CA 1
ATOM 6606 C C . MET B 1 167 ? -23.234 4.984 -13.359 1 92.94 167 MET B C 1
ATOM 6608 O O . MET B 1 167 ? -22.719 5.352 -14.414 1 92.94 167 MET B O 1
ATOM 6612 N N . LEU B 1 168 ? -23.781 3.832 -13.188 1 89.75 168 LEU B N 1
ATOM 6613 C CA . LEU B 1 168 ? -23.656 2.799 -14.211 1 89.75 168 LEU B CA 1
ATOM 6614 C C . LEU B 1 168 ? -24.562 3.09 -15.391 1 89.75 168 LEU B C 1
ATOM 6616 O O . LEU B 1 168 ? -24.156 2.953 -16.547 1 89.75 168 LEU B O 1
ATOM 6620 N N . LYS B 1 169 ? -25.781 3.49 -15.125 1 85.31 169 LYS B N 1
ATOM 6621 C CA . LYS B 1 169 ? -26.75 3.752 -16.203 1 85.31 169 LYS B CA 1
ATOM 6622 C C . LYS B 1 169 ? -26.531 5.137 -16.797 1 85.31 169 LYS B C 1
ATOM 6624 O O . LYS B 1 169 ? -26.422 6.125 -16.078 1 85.31 169 LYS B O 1
ATOM 6629 N N . PRO B 1 170 ? -26.578 5.246 -18 1 82.88 170 PRO B N 1
ATOM 6630 C CA . PRO B 1 170 ? -26.312 6.516 -18.688 1 82.88 170 PRO B CA 1
ATOM 6631 C C . PRO B 1 170 ? -27.281 7.621 -18.281 1 82.88 170 PRO B C 1
ATOM 6633 O O . PRO B 1 170 ? -26.875 8.781 -18.156 1 82.88 170 PRO B O 1
ATOM 6636 N N . LYS B 1 171 ? -28.531 7.309 -18.062 1 78 171 LYS B N 1
ATOM 6637 C CA . LYS B 1 171 ? -29.516 8.32 -17.703 1 78 171 LYS B CA 1
ATOM 6638 C C . LYS B 1 171 ? -29.141 8.992 -16.375 1 78 171 LYS B C 1
ATOM 6640 O O . LYS B 1 171 ? -29.469 10.156 -16.156 1 78 171 LYS B O 1
ATOM 6645 N N . TYR B 1 172 ? -28.422 8.266 -15.57 1 84.06 172 TYR B N 1
ATOM 6646 C CA . TYR B 1 172 ? -28.078 8.789 -14.25 1 84.06 172 TYR B CA 1
ATOM 6647 C C . TYR B 1 172 ? -26.719 9.492 -14.289 1 84.06 172 TYR B C 1
ATOM 6649 O O . TYR B 1 172 ? -26.391 10.25 -13.367 1 84.06 172 TYR B O 1
ATOM 6657 N N . GLN B 1 173 ? -25.953 9.32 -15.344 1 87.25 173 GLN B N 1
ATOM 6658 C CA . GLN B 1 173 ? -24.609 9.867 -15.414 1 87.25 173 GLN B CA 1
ATOM 6659 C C . GLN B 1 173 ? -24.641 11.375 -15.656 1 87.25 173 GLN B C 1
ATOM 6661 O O . GLN B 1 173 ? -23.688 12.086 -15.305 1 87.25 173 GLN B O 1
ATOM 6666 N N . LYS B 1 174 ? -25.703 11.891 -16.188 1 85.31 174 LYS B N 1
ATOM 6667 C CA . LYS B 1 174 ? -25.781 13.297 -16.547 1 85.31 174 LYS B CA 1
ATOM 6668 C C . LYS B 1 174 ? -26.484 14.109 -15.469 1 85.31 174 LYS B C 1
ATOM 6670 O O . LYS B 1 174 ? -26.562 15.336 -15.562 1 85.31 174 LYS B O 1
ATOM 6675 N N . GLU B 1 175 ? -26.938 13.492 -14.453 1 90.31 175 GLU B N 1
ATOM 6676 C CA . GLU B 1 175 ? -27.688 14.18 -13.406 1 90.31 175 GLU B CA 1
ATOM 6677 C C . GLU B 1 175 ? -26.75 14.773 -12.359 1 90.31 175 GLU B C 1
ATOM 6679 O O . GLU B 1 175 ? -25.562 14.445 -12.328 1 90.31 175 GLU B O 1
ATOM 6684 N N . THR B 1 176 ? -27.328 15.703 -11.641 1 93.94 176 THR B N 1
ATOM 6685 C CA . THR B 1 176 ? -26.594 16.328 -10.539 1 93.94 176 THR B CA 1
ATOM 6686 C C . THR B 1 176 ? -26.891 15.633 -9.219 1 93.94 176 THR B C 1
ATOM 6688 O O . THR B 1 176 ? -28.062 15.359 -8.906 1 93.94 176 THR B O 1
ATOM 6691 N N . TYR B 1 177 ? -25.828 15.398 -8.492 1 96.56 177 TYR B N 1
ATOM 6692 C CA . TYR B 1 177 ? -26 14.656 -7.25 1 96.56 177 TYR B CA 1
ATOM 6693 C C . TYR B 1 177 ? -25.484 15.461 -6.059 1 96.56 177 TYR B C 1
ATOM 6695 O O . TYR B 1 177 ? -24.578 16.281 -6.203 1 96.56 177 TYR B O 1
ATOM 6703 N N . SER B 1 178 ? -26.156 15.297 -4.922 1 97.44 178 SER B N 1
ATOM 6704 C CA . SER B 1 178 ? -25.641 15.758 -3.637 1 97.44 178 SER B CA 1
ATOM 6705 C C . SER B 1 178 ? -25.297 14.586 -2.721 1 97.44 178 SER B C 1
ATOM 6707 O O . SER B 1 178 ? -25.812 13.477 -2.908 1 97.44 178 SER B O 1
ATOM 6709 N N . ILE B 1 179 ? -24.359 14.805 -1.833 1 98.12 179 ILE B N 1
ATOM 6710 C CA . ILE B 1 179 ? -23.891 13.789 -0.902 1 98.12 179 ILE B CA 1
ATOM 6711 C C . ILE B 1 179 ? -24.156 14.234 0.533 1 98.12 179 ILE B C 1
ATOM 6713 O O . ILE B 1 179 ? -23.844 15.367 0.906 1 98.12 179 ILE B O 1
ATOM 6717 N N . GLN B 1 180 ? -24.766 13.453 1.283 1 97.25 180 GLN B N 1
ATOM 6718 C CA . GLN B 1 180 ? -24.906 13.648 2.723 1 97.25 180 GLN B CA 1
ATOM 6719 C C . GLN B 1 180 ? -24.109 12.602 3.498 1 97.25 180 GLN B C 1
ATOM 6721 O O . GLN B 1 180 ? -24.125 11.422 3.152 1 97.25 180 GLN B O 1
ATOM 6726 N N . CYS B 1 181 ? -23.375 13.023 4.484 1 96.69 181 CYS B N 1
ATOM 6727 C CA . CYS B 1 181 ? -22.453 12.164 5.23 1 96.69 181 CYS B CA 1
ATOM 6728 C C . CYS B 1 181 ? -22.891 12.039 6.684 1 96.69 181 CYS B C 1
ATOM 6730 O O . CYS B 1 181 ? -23.031 13.047 7.383 1 96.69 181 CYS B O 1
ATOM 6732 N N . PHE B 1 182 ? -23.078 10.766 7.18 1 93.69 182 PHE B N 1
ATOM 6733 C CA . PHE B 1 182 ? -23.484 10.492 8.555 1 93.69 182 PHE B CA 1
ATOM 6734 C C . PHE B 1 182 ? -22.453 9.617 9.258 1 93.69 182 PHE B C 1
ATOM 6736 O O . PHE B 1 182 ? -22.062 8.57 8.727 1 93.69 182 PHE B O 1
ATOM 6743 N N . PRO B 1 183 ? -22 10.039 10.398 1 92.38 183 PRO B N 1
ATOM 6744 C CA . PRO B 1 183 ? -21.125 9.156 11.164 1 92.38 183 PRO B CA 1
ATOM 6745 C C . PRO B 1 183 ? -21.859 7.984 11.805 1 92.38 183 PRO B C 1
ATOM 6747 O O . PRO B 1 183 ? -22.984 8.148 12.297 1 92.38 183 PRO B O 1
ATOM 6750 N N . LEU B 1 184 ? -21.312 6.797 11.695 1 91.44 184 LEU B N 1
ATOM 6751 C CA . LEU B 1 184 ? -21.859 5.586 12.297 1 91.44 184 LEU B CA 1
ATOM 6752 C C . LEU B 1 184 ? -20.906 5.031 13.352 1 91.44 184 LEU B C 1
ATOM 6754 O O . LEU B 1 184 ? -19.688 5.047 13.164 1 91.44 184 LEU B O 1
ATOM 6758 N N . ASP B 1 185 ? -21.422 4.492 14.445 1 88.56 185 ASP B N 1
ATOM 6759 C CA . ASP B 1 185 ? -20.641 3.951 15.547 1 88.56 185 ASP B CA 1
ATOM 6760 C C . ASP B 1 185 ? -20.562 2.428 15.469 1 88.56 185 ASP B C 1
ATOM 6762 O O . ASP B 1 185 ? -21.547 1.734 15.719 1 88.56 185 ASP B O 1
ATOM 6766 N N . TYR B 1 186 ? -19.391 1.867 15.25 1 88.31 186 TYR B N 1
ATOM 6767 C CA . TYR B 1 186 ? -19.172 0.432 15.117 1 88.31 186 TYR B CA 1
ATOM 6768 C C . TYR B 1 186 ? -18.562 -0.154 16.391 1 88.31 186 TYR B C 1
ATOM 6770 O O . TYR B 1 186 ? -18.016 -1.259 16.375 1 88.31 186 TYR B O 1
ATOM 6778 N N . GLU B 1 187 ? -18.547 0.528 17.469 1 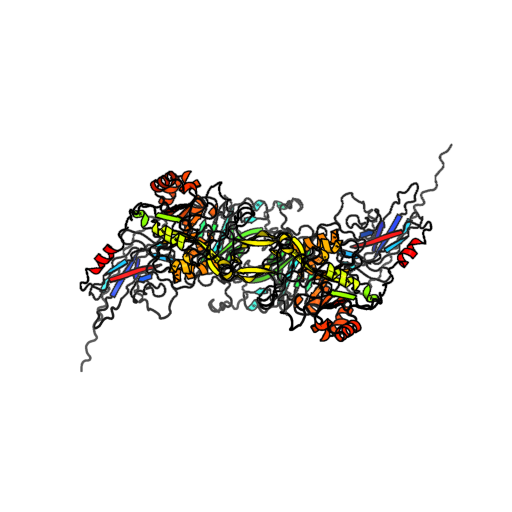82.31 187 GLU B N 1
ATOM 6779 C CA . GLU B 1 187 ? -18.016 0.029 18.719 1 82.31 187 GLU B CA 1
ATOM 6780 C C . GLU B 1 187 ? -18.703 -1.271 19.141 1 82.31 187 GLU B C 1
ATOM 6782 O O . GLU B 1 187 ? -19.922 -1.353 19.156 1 82.31 187 GLU B O 1
ATOM 6787 N N . PRO B 1 188 ? -17.641 -2.271 19.469 1 70.38 188 PRO B N 1
ATOM 6788 C CA . PRO B 1 188 ? -18.219 -3.551 19.891 1 70.38 188 PRO B CA 1
ATOM 6789 C C . PRO B 1 188 ? -18.938 -3.455 21.25 1 70.38 188 PRO B C 1
ATOM 6791 O O . PRO B 1 188 ? -18.5 -2.713 22.125 1 70.38 188 PRO B O 1
ATOM 6794 N N . GLY B 1 189 ? -19.953 -4.195 21.719 1 60.53 189 GLY B N 1
ATOM 6795 C CA . GLY B 1 189 ? -20.562 -4.348 23.031 1 60.53 189 GLY B CA 1
ATOM 6796 C C . GLY B 1 189 ? -21.578 -3.275 23.344 1 60.53 189 GLY B C 1
ATOM 6797 O O . GLY B 1 189 ? -22.031 -3.154 24.484 1 60.53 189 GLY B O 1
ATOM 6798 N N . MET B 1 190 ? -21.562 -2.205 22.891 1 44.06 190 MET B N 1
ATOM 6799 C CA . MET B 1 190 ? -22.609 -1.359 23.453 1 44.06 190 MET B CA 1
ATOM 6800 C C . MET B 1 190 ? -23.875 -2.166 23.703 1 44.06 190 MET B C 1
ATOM 6802 O O . MET B 1 190 ? -24.422 -2.795 22.797 1 44.06 190 MET B O 1
ATOM 6806 N N . LYS B 1 191 ? -23.906 -2.729 25.031 1 38.75 191 LYS B N 1
ATOM 6807 C CA . LYS B 1 191 ? -25.031 -3.443 25.625 1 38.75 191 LYS B CA 1
ATOM 6808 C C . LYS B 1 191 ? -26.375 -2.855 25.172 1 38.75 191 LYS B C 1
ATOM 6810 O O . LYS B 1 191 ? -26.516 -1.635 25.062 1 38.75 191 LYS B O 1
ATOM 6815 N N . ALA B 1 192 ? -27.188 -3.756 24.734 1 36.62 192 ALA B N 1
ATOM 6816 C CA . ALA B 1 192 ? -28.625 -3.547 24.625 1 36.62 192 ALA B CA 1
ATOM 6817 C C . ALA B 1 192 ? -29.141 -2.623 25.719 1 36.62 192 ALA B C 1
ATOM 6819 O O . ALA B 1 192 ? -30.328 -2.27 25.75 1 36.62 192 ALA B O 1
ATOM 6820 N N . SER B 1 193 ? -28.375 -2.664 26.797 1 33.97 193 SER B N 1
ATOM 6821 C CA . SER B 1 193 ? -28.969 -2.041 27.969 1 33.97 193 SER B CA 1
ATOM 6822 C C . SER B 1 193 ? -29.219 -0.555 27.75 1 33.97 193 SER B C 1
ATOM 6824 O O . SER B 1 193 ? -30.062 0.047 28.406 1 33.97 193 SER B O 1
ATOM 6826 N N . ASP B 1 194 ? -28.219 0.195 27.219 1 35.81 194 ASP B N 1
ATOM 6827 C CA . ASP B 1 194 ? -28.531 1.621 27.281 1 35.81 194 ASP B CA 1
ATOM 6828 C C . ASP B 1 194 ? -29.656 1.984 26.328 1 35.81 194 ASP B C 1
ATOM 6830 O O . ASP B 1 194 ? -30.031 3.154 26.219 1 35.81 194 ASP B O 1
ATOM 6834 N N . ILE B 1 195 ? -29.844 1.229 25.25 1 34.56 195 ILE B N 1
ATOM 6835 C CA . ILE B 1 195 ? -31.203 1.229 24.719 1 34.56 195 ILE B CA 1
ATOM 6836 C C . ILE B 1 195 ? -32.156 0.593 25.719 1 34.56 195 ILE B C 1
ATOM 6838 O O . ILE B 1 195 ? -31.812 -0.409 26.359 1 34.56 195 ILE B O 1
ATOM 6842 N N . SER B 1 196 ? -33.156 1.204 26.266 1 31.28 196 SER B N 1
ATOM 6843 C CA . SER B 1 196 ? -34.219 0.637 27.094 1 31.28 196 SER B CA 1
ATOM 6844 C C . SER B 1 196 ? -34.469 -0.832 26.75 1 31.28 196 SER B C 1
ATOM 6846 O O . SER B 1 196 ? -34.594 -1.192 25.578 1 31.28 196 SER B O 1
ATOM 6848 N N . LEU B 1 197 ? -34 -1.829 27.5 1 32.56 197 LEU B N 1
ATOM 6849 C CA . LEU B 1 197 ? -34.188 -3.264 27.688 1 32.56 197 LEU B CA 1
ATOM 6850 C C . LEU B 1 197 ? -35.562 -3.699 27.156 1 32.56 197 LEU B C 1
ATOM 6852 O O . LEU B 1 197 ? -35.844 -4.895 27.094 1 32.56 197 LEU B O 1
ATOM 6856 N N . GLU B 1 198 ? -36.656 -2.877 27.484 1 31.69 198 GLU B N 1
ATOM 6857 C CA . GLU B 1 198 ? -37.969 -3.492 27.25 1 31.69 198 GLU B CA 1
ATOM 6858 C C . GLU B 1 198 ? -38.031 -4.102 25.859 1 31.69 198 GLU B C 1
ATOM 6860 O O . GLU B 1 198 ? -38.625 -5.18 25.688 1 31.69 198 GLU B O 1
ATOM 6865 N N . SER B 1 199 ? -37.906 -3.223 24.781 1 30.47 199 SER B N 1
ATOM 6866 C CA . SER B 1 199 ? -38.406 -3.703 23.5 1 30.47 199 SER B CA 1
ATOM 6867 C C . SER B 1 199 ? -37.344 -4.535 22.766 1 30.47 199 SER B C 1
ATOM 6869 O O . SER B 1 199 ? -37.5 -4.832 21.578 1 30.47 199 SER B O 1
ATOM 6871 N N . CYS B 1 200 ? -36.25 -4.789 23.281 1 32.47 200 CYS B N 1
ATOM 6872 C CA . CYS B 1 200 ? -35.25 -5.555 22.562 1 32.47 200 CYS B CA 1
ATOM 6873 C C . CYS B 1 200 ? -35.656 -7.016 22.438 1 32.47 200 CYS B C 1
ATOM 6875 O O . CYS B 1 200 ? -34.875 -7.855 22.016 1 32.47 200 CYS B O 1
ATOM 6877 N N . THR B 1 201 ? -36.5 -7.465 23.203 1 33.81 201 THR B N 1
ATOM 6878 C CA . THR B 1 201 ? -36.906 -8.852 22.984 1 33.81 201 THR B CA 1
ATOM 6879 C C . THR B 1 201 ? -37.344 -9.062 21.531 1 33.81 201 THR B C 1
ATOM 6881 O O . THR B 1 201 ? -37.562 -10.195 21.109 1 33.81 201 THR B O 1
ATOM 6884 N N . HIS B 1 202 ? -38.281 -8.102 21.031 1 33.5 202 HIS B N 1
ATOM 6885 C CA . HIS B 1 202 ? -38.938 -8.398 19.766 1 33.5 202 HIS B CA 1
ATOM 6886 C C . HIS B 1 202 ? -37.938 -8.344 18.609 1 33.5 202 HIS B C 1
ATOM 6888 O O . HIS B 1 202 ? -36.938 -7.617 18.656 1 33.5 202 HIS B O 1
ATOM 6894 N N . ASP B 1 203 ? -37.875 -9.281 17.578 1 39.66 203 ASP B N 1
ATOM 6895 C CA . ASP B 1 203 ? -37.469 -9.711 16.234 1 39.66 203 ASP B CA 1
ATOM 6896 C C . ASP B 1 203 ? -37.375 -8.516 15.281 1 39.66 203 ASP B C 1
ATOM 6898 O O . ASP B 1 203 ? -37.5 -8.68 14.062 1 39.66 203 ASP B O 1
ATOM 6902 N N . ASP B 1 204 ? -37.562 -7.211 15.68 1 44.59 204 ASP B N 1
ATOM 6903 C CA . ASP B 1 204 ? -37.781 -6.207 14.641 1 44.59 204 ASP B CA 1
ATOM 6904 C C . ASP B 1 204 ? -36.438 -5.797 14 1 44.59 204 ASP B C 1
ATOM 6906 O O . ASP B 1 204 ? -35.562 -5.285 14.68 1 44.59 204 ASP B O 1
ATOM 6910 N N . ASP B 1 205 ? -36 -6.363 12.906 1 50.38 205 ASP B N 1
ATOM 6911 C CA . ASP B 1 205 ? -34.938 -6.086 11.93 1 50.38 205 ASP B CA 1
ATOM 6912 C C . ASP B 1 205 ? -34.812 -4.586 11.68 1 50.38 205 ASP B C 1
ATOM 6914 O O . ASP B 1 205 ? -33.906 -4.148 10.953 1 50.38 205 ASP B O 1
ATOM 6918 N N . SER B 1 206 ? -35.75 -3.748 12.234 1 50.94 206 SER B N 1
ATOM 6919 C CA . SER B 1 206 ? -35.719 -2.322 11.922 1 50.94 206 SER B CA 1
ATOM 6920 C C . SER B 1 206 ? -34.531 -1.643 12.57 1 50.94 206 SER B C 1
ATOM 6922 O O . SER B 1 206 ? -34.125 -0.559 12.148 1 50.94 206 SER B O 1
ATOM 6924 N N . HIS B 1 207 ? -33.875 -2.287 13.547 1 60.12 207 HIS B N 1
ATOM 6925 C CA . HIS B 1 207 ? -32.75 -1.626 14.211 1 60.12 207 HIS B CA 1
ATOM 6926 C C . HIS B 1 207 ? -31.422 -2.277 13.844 1 60.12 207 HIS B C 1
ATOM 6928 O O . HIS B 1 207 ? -30.453 -2.205 14.609 1 60.12 207 HIS B O 1
ATOM 6934 N N . ASP B 1 208 ? -31.516 -2.834 12.672 1 72.62 208 ASP B N 1
ATOM 6935 C CA . ASP B 1 208 ? -30.281 -3.473 12.25 1 72.62 208 ASP B CA 1
ATOM 6936 C C . ASP B 1 208 ? -29.266 -2.438 11.766 1 72.62 208 ASP B C 1
ATOM 6938 O O . ASP B 1 208 ? -29.641 -1.419 11.18 1 72.62 208 ASP B O 1
ATOM 6942 N N . GLY B 1 209 ? -28 -2.555 12.375 1 79.31 209 GLY B N 1
ATOM 6943 C CA . GLY B 1 209 ? -26.891 -1.721 11.961 1 79.31 209 GLY B CA 1
ATOM 6944 C C . GLY B 1 209 ? -26.344 -0.858 13.078 1 79.31 209 GLY B C 1
ATOM 6945 O O . GLY B 1 209 ? -26.906 -0.809 14.172 1 79.31 209 GLY B O 1
ATOM 6946 N N . PRO B 1 210 ? -25.297 -0.194 12.773 1 83.44 210 PRO B N 1
ATOM 6947 C CA . PRO B 1 210 ? -24.703 0.676 13.789 1 83.44 210 PRO B CA 1
ATOM 6948 C C . PRO B 1 210 ? -25.484 1.968 13.992 1 83.44 210 PRO B C 1
ATOM 6950 O O . PRO B 1 210 ? -26.031 2.523 13.039 1 83.44 210 PRO B O 1
ATOM 6953 N N . PRO B 1 211 ? -25.578 2.385 15.211 1 77.94 211 PRO B N 1
ATOM 6954 C CA . PRO B 1 211 ? -26.25 3.662 15.469 1 77.94 211 PRO B CA 1
ATOM 6955 C C . PRO B 1 211 ? -25.438 4.859 14.984 1 77.94 211 PRO B C 1
ATOM 6957 O O . PRO B 1 211 ? -24.234 4.746 14.758 1 77.94 211 PRO B O 1
ATOM 6960 N N . THR B 1 212 ? -26.141 5.906 14.758 1 78.12 212 THR B N 1
ATOM 6961 C CA . THR B 1 212 ? -25.453 7.148 14.438 1 78.12 212 THR B CA 1
ATOM 6962 C C . THR B 1 212 ? -24.688 7.668 15.656 1 78.12 212 THR B C 1
ATOM 6964 O O . THR B 1 212 ? -25.125 7.477 16.797 1 78.12 212 THR B O 1
ATOM 6967 N N . CYS B 1 213 ? -23.578 8.227 15.328 1 73.88 213 CYS B N 1
ATOM 6968 C CA . CYS B 1 213 ? -22.812 8.828 16.406 1 73.88 213 CYS B CA 1
ATOM 6969 C C . CYS B 1 213 ? -23.453 10.125 16.891 1 73.88 213 CYS B C 1
ATOM 6971 O O . CYS B 1 213 ? -23.344 11.156 16.219 1 73.88 213 CYS B O 1
ATOM 6973 N N . GLY B 1 214 ? -24.344 10.062 17.812 1 63.94 214 GLY B N 1
ATOM 6974 C CA . GLY B 1 214 ? -25.094 11.219 18.266 1 63.94 214 GLY B CA 1
ATOM 6975 C C . GLY B 1 214 ? -24.203 12.391 18.656 1 63.94 214 GLY B C 1
ATOM 6976 O O . GLY B 1 214 ? -24.609 13.547 18.516 1 63.94 214 GLY B O 1
ATOM 6977 N N . ARG B 1 215 ? -23.062 12.172 19.062 1 65 215 ARG B N 1
ATOM 6978 C CA . ARG B 1 215 ? -22.219 13.25 19.609 1 65 215 ARG B CA 1
ATOM 6979 C C . ARG B 1 215 ? -21.219 13.727 18.562 1 65 215 ARG B C 1
ATOM 6981 O O . ARG B 1 215 ? -20.484 14.688 18.797 1 65 215 ARG B O 1
ATOM 6988 N N . THR B 1 216 ? -21.312 13.094 17.422 1 70.56 216 THR B N 1
ATOM 6989 C CA . THR B 1 216 ? -20.328 13.469 16.422 1 70.56 216 THR B CA 1
ATOM 6990 C C . THR B 1 216 ? -20.984 14.266 15.297 1 70.56 216 THR B C 1
ATOM 6992 O O . THR B 1 216 ? -21.75 13.719 14.492 1 70.56 216 THR B O 1
ATOM 6995 N N . ALA B 1 217 ? -20.781 15.625 15.398 1 78.25 217 ALA B N 1
ATOM 6996 C CA . ALA B 1 217 ? -21.266 16.453 14.297 1 78.25 217 ALA B CA 1
ATOM 6997 C C . ALA B 1 217 ? -20.344 16.375 13.094 1 78.25 217 ALA B C 1
ATOM 6999 O O . ALA B 1 217 ? -19.125 16.25 13.242 1 78.25 217 ALA B O 1
ATOM 7000 N N . VAL B 1 218 ? -21 16.281 11.898 1 90.19 218 VAL B N 1
ATOM 7001 C CA . VAL B 1 218 ? -20.25 16.312 10.648 1 90.19 218 VAL B CA 1
ATOM 7002 C C . VAL B 1 218 ? -20.469 17.656 9.938 1 90.19 218 VAL B C 1
ATOM 7004 O O . VAL B 1 218 ? -21.609 18.016 9.617 1 90.19 218 VAL B O 1
ATOM 7007 N N . TYR B 1 219 ? -19.406 18.375 9.805 1 90.81 219 TYR B N 1
ATOM 7008 C CA . TYR B 1 219 ? -19.438 19.625 9.047 1 90.81 219 TYR B CA 1
ATOM 7009 C C . TYR B 1 219 ? -18.875 19.422 7.641 1 90.81 219 TYR B C 1
ATOM 7011 O O . TYR B 1 219 ? -18.25 18.391 7.359 1 90.81 219 TYR B O 1
ATOM 7019 N N . PHE B 1 220 ? -19.219 20.328 6.703 1 93.25 220 PHE B N 1
ATOM 7020 C CA . PHE B 1 220 ? -18.656 20.188 5.359 1 93.25 220 PHE B CA 1
ATOM 7021 C C . PHE B 1 220 ? -18.109 21.516 4.855 1 93.25 220 PHE B C 1
ATOM 7023 O O . PHE B 1 220 ? -18.484 22.578 5.367 1 93.25 220 PHE B O 1
ATOM 7030 N N . THR B 1 221 ? -17.203 21.453 3.961 1 93.94 221 THR B N 1
ATOM 7031 C CA . THR B 1 221 ? -16.672 22.594 3.23 1 93.94 221 THR B CA 1
ATOM 7032 C C . THR B 1 221 ? -16.422 22.234 1.77 1 93.94 221 THR B C 1
ATOM 7034 O O . THR B 1 221 ? -15.984 21.125 1.466 1 93.94 221 THR B O 1
ATOM 7037 N N . ASN B 1 222 ? -16.859 23.078 0.886 1 94.75 222 ASN B N 1
ATOM 7038 C CA . ASN B 1 222 ? -16.438 23 -0.505 1 94.75 222 ASN B CA 1
ATOM 7039 C C . ASN B 1 222 ? -15.297 23.984 -0.787 1 94.75 222 ASN B C 1
ATOM 7041 O O . ASN B 1 222 ? -15.5 25.203 -0.785 1 94.75 222 ASN B O 1
ATOM 7045 N N . LEU B 1 223 ? -14.156 23.5 -1.098 1 94.62 223 LEU B N 1
ATOM 7046 C CA . LEU B 1 223 ? -12.969 24.344 -1.236 1 94.62 223 LEU B CA 1
ATOM 7047 C C . LEU B 1 223 ? -13.062 25.203 -2.49 1 94.62 223 LEU B C 1
ATOM 7049 O O . LEU B 1 223 ? -12.336 26.188 -2.625 1 94.62 223 LEU B O 1
ATOM 7053 N N . ASN B 1 224 ? -13.867 24.797 -3.348 1 90.44 224 ASN B N 1
ATOM 7054 C CA . ASN B 1 224 ? -14.031 25.578 -4.566 1 90.44 224 ASN B CA 1
ATOM 7055 C C . ASN B 1 224 ? -15.016 26.734 -4.367 1 90.44 224 ASN B C 1
ATOM 7057 O O . ASN B 1 224 ? -15.203 27.562 -5.258 1 90.44 224 ASN B O 1
ATOM 7061 N N . SER B 1 225 ? -15.555 26.891 -3.205 1 80.06 225 SER B N 1
ATOM 7062 C CA . SER B 1 225 ? -16.516 27.953 -2.941 1 80.06 225 SER B CA 1
ATOM 7063 C C . SER B 1 225 ? -15.867 29.125 -2.234 1 80.06 225 SER B C 1
ATOM 7065 O O . SER B 1 225 ? -14.758 29.016 -1.709 1 80.06 225 SER B O 1
ATOM 7067 N N . ALA B 1 226 ? -16.609 30.234 -2.305 1 63.5 226 ALA B N 1
ATOM 7068 C CA . ALA B 1 226 ? -16.141 31.469 -1.679 1 63.5 226 ALA B CA 1
ATOM 7069 C C . ALA B 1 226 ? -16.141 31.344 -0.158 1 63.5 226 ALA B C 1
ATOM 7071 O O . ALA B 1 226 ? -15.281 31.922 0.519 1 63.5 226 ALA B O 1
ATOM 7072 N N . ASP B 1 227 ? -17.219 30.625 0.325 1 63.25 227 ASP B N 1
ATOM 7073 C CA . ASP B 1 227 ? -17.344 30.469 1.772 1 63.25 227 ASP B CA 1
ATOM 7074 C C . ASP B 1 227 ? -16.5 29.312 2.279 1 63.25 227 ASP B C 1
ATOM 7076 O O . ASP B 1 227 ? -16.828 28.141 2.039 1 63.25 227 ASP B O 1
ATOM 7080 N N . GLN B 1 228 ? -15.375 29.594 2.896 1 71.38 228 GLN B N 1
ATOM 7081 C CA . GLN B 1 228 ? -14.352 28.562 3.086 1 71.38 228 GLN B CA 1
ATOM 7082 C C . GLN B 1 228 ? -14.344 28.047 4.523 1 71.38 228 GLN B C 1
ATOM 7084 O O . GLN B 1 228 ? -13.484 27.25 4.902 1 71.38 228 GLN B O 1
ATOM 7089 N N . LYS B 1 229 ? -15.492 28.234 5.27 1 79.25 229 LYS B N 1
ATOM 7090 C CA . LYS B 1 229 ? -15.461 27.688 6.625 1 79.25 229 LYS B CA 1
ATOM 7091 C C . LYS B 1 229 ? -16.391 26.484 6.75 1 79.25 229 LYS B C 1
ATOM 7093 O O . LYS B 1 229 ? -17.438 26.438 6.105 1 79.25 229 LYS B O 1
ATOM 7098 N N . PRO B 1 230 ? -15.992 25.562 7.48 1 85.69 230 PRO B N 1
ATOM 7099 C CA . PRO B 1 230 ? -16.859 24.406 7.684 1 85.69 230 PRO B CA 1
ATOM 7100 C C . PRO B 1 230 ? -18.25 24.781 8.195 1 85.69 230 PRO B C 1
ATOM 7102 O O . PRO B 1 230 ? -18.375 25.672 9.047 1 85.69 230 PRO B O 1
ATOM 7105 N N . ALA B 1 231 ? -19.266 24.234 7.609 1 87.06 231 ALA B N 1
ATOM 7106 C CA . ALA B 1 231 ? -20.656 24.516 7.938 1 87.06 231 ALA B CA 1
ATOM 7107 C C . ALA B 1 231 ? -21.453 23.234 8.109 1 87.06 231 ALA B C 1
ATOM 7109 O O . ALA B 1 231 ? -21.016 22.156 7.699 1 87.06 231 ALA B O 1
ATOM 7110 N N . PRO B 1 232 ? -22.531 23.375 8.836 1 87.94 232 PRO B N 1
ATOM 7111 C CA . PRO B 1 232 ? -23.406 22.203 8.883 1 87.94 232 PRO B CA 1
ATOM 7112 C C . PRO B 1 232 ? -23.891 21.781 7.492 1 87.94 232 PRO B C 1
ATOM 7114 O O . PRO B 1 232 ? -23.969 22.609 6.582 1 87.94 232 PRO B O 1
ATOM 7117 N N . GLN B 1 233 ? -24.203 20.547 7.34 1 92.62 233 GLN B N 1
ATOM 7118 C CA . GLN B 1 233 ? -24.672 20.016 6.062 1 92.62 233 GLN B CA 1
ATOM 7119 C C . GLN B 1 233 ? -26.094 20.516 5.758 1 92.62 233 GLN B C 1
ATOM 7121 O O . GLN B 1 233 ? -26.938 20.594 6.652 1 92.62 233 GLN B O 1
ATOM 7126 N N . PRO B 1 234 ? -26.359 20.953 4.492 1 91.38 234 PRO B N 1
ATOM 7127 C CA . PRO B 1 234 ? -27.75 21.25 4.129 1 91.38 234 PRO B CA 1
ATOM 7128 C C . PRO B 1 234 ? -28.641 20.016 4.172 1 91.38 234 PRO B C 1
ATOM 7130 O O . PRO B 1 234 ? -28.156 18.891 4.227 1 91.38 234 PRO B O 1
ATOM 7133 N N . PRO B 1 235 ? -29.922 20.516 4.094 1 90.25 235 PRO B N 1
ATOM 7134 C CA . PRO B 1 235 ? -30.828 19.359 3.955 1 90.25 235 PRO B CA 1
ATOM 7135 C C . PRO B 1 235 ? -30.594 18.578 2.666 1 90.25 235 PRO B C 1
ATOM 7137 O O . PRO B 1 235 ? -30.312 19.172 1.622 1 90.25 235 PRO B O 1
ATOM 7140 N N . PHE B 1 236 ? -30.547 17.422 2.574 1 94.19 236 PHE B N 1
ATOM 7141 C CA . PHE B 1 236 ? -30.359 16.5 1.458 1 94.19 236 PHE B CA 1
ATOM 7142 C C . PHE B 1 236 ? -28.906 16.484 0.998 1 94.19 236 PHE B C 1
ATOM 7144 O O . PHE B 1 236 ? -28.625 16.266 -0.181 1 94.19 236 PHE B O 1
ATOM 7151 N N . GLY B 1 237 ? -28.062 17.031 1.71 1 94.62 237 GLY B N 1
ATOM 7152 C CA . GLY B 1 237 ? -26.625 16.859 1.463 1 94.62 237 GLY B CA 1
ATOM 7153 C C . GLY B 1 237 ? -26.031 18 0.668 1 94.62 237 GLY B C 1
ATOM 7154 O O . GLY B 1 237 ? -26.672 19.031 0.457 1 94.62 237 GLY B O 1
ATOM 7155 N N . CYS B 1 238 ? -24.797 17.906 0.277 1 94.81 238 CYS B N 1
ATOM 7156 C CA . CYS B 1 238 ? -24.016 18.906 -0.448 1 94.81 238 CYS B CA 1
ATOM 7157 C C . CYS B 1 238 ? -23.906 18.547 -1.923 1 94.81 238 CYS B C 1
ATOM 7159 O O . CYS B 1 238 ? -23.453 17.453 -2.264 1 94.81 238 CYS B O 1
ATOM 7161 N N . ILE B 1 239 ? -24.25 19.5 -2.748 1 95 239 ILE B N 1
ATOM 7162 C CA . ILE B 1 239 ? -24.203 19.266 -4.188 1 95 239 ILE B CA 1
ATOM 7163 C C . ILE B 1 239 ? -22.75 19.172 -4.648 1 95 239 ILE B C 1
ATOM 7165 O O . ILE B 1 239 ? -21.906 19.953 -4.215 1 95 239 ILE B O 1
ATOM 7169 N N . TYR B 1 240 ? -22.469 18.203 -5.465 1 95.88 240 TYR B N 1
ATOM 7170 C CA . TYR B 1 240 ? -21.141 18.094 -6.086 1 95.88 240 TYR B CA 1
ATOM 7171 C C . TYR B 1 240 ? -21.188 18.547 -7.547 1 95.88 240 TYR B C 1
ATOM 7173 O O . TYR B 1 240 ? -21.922 17.953 -8.352 1 95.88 240 TYR B O 1
ATOM 7181 N N . GLU B 1 241 ? -20.453 19.531 -7.875 1 92.56 241 GLU B N 1
ATOM 7182 C CA . GLU B 1 241 ? -20.281 20 -9.25 1 92.56 241 GLU B CA 1
ATOM 7183 C C . GLU B 1 241 ? -18.906 19.625 -9.789 1 92.56 241 GLU B C 1
ATOM 7185 O O . GLU B 1 241 ? -18.016 19.219 -9.031 1 92.56 241 GLU B O 1
ATOM 7190 N N . LYS B 1 242 ? -18.844 19.844 -11.055 1 89.25 242 LYS B N 1
ATOM 7191 C CA . LYS B 1 242 ? -17.578 19.562 -11.711 1 89.25 242 LYS B CA 1
ATOM 7192 C C . LYS B 1 242 ? -16.438 20.344 -11.07 1 89.25 242 LYS B C 1
ATOM 7194 O O . LYS B 1 242 ? -16.578 21.531 -10.781 1 89.25 242 LYS B O 1
ATOM 7199 N N . ASP B 1 243 ? -15.336 19.766 -10.656 1 88.38 243 ASP B N 1
ATOM 7200 C CA . ASP B 1 243 ? -14.086 20.344 -10.164 1 88.38 243 ASP B CA 1
ATOM 7201 C C . ASP B 1 243 ? -14.203 20.719 -8.688 1 88.38 243 ASP B C 1
ATOM 7203 O O . ASP B 1 243 ? -13.336 21.406 -8.148 1 88.38 243 ASP B O 1
ATOM 7207 N N . ASP B 1 244 ? -15.406 20.422 -8.062 1 93.94 244 ASP B N 1
ATOM 7208 C CA . ASP B 1 244 ? -15.531 20.656 -6.633 1 93.94 244 ASP B CA 1
ATOM 7209 C C . ASP B 1 244 ? -14.539 19.812 -5.84 1 93.94 244 ASP B C 1
ATOM 7211 O O . ASP B 1 244 ? -14.039 18.797 -6.336 1 93.94 244 ASP B O 1
ATOM 7215 N N . TYR B 1 245 ? -14.188 20.359 -4.75 1 96.38 245 TYR B N 1
ATOM 7216 C CA . TYR B 1 245 ? -13.469 19.641 -3.705 1 96.38 245 TYR B CA 1
ATOM 7217 C C . TYR B 1 245 ? -14.234 19.672 -2.391 1 96.38 245 TYR B C 1
ATOM 7219 O O . TYR B 1 245 ? -14.109 20.625 -1.615 1 96.38 245 TYR B O 1
ATOM 7227 N N . LEU B 1 246 ? -15.031 18.625 -2.129 1 96.44 246 LEU B N 1
ATOM 7228 C CA . LEU B 1 246 ? -15.891 18.547 -0.957 1 96.44 246 LEU B CA 1
ATOM 7229 C C . LEU B 1 246 ? -15.195 17.828 0.193 1 96.44 246 LEU B C 1
ATOM 7231 O O . LEU B 1 246 ? -14.617 16.766 -0.001 1 96.44 246 LEU B O 1
ATOM 7235 N N . VAL B 1 247 ? -15.242 18.453 1.321 1 96.94 247 VAL B N 1
ATOM 7236 C CA . VAL B 1 247 ? -14.656 17.844 2.514 1 96.94 247 VAL B CA 1
ATOM 7237 C C . VAL B 1 247 ? -15.703 17.781 3.623 1 96.94 247 VAL B C 1
ATOM 7239 O O . VAL B 1 247 ? -16.297 18.781 3.996 1 96.94 247 VAL B O 1
ATOM 7242 N N . PHE B 1 248 ? -15.977 16.578 4.09 1 96.88 248 PHE B N 1
ATOM 7243 C CA . PHE B 1 248 ? -16.719 16.375 5.332 1 96.88 248 PHE B CA 1
ATOM 7244 C C . PHE B 1 248 ? -15.758 16.109 6.492 1 96.88 248 PHE B C 1
ATOM 7246 O O . PHE B 1 248 ? -14.797 15.352 6.352 1 96.88 248 PHE B O 1
ATOM 7253 N N . ILE B 1 249 ? -15.992 16.703 7.605 1 94.75 249 ILE B N 1
ATOM 7254 C CA . ILE B 1 249 ? -15.102 16.516 8.742 1 94.75 249 ILE B CA 1
ATOM 7255 C C . ILE B 1 249 ? -15.922 16.109 9.969 1 94.75 249 ILE B C 1
ATOM 7257 O O . ILE B 1 249 ? -16.906 16.766 10.312 1 94.75 249 ILE B O 1
ATOM 7261 N N . ALA B 1 250 ? -15.539 15.023 10.555 1 92.31 250 ALA B N 1
ATOM 7262 C CA . ALA B 1 250 ? -16.094 14.539 11.812 1 92.31 250 ALA B CA 1
ATOM 7263 C C . ALA B 1 250 ? -15.039 14.578 12.922 1 92.31 250 ALA B C 1
ATOM 7265 O O . ALA B 1 250 ? -13.906 14.141 12.719 1 92.31 250 ALA B O 1
ATOM 7266 N N . ARG B 1 251 ? -15.414 15.117 14.023 1 87.81 251 ARG B N 1
ATOM 7267 C CA . ARG B 1 251 ? -14.555 15.133 15.203 1 87.81 251 ARG B CA 1
ATOM 7268 C C . ARG B 1 251 ? -15.211 14.414 16.375 1 87.81 251 ARG B C 1
ATOM 7270 O O . ARG B 1 251 ? -16.422 14.539 16.594 1 87.81 251 ARG B O 1
ATOM 7277 N N . GLY B 1 252 ? -14.398 13.5 17.031 1 80.44 252 GLY B N 1
ATOM 7278 C CA . GLY B 1 252 ? -14.969 12.828 18.203 1 80.44 252 GLY B CA 1
ATOM 7279 C C . GLY B 1 252 ? -14 11.867 18.859 1 80.44 252 GLY B C 1
ATOM 7280 O O . GLY B 1 252 ? -12.914 11.609 18.344 1 80.44 252 GLY B O 1
ATOM 7281 N N . ALA B 1 253 ? -14.242 11.336 20.094 1 67.94 253 ALA B N 1
ATOM 7282 C CA . ALA B 1 253 ? -13.367 10.539 20.953 1 67.94 253 ALA B CA 1
ATOM 7283 C C . ALA B 1 253 ? -13.195 9.133 20.391 1 67.94 253 ALA B C 1
ATOM 7285 O O . ALA B 1 253 ? -12.125 8.531 20.516 1 67.94 253 ALA B O 1
ATOM 7286 N N . ASN B 1 254 ? -14.086 8.406 19.891 1 64.81 254 ASN B N 1
ATOM 7287 C CA . ASN B 1 254 ? -14.008 6.984 19.562 1 64.81 254 ASN B CA 1
ATOM 7288 C C . ASN B 1 254 ? -13.984 6.758 18.047 1 64.81 254 ASN B C 1
ATOM 7290 O O . ASN B 1 254 ? -14.648 5.855 17.547 1 64.81 254 ASN B O 1
ATOM 7294 N N . HIS B 1 255 ? -13.039 7.445 17.516 1 67.44 255 HIS B N 1
ATOM 7295 C CA . HIS B 1 255 ? -13.141 7.426 16.062 1 67.44 255 HIS B CA 1
ATOM 7296 C C . HIS B 1 255 ? -12.422 6.215 15.477 1 67.44 255 HIS B C 1
ATOM 7298 O O . HIS B 1 255 ? -12.406 6.023 14.258 1 67.44 255 HIS B O 1
ATOM 7304 N N . HIS B 1 256 ? -11.914 5.359 16.375 1 80.69 256 HIS B N 1
ATOM 7305 C CA . HIS B 1 256 ? -11.383 4.098 15.875 1 80.69 256 HIS B CA 1
ATOM 7306 C C . HIS B 1 256 ? -12.508 3.16 15.438 1 80.69 256 HIS B C 1
ATOM 7308 O O . HIS B 1 256 ? -12.266 2.199 14.703 1 80.69 256 HIS B O 1
ATOM 7314 N N . HIS B 1 257 ? -13.672 3.578 15.836 1 86.12 257 HIS B N 1
ATOM 7315 C CA . HIS B 1 257 ? -14.82 2.736 15.516 1 86.12 257 HIS B CA 1
ATOM 7316 C C . HIS B 1 257 ? -15.867 3.506 14.711 1 86.12 257 HIS B C 1
ATOM 7318 O O . HIS B 1 257 ? -17.016 3.084 14.625 1 86.12 257 HIS B O 1
ATOM 7324 N N . VAL B 1 258 ? -15.453 4.602 14.203 1 89.81 258 VAL B N 1
ATOM 7325 C CA . VAL B 1 258 ? -16.422 5.414 13.469 1 89.81 258 VAL B CA 1
ATOM 7326 C C . VAL B 1 258 ? -16.328 5.102 11.977 1 89.81 258 VAL B C 1
ATOM 7328 O O . VAL B 1 258 ? -15.242 5.137 11.398 1 89.81 258 VAL B O 1
ATOM 7331 N N . GLY B 1 259 ? -17.438 4.684 11.469 1 93.19 259 GLY B N 1
ATOM 7332 C CA . GLY B 1 259 ? -17.656 4.605 10.031 1 93.19 259 GLY B CA 1
ATOM 7333 C C . GLY B 1 259 ? -18.609 5.656 9.508 1 93.19 259 GLY B C 1
ATOM 7334 O O . GLY B 1 259 ? -19.062 6.527 10.266 1 93.19 259 GLY B O 1
ATOM 7335 N N . PHE B 1 260 ? -18.906 5.613 8.188 1 95.25 260 PHE B N 1
ATOM 7336 C CA . PHE B 1 260 ? -19.766 6.645 7.629 1 95.25 260 PHE B CA 1
ATOM 7337 C C . PHE B 1 260 ? -20.781 6.039 6.668 1 95.25 260 PHE B C 1
ATOM 7339 O O . PHE B 1 260 ? -20.484 5.051 5.992 1 95.25 260 PHE B O 1
ATOM 7346 N N . GLN B 1 261 ? -21.922 6.582 6.691 1 96.19 261 GLN B N 1
ATOM 7347 C CA . GLN B 1 261 ? -22.922 6.379 5.652 1 96.19 261 GLN B CA 1
ATOM 7348 C C . GLN B 1 261 ? -23 7.578 4.715 1 96.19 261 GLN B C 1
ATOM 7350 O O . GLN B 1 261 ? -23.031 8.727 5.164 1 96.19 261 GLN B O 1
ATOM 7355 N N . LEU B 1 262 ? -22.969 7.367 3.441 1 97.75 262 LEU B N 1
ATOM 7356 C CA . LEU B 1 262 ? -23.109 8.398 2.416 1 97.75 262 LEU B CA 1
ATOM 7357 C C . LEU B 1 262 ? -24.406 8.227 1.639 1 97.75 262 LEU B C 1
ATOM 7359 O O . LEU B 1 262 ? -24.594 7.227 0.938 1 97.75 262 LEU B O 1
ATOM 7363 N N . ASP B 1 263 ? -25.219 9.195 1.739 1 97.44 263 ASP B N 1
ATOM 7364 C CA . ASP B 1 263 ? -26.453 9.203 0.97 1 97.44 263 ASP B CA 1
ATOM 7365 C C . ASP B 1 263 ? -26.312 10.055 -0.291 1 97.44 263 ASP B C 1
ATOM 7367 O O . ASP B 1 263 ? -25.766 11.156 -0.245 1 97.44 263 ASP B O 1
ATOM 7371 N N . PHE B 1 264 ? -26.812 9.523 -1.347 1 97.19 264 PHE B N 1
ATOM 7372 C CA . PHE B 1 264 ? -26.766 10.227 -2.623 1 97.19 264 PHE B CA 1
ATOM 7373 C C . PHE B 1 264 ? -28.156 10.641 -3.068 1 97.19 264 PHE B C 1
ATOM 7375 O O . PHE B 1 264 ? -29.047 9.797 -3.211 1 97.19 264 PHE B O 1
ATOM 7382 N N . TYR B 1 265 ? -28.344 11.938 -3.275 1 96.75 265 TYR B N 1
ATOM 7383 C CA . TYR B 1 265 ? -29.609 12.484 -3.764 1 96.75 265 TYR B CA 1
ATOM 7384 C C . TYR B 1 265 ? -29.453 13 -5.191 1 96.75 265 TYR B C 1
ATOM 7386 O O . TYR B 1 265 ? -28.453 13.617 -5.535 1 96.75 265 TYR B O 1
ATOM 7394 N N . VAL B 1 266 ? -30.453 12.727 -6.008 1 95.5 266 VAL B N 1
ATOM 7395 C CA . VAL B 1 266 ? -30.469 13.25 -7.367 1 95.5 266 VAL B CA 1
ATOM 7396 C C . VAL B 1 266 ? -31.281 14.547 -7.41 1 95.5 266 VAL B C 1
ATOM 7398 O O . VAL B 1 266 ? -32.312 14.656 -6.758 1 95.5 266 VAL B O 1
ATOM 7401 N N . HIS B 1 267 ? -30.688 15.516 -8.094 1 93.44 267 HIS B N 1
ATOM 7402 C CA . HIS B 1 267 ? -31.375 16.797 -8.266 1 93.44 267 HIS B CA 1
ATOM 7403 C C . HIS B 1 267 ? -31.875 16.969 -9.695 1 93.44 267 HIS B C 1
ATOM 7405 O O . HIS B 1 267 ? -31.078 17.109 -10.625 1 93.44 267 HIS B O 1
ATOM 7411 N N . ILE B 1 268 ? -33.188 16.906 -9.688 1 87.5 268 ILE B N 1
ATOM 7412 C CA . ILE B 1 268 ? -33.844 17.156 -10.953 1 87.5 268 ILE B CA 1
ATOM 7413 C C . ILE B 1 268 ? -34.594 18.5 -10.883 1 87.5 268 ILE B C 1
ATOM 7415 O O . ILE B 1 268 ? -35.219 18.828 -9.867 1 87.5 268 ILE B O 1
ATOM 7419 N N . GLU B 1 269 ? -34.5 19.391 -11.859 1 82.19 269 GLU B N 1
ATOM 7420 C CA . GLU B 1 269 ? -34.969 20.766 -11.898 1 82.19 269 GLU B CA 1
ATOM 7421 C C . GLU B 1 269 ? -36.438 20.844 -11.445 1 82.19 269 GLU B C 1
ATOM 7423 O O . GLU B 1 269 ? -36.812 21.766 -10.719 1 82.19 269 GLU B O 1
ATOM 7428 N N . THR B 1 270 ? -37.281 20.016 -11.75 1 84.12 270 THR B N 1
ATOM 7429 C CA . THR B 1 270 ? -38.719 20.188 -11.523 1 84.12 270 THR B CA 1
ATOM 7430 C C . THR B 1 270 ? -39.188 19.328 -10.344 1 84.12 270 THR B C 1
ATOM 7432 O O . THR B 1 270 ? -40.406 19.172 -10.125 1 84.12 270 THR B O 1
ATOM 7435 N N . ALA B 1 271 ? -38.219 18.781 -9.602 1 87.25 271 ALA B N 1
ATOM 7436 C CA . ALA B 1 271 ? -38.656 17.906 -8.516 1 87.25 271 ALA B CA 1
ATOM 7437 C C . ALA B 1 271 ? -37.75 18.078 -7.293 1 87.25 271 ALA B C 1
ATOM 7439 O O . ALA B 1 271 ? -36.625 18.609 -7.402 1 87.25 271 ALA B O 1
ATOM 7440 N N . ALA B 1 272 ? -38.344 17.781 -6.117 1 91.62 272 ALA B N 1
ATOM 7441 C CA . ALA B 1 272 ? -37.531 17.75 -4.902 1 91.62 272 ALA B CA 1
ATOM 7442 C C . ALA B 1 272 ? -36.438 16.688 -5.008 1 91.62 272 ALA B C 1
ATOM 7444 O O . ALA B 1 272 ? -36.625 15.664 -5.664 1 91.62 272 ALA B O 1
ATOM 7445 N N . PRO B 1 273 ? -35.25 16.969 -4.402 1 94.56 273 PRO B N 1
ATOM 7446 C CA . PRO B 1 273 ? -34.188 15.961 -4.43 1 94.56 273 PRO B CA 1
ATOM 7447 C C . PRO B 1 273 ? -34.656 14.617 -3.875 1 94.56 273 PRO B C 1
ATOM 7449 O O . PRO B 1 273 ? -35.406 14.562 -2.908 1 94.56 273 PRO B O 1
ATOM 7452 N N . ARG B 1 274 ? -34.188 13.562 -4.508 1 94.19 274 ARG B N 1
ATOM 7453 C CA . ARG B 1 274 ? -34.594 12.219 -4.121 1 94.19 274 ARG B CA 1
ATOM 7454 C C . ARG B 1 274 ? -33.375 11.344 -3.836 1 94.19 274 ARG B C 1
ATOM 7456 O O . ARG B 1 274 ? -32.406 11.383 -4.578 1 94.19 274 ARG B O 1
ATOM 7463 N N . LEU B 1 275 ? -33.531 10.57 -2.727 1 95.25 275 LEU B N 1
ATOM 7464 C CA . LEU B 1 275 ? -32.5 9.602 -2.402 1 95.25 275 LEU B CA 1
ATOM 7465 C C . LEU B 1 275 ? -32.438 8.5 -3.453 1 95.25 275 LEU B C 1
ATOM 7467 O O . LEU B 1 275 ? -33.438 7.891 -3.783 1 95.25 275 LEU B O 1
ATOM 7471 N N . VAL B 1 276 ? -31.25 8.195 -3.969 1 93.69 276 VAL B N 1
ATOM 7472 C CA . VAL B 1 276 ? -31.156 7.191 -5.023 1 93.69 276 VAL B CA 1
ATOM 7473 C C . VAL B 1 276 ? -30.297 6.02 -4.543 1 93.69 276 VAL B C 1
ATOM 7475 O O . VAL B 1 276 ? -30.406 4.91 -5.07 1 93.69 276 VAL B O 1
ATOM 7478 N N . GLY B 1 277 ? -29.438 6.289 -3.609 1 94.81 277 GLY B N 1
ATOM 7479 C CA . GLY B 1 277 ? -28.562 5.227 -3.141 1 94.81 277 GLY B CA 1
ATOM 7480 C C . GLY B 1 277 ? -27.734 5.621 -1.935 1 94.81 277 GLY B C 1
ATOM 7481 O O . GLY B 1 277 ? -27.75 6.781 -1.517 1 94.81 277 GLY B O 1
ATOM 7482 N N . THR B 1 278 ? -27.062 4.59 -1.37 1 96.19 278 THR B N 1
ATOM 7483 C CA . THR B 1 278 ? -26.266 4.773 -0.164 1 96.19 278 THR B CA 1
ATOM 7484 C C . THR B 1 278 ? -24.969 3.988 -0.254 1 96.19 278 THR B C 1
ATOM 7486 O O . THR B 1 278 ? -24.922 2.926 -0.88 1 96.19 278 THR B O 1
ATOM 7489 N N . SER B 1 279 ? -23.938 4.523 0.246 1 97.06 279 SER B N 1
ATOM 7490 C CA . SER B 1 279 ? -22.656 3.844 0.435 1 97.06 279 SER B CA 1
ATOM 7491 C C . SER B 1 279 ? -22.266 3.816 1.905 1 97.06 279 SER B C 1
ATOM 7493 O O . SER B 1 279 ? -22.656 4.691 2.678 1 97.06 279 SER B O 1
ATOM 7495 N N . HIS B 1 280 ? -21.531 2.801 2.285 1 96.12 280 HIS B N 1
ATOM 7496 C CA . HIS B 1 280 ? -21.062 2.684 3.662 1 96.12 280 HIS B CA 1
ATOM 7497 C C . HIS B 1 280 ? -19.547 2.553 3.719 1 96.12 280 HIS B C 1
ATOM 7499 O O . HIS B 1 280 ? -18.969 1.75 2.99 1 96.12 280 HIS B O 1
ATOM 7505 N N . LEU B 1 281 ? -18.953 3.334 4.512 1 95.62 281 LEU B N 1
ATOM 7506 C CA . LEU B 1 281 ? -17.531 3.271 4.812 1 95.62 281 LEU B CA 1
ATOM 7507 C C . LEU B 1 281 ? -17.297 2.688 6.203 1 95.62 281 LEU B C 1
ATOM 7509 O O . LEU B 1 281 ? -17.781 3.229 7.199 1 95.62 281 LEU B O 1
ATOM 7513 N N . LEU B 1 282 ? -16.562 1.624 6.273 1 93.94 282 LEU B N 1
ATOM 7514 C CA . LEU B 1 282 ? -16.172 1.037 7.551 1 93.94 282 LEU B CA 1
ATOM 7515 C C . LEU B 1 282 ? -15.062 1.849 8.211 1 93.94 282 LEU B C 1
ATOM 7517 O O . LEU B 1 282 ? -14.398 2.648 7.547 1 93.94 282 LEU B O 1
ATOM 7521 N N . PRO B 1 283 ? -14.969 1.658 9.531 1 91.31 283 PRO B N 1
ATOM 7522 C CA . PRO B 1 283 ? -13.859 2.348 10.195 1 91.31 283 PRO B CA 1
ATOM 7523 C C . PRO B 1 283 ? -12.5 2 9.594 1 91.31 283 PRO B C 1
ATOM 7525 O O . PRO B 1 283 ? -12.273 0.857 9.188 1 91.31 283 PRO B O 1
ATOM 7528 N N . LEU B 1 284 ? -11.648 3.008 9.523 1 87.31 284 LEU B N 1
ATOM 7529 C CA . LEU B 1 284 ? -10.289 2.773 9.062 1 87.31 284 LEU B CA 1
ATOM 7530 C C . LEU B 1 284 ? -9.516 1.925 10.062 1 87.31 284 LEU B C 1
ATOM 7532 O O . LEU B 1 284 ? -9.734 2.029 11.273 1 87.31 284 LEU B O 1
ATOM 7536 N N . GLU B 1 285 ? -8.594 1.184 9.484 1 85.44 285 GLU B N 1
ATOM 7537 C CA . GLU B 1 285 ? -7.68 0.452 10.359 1 85.44 285 GLU B CA 1
ATOM 7538 C C . GLU B 1 285 ? -6.801 1.407 11.164 1 85.44 285 GLU B C 1
ATOM 7540 O O . GLU B 1 285 ? -6.523 2.523 10.719 1 85.44 285 GLU B O 1
ATOM 7545 N N . ASN B 1 286 ? -6.293 0.959 12.25 1 79.5 286 ASN B N 1
ATOM 7546 C CA . ASN B 1 286 ? -5.586 1.81 13.203 1 79.5 286 ASN B CA 1
ATOM 7547 C C . ASN B 1 286 ? -4.297 2.365 12.609 1 79.5 286 ASN B C 1
ATOM 7549 O O . ASN B 1 286 ? -3.938 3.518 12.852 1 79.5 286 ASN B O 1
ATOM 7553 N N . ASP B 1 287 ? -3.689 1.647 11.797 1 84.19 287 ASP B N 1
ATOM 7554 C CA . ASP B 1 287 ? -2.373 2.07 11.328 1 84.19 287 ASP B CA 1
ATOM 7555 C C . ASP B 1 287 ? -2.463 2.74 9.961 1 84.19 287 ASP B C 1
ATOM 7557 O O . ASP B 1 287 ? -1.443 2.951 9.297 1 84.19 287 ASP B O 1
ATOM 7561 N N . VAL B 1 288 ? -3.633 3.146 9.602 1 90.06 288 VAL B N 1
ATOM 7562 C CA . VAL B 1 288 ? -3.842 3.775 8.305 1 90.06 288 VAL B CA 1
ATOM 7563 C C . VAL B 1 288 ? -4.445 5.164 8.492 1 90.06 288 VAL B C 1
ATOM 7565 O O . VAL B 1 288 ? -5.555 5.301 9.016 1 90.06 288 VAL B O 1
ATOM 7568 N N . SER B 1 289 ? -3.656 6.176 8.016 1 95.5 289 SER B N 1
ATOM 7569 C CA . SER B 1 289 ? -4.133 7.543 8.195 1 95.5 289 SER B CA 1
ATOM 7570 C C . SER B 1 289 ? -4.84 8.047 6.938 1 95.5 289 SER B C 1
ATOM 7572 O O . SER B 1 289 ? -5.719 8.906 7.02 1 95.5 289 SER B O 1
ATOM 7574 N N . PHE B 1 290 ? -4.434 7.574 5.875 1 95.19 290 PHE B N 1
ATOM 7575 C CA . PHE B 1 290 ? -4.953 8.016 4.59 1 95.19 290 PHE B CA 1
ATOM 7576 C C . PHE B 1 290 ? -5.312 6.828 3.709 1 95.19 290 PHE B C 1
ATOM 7578 O O . PHE B 1 290 ? -4.531 5.883 3.584 1 95.19 290 PHE B O 1
ATOM 7585 N N . LEU B 1 291 ? -6.527 6.895 3.1 1 94.38 291 LEU B N 1
ATOM 7586 C CA . LEU B 1 291 ? -6.949 5.801 2.234 1 94.38 291 LEU B CA 1
ATOM 7587 C C . LEU B 1 291 ? -7.867 6.305 1.127 1 94.38 291 LEU B C 1
ATOM 7589 O O . LEU B 1 291 ? -8.758 7.117 1.377 1 94.38 291 LEU B O 1
ATOM 7593 N N . ILE B 1 292 ? -7.613 6.027 -0.104 1 94.06 292 ILE B N 1
ATOM 7594 C CA . ILE B 1 292 ? -8.539 6.227 -1.218 1 94.06 292 ILE B CA 1
ATOM 7595 C C . ILE B 1 292 ? -9.258 4.914 -1.53 1 94.06 292 ILE B C 1
ATOM 7597 O O . ILE B 1 292 ? -8.617 3.879 -1.721 1 94.06 292 ILE B O 1
ATOM 7601 N N . LYS B 1 293 ? -10.531 4.934 -1.6 1 92.94 293 LYS B N 1
ATOM 7602 C CA . LYS B 1 293 ? -11.312 3.725 -1.851 1 92.94 293 LYS B CA 1
ATOM 7603 C C . LYS B 1 293 ? -12.422 3.984 -2.863 1 92.94 293 LYS B C 1
ATOM 7605 O O . LYS B 1 293 ? -13.031 5.059 -2.865 1 92.94 293 LYS B O 1
ATOM 7610 N N . LYS B 1 294 ? -12.594 3.02 -3.674 1 94.12 294 LYS B N 1
ATOM 7611 C CA . LYS B 1 294 ? -13.805 2.955 -4.48 1 94.12 294 LYS B CA 1
ATOM 7612 C C . LYS B 1 294 ? -14.852 2.061 -3.826 1 94.12 294 LYS B C 1
ATOM 7614 O O . LYS B 1 294 ? -14.57 0.906 -3.496 1 94.12 294 LYS B O 1
ATOM 7619 N N . VAL B 1 295 ? -16 2.576 -3.609 1 96.25 295 VAL B N 1
ATOM 7620 C CA . VAL B 1 295 ? -17.062 1.809 -2.963 1 96.25 295 VAL B CA 1
ATOM 7621 C C . VAL B 1 295 ? -18.344 1.868 -3.807 1 96.25 295 VAL B C 1
ATOM 7623 O O . VAL B 1 295 ? -18.594 2.865 -4.484 1 96.25 295 VAL B O 1
ATOM 7626 N N . PRO B 1 296 ? -19.125 0.832 -3.771 1 96 296 PRO B N 1
ATOM 7627 C CA . PRO B 1 296 ? -20.359 0.84 -4.555 1 96 296 PRO B CA 1
ATOM 7628 C C . PRO B 1 296 ? -21.422 1.755 -3.959 1 96 296 PRO B C 1
ATOM 7630 O O . PRO B 1 296 ? -21.5 1.918 -2.738 1 96 296 PRO B O 1
ATOM 7633 N N . ILE B 1 297 ? -22.141 2.379 -4.832 1 96.94 297 ILE B N 1
ATOM 7634 C CA . ILE B 1 297 ? -23.391 3.018 -4.457 1 96.94 297 ILE B CA 1
ATOM 7635 C C . ILE B 1 297 ? -24.547 2.023 -4.598 1 96.94 297 ILE B C 1
ATOM 7637 O O . ILE B 1 297 ? -24.891 1.624 -5.711 1 96.94 297 ILE B O 1
ATOM 7641 N N . ILE B 1 298 ? -25.078 1.707 -3.449 1 95.12 298 ILE B N 1
ATOM 7642 C CA . ILE B 1 298 ? -26.125 0.698 -3.455 1 95.12 298 ILE B CA 1
ATOM 7643 C C . ILE B 1 298 ? -27.5 1.375 -3.598 1 95.12 298 ILE B C 1
ATOM 7645 O O . ILE B 1 298 ? -27.859 2.229 -2.787 1 95.12 298 ILE B O 1
ATOM 7649 N N . GLY B 1 299 ? -28.156 0.905 -4.605 1 93 299 GLY B N 1
ATOM 7650 C CA . GLY B 1 299 ? -29.484 1.463 -4.848 1 93 299 GLY B CA 1
ATOM 7651 C C . GLY B 1 299 ? -30.531 0.946 -3.887 1 93 299 GLY B C 1
ATOM 7652 O O . GLY B 1 299 ? -30.234 0.139 -3.004 1 93 299 GLY B O 1
ATOM 7653 N N . LEU B 1 300 ? -31.719 1.427 -4.078 1 89.25 300 LEU B N 1
ATOM 7654 C CA . LEU B 1 300 ? -32.844 1.102 -3.182 1 89.25 300 LEU B CA 1
ATOM 7655 C C . LEU B 1 300 ? -33.281 -0.342 -3.375 1 89.25 300 LEU B C 1
ATOM 7657 O O . LEU B 1 300 ? -34 -0.89 -2.537 1 89.25 300 LEU B O 1
ATOM 7661 N N . ASN B 1 301 ? -32.812 -1.016 -4.461 1 86.56 301 ASN B N 1
ATOM 7662 C CA . ASN B 1 301 ? -33.125 -2.418 -4.699 1 86.56 301 ASN B CA 1
ATOM 7663 C C . ASN B 1 301 ? -31.984 -3.336 -4.285 1 86.56 301 ASN B C 1
ATOM 7665 O O . ASN B 1 301 ? -31.891 -4.465 -4.77 1 86.56 301 ASN B O 1
ATOM 7669 N N . HIS B 1 302 ? -31.078 -2.832 -3.57 1 87.56 302 HIS B N 1
ATOM 7670 C CA . HIS B 1 302 ? -29.969 -3.586 -2.98 1 87.56 302 HIS B CA 1
ATOM 7671 C C . HIS B 1 302 ? -28.953 -3.994 -4.039 1 87.56 302 HIS B C 1
ATOM 7673 O O . HIS B 1 302 ? -28.219 -4.961 -3.854 1 87.56 302 HIS B O 1
ATOM 7679 N N . LYS B 1 303 ? -28.984 -3.305 -5.16 1 89.94 303 LYS B N 1
ATOM 7680 C CA . LYS B 1 303 ? -28 -3.533 -6.215 1 89.94 303 LYS B CA 1
ATOM 7681 C C . LYS B 1 303 ? -27.109 -2.311 -6.406 1 89.94 303 LYS B C 1
ATOM 7683 O O . LYS B 1 303 ? -27.547 -1.178 -6.199 1 89.94 303 LYS B O 1
ATOM 7688 N N . PRO B 1 304 ? -25.891 -2.561 -6.832 1 93.5 304 PRO B N 1
ATOM 7689 C CA . PRO B 1 304 ? -25.047 -1.4 -7.129 1 93.5 304 PRO B CA 1
ATOM 7690 C C . PRO B 1 304 ? -25.531 -0.617 -8.352 1 93.5 304 PRO B C 1
ATOM 7692 O O . PRO B 1 304 ? -25.75 -1.198 -9.414 1 93.5 304 PRO B O 1
ATOM 7695 N N . ILE B 1 305 ? -25.703 0.656 -8.195 1 93.75 305 ILE B N 1
ATOM 7696 C CA . ILE B 1 305 ? -26.156 1.49 -9.312 1 93.75 305 ILE B CA 1
ATOM 7697 C C . ILE B 1 305 ? -25 2.385 -9.773 1 93.75 305 ILE B C 1
ATOM 7699 O O . ILE B 1 305 ? -25.125 3.084 -10.781 1 93.75 305 ILE B O 1
ATOM 7703 N N . GLY B 1 306 ? -24 2.377 -9.031 1 95.06 306 GLY B N 1
ATOM 7704 C CA . GLY B 1 306 ? -22.812 3.158 -9.328 1 95.06 306 GLY B CA 1
ATOM 7705 C C . GLY B 1 306 ? -21.688 2.93 -8.328 1 95.06 306 GLY B C 1
ATOM 7706 O O . GLY B 1 306 ? -21.703 1.957 -7.57 1 95.06 306 GLY B O 1
ATOM 7707 N N . GLU B 1 307 ? -20.703 3.719 -8.469 1 95.62 307 GLU B N 1
ATOM 7708 C CA . GLU B 1 307 ? -19.562 3.701 -7.551 1 95.62 307 GLU B CA 1
ATOM 7709 C C . GLU B 1 307 ? -19.109 5.117 -7.215 1 95.62 307 GLU B C 1
ATOM 7711 O O . GLU B 1 307 ? -19.344 6.051 -7.977 1 95.62 307 GLU B O 1
ATOM 7716 N N . VAL B 1 308 ? -18.516 5.238 -6.051 1 97.62 308 VAL B N 1
ATOM 7717 C CA . VAL B 1 308 ? -17.984 6.527 -5.629 1 97.62 308 VAL B CA 1
ATOM 7718 C C . VAL B 1 308 ? -16.547 6.348 -5.125 1 97.62 308 VAL B C 1
ATOM 7720 O O . VAL B 1 308 ? -16.25 5.375 -4.43 1 97.62 308 VAL B O 1
ATOM 7723 N N . THR B 1 309 ? -15.664 7.207 -5.625 1 97.31 309 THR B N 1
ATOM 7724 C CA . THR B 1 309 ? -14.305 7.258 -5.102 1 97.31 309 THR B CA 1
ATOM 7725 C C . THR B 1 309 ? -14.219 8.211 -3.914 1 97.31 309 THR B C 1
ATOM 7727 O O . THR B 1 309 ? -14.547 9.398 -4.035 1 97.31 309 THR B O 1
ATOM 7730 N N . VAL B 1 310 ? -13.766 7.672 -2.783 1 97.75 310 VAL B N 1
ATOM 7731 C CA . VAL B 1 310 ? -13.742 8.445 -1.545 1 97.75 310 VAL B CA 1
ATOM 7732 C C . VAL B 1 310 ? -12.336 8.438 -0.954 1 97.75 310 VAL B C 1
ATOM 7734 O O . VAL B 1 310 ? -11.656 7.41 -0.956 1 97.75 310 VAL B O 1
ATOM 7737 N N . GLU B 1 311 ? -11.93 9.617 -0.55 1 97.31 311 GLU B N 1
ATOM 7738 C CA . GLU B 1 311 ? -10.695 9.75 0.218 1 97.31 311 GLU B CA 1
ATOM 7739 C C . GLU B 1 311 ? -10.984 9.953 1.702 1 97.31 311 GLU B C 1
ATOM 7741 O O . GLU B 1 311 ? -11.781 10.82 2.072 1 97.31 311 GLU B O 1
ATOM 7746 N N . THR B 1 312 ? -10.43 9.125 2.525 1 96.62 312 THR B N 1
ATOM 7747 C CA . THR B 1 312 ? -10.57 9.273 3.969 1 96.62 312 THR B CA 1
ATOM 7748 C C . THR B 1 312 ? -9.227 9.617 4.609 1 96.62 312 THR B C 1
ATOM 7750 O O . THR B 1 312 ? -8.211 9 4.301 1 96.62 312 THR B O 1
ATOM 7753 N N . PHE B 1 313 ? -9.234 10.625 5.445 1 97.44 313 PHE B N 1
ATOM 7754 C CA . PHE B 1 313 ? -8.039 11.109 6.129 1 97.44 313 PHE B CA 1
ATOM 7755 C C . PHE B 1 313 ? -8.281 11.203 7.633 1 97.44 313 PHE B C 1
ATOM 7757 O O . PHE B 1 313 ? -9.102 12 8.086 1 97.44 313 PHE B O 1
ATOM 7764 N N . LYS B 1 314 ? -7.566 10.367 8.391 1 96.44 314 LYS B N 1
ATOM 7765 C CA . LYS B 1 314 ? -7.715 10.289 9.836 1 96.44 314 LYS B CA 1
ATOM 7766 C C . LYS B 1 314 ? -6.594 11.039 10.547 1 96.44 314 LYS B C 1
ATOM 7768 O O . LYS B 1 314 ? -5.414 10.82 10.266 1 96.44 314 LYS B O 1
ATOM 7773 N N . ILE B 1 315 ? -6.949 11.891 11.469 1 97 315 ILE B N 1
ATOM 7774 C CA . ILE B 1 315 ? -5.988 12.648 12.266 1 97 315 ILE B CA 1
ATOM 7775 C C . ILE B 1 315 ? -6.129 12.266 13.734 1 97 315 ILE B C 1
ATOM 7777 O O . ILE B 1 315 ? -7.199 12.43 14.328 1 97 315 ILE B O 1
ATOM 7781 N N . THR B 1 316 ? -5.07 11.789 14.336 1 95.5 316 THR B N 1
ATOM 7782 C CA . THR B 1 316 ? -5.062 11.406 15.75 1 95.5 316 THR B CA 1
ATOM 7783 C C . THR B 1 316 ? -4.375 12.477 16.594 1 95.5 316 THR B C 1
ATOM 7785 O O . THR B 1 316 ? -3.576 13.258 16.078 1 95.5 316 THR B O 1
ATOM 7788 N N . PRO B 1 317 ? -4.691 12.562 17.812 1 94.88 317 PRO B N 1
ATOM 7789 C CA . PRO B 1 317 ? -4.047 13.555 18.672 1 94.88 317 PRO B CA 1
ATOM 7790 C C . PRO B 1 317 ? -2.58 13.234 18.953 1 94.88 317 PRO B C 1
ATOM 7792 O O . PRO B 1 317 ? -2.164 12.078 18.828 1 94.88 317 PRO B O 1
ATOM 7795 N N . LEU B 1 318 ? -1.782 14.211 19.25 1 95.69 318 LEU B N 1
ATOM 7796 C CA . LEU B 1 318 ? -0.37 14.055 19.594 1 95.69 318 LEU B CA 1
ATOM 7797 C C . LEU B 1 318 ? -0.205 13.414 20.969 1 95.69 318 LEU B C 1
ATOM 7799 O O . LEU B 1 318 ? 0.795 12.742 21.219 1 95.69 318 LEU B O 1
ATOM 7803 N N . ASN B 1 319 ? -1.086 13.57 21.797 1 89.62 319 ASN B N 1
ATOM 7804 C CA . ASN B 1 319 ? -1.114 13.008 23.156 1 89.62 319 ASN B CA 1
ATOM 7805 C C . ASN B 1 319 ? 0.006 13.57 24.016 1 89.62 319 ASN B C 1
ATOM 7807 O O . ASN B 1 319 ? 0.749 12.82 24.656 1 89.62 319 ASN B O 1
ATOM 7811 N N . ILE B 1 320 ? 0.246 14.844 23.969 1 92.88 320 ILE B N 1
ATOM 7812 C CA . ILE B 1 320 ? 1.104 15.578 24.891 1 92.88 320 ILE B CA 1
ATOM 7813 C C . ILE B 1 320 ? 0.305 16.688 25.562 1 92.88 320 ILE B C 1
ATOM 7815 O O . ILE B 1 320 ? -0.632 17.234 24.969 1 92.88 320 ILE B O 1
ATOM 7819 N N . PRO B 1 321 ? 0.667 16.969 26.75 1 89.5 321 PRO B N 1
ATOM 7820 C CA . PRO B 1 321 ? -0.053 18.047 27.438 1 89.5 321 PRO B CA 1
ATOM 7821 C C . PRO B 1 321 ? 0.215 19.422 26.812 1 89.5 321 PRO B C 1
ATOM 7823 O O . PRO B 1 321 ? 1.358 19.734 26.469 1 89.5 321 PRO B O 1
ATOM 7826 N N . MET B 1 322 ? -0.87 20.141 26.609 1 92.06 322 MET B N 1
ATOM 7827 C CA . MET B 1 322 ? -0.795 21.516 26.125 1 92.06 322 MET B CA 1
ATOM 7828 C C . MET B 1 322 ? -1.708 22.422 26.938 1 92.06 322 MET B C 1
ATOM 7830 O O . MET B 1 322 ? -2.834 22.047 27.266 1 92.06 322 MET B O 1
ATOM 7834 N N . ASP B 1 323 ? -1.146 23.531 27.297 1 90.31 323 ASP B N 1
ATOM 7835 C CA . ASP B 1 323 ? -1.957 24.438 28.094 1 90.31 323 ASP B CA 1
ATOM 7836 C C . ASP B 1 323 ? -2.537 25.562 27.219 1 90.31 323 ASP B C 1
ATOM 7838 O O . ASP B 1 323 ? -2.299 25.609 26.016 1 90.31 323 ASP B O 1
ATOM 7842 N N . MET B 1 324 ? -3.357 26.406 27.797 1 91.94 324 MET B N 1
ATOM 7843 C CA . MET B 1 324 ? -4.078 27.438 27.047 1 91.94 324 MET B CA 1
ATOM 7844 C C . MET B 1 324 ? -3.6 28.828 27.438 1 91.94 324 MET B C 1
ATOM 7846 O O . MET B 1 324 ? -4.363 29.797 27.359 1 91.94 324 MET B O 1
ATOM 7850 N N . GLU B 1 325 ? -2.359 28.938 27.906 1 88.94 325 GLU B N 1
ATOM 7851 C CA . GLU B 1 325 ? -1.81 30.219 28.312 1 88.94 325 GLU B CA 1
ATOM 7852 C C . GLU B 1 325 ? -1.587 31.141 27.109 1 88.94 325 GLU B C 1
ATOM 7854 O O . GLU B 1 325 ? -1.878 32.344 27.172 1 88.94 325 GLU B O 1
ATOM 7859 N N . VAL B 1 326 ? -1.004 30.578 26.094 1 87.5 326 VAL B N 1
ATOM 7860 C CA . VAL B 1 326 ? -0.708 31.391 24.922 1 87.5 326 VAL B CA 1
ATOM 7861 C C . VAL B 1 326 ? -0.767 30.531 23.672 1 87.5 326 VAL B C 1
ATOM 7863 O O . VAL B 1 326 ? -0.425 29.344 23.703 1 87.5 326 VAL B O 1
ATOM 7866 N N . SER B 1 327 ? -1.29 31.109 22.609 1 91.62 327 SER B N 1
ATOM 7867 C CA . SER B 1 327 ? -1.281 30.5 21.281 1 91.62 327 SER B CA 1
ATOM 7868 C C . SER B 1 327 ? -0.844 31.516 20.219 1 91.62 327 SER B C 1
ATOM 7870 O O . SER B 1 327 ? -1.227 32.688 20.281 1 91.62 327 SER B O 1
ATOM 7872 N N . TYR B 1 328 ? -0.04 31.016 19.328 1 89.75 328 TYR B N 1
ATOM 7873 C CA . TYR B 1 328 ? 0.406 31.875 18.234 1 89.75 328 TYR B CA 1
ATOM 7874 C C . TYR B 1 328 ? -0.158 31.375 16.906 1 89.75 328 TYR B C 1
ATOM 7876 O O . TYR B 1 328 ? 0.262 31.844 15.836 1 89.75 328 TYR B O 1
ATOM 7884 N N . GLN B 1 329 ? -1.098 30.469 16.906 1 90.12 329 GLN B N 1
ATOM 7885 C CA . GLN B 1 329 ? -1.573 29.812 15.695 1 90.12 329 GLN B CA 1
ATOM 7886 C C . GLN B 1 329 ? -2.193 30.828 14.734 1 90.12 329 GLN B C 1
ATOM 7888 O O . GLN B 1 329 ? -2.102 30.672 13.516 1 90.12 329 GLN B O 1
ATOM 7893 N N . ASN B 1 330 ? -2.82 31.844 15.305 1 85.62 330 ASN B N 1
ATOM 7894 C CA . ASN B 1 330 ? -3.484 32.812 14.453 1 85.62 330 ASN B CA 1
ATOM 7895 C C . ASN B 1 330 ? -2.961 34.219 14.711 1 85.62 330 ASN B C 1
ATOM 7897 O O . ASN B 1 330 ? -3.645 35.219 14.422 1 85.62 330 ASN B O 1
ATOM 7901 N N . HIS B 1 331 ? -1.797 34.281 15.211 1 82.12 331 HIS B N 1
ATOM 7902 C CA . HIS B 1 331 ? -1.244 35.594 15.57 1 82.12 331 HIS B CA 1
ATOM 7903 C C . HIS B 1 331 ? -0.109 36 14.633 1 82.12 331 HIS B C 1
ATOM 7905 O O . HIS B 1 331 ? 0.776 35.188 14.344 1 82.12 331 HIS B O 1
ATOM 7911 N N . TRP B 1 332 ? -0.28 37.188 14.164 1 79.12 332 TRP B N 1
ATOM 7912 C CA . TRP B 1 332 ? 0.826 37.781 13.422 1 79.12 332 TRP B CA 1
ATOM 7913 C C . TRP B 1 332 ? 1.039 39.219 13.836 1 79.12 332 TRP B C 1
ATOM 7915 O O . TRP B 1 332 ? 0.236 40.094 13.5 1 79.12 332 TRP B O 1
ATOM 7925 N N . LYS B 1 333 ? 2.027 39.5 14.68 1 65.19 333 LYS B N 1
ATOM 7926 C CA . LYS B 1 333 ? 2.301 40.812 15.234 1 65.19 333 LYS B CA 1
ATOM 7927 C C . LYS B 1 333 ? 2.936 41.75 14.188 1 65.19 333 LYS B C 1
ATOM 7929 O O . LYS B 1 333 ? 2.68 42.938 14.172 1 65.19 333 LYS B O 1
ATOM 7934 N N . TRP B 1 334 ? 3.729 41.156 13.344 1 53.47 334 TRP B N 1
ATOM 7935 C CA . TRP B 1 334 ? 4.59 41.938 12.453 1 53.47 334 TRP B CA 1
ATOM 7936 C C . TRP B 1 334 ? 3.76 42.75 11.469 1 53.47 334 TRP B C 1
ATOM 7938 O O . TRP B 1 334 ? 4.281 43.656 10.82 1 53.47 334 TRP B O 1
ATOM 7948 N N . LYS B 1 335 ? 2.49 42.531 11.477 1 52.75 335 LYS B N 1
ATOM 7949 C CA . LYS B 1 335 ? 1.628 43.25 10.547 1 52.75 335 LYS B CA 1
ATOM 7950 C C . LYS B 1 335 ? 1.467 44.719 10.969 1 52.75 335 LYS B C 1
ATOM 7952 O O . LYS B 1 335 ? 1.352 45.594 10.125 1 52.75 335 LYS B O 1
ATOM 7957 N N . THR B 1 336 ? 1.56 44.938 12.281 1 50.53 336 THR B N 1
ATOM 7958 C CA . THR B 1 336 ? 1.256 46.281 12.734 1 50.53 336 THR B CA 1
ATOM 7959 C C . THR B 1 336 ? 2.42 47.219 12.438 1 50.53 336 THR B C 1
ATOM 7961 O O . THR B 1 336 ? 2.227 48.438 12.289 1 50.53 336 THR B O 1
ATOM 7964 N N . ASP B 1 337 ? 3.615 46.625 12.203 1 53.88 337 ASP B N 1
ATOM 7965 C CA . ASP B 1 337 ? 4.738 47.531 12.031 1 53.88 337 ASP B CA 1
ATOM 7966 C C . ASP B 1 337 ? 5.117 47.656 10.555 1 53.88 337 ASP B C 1
ATOM 7968 O O . ASP B 1 337 ? 5.992 48.469 10.203 1 53.88 337 ASP B O 1
ATOM 7972 N N . GLY B 1 338 ? 4.199 47 9.727 1 62.28 338 GLY B N 1
ATOM 7973 C CA . GLY B 1 338 ? 4.41 47.062 8.289 1 62.28 338 GLY B CA 1
ATOM 7974 C C . GLY B 1 338 ? 5.742 46.5 7.852 1 62.28 338 GLY B C 1
ATOM 7975 O O . GLY B 1 338 ? 6.137 46.625 6.691 1 62.28 338 GLY B O 1
ATOM 7976 N N . SER B 1 339 ? 6.43 45.75 8.766 1 80.88 339 SER B N 1
ATOM 7977 C CA . SER B 1 339 ? 7.766 45.312 8.398 1 80.88 339 SER B CA 1
ATOM 7978 C C . SER B 1 339 ? 7.73 43.875 7.863 1 80.88 339 SER B C 1
ATOM 7980 O O . SER B 1 339 ? 6.867 43.062 8.25 1 80.88 339 SER B O 1
ATOM 7982 N N . THR B 1 340 ? 8.508 43.625 6.844 1 90.06 340 THR B N 1
ATOM 7983 C CA . THR B 1 340 ? 8.688 42.312 6.223 1 90.06 340 THR B CA 1
ATOM 7984 C C . THR B 1 340 ? 9.812 41.531 6.898 1 90.06 340 THR B C 1
ATOM 7986 O O . THR B 1 340 ? 10.914 42.062 7.082 1 90.06 340 THR B O 1
ATOM 7989 N N . LEU B 1 341 ? 9.469 40.344 7.355 1 91.94 341 LEU B N 1
ATOM 7990 C CA . LEU B 1 341 ? 10.484 39.5 7.992 1 91.94 341 LEU B CA 1
ATOM 7991 C C . LEU B 1 341 ? 11.5 39 6.969 1 91.94 341 LEU B C 1
ATOM 7993 O O . LEU B 1 341 ? 11.141 38.656 5.848 1 91.94 341 LEU B O 1
ATOM 7997 N N . ASN B 1 342 ? 12.773 39 7.395 1 91.25 342 ASN B N 1
ATOM 7998 C CA . ASN B 1 342 ? 13.844 38.344 6.629 1 91.25 342 ASN B CA 1
ATOM 7999 C C . ASN B 1 342 ? 14.078 36.906 7.082 1 91.25 342 ASN B C 1
ATOM 8001 O O . ASN B 1 342 ? 14.484 36.688 8.219 1 91.25 342 ASN B O 1
ATOM 8005 N N . VAL B 1 343 ? 13.859 36 6.184 1 94.06 343 VAL B N 1
ATOM 8006 C CA . VAL B 1 343 ? 13.984 34.594 6.512 1 94.06 343 VAL B CA 1
ATOM 8007 C C . VAL B 1 343 ? 15.125 33.969 5.707 1 94.06 343 VAL B C 1
ATOM 8009 O O . VAL B 1 343 ? 15.133 34.031 4.473 1 94.06 343 VAL B O 1
ATOM 8012 N N . GLY B 1 344 ? 16.125 33.375 6.414 1 92.5 344 GLY B N 1
ATOM 8013 C CA . GLY B 1 344 ? 17.219 32.688 5.727 1 92.5 344 GLY B CA 1
ATOM 8014 C C . GLY B 1 344 ? 16.844 31.328 5.211 1 92.5 344 GLY B C 1
ATOM 8015 O O . GLY B 1 344 ? 16.5 30.438 5.992 1 92.5 344 GLY B O 1
ATOM 8016 N N . HIS B 1 345 ? 16.906 31.125 3.877 1 90.12 345 HIS B N 1
ATOM 8017 C CA . HIS B 1 345 ? 16.594 29.859 3.223 1 90.12 345 HIS B CA 1
ATOM 8018 C C . HIS B 1 345 ? 17.656 28.812 3.496 1 90.12 345 HIS B C 1
ATOM 8020 O O . HIS B 1 345 ? 18.812 28.969 3.088 1 90.12 345 HIS B O 1
ATOM 8026 N N . ARG B 1 346 ? 17.266 27.75 4.211 1 90.12 346 ARG B N 1
ATOM 8027 C CA . ARG B 1 346 ? 18.203 26.703 4.586 1 90.12 346 ARG B CA 1
ATOM 8028 C C . ARG B 1 346 ? 19.375 27.266 5.355 1 90.12 346 ARG B C 1
ATOM 8030 O O . ARG B 1 346 ? 20.516 26.797 5.215 1 90.12 346 ARG B O 1
ATOM 8037 N N . GLY B 1 347 ? 19.172 28.25 6.016 1 90.69 347 GLY B N 1
ATOM 8038 C CA . GLY B 1 347 ? 20.188 29.047 6.68 1 90.69 347 GLY B CA 1
ATOM 8039 C C . GLY B 1 347 ? 20.672 30.219 5.852 1 90.69 347 GLY B C 1
ATOM 8040 O O . GLY B 1 347 ? 19.938 31.203 5.664 1 90.69 347 GLY B O 1
ATOM 8041 N N . MET B 1 348 ? 21.781 29.984 5.305 1 83.75 348 MET B N 1
ATOM 8042 C CA . MET B 1 348 ? 22.391 31.062 4.535 1 83.75 348 MET B CA 1
ATOM 8043 C C . MET B 1 348 ? 21.984 30.984 3.064 1 83.75 348 MET B C 1
ATOM 8045 O O . MET B 1 348 ? 22.297 31.875 2.275 1 83.75 348 MET B O 1
ATOM 8049 N N . GLY B 1 349 ? 21.297 29.969 2.744 1 81.94 349 GLY B N 1
ATOM 8050 C CA . GLY B 1 349 ? 20.891 29.797 1.358 1 81.94 349 GLY B CA 1
ATOM 8051 C C . GLY B 1 349 ? 21.266 28.438 0.795 1 81.94 349 GLY B C 1
ATOM 8052 O O . GLY B 1 349 ? 21.922 27.641 1.473 1 81.94 349 GLY B O 1
ATOM 8053 N N . SER B 1 350 ? 20.797 28.141 -0.452 1 75.25 350 SER B N 1
ATOM 8054 C CA . SER B 1 350 ? 21.109 26.891 -1.134 1 75.25 350 SER B CA 1
ATOM 8055 C C . SER B 1 350 ? 22.578 26.844 -1.533 1 75.25 350 SER B C 1
ATOM 8057 O O . SER B 1 350 ? 23.125 27.812 -2.076 1 75.25 350 SER B O 1
ATOM 8059 N N . SER B 1 351 ? 23.25 25.734 -1.239 1 74.12 351 SER B N 1
ATOM 8060 C CA . SER B 1 351 ? 24.688 25.672 -1.5 1 74.12 351 SER B CA 1
ATOM 8061 C C . SER B 1 351 ? 25.047 24.516 -2.412 1 74.12 351 SER B C 1
ATOM 8063 O O . SER B 1 351 ? 26.125 24.469 -2.994 1 74.12 351 SER B O 1
ATOM 8065 N N . TYR B 1 352 ? 24.25 23.578 -2.543 1 69.94 352 TYR B N 1
ATOM 8066 C CA . TYR B 1 352 ? 24.609 22.422 -3.352 1 69.94 352 TYR B CA 1
ATOM 8067 C C . TYR B 1 352 ? 24.328 22.672 -4.828 1 69.94 352 TYR B C 1
ATOM 8069 O O . TYR B 1 352 ? 25.172 22.391 -5.684 1 69.94 352 TYR B O 1
ATOM 8077 N N . LYS B 1 353 ? 23.094 23.062 -5.133 1 63.5 353 LYS B N 1
ATOM 8078 C CA . LYS B 1 353 ? 22.672 23.219 -6.523 1 63.5 353 LYS B CA 1
ATOM 8079 C C . LYS B 1 353 ? 23.219 24.5 -7.125 1 63.5 353 LYS B C 1
ATOM 8081 O O . LYS B 1 353 ? 23.578 24.547 -8.305 1 63.5 353 LYS B O 1
ATOM 8086 N N . TYR B 1 354 ? 23.25 25.453 -6.281 1 61.12 354 TYR B N 1
ATOM 8087 C CA . TYR B 1 354 ? 23.688 26.734 -6.793 1 61.12 354 TYR B CA 1
ATOM 8088 C C . TYR B 1 354 ? 24.906 27.234 -6.027 1 61.12 354 TYR B C 1
ATOM 8090 O O . TYR B 1 354 ? 24.781 28.062 -5.121 1 61.12 354 TYR B O 1
ATOM 8098 N N . LYS B 1 355 ? 26.125 26.703 -6.121 1 57.88 355 LYS B N 1
ATOM 8099 C CA . LYS B 1 355 ? 27.359 26.984 -5.406 1 57.88 355 LYS B CA 1
ATOM 8100 C C . LYS B 1 355 ? 27.594 28.5 -5.285 1 57.88 355 LYS B C 1
ATOM 8102 O O . LYS B 1 355 ? 28.25 28.953 -4.348 1 57.88 355 LYS B O 1
ATOM 8107 N N . LYS B 1 356 ? 27.047 29.172 -6.094 1 55.31 356 LYS B N 1
ATOM 8108 C CA . LYS B 1 356 ? 27.312 30.594 -6.117 1 55.31 356 LYS B CA 1
ATOM 8109 C C . LYS B 1 356 ? 26.453 31.344 -5.105 1 55.31 356 LYS B C 1
ATOM 8111 O O . LYS B 1 356 ? 26.719 32.5 -4.789 1 55.31 356 LYS B O 1
ATOM 8116 N N . VAL B 1 357 ? 25.562 30.578 -4.492 1 57.25 357 VAL B N 1
ATOM 8117 C CA . VAL B 1 357 ? 24.594 31.312 -3.686 1 57.25 357 VAL B CA 1
ATOM 8118 C C . VAL B 1 357 ? 25.109 31.453 -2.254 1 57.25 357 VAL B C 1
ATOM 8120 O O . VAL B 1 357 ? 25.031 32.531 -1.651 1 57.25 357 VAL B O 1
ATOM 8123 N N . SER B 1 358 ? 25.688 30.312 -1.709 1 66.94 358 SER B N 1
ATOM 8124 C CA . SER B 1 358 ? 26.172 30.375 -0.336 1 66.94 358 SER B CA 1
ATOM 8125 C C . SER B 1 358 ? 27.469 29.609 -0.177 1 66.94 358 SER B C 1
ATOM 8127 O O . SER B 1 358 ? 27.625 28.516 -0.74 1 66.94 358 SER B O 1
ATOM 8129 N N . ASP B 1 359 ? 28.375 30.172 0.589 1 72.38 359 ASP B N 1
ATOM 8130 C CA . ASP B 1 359 ? 29.656 29.531 0.895 1 72.38 359 ASP B CA 1
ATOM 8131 C C . ASP B 1 359 ? 29.531 28.594 2.086 1 72.38 359 ASP B C 1
ATOM 8133 O O . ASP B 1 359 ? 30.469 27.875 2.422 1 72.38 359 ASP B O 1
ATOM 8137 N N . VAL B 1 360 ? 28.328 28.719 2.652 1 79.94 360 VAL B N 1
ATOM 8138 C CA . VAL B 1 360 ? 28.078 27.875 3.816 1 79.94 360 VAL B CA 1
ATOM 8139 C C . VAL B 1 360 ? 27.141 26.734 3.434 1 79.94 360 VAL B C 1
ATOM 8141 O O . VAL B 1 360 ? 26.156 26.953 2.717 1 79.94 360 VAL B O 1
ATOM 8144 N N . ARG B 1 361 ? 27.469 25.562 3.898 1 83.62 361 ARG B N 1
ATOM 8145 C CA . ARG B 1 361 ? 26.656 24.391 3.57 1 83.62 361 ARG B CA 1
ATOM 8146 C C . ARG B 1 361 ? 25.25 24.547 4.109 1 83.62 361 ARG B C 1
ATOM 8148 O O . ARG B 1 361 ? 25.047 24.812 5.297 1 83.62 361 ARG B O 1
ATOM 8155 N N . GLU B 1 362 ? 24.344 24.391 3.268 1 85.19 362 GLU B N 1
ATOM 8156 C CA . GLU B 1 362 ? 22.938 24.547 3.633 1 85.19 362 GLU B CA 1
ATOM 8157 C C . GLU B 1 362 ? 22.516 23.5 4.66 1 85.19 362 GLU B C 1
ATOM 8159 O O . GLU B 1 362 ? 23.109 22.422 4.742 1 85.19 362 GLU B O 1
ATOM 8164 N N . ASN B 1 363 ? 21.484 23.875 5.453 1 88.12 363 ASN B N 1
ATOM 8165 C CA . ASN B 1 363 ? 20.812 22.953 6.375 1 88.12 363 ASN B CA 1
ATOM 8166 C C . ASN B 1 363 ? 21.797 22.359 7.379 1 88.12 363 ASN B C 1
ATOM 8168 O O . ASN B 1 363 ? 21.781 21.156 7.633 1 88.12 363 ASN B O 1
ATOM 8172 N N . THR B 1 364 ? 22.703 23.188 7.812 1 89.94 364 THR B N 1
ATOM 8173 C CA . THR B 1 364 ? 23.609 22.875 8.914 1 89.94 364 THR B CA 1
ATOM 8174 C C . THR B 1 364 ? 23.438 23.875 10.055 1 89.94 364 THR B C 1
ATOM 8176 O O . THR B 1 364 ? 22.859 24.953 9.867 1 89.94 364 THR B O 1
ATOM 8179 N N . ILE B 1 365 ? 23.906 23.484 11.188 1 93 365 ILE B N 1
ATOM 8180 C CA . ILE B 1 365 ? 23.844 24.375 12.344 1 93 365 ILE B CA 1
ATOM 8181 C C . ILE B 1 365 ? 24.641 25.656 12.055 1 93 365 ILE B C 1
ATOM 8183 O O . ILE B 1 365 ? 24.188 26.766 12.359 1 93 365 ILE B O 1
ATOM 8187 N N . PHE B 1 366 ? 25.766 25.453 11.422 1 91.19 366 PHE B N 1
ATOM 8188 C CA . PHE B 1 366 ? 26.609 26.594 11.086 1 91.19 366 PHE B CA 1
ATOM 8189 C C . PHE B 1 366 ? 25.875 27.547 10.141 1 91.19 366 PHE B C 1
ATOM 8191 O O . PHE B 1 366 ? 25.953 28.766 10.312 1 91.19 366 PHE B O 1
ATOM 8198 N N . SER B 1 367 ? 25.203 27.031 9.234 1 91.44 367 SER B N 1
ATOM 8199 C CA . SER B 1 367 ? 24.438 27.844 8.305 1 91.44 367 SER B CA 1
ATOM 8200 C C . SER B 1 367 ? 23.359 28.641 9.016 1 91.44 367 SER B C 1
ATOM 8202 O O . SER B 1 367 ? 23.125 29.812 8.719 1 91.44 367 SER B O 1
ATOM 8204 N N . LEU B 1 368 ? 22.703 28.078 9.945 1 94.25 368 LEU B N 1
ATOM 8205 C CA . LEU B 1 368 ? 21.641 28.719 10.711 1 94.25 368 LEU B CA 1
ATOM 8206 C C . LEU B 1 368 ? 22.203 29.844 11.586 1 94.25 368 LEU B C 1
ATOM 8208 O O . LEU B 1 368 ? 21.672 30.953 11.594 1 94.25 368 LEU B O 1
ATOM 8212 N N . LEU B 1 369 ? 23.281 29.516 12.203 1 92.44 369 LEU B N 1
ATOM 8213 C CA . LEU B 1 369 ? 23.938 30.484 13.078 1 92.44 369 LEU B CA 1
ATOM 8214 C C . LEU B 1 369 ? 24.453 31.672 12.273 1 92.44 369 LEU B C 1
ATOM 8216 O O . LEU B 1 369 ? 24.344 32.812 12.711 1 92.44 369 LEU B O 1
ATOM 8220 N N . THR B 1 370 ? 24.953 31.359 11.125 1 90.88 370 THR B N 1
ATOM 8221 C CA . THR B 1 370 ? 25.5 32.438 10.281 1 90.88 370 THR B CA 1
ATOM 8222 C C . THR B 1 370 ? 24.391 33.312 9.758 1 90.88 370 THR B C 1
ATOM 8224 O O . THR B 1 370 ? 24.562 34.531 9.648 1 90.88 370 THR B O 1
ATOM 8227 N N . ALA B 1 371 ? 23.312 32.75 9.445 1 90.88 371 ALA B N 1
ATOM 8228 C CA . ALA B 1 371 ? 22.172 33.562 9 1 90.88 371 ALA B CA 1
ATOM 8229 C C . ALA B 1 371 ? 21.703 34.5 10.102 1 90.88 371 ALA B C 1
ATOM 8231 O O . ALA B 1 371 ? 21.391 35.656 9.828 1 90.88 371 ALA B O 1
ATOM 8232 N N . ALA B 1 372 ? 21.672 34.031 11.281 1 89.62 372 ALA B N 1
ATOM 8233 C CA . ALA B 1 372 ? 21.312 34.844 12.43 1 89.62 372 ALA B CA 1
ATOM 8234 C C . ALA B 1 372 ? 22.25 36.062 12.555 1 89.62 372 ALA B C 1
ATOM 8236 O O . ALA B 1 372 ? 21.781 37.188 12.758 1 89.62 372 ALA B O 1
ATOM 8237 N N . SER B 1 373 ? 23.469 35.75 12.375 1 88.81 373 SER B N 1
ATOM 8238 C CA . SER B 1 373 ? 24.484 36.812 12.5 1 88.81 373 SER B CA 1
ATOM 8239 C C . SER B 1 373 ? 24.359 37.812 11.367 1 88.81 373 SER B C 1
ATOM 8241 O O . SER B 1 373 ? 24.812 38.969 11.5 1 88.81 373 SER B O 1
ATOM 8243 N N . ASN B 1 374 ? 23.703 37.406 10.32 1 88.44 374 ASN B N 1
ATOM 8244 C CA . ASN B 1 374 ? 23.547 38.281 9.172 1 88.44 374 ASN B CA 1
ATOM 8245 C C . ASN B 1 374 ? 22.172 38.969 9.172 1 88.44 374 ASN B C 1
ATOM 8247 O O . ASN B 1 374 ? 21.734 39.469 8.141 1 88.44 374 ASN B O 1
ATOM 8251 N N . GLY B 1 375 ? 21.422 38.844 10.297 1 86.06 375 GLY B N 1
ATOM 8252 C CA . GLY B 1 375 ? 20.234 39.656 10.477 1 86.06 375 GLY B CA 1
ATOM 8253 C C . GLY B 1 375 ? 18.953 38.906 10.164 1 86.06 375 GLY B C 1
ATOM 8254 O O . GLY B 1 375 ? 17.891 39.531 10.039 1 86.06 375 GLY B O 1
ATOM 8255 N N . ALA B 1 376 ? 19.016 37.688 10.031 1 91.25 376 ALA B N 1
ATOM 8256 C CA . ALA B 1 376 ? 17.797 36.906 9.797 1 91.25 376 ALA B CA 1
ATOM 8257 C C . ALA B 1 376 ? 16.891 36.938 11.023 1 91.25 376 ALA B C 1
ATOM 8259 O O . ALA B 1 376 ? 17.359 36.812 12.148 1 91.25 376 ALA B O 1
ATOM 8260 N N . ASP B 1 377 ? 15.625 37.219 10.75 1 91.75 377 ASP B N 1
ATOM 8261 C CA . ASP B 1 377 ? 14.625 37.094 11.812 1 91.75 377 ASP B CA 1
ATOM 8262 C C . ASP B 1 377 ? 14.266 35.625 12.062 1 91.75 377 ASP B C 1
ATOM 8264 O O . ASP B 1 377 ? 14.023 35.219 13.203 1 91.75 377 ASP B O 1
ATOM 8268 N N . PHE B 1 378 ? 14.188 34.938 11.031 1 95.38 378 PHE B N 1
ATOM 8269 C CA . PHE B 1 378 ? 13.922 33.5 11 1 95.38 378 PHE B CA 1
ATOM 8270 C C . PHE B 1 378 ? 14.906 32.781 10.086 1 95.38 378 PHE B C 1
ATOM 8272 O O . PHE B 1 378 ? 15.516 33.406 9.219 1 95.38 378 PHE B O 1
ATOM 8279 N N . VAL B 1 379 ? 15.078 31.516 10.375 1 96.12 379 VAL B N 1
ATOM 8280 C CA . VAL B 1 379 ? 15.719 30.641 9.406 1 96.12 379 VAL B CA 1
ATOM 8281 C C . VAL B 1 379 ? 14.742 29.531 8.984 1 96.12 379 VAL B C 1
ATOM 8283 O O . VAL B 1 379 ? 13.977 29.031 9.812 1 96.12 379 VAL B O 1
ATOM 8286 N N . GLU B 1 380 ? 14.727 29.344 7.672 1 97.19 380 GLU B N 1
ATOM 8287 C CA . GLU B 1 380 ? 13.906 28.281 7.105 1 97.19 380 GLU B CA 1
ATOM 8288 C C . GLU B 1 380 ? 14.742 27.047 6.797 1 97.19 380 GLU B C 1
ATOM 8290 O O . GLU B 1 380 ? 15.859 27.156 6.285 1 97.19 380 GLU B O 1
ATOM 8295 N N . PHE B 1 381 ? 14.242 25.891 7.164 1 97.19 381 PHE B N 1
ATOM 8296 C CA . PHE B 1 381 ? 14.93 24.656 6.816 1 97.19 381 PHE B CA 1
ATOM 8297 C C . PHE B 1 381 ? 13.938 23.5 6.668 1 97.19 381 PHE B C 1
ATOM 8299 O O . PHE B 1 381 ? 12.781 23.625 7.062 1 97.19 381 PHE B O 1
ATOM 8306 N N . ASP B 1 382 ? 14.438 22.406 6.051 1 96.69 382 ASP B N 1
ATOM 8307 C CA . ASP B 1 382 ? 13.617 21.25 5.719 1 96.69 382 ASP B CA 1
ATOM 8308 C C . ASP B 1 382 ? 13.859 20.109 6.707 1 96.69 382 ASP B C 1
ATOM 8310 O O . ASP B 1 382 ? 15 19.828 7.074 1 96.69 382 ASP B O 1
ATOM 8314 N N . VAL B 1 383 ? 12.758 19.484 7.133 1 98.44 383 VAL B N 1
ATOM 8315 C CA . VAL B 1 383 ? 12.883 18.375 8.086 1 98.44 383 VAL B CA 1
ATOM 8316 C C . VAL B 1 383 ? 12.32 17.094 7.477 1 98.44 383 VAL B C 1
ATOM 8318 O O . VAL B 1 383 ? 11.219 17.109 6.91 1 98.44 383 VAL B O 1
ATOM 8321 N N . LEU B 1 384 ? 13.125 16.031 7.598 1 96.5 384 LEU B N 1
ATOM 8322 C CA . LEU B 1 384 ? 12.789 14.664 7.199 1 96.5 384 LEU B CA 1
ATOM 8323 C C . LEU B 1 384 ? 12.977 13.695 8.359 1 96.5 384 LEU B C 1
ATOM 8325 O O . LEU B 1 384 ? 13.586 14.047 9.375 1 96.5 384 LEU B O 1
ATOM 8329 N N . LEU B 1 385 ? 12.422 12.469 8.18 1 98.38 385 LEU B N 1
ATOM 8330 C CA . LEU B 1 385 ? 12.672 11.414 9.148 1 98.38 385 LEU B CA 1
ATOM 8331 C C . LEU B 1 385 ? 13.648 10.383 8.594 1 98.38 385 LEU B C 1
ATOM 8333 O O . LEU B 1 385 ? 13.562 10.016 7.414 1 98.38 385 LEU B O 1
ATOM 8337 N N . THR B 1 386 ? 14.547 9.961 9.43 1 98.06 386 THR B N 1
ATOM 8338 C CA . THR B 1 386 ? 15.398 8.82 9.109 1 98.06 386 THR B CA 1
ATOM 8339 C C . THR B 1 386 ? 14.633 7.508 9.289 1 98.06 386 THR B C 1
ATOM 8341 O O . THR B 1 386 ? 13.5 7.504 9.766 1 98.06 386 THR B O 1
ATOM 8344 N N . LYS B 1 387 ? 15.281 6.395 8.922 1 96.12 38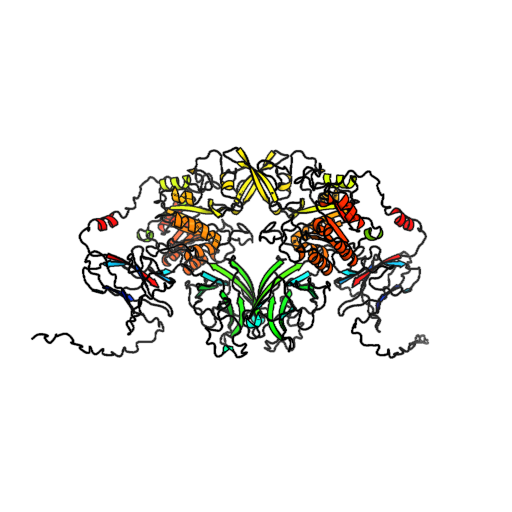7 LYS B N 1
ATOM 8345 C CA . LYS B 1 387 ? 14.68 5.07 9.047 1 96.12 387 LYS B CA 1
ATOM 8346 C C . LYS B 1 387 ? 14.266 4.793 10.492 1 96.12 387 LYS B C 1
ATOM 8348 O O . LYS B 1 387 ? 13.234 4.156 10.734 1 96.12 387 LYS B O 1
ATOM 8353 N N . ASP B 1 388 ? 15.031 5.23 11.414 1 97.38 388 ASP B N 1
ATOM 8354 C CA . ASP B 1 388 ? 14.742 5.035 12.828 1 97.38 388 ASP B CA 1
ATOM 8355 C C . ASP B 1 388 ? 13.867 6.164 13.375 1 97.38 388 ASP B C 1
ATOM 8357 O O . ASP B 1 388 ? 13.781 6.355 14.594 1 97.38 388 ASP B O 1
ATOM 8361 N N . GLN B 1 389 ? 13.289 6.957 12.562 1 97.94 389 GLN B N 1
ATOM 8362 C CA . GLN B 1 389 ? 12.242 7.938 12.844 1 97.94 389 GLN B CA 1
ATOM 8363 C C . GLN B 1 389 ? 12.797 9.102 13.664 1 97.94 389 GLN B C 1
ATOM 8365 O O . GLN B 1 389 ? 12.133 9.594 14.586 1 97.94 389 GLN B O 1
ATOM 8370 N N . ILE B 1 390 ? 13.984 9.492 13.344 1 98.56 390 ILE B N 1
ATOM 8371 C CA . ILE B 1 390 ? 14.594 10.68 13.945 1 98.56 390 ILE B CA 1
ATOM 8372 C C . ILE B 1 390 ? 14.516 11.852 12.977 1 98.56 390 ILE B C 1
ATOM 8374 O O . ILE B 1 390 ? 15 11.766 11.844 1 98.56 390 ILE B O 1
ATOM 8378 N N . PRO B 1 391 ? 13.898 12.992 13.422 1 98.69 391 PRO B N 1
ATOM 8379 C CA . PRO B 1 391 ? 13.859 14.164 12.539 1 98.69 391 PRO B CA 1
ATOM 8380 C C . PRO B 1 391 ? 15.242 14.742 12.266 1 98.69 391 PRO B C 1
ATOM 8382 O O . PRO B 1 391 ? 15.984 15.047 13.195 1 98.69 391 PRO B O 1
ATOM 8385 N N . VAL B 1 392 ? 15.586 14.938 10.961 1 98.06 392 VAL B N 1
ATOM 8386 C CA . VAL B 1 392 ? 16.859 15.523 10.547 1 98.06 392 VAL B CA 1
ATOM 8387 C C . VAL B 1 392 ? 16.609 16.656 9.555 1 98.06 392 VAL B C 1
ATOM 8389 O O . VAL B 1 392 ? 15.562 16.688 8.898 1 98.06 392 VAL B O 1
ATOM 8392 N N . ILE B 1 393 ? 17.5 17.531 9.484 1 96.88 393 ILE B N 1
ATOM 8393 C CA . ILE B 1 393 ? 17.375 18.656 8.562 1 96.88 393 ILE B CA 1
ATOM 8394 C C . ILE B 1 393 ? 18.094 18.328 7.25 1 96.88 393 ILE B C 1
ATOM 8396 O O . ILE B 1 393 ? 19.297 18.094 7.238 1 96.88 393 ILE B O 1
ATOM 8400 N N . TYR B 1 394 ? 17.391 18.234 6.168 1 95.19 394 TYR B N 1
ATOM 8401 C CA . TYR B 1 394 ? 17.875 17.969 4.82 1 95.19 394 TYR B CA 1
ATOM 8402 C C . TYR B 1 394 ? 16.797 18.234 3.779 1 95.19 394 TYR B C 1
ATOM 8404 O O . TYR B 1 394 ? 15.617 17.984 4.023 1 95.19 394 TYR B O 1
ATOM 8412 N N . HIS B 1 395 ? 17.172 18.656 2.656 1 91.75 395 HIS B N 1
ATOM 8413 C CA . HIS B 1 395 ? 16.203 19.156 1.695 1 91.75 395 HIS B CA 1
ATOM 8414 C C . HIS B 1 395 ? 15.672 18.047 0.802 1 91.75 395 HIS B C 1
ATOM 8416 O O . HIS B 1 395 ? 14.469 17.953 0.559 1 91.75 395 HIS B O 1
ATOM 8422 N N . ASP B 1 396 ? 16.531 17.219 0.259 1 91.88 396 ASP B N 1
ATOM 8423 C CA . ASP B 1 396 ? 16.125 16.219 -0.732 1 91.88 396 ASP B CA 1
ATOM 8424 C C . ASP B 1 396 ? 15.672 14.922 -0.06 1 91.88 396 ASP B C 1
ATOM 8426 O O . ASP B 1 396 ? 16.062 14.641 1.074 1 91.88 396 ASP B O 1
ATOM 8430 N N . PHE B 1 397 ? 14.875 14.125 -0.805 1 96.12 397 PHE B N 1
ATOM 8431 C CA . PHE B 1 397 ? 14.352 12.891 -0.233 1 96.12 397 PHE B CA 1
ATOM 8432 C C . PHE B 1 397 ? 15.383 11.773 -0.319 1 96.12 397 PHE B C 1
ATOM 8434 O O . PHE B 1 397 ? 15.234 10.727 0.323 1 96.12 397 PHE B O 1
ATOM 8441 N N . SER B 1 398 ? 16.438 12.023 -1.117 1 94.56 398 SER B N 1
ATOM 8442 C CA . SER B 1 398 ? 17.438 10.969 -1.307 1 94.56 398 SER B CA 1
ATOM 8443 C C . SER B 1 398 ? 18.844 11.531 -1.262 1 94.56 398 SER B C 1
ATOM 8445 O O . SER B 1 398 ? 19.047 12.742 -1.319 1 94.56 398 SER B O 1
ATOM 8447 N N . VAL B 1 399 ? 19.812 10.664 -1.059 1 92.69 399 VAL B N 1
ATOM 8448 C CA . VAL B 1 399 ? 21.25 10.914 -1.17 1 92.69 399 VAL B CA 1
ATOM 8449 C C . VAL B 1 399 ? 21.891 9.852 -2.066 1 92.69 399 VAL B C 1
ATOM 8451 O O . VAL B 1 399 ? 21.234 8.883 -2.461 1 92.69 399 VAL B O 1
ATOM 8454 N N . CYS B 1 400 ? 23.078 10.094 -2.426 1 89.94 400 CYS B N 1
ATOM 8455 C CA . CYS B 1 400 ? 23.781 9.117 -3.258 1 89.94 400 CYS B CA 1
ATOM 8456 C C . CYS B 1 400 ? 24.984 8.539 -2.529 1 89.94 400 CYS B C 1
ATOM 8458 O O . CYS B 1 400 ? 25.703 9.258 -1.825 1 89.94 400 CYS B O 1
ATOM 8460 N N . LEU B 1 401 ? 25.172 7.262 -2.727 1 84.69 401 LEU B N 1
ATOM 8461 C CA . LEU B 1 401 ? 26.375 6.562 -2.277 1 84.69 401 LEU B CA 1
ATOM 8462 C C . LEU B 1 401 ? 27.328 6.32 -3.441 1 84.69 401 LEU B C 1
ATOM 8464 O O . LEU B 1 401 ? 26.891 6.008 -4.551 1 84.69 401 LEU B O 1
ATOM 8468 N N . SER B 1 402 ? 28.578 6.609 -3.102 1 78.81 402 SER B N 1
ATOM 8469 C CA . SER B 1 402 ? 29.578 6.281 -4.109 1 78.81 402 SER B CA 1
ATOM 8470 C C . SER B 1 402 ? 30.109 4.855 -3.928 1 78.81 402 SER B C 1
ATOM 8472 O O . SER B 1 402 ? 30.344 4.418 -2.803 1 78.81 402 SER B O 1
ATOM 8474 N N . TYR B 1 403 ? 30.156 4.094 -4.992 1 77.19 403 TYR B N 1
ATOM 8475 C CA . TYR B 1 403 ? 30.719 2.754 -4.949 1 77.19 403 TYR B CA 1
ATOM 8476 C C . TYR B 1 403 ? 31.688 2.529 -6.113 1 77.19 403 TYR B C 1
ATOM 8478 O O . TYR B 1 403 ? 31.578 3.197 -7.145 1 77.19 403 TYR B O 1
ATOM 8486 N N . SER B 1 404 ? 32.656 1.719 -5.832 1 76.19 404 SER B N 1
ATOM 8487 C CA . SER B 1 404 ? 33.594 1.366 -6.891 1 76.19 404 SER B CA 1
ATOM 8488 C C . SER B 1 404 ? 33.156 0.117 -7.637 1 76.19 404 SER B C 1
ATOM 8490 O O . SER B 1 404 ? 32.75 -0.875 -7.02 1 76.19 404 SER B O 1
ATOM 8492 N N . GLN B 1 405 ? 33.219 0.314 -8.883 1 78.38 405 GLN B N 1
ATOM 8493 C CA . GLN B 1 405 ? 32.938 -0.876 -9.68 1 78.38 405 GLN B CA 1
ATOM 8494 C C . GLN B 1 405 ? 34.062 -1.905 -9.555 1 78.38 405 GLN B C 1
ATOM 8496 O O . GLN B 1 405 ? 35.25 -1.553 -9.578 1 78.38 405 GLN B O 1
ATOM 8501 N N . LYS B 1 406 ? 33.688 -3.109 -9.344 1 73.69 406 LYS B N 1
ATOM 8502 C CA . LYS B 1 406 ? 34.656 -4.156 -9.016 1 73.69 406 LYS B CA 1
ATOM 8503 C C . LYS B 1 406 ? 35.719 -4.273 -10.094 1 73.69 406 LYS B C 1
ATOM 8505 O O . LYS B 1 406 ? 36.906 -4.43 -9.789 1 73.69 406 LYS B O 1
ATOM 8510 N N . ASP B 1 407 ? 35.406 -4.238 -11.422 1 71.94 407 ASP B N 1
ATOM 8511 C CA . ASP B 1 407 ? 36.375 -4.531 -12.461 1 71.94 407 ASP B CA 1
ATOM 8512 C C . ASP B 1 407 ? 36.969 -3.246 -13.039 1 71.94 407 ASP B C 1
ATOM 8514 O O . ASP B 1 407 ? 37.969 -3.279 -13.75 1 71.94 407 ASP B O 1
ATOM 8518 N N . SER B 1 408 ? 36.469 -2.029 -12.844 1 69.38 408 SER B N 1
ATOM 8519 C CA . SER B 1 408 ? 36.969 -0.812 -13.477 1 69.38 408 SER B CA 1
ATOM 8520 C C . SER B 1 408 ? 37.438 0.198 -12.438 1 69.38 408 SER B C 1
ATOM 8522 O O . SER B 1 408 ? 38.156 1.145 -12.766 1 69.38 408 SER B O 1
ATOM 8524 N N . HIS B 1 409 ? 37.312 -0.019 -11.344 1 69.19 409 HIS B N 1
ATOM 8525 C CA . HIS B 1 409 ? 37.625 0.866 -10.234 1 69.19 409 HIS B CA 1
ATOM 8526 C C . HIS B 1 409 ? 37.031 2.246 -10.422 1 69.19 409 HIS B C 1
ATOM 8528 O O . HIS B 1 409 ? 37.438 3.213 -9.781 1 69.19 409 HIS B O 1
ATOM 8534 N N . GLU B 1 410 ? 36.156 2.336 -11.43 1 77.62 410 GLU B N 1
ATOM 8535 C CA . GLU B 1 410 ? 35.438 3.584 -11.594 1 77.62 410 GLU B CA 1
ATOM 8536 C C . GLU B 1 410 ? 34.406 3.77 -10.484 1 77.62 410 GLU B C 1
ATOM 8538 O O . GLU B 1 410 ? 33.75 2.809 -10.062 1 77.62 410 GLU B O 1
ATOM 8543 N N . ARG B 1 411 ? 34.406 5.023 -10.07 1 80.56 411 ARG B N 1
ATOM 8544 C CA . ARG B 1 411 ? 33.438 5.324 -9.008 1 80.56 411 ARG B CA 1
ATOM 8545 C C . ARG B 1 411 ? 32.094 5.711 -9.586 1 80.56 411 ARG B C 1
ATOM 8547 O O . ARG B 1 411 ? 32 6.535 -10.5 1 80.56 411 ARG B O 1
ATOM 8554 N N . GLN B 1 412 ? 31.094 5.039 -9.148 1 83.62 412 GLN B N 1
ATOM 8555 C CA . GLN B 1 412 ? 29.719 5.309 -9.562 1 83.62 412 GLN B CA 1
ATOM 8556 C C . GLN B 1 412 ? 28.859 5.695 -8.367 1 83.62 412 GLN B C 1
ATOM 8558 O O . GLN B 1 412 ? 29.266 5.523 -7.215 1 83.62 412 GLN B O 1
ATOM 8563 N N . LEU B 1 413 ? 27.703 6.367 -8.742 1 86.38 413 LEU B N 1
ATOM 8564 C CA . LEU B 1 413 ? 26.797 6.805 -7.691 1 86.38 413 LEU B CA 1
ATOM 8565 C C . LEU B 1 413 ? 25.547 5.918 -7.648 1 86.38 413 LEU B C 1
ATOM 8567 O O . LEU B 1 413 ? 25.078 5.449 -8.688 1 86.38 413 LEU B O 1
ATOM 8571 N N . PHE B 1 414 ? 25.125 5.695 -6.465 1 88.88 414 PHE B N 1
ATOM 8572 C CA . PHE B 1 414 ? 23.891 4.949 -6.211 1 88.88 414 PHE B CA 1
ATOM 8573 C C . PHE B 1 414 ? 22.969 5.746 -5.309 1 88.88 414 PHE B C 1
ATOM 8575 O O . PHE B 1 414 ? 23.328 6.09 -4.18 1 88.88 414 PHE B O 1
ATOM 8582 N N . GLU B 1 415 ? 21.766 6.004 -5.801 1 90.62 415 GLU B N 1
ATOM 8583 C CA . GLU B 1 415 ? 20.797 6.824 -5.07 1 90.62 415 GLU B CA 1
ATOM 8584 C C . GLU B 1 415 ? 20.062 5.996 -4.02 1 90.62 415 GLU B C 1
ATOM 8586 O O . GLU B 1 415 ? 19.562 4.906 -4.312 1 90.62 415 GLU B O 1
ATOM 8591 N N . ILE B 1 416 ? 20 6.531 -2.785 1 91.88 416 ILE B N 1
ATOM 8592 C CA . ILE B 1 416 ? 19.312 5.867 -1.676 1 91.88 416 ILE B CA 1
ATOM 8593 C C . ILE B 1 416 ? 18.391 6.863 -0.969 1 91.88 416 ILE B C 1
ATOM 8595 O O . ILE B 1 416 ? 18.812 7.977 -0.646 1 91.88 416 ILE B O 1
ATOM 8599 N N . PRO B 1 417 ? 17.125 6.461 -0.701 1 94.56 417 PRO B N 1
ATOM 8600 C CA . PRO B 1 417 ? 16.234 7.344 0.06 1 94.56 417 PRO B CA 1
ATOM 8601 C C . PRO B 1 417 ? 16.719 7.582 1.487 1 94.56 417 PRO B C 1
ATOM 8603 O O . PRO B 1 417 ? 17.203 6.652 2.145 1 94.56 417 PRO B O 1
ATOM 8606 N N . VAL B 1 418 ? 16.562 8.781 1.937 1 96.25 418 VAL B N 1
ATOM 8607 C CA . VAL B 1 418 ? 16.938 9.125 3.305 1 96.25 418 VAL B CA 1
ATOM 8608 C C . VAL B 1 418 ? 16.141 8.281 4.289 1 96.25 418 VAL B C 1
ATOM 8610 O O . VAL B 1 418 ? 16.672 7.828 5.305 1 96.25 418 VAL B O 1
ATOM 8613 N N . LYS B 1 419 ? 14.875 7.973 3.992 1 96.5 419 LYS B N 1
ATOM 8614 C CA . LYS B 1 419 ? 13.984 7.219 4.867 1 96.5 419 LYS B CA 1
ATOM 8615 C C . LYS B 1 419 ? 14.492 5.797 5.078 1 96.5 419 LYS B C 1
ATOM 8617 O O . LYS B 1 419 ? 13.984 5.07 5.934 1 96.5 419 LYS B O 1
ATOM 8622 N N . ASP B 1 420 ? 15.391 5.336 4.27 1 94.19 420 ASP B N 1
ATOM 8623 C CA . ASP B 1 420 ? 15.898 3.971 4.367 1 94.19 420 ASP B CA 1
ATOM 8624 C C . ASP B 1 420 ? 17.234 3.936 5.098 1 94.19 420 ASP B C 1
ATOM 8626 O O . ASP B 1 420 ? 17.859 2.877 5.211 1 94.19 420 ASP B O 1
ATOM 8630 N N . LEU B 1 421 ? 17.719 5.094 5.605 1 94.94 421 LEU B N 1
ATOM 8631 C CA . LEU B 1 421 ? 18.984 5.199 6.316 1 94.94 421 LEU B CA 1
ATOM 8632 C C . LEU B 1 421 ? 18.766 5.594 7.77 1 94.94 421 LEU B C 1
ATOM 8634 O O . LEU B 1 421 ? 18.016 6.531 8.055 1 94.94 421 LEU B O 1
ATOM 8638 N N . LYS B 1 422 ? 19.359 4.859 8.617 1 95.81 422 LYS B N 1
ATOM 8639 C CA . LYS B 1 422 ? 19.359 5.293 10.016 1 95.81 422 LYS B CA 1
ATOM 8640 C C . LYS B 1 422 ? 20.219 6.543 10.195 1 95.81 422 LYS B C 1
ATOM 8642 O O . LYS B 1 422 ? 21.031 6.879 9.328 1 95.81 422 LYS B O 1
ATOM 8647 N N . LEU B 1 423 ? 20 7.184 11.344 1 96.19 423 LEU B N 1
ATOM 8648 C CA . LEU B 1 423 ? 20.766 8.391 11.625 1 96.19 423 LEU B CA 1
ATOM 8649 C C . LEU B 1 423 ? 22.25 8.109 11.57 1 96.19 423 LEU B C 1
ATOM 8651 O O . LEU B 1 423 ? 23.016 8.883 10.984 1 96.19 423 LEU B O 1
ATOM 8655 N N . GLU B 1 424 ? 22.688 7.016 12.125 1 92.5 424 GLU B N 1
ATOM 8656 C CA . GLU B 1 424 ? 24.094 6.648 12.156 1 92.5 424 GLU B CA 1
ATOM 8657 C C . GLU B 1 424 ? 24.672 6.516 10.75 1 92.5 424 GLU B C 1
ATOM 8659 O O . GLU B 1 424 ? 25.797 6.953 10.484 1 92.5 424 GLU B O 1
ATOM 8664 N N . HIS B 1 425 ? 23.891 5.941 9.859 1 90.81 425 HIS B N 1
ATOM 8665 C CA . HIS B 1 425 ? 24.312 5.797 8.477 1 90.81 425 HIS B CA 1
ATOM 8666 C C . HIS B 1 425 ? 24.469 7.16 7.805 1 90.81 425 HIS B C 1
ATOM 8668 O O . HIS B 1 425 ? 25.5 7.426 7.16 1 90.81 425 HIS B O 1
ATOM 8674 N N . LEU B 1 426 ? 23.5 8.008 7.957 1 90.25 426 LEU B N 1
ATOM 8675 C CA . LEU B 1 426 ? 23.469 9.32 7.324 1 90.25 426 LEU B CA 1
ATOM 8676 C C . LEU B 1 426 ? 24.688 10.156 7.754 1 90.25 426 LEU B C 1
ATOM 8678 O O . LEU B 1 426 ? 25.266 10.883 6.941 1 90.25 426 LEU B O 1
ATOM 8682 N N . GLN B 1 427 ? 25.016 10.016 8.953 1 88.88 427 GLN B N 1
ATOM 8683 C CA . GLN B 1 427 ? 26.047 10.883 9.5 1 88.88 427 GLN B CA 1
ATOM 8684 C C . GLN B 1 427 ? 27.438 10.266 9.32 1 88.88 427 GLN B C 1
ATOM 8686 O O . GLN B 1 427 ? 28.453 10.969 9.391 1 88.88 427 GLN B O 1
ATOM 8691 N N . SER B 1 428 ? 27.531 8.969 9.047 1 87.62 428 SER B N 1
ATOM 8692 C CA . SER B 1 428 ? 28.828 8.312 9.023 1 87.62 428 SER B CA 1
ATOM 8693 C C . SER B 1 428 ? 29.234 7.945 7.602 1 87.62 428 SER B C 1
ATOM 8695 O O . SER B 1 428 ? 30.422 7.77 7.316 1 87.62 428 SER B O 1
ATOM 8697 N N . MET B 1 429 ? 28.312 7.824 6.715 1 85.81 429 MET B N 1
ATOM 8698 C CA . MET B 1 429 ? 28.609 7.391 5.352 1 85.81 429 MET B CA 1
ATOM 8699 C C . MET B 1 429 ? 29.141 8.555 4.512 1 85.81 429 MET B C 1
ATOM 8701 O O . MET B 1 429 ? 28.781 9.711 4.754 1 85.81 429 MET B O 1
ATOM 8705 N N . LYS B 1 430 ? 30 8.219 3.604 1 82.44 430 LYS B N 1
ATOM 8706 C CA . LYS B 1 430 ? 30.344 9.195 2.576 1 82.44 430 LYS B CA 1
ATOM 8707 C C . LYS B 1 430 ? 29.234 9.328 1.544 1 82.44 430 LYS B C 1
ATOM 8709 O O . LYS B 1 430 ? 29.062 8.445 0.698 1 82.44 430 LYS B O 1
ATOM 8714 N N . LEU B 1 431 ? 28.609 10.477 1.613 1 85.31 431 LEU B N 1
ATOM 8715 C CA . LEU B 1 431 ? 27.406 10.641 0.802 1 85.31 431 LEU B CA 1
ATOM 8716 C C . LEU B 1 431 ? 27.562 11.812 -0.161 1 85.31 431 LEU B C 1
ATOM 8718 O O . LEU B 1 431 ? 28.328 12.742 0.1 1 85.31 431 LEU B O 1
ATOM 8722 N N . TYR B 1 432 ? 26.828 11.672 -1.187 1 83.06 432 TYR B N 1
ATOM 8723 C CA . TYR B 1 432 ? 26.781 12.688 -2.234 1 83.06 432 TYR B CA 1
ATOM 8724 C C . TYR B 1 432 ? 25.359 13.156 -2.484 1 83.06 432 TYR B C 1
ATOM 8726 O O . TYR B 1 432 ? 24.391 12.445 -2.17 1 83.06 432 TYR B O 1
ATOM 8734 N N . HIS B 1 433 ? 25.328 14.328 -2.969 1 83.44 433 HIS B N 1
ATOM 8735 C CA . HIS B 1 433 ? 24.016 14.898 -3.258 1 83.44 433 HIS B CA 1
ATOM 8736 C C . HIS B 1 433 ? 23.344 14.156 -4.406 1 83.44 433 HIS B C 1
ATOM 8738 O O . HIS B 1 433 ? 24 13.703 -5.336 1 83.44 433 HIS B O 1
ATOM 8744 N N . SER B 1 434 ? 22.078 14.117 -4.395 1 77.75 434 SER B N 1
ATOM 8745 C CA . SER B 1 434 ? 21.297 13.375 -5.379 1 77.75 434 SER B CA 1
ATOM 8746 C C . SER B 1 434 ? 21.438 13.977 -6.77 1 77.75 434 SER B C 1
ATOM 8748 O O . SER B 1 434 ? 21.234 13.289 -7.773 1 77.75 434 SER B O 1
ATOM 8750 N N . SER B 1 435 ? 21.656 15.242 -6.832 1 74.38 435 SER B N 1
ATOM 8751 C CA . SER B 1 435 ? 21.828 15.906 -8.125 1 74.38 435 SER B CA 1
ATOM 8752 C C . SER B 1 435 ? 23.234 15.656 -8.688 1 74.38 435 SER B C 1
ATOM 8754 O O . SER B 1 435 ? 23.562 16.125 -9.781 1 74.38 435 SER B O 1
ATOM 8756 N N . SER B 1 436 ? 24 14.852 -7.906 1 74.69 436 SER B N 1
ATOM 8757 C CA . SER B 1 436 ? 25.359 14.555 -8.359 1 74.69 436 SER B CA 1
ATOM 8758 C C . SER B 1 436 ? 25.344 13.781 -9.68 1 74.69 436 SER B C 1
ATOM 8760 O O . SER B 1 436 ? 24.438 12.977 -9.914 1 74.69 436 SER B O 1
ATOM 8762 N N . LYS B 1 437 ? 26.234 14.156 -10.594 1 71.5 437 LYS B N 1
ATOM 8763 C CA . LYS B 1 437 ? 26.484 13.414 -11.82 1 71.5 437 LYS B CA 1
ATOM 8764 C C . LYS B 1 437 ? 27.844 12.711 -11.766 1 71.5 437 LYS B C 1
ATOM 8766 O O . LYS B 1 437 ? 28.656 12.977 -10.875 1 71.5 437 LYS B O 1
ATOM 8771 N N . HIS B 1 438 ? 28.062 11.82 -12.609 1 69.69 438 HIS B N 1
ATOM 8772 C CA . HIS B 1 438 ? 29.297 11.039 -12.625 1 69.69 438 HIS B CA 1
ATOM 8773 C C . HIS B 1 438 ? 30.531 11.93 -12.688 1 69.69 438 HIS B C 1
ATOM 8775 O O . HIS B 1 438 ? 31.531 11.672 -12.016 1 69.69 438 HIS B O 1
ATOM 8781 N N . GLU B 1 439 ? 30.359 12.945 -13.406 1 70.5 439 GLU B N 1
ATOM 8782 C CA . GLU B 1 439 ? 31.5 13.812 -13.656 1 70.5 439 GLU B CA 1
ATOM 8783 C C . GLU B 1 439 ? 31.641 14.883 -12.578 1 70.5 439 GLU B C 1
ATOM 8785 O O . GLU B 1 439 ? 32.719 15.445 -12.375 1 70.5 439 GLU B O 1
ATOM 8790 N N . GLU B 1 440 ? 30.578 15.188 -11.984 1 75.31 440 GLU B N 1
ATOM 8791 C CA . GLU B 1 440 ? 30.562 16.219 -10.953 1 75.31 440 GLU B CA 1
ATOM 8792 C C . GLU B 1 440 ? 29.859 15.734 -9.688 1 75.31 440 GLU B C 1
ATOM 8794 O O . GLU B 1 440 ? 28.641 15.906 -9.547 1 75.31 440 GLU B O 1
ATOM 8799 N N . LYS B 1 441 ? 30.734 15.25 -8.773 1 77.75 441 LYS B N 1
ATOM 8800 C CA . LYS B 1 441 ? 30.188 14.734 -7.527 1 77.75 441 LYS B CA 1
ATOM 8801 C C . LYS B 1 441 ? 30.172 15.805 -6.445 1 77.75 441 LYS B C 1
ATOM 8803 O O . LYS B 1 441 ? 31.172 16.5 -6.23 1 77.75 441 LYS B O 1
ATOM 8808 N N . ILE B 1 442 ? 28.969 16.031 -5.941 1 77 442 ILE B N 1
ATOM 8809 C CA . ILE B 1 442 ? 28.766 17 -4.855 1 77 442 ILE B CA 1
ATOM 8810 C C . ILE B 1 442 ? 28.734 16.25 -3.52 1 77 442 ILE B C 1
ATOM 8812 O O . ILE B 1 442 ? 27.734 15.641 -3.166 1 77 442 ILE B O 1
ATOM 8816 N N . GLU B 1 443 ? 29.781 16.344 -2.828 1 79.06 443 GLU B N 1
ATOM 8817 C CA . GLU B 1 443 ? 29.875 15.641 -1.552 1 79.06 443 GLU B CA 1
ATOM 8818 C C . GLU B 1 443 ? 29.031 16.328 -0.481 1 79.06 443 GLU B C 1
ATOM 8820 O O . GLU B 1 443 ? 29.125 17.531 -0.294 1 79.06 443 GLU B O 1
ATOM 8825 N N . VAL B 1 444 ? 28.219 15.586 0.135 1 77.62 444 VAL B N 1
ATOM 8826 C CA . VAL B 1 444 ? 27.344 16.125 1.16 1 77.62 444 VAL B CA 1
ATOM 8827 C C . VAL B 1 444 ? 27.984 15.977 2.535 1 77.62 444 VAL B C 1
ATOM 8829 O O . VAL B 1 444 ? 27.781 16.812 3.424 1 77.62 444 VAL B O 1
ATOM 8832 N N . ASN B 1 445 ? 28.734 14.922 2.674 1 77.81 445 ASN B N 1
ATOM 8833 C CA . ASN B 1 445 ? 29.25 14.57 3.992 1 77.81 445 ASN B CA 1
ATOM 8834 C C . ASN B 1 445 ? 30.781 14.422 3.975 1 77.81 445 ASN B C 1
ATOM 8836 O O . ASN B 1 445 ? 31.297 13.32 4.164 1 77.81 445 ASN B O 1
ATOM 8840 N N . PRO B 1 446 ? 31.453 15.531 3.918 1 74.62 446 PRO B N 1
ATOM 8841 C CA . PRO B 1 446 ? 32.906 15.445 3.869 1 74.62 446 PRO B CA 1
ATOM 8842 C C . PRO B 1 446 ? 33.531 15.016 5.199 1 74.62 446 PRO B C 1
ATOM 8844 O O . PRO B 1 446 ? 32.906 15.188 6.254 1 74.62 446 PRO B O 1
ATOM 8847 N N . GLU B 1 447 ? 34.719 14.484 5.109 1 75.56 447 GLU B N 1
ATOM 8848 C CA . GLU B 1 447 ? 35.438 14.023 6.297 1 75.56 447 GLU B CA 1
ATOM 8849 C C . GLU B 1 447 ? 35.969 15.195 7.125 1 75.56 447 GLU B C 1
ATOM 8851 O O . GLU B 1 447 ? 36.219 16.266 6.59 1 75.56 447 GLU B O 1
ATOM 8856 N N . ARG B 1 448 ? 36.062 14.984 8.406 1 71.94 448 ARG B N 1
ATOM 8857 C CA . ARG B 1 448 ? 36.719 15.883 9.367 1 71.94 448 ARG B CA 1
ATOM 8858 C C . ARG B 1 448 ? 36.031 17.234 9.383 1 71.94 448 ARG B C 1
ATOM 8860 O O . ARG B 1 448 ? 36.688 18.281 9.422 1 71.94 448 ARG B O 1
ATOM 8867 N N . THR B 1 449 ? 34.75 17.25 9.234 1 79.5 449 THR B N 1
ATOM 8868 C CA . THR B 1 449 ? 33.969 18.469 9.305 1 79.5 449 THR B CA 1
ATOM 8869 C C . THR B 1 449 ? 33.594 18.797 10.758 1 79.5 449 THR B C 1
ATOM 8871 O O . THR B 1 449 ? 33.188 17.922 11.508 1 79.5 449 THR B O 1
ATOM 8874 N N . PRO B 1 450 ? 33.812 20.062 11.125 1 82.94 450 PRO B N 1
ATOM 8875 C CA . PRO B 1 450 ? 33.344 20.438 12.469 1 82.94 450 PRO B CA 1
ATOM 8876 C C . PRO B 1 450 ? 31.891 20.078 12.727 1 82.94 450 PRO B C 1
ATOM 8878 O O . PRO B 1 450 ? 31.094 20.047 11.797 1 82.94 450 PRO B O 1
ATOM 8881 N N . GLU B 1 451 ? 31.641 19.891 13.961 1 81.44 451 GLU B N 1
ATOM 8882 C CA . GLU B 1 451 ? 30.344 19.391 14.375 1 81.44 451 GLU B CA 1
ATOM 8883 C C . GLU B 1 451 ? 29.219 20.266 13.836 1 81.44 451 GLU B C 1
ATOM 8885 O O . GLU B 1 451 ? 28.25 19.75 13.266 1 81.44 451 GLU B O 1
ATOM 8890 N N . ASN B 1 452 ? 29.375 21.531 14 1 88.56 452 ASN B N 1
ATOM 8891 C CA . ASN B 1 452 ? 28.297 22.453 13.617 1 88.56 452 ASN B CA 1
ATOM 8892 C C . ASN B 1 452 ? 28.156 22.547 12.102 1 88.56 452 ASN B C 1
ATOM 8894 O O . ASN B 1 452 ? 27.156 23.062 11.594 1 88.56 452 ASN B O 1
ATOM 8898 N N . GLU B 1 453 ? 29.078 22.047 11.375 1 88.06 453 GLU B N 1
ATOM 8899 C CA . GLU B 1 453 ? 29.062 22.125 9.914 1 88.06 453 GLU B CA 1
ATOM 8900 C C . GLU B 1 453 ? 28.656 20.797 9.297 1 88.06 453 GLU B C 1
ATOM 8902 O O . GLU B 1 453 ? 28.469 20.688 8.086 1 88.06 453 GLU B O 1
ATOM 8907 N N . GLN B 1 454 ? 28.469 19.891 10.156 1 87.12 454 GLN B N 1
ATOM 8908 C CA . GLN B 1 454 ? 28.109 18.562 9.68 1 87.12 454 GLN B CA 1
ATOM 8909 C C . GLN B 1 454 ? 26.703 18.547 9.086 1 87.12 454 GLN B C 1
ATOM 8911 O O . GLN B 1 454 ? 25.797 19.188 9.617 1 87.12 454 GLN B O 1
ATOM 8916 N N . PRO B 1 455 ? 26.641 17.859 8.016 1 89.75 455 PRO B N 1
ATOM 8917 C CA . PRO B 1 455 ? 25.312 17.75 7.422 1 89.75 455 PRO B CA 1
ATOM 8918 C C . PRO B 1 455 ? 24.375 16.844 8.242 1 89.75 455 PRO B C 1
ATOM 8920 O O . PRO B 1 455 ? 24.828 16.125 9.125 1 89.75 455 PRO B O 1
ATOM 8923 N N . PHE B 1 456 ? 23.141 17 8.07 1 93.88 456 PHE B N 1
ATOM 8924 C CA . PHE B 1 456 ? 22.078 16.203 8.656 1 93.88 456 PHE B CA 1
ATOM 8925 C C . PHE B 1 456 ? 22.016 16.391 10.164 1 93.88 456 PHE B C 1
ATOM 8927 O O . PHE B 1 456 ? 21.969 15.414 10.922 1 93.88 456 PHE B O 1
ATOM 8934 N N . PRO B 1 457 ? 22.125 17.562 10.633 1 95.75 457 PRO B N 1
ATOM 8935 C CA . PRO B 1 457 ? 21.859 17.703 12.062 1 95.75 457 PRO B CA 1
ATOM 8936 C C . PRO B 1 457 ? 20.453 17.281 12.445 1 95.75 457 PRO B C 1
ATOM 8938 O O . PRO B 1 457 ? 19.531 17.391 11.633 1 95.75 457 PRO B O 1
ATOM 8941 N N . THR B 1 458 ? 20.344 16.734 13.602 1 97.75 458 THR B N 1
ATOM 8942 C CA . THR B 1 458 ? 19 16.453 14.078 1 97.75 458 THR B CA 1
ATOM 8943 C C . THR B 1 458 ? 18.25 17.734 14.414 1 97.75 458 THR B C 1
ATOM 8945 O O . THR B 1 458 ? 18.875 18.75 14.773 1 97.75 458 THR B O 1
ATOM 8948 N N . LEU B 1 459 ? 16.969 17.688 14.305 1 98.56 459 LEU B N 1
ATOM 8949 C CA . LEU B 1 459 ? 16.141 18.828 14.719 1 98.56 459 LEU B CA 1
ATOM 8950 C C . LEU B 1 459 ? 16.375 19.141 16.188 1 98.56 459 LEU B C 1
ATOM 8952 O O . LEU B 1 459 ? 16.453 20.312 16.562 1 98.56 459 LEU B O 1
ATOM 8956 N N . CYS B 1 460 ? 16.516 18.156 16.984 1 98.06 460 CYS B N 1
ATOM 8957 C CA . CYS B 1 460 ? 16.781 18.328 18.406 1 98.06 460 CYS B CA 1
ATOM 8958 C C . CYS B 1 460 ? 18.047 19.141 18.625 1 98.06 460 CYS B C 1
ATOM 8960 O O . CYS B 1 460 ? 18.047 20.109 19.391 1 98.06 460 CYS B O 1
ATOM 8962 N N . HIS B 1 461 ? 19.047 18.75 17.906 1 97.06 461 HIS B N 1
ATOM 8963 C CA . HIS B 1 461 ? 20.328 19.438 18.047 1 97.06 461 HIS B CA 1
ATOM 8964 C C . HIS B 1 461 ? 20.219 20.891 17.594 1 97.06 461 HIS B C 1
ATOM 8966 O O . HIS B 1 461 ? 20.828 21.781 18.203 1 97.06 461 HIS B O 1
ATOM 8972 N N . CYS B 1 462 ? 19.516 21.156 16.578 1 97.38 462 CYS B N 1
ATOM 8973 C CA . CYS B 1 462 ? 19.312 22.531 16.109 1 97.38 462 CYS B CA 1
ATOM 8974 C C . CYS B 1 462 ? 18.578 23.359 17.156 1 97.38 462 CYS B C 1
ATOM 8976 O O . CYS B 1 462 ? 18.984 24.484 17.453 1 97.38 462 CYS B O 1
ATOM 8978 N N . LEU B 1 463 ? 17.562 22.812 17.734 1 97.94 463 LEU B N 1
ATOM 8979 C CA . LEU B 1 463 ? 16.734 23.516 18.703 1 97.94 463 LEU B CA 1
ATOM 8980 C C . LEU B 1 463 ? 17.547 23.812 19.969 1 97.94 463 LEU B C 1
ATOM 8982 O O . LEU B 1 463 ? 17.344 24.859 20.594 1 97.94 463 LEU B O 1
ATOM 8986 N N . GLU B 1 464 ? 18.484 23.016 20.266 1 96.62 464 GLU B N 1
ATOM 8987 C CA . GLU B 1 464 ? 19.25 23.156 21.5 1 96.62 464 GLU B CA 1
ATOM 8988 C C . GLU B 1 464 ? 20.469 24.062 21.312 1 96.62 464 GLU B C 1
ATOM 8990 O O . GLU B 1 464 ? 20.906 24.734 22.25 1 96.62 464 GLU B O 1
ATOM 8995 N N . THR B 1 465 ? 20.969 24.094 20.109 1 95.06 465 THR B N 1
ATOM 8996 C CA . THR B 1 465 ? 22.266 24.734 19.891 1 95.06 465 THR B CA 1
ATOM 8997 C C . THR B 1 465 ? 22.094 26.156 19.375 1 95.06 465 THR B C 1
ATOM 8999 O O . THR B 1 465 ? 22.859 27.047 19.703 1 95.06 465 THR B O 1
ATOM 9002 N N . VAL B 1 466 ? 21.141 26.422 18.578 1 95.25 466 VAL B N 1
ATOM 9003 C CA . VAL B 1 466 ? 20.922 27.734 17.984 1 95.25 466 VAL B CA 1
ATOM 9004 C C . VAL B 1 466 ? 20.266 28.656 19 1 95.25 466 VAL B C 1
ATOM 9006 O O . VAL B 1 466 ? 19.375 28.25 19.734 1 95.25 466 VAL B O 1
ATOM 9009 N N . ASP B 1 467 ? 20.672 29.859 18.969 1 93.81 467 ASP B N 1
ATOM 9010 C CA . ASP B 1 467 ? 20.125 30.844 19.906 1 93.81 467 ASP B CA 1
ATOM 9011 C C . ASP B 1 467 ? 18.609 30.922 19.812 1 93.81 467 ASP B C 1
ATOM 9013 O O . ASP B 1 467 ? 18.047 30.984 18.719 1 93.81 467 ASP B O 1
ATOM 9017 N N . VAL B 1 468 ? 17.969 30.953 20.906 1 94.56 468 VAL B N 1
ATOM 9018 C CA . VAL B 1 468 ? 16.516 30.844 21.016 1 94.56 468 VAL B CA 1
ATOM 9019 C C . VAL B 1 468 ? 15.859 32.094 20.406 1 94.56 468 VAL B C 1
ATOM 9021 O O . VAL B 1 468 ? 14.68 32.062 20.047 1 94.56 468 VAL B O 1
ATOM 9024 N N . SER B 1 469 ? 16.594 33.156 20.281 1 91.88 469 SER B N 1
ATOM 9025 C CA . SER B 1 469 ? 16.031 34.406 19.75 1 91.88 469 SER B CA 1
ATOM 9026 C C . SER B 1 469 ? 15.805 34.312 18.25 1 91.88 469 SER B C 1
ATOM 9028 O O . SER B 1 469 ? 15.047 35.094 17.688 1 91.88 469 SER B O 1
ATOM 9030 N N . LEU B 1 470 ? 16.531 33.406 17.625 1 94.81 470 LEU B N 1
ATOM 9031 C CA . LEU B 1 470 ? 16.328 33.188 16.203 1 94.81 470 LEU B CA 1
ATOM 9032 C C . LEU B 1 470 ? 15.109 32.312 15.945 1 94.81 470 LEU B C 1
ATOM 9034 O O . LEU B 1 470 ? 15.062 31.172 16.406 1 94.81 470 LEU B O 1
ATOM 9038 N N . GLY B 1 471 ? 14.125 32.844 15.195 1 96 471 GLY B N 1
ATOM 9039 C CA . GLY B 1 471 ? 12.938 32.062 14.883 1 96 471 GLY B CA 1
ATOM 9040 C C . GLY B 1 471 ? 13.203 30.953 13.891 1 96 471 GLY B C 1
ATOM 9041 O O . GLY B 1 471 ? 14.125 31.047 13.078 1 96 471 GLY B O 1
ATOM 9042 N N . PHE B 1 472 ? 12.414 29.891 13.977 1 98.06 472 PHE B N 1
ATOM 9043 C CA . PHE B 1 472 ? 12.516 28.766 13.047 1 98.06 472 PHE B CA 1
ATOM 9044 C C . PHE B 1 472 ? 11.266 28.672 12.172 1 98.06 472 PHE B C 1
ATOM 9046 O O . PHE B 1 472 ? 10.148 28.703 12.68 1 98.06 472 PHE B O 1
ATOM 9053 N N . ASN B 1 473 ? 11.445 28.734 10.883 1 98.12 473 ASN B N 1
ATOM 9054 C CA . ASN B 1 473 ? 10.453 28.25 9.922 1 98.12 473 ASN B CA 1
ATOM 9055 C C . ASN B 1 473 ? 10.734 26.812 9.508 1 98.12 473 ASN B C 1
ATOM 9057 O O . ASN B 1 473 ? 11.562 26.562 8.633 1 98.12 473 ASN B O 1
ATOM 9061 N N . ILE B 1 474 ? 9.984 25.891 10.102 1 98.69 474 ILE B N 1
ATOM 9062 C CA . ILE B 1 474 ? 10.25 24.469 9.93 1 98.69 474 ILE B CA 1
ATOM 9063 C C . ILE B 1 474 ? 9.375 23.906 8.812 1 98.69 474 ILE B C 1
ATOM 9065 O O . ILE B 1 474 ? 8.164 23.75 8.984 1 98.69 474 ILE B O 1
ATOM 9069 N N . GLU B 1 475 ? 9.961 23.656 7.719 1 98.56 475 GLU B N 1
ATOM 9070 C CA . GLU B 1 475 ? 9.227 22.984 6.641 1 98.56 475 GLU B CA 1
ATOM 9071 C C . GLU B 1 475 ? 9.195 21.484 6.852 1 98.56 475 GLU B C 1
ATOM 9073 O O . GLU B 1 475 ? 10.234 20.812 6.797 1 98.56 475 GLU B O 1
ATOM 9078 N N . VAL B 1 476 ? 8.062 20.969 7.102 1 98.75 476 VAL B N 1
ATOM 9079 C CA . VAL B 1 476 ? 7.891 19.516 7.223 1 98.75 476 VAL B CA 1
ATOM 9080 C C . VAL B 1 476 ? 7.691 18.906 5.844 1 98.75 476 VAL B C 1
ATOM 9082 O O . VAL B 1 476 ? 6.672 19.141 5.188 1 98.75 476 VAL B O 1
ATOM 9085 N N . LYS B 1 477 ? 8.641 18.062 5.457 1 97.88 477 LYS B N 1
ATOM 9086 C CA . LYS B 1 477 ? 8.617 17.5 4.117 1 97.88 477 LYS B CA 1
ATOM 9087 C C . LYS B 1 477 ? 7.82 16.203 4.082 1 97.88 477 LYS B C 1
ATOM 9089 O O . LYS B 1 477 ? 8.023 15.32 4.926 1 97.88 477 LYS B O 1
ATOM 9094 N N . TYR B 1 478 ? 6.961 16.094 3.174 1 98.25 478 TYR B N 1
ATOM 9095 C CA . TYR B 1 478 ? 6.207 14.891 2.834 1 98.25 478 TYR B CA 1
ATOM 9096 C C . TYR B 1 478 ? 6.012 14.781 1.326 1 98.25 478 TYR B C 1
ATOM 9098 O O . TYR B 1 478 ? 5.676 15.758 0.661 1 98.25 478 TYR B O 1
ATOM 9106 N N . PRO B 1 479 ? 6.234 13.594 0.774 1 97.81 479 PRO B N 1
ATOM 9107 C CA . PRO B 1 479 ? 6.266 13.484 -0.686 1 97.81 479 PRO B CA 1
ATOM 9108 C C . PRO B 1 479 ? 4.891 13.672 -1.323 1 97.81 479 PRO B C 1
ATOM 9110 O O . PRO B 1 479 ? 3.881 13.242 -0.758 1 97.81 479 PRO B O 1
ATOM 9113 N N . LEU B 1 480 ? 4.922 14.273 -2.537 1 97.44 480 LEU B N 1
ATOM 9114 C CA . LEU B 1 480 ? 3.725 14.492 -3.344 1 97.44 480 LEU B CA 1
ATOM 9115 C C . LEU B 1 480 ? 3.863 13.828 -4.711 1 97.44 480 LEU B C 1
ATOM 9117 O O . LEU B 1 480 ? 4.969 13.461 -5.117 1 97.44 480 LEU B O 1
ATOM 9121 N N . LYS B 1 481 ? 2.711 13.641 -5.336 1 96.19 481 LYS B N 1
ATOM 9122 C CA . LYS B 1 481 ? 2.672 13.125 -6.703 1 96.19 481 LYS B CA 1
ATOM 9123 C C . LYS B 1 481 ? 2.592 14.258 -7.719 1 96.19 481 LYS B C 1
ATOM 9125 O O . LYS B 1 481 ? 1.928 15.266 -7.477 1 96.19 481 LYS B O 1
ATOM 9130 N N . PHE B 1 482 ? 3.215 14.008 -8.883 1 96.06 482 PHE B N 1
ATOM 9131 C CA . PHE B 1 482 ? 3.213 15 -9.945 1 96.06 482 PHE B CA 1
ATOM 9132 C C . PHE B 1 482 ? 2.107 14.711 -10.961 1 96.06 482 PHE B C 1
ATOM 9134 O O . PHE B 1 482 ? 1.605 13.586 -11.031 1 96.06 482 PHE B O 1
ATOM 9141 N N . GLU B 1 483 ? 1.766 15.648 -11.711 1 93.19 483 GLU B N 1
ATOM 9142 C CA . GLU B 1 483 ? 0.773 15.492 -12.773 1 93.19 483 GLU B CA 1
ATOM 9143 C C . GLU B 1 483 ? 1.251 14.5 -13.836 1 93.19 483 GLU B C 1
ATOM 9145 O O . GLU B 1 483 ? 0.439 13.906 -14.547 1 93.19 483 GLU B O 1
ATOM 9150 N N . THR B 1 484 ? 2.518 14.273 -13.891 1 92.5 484 THR B N 1
ATOM 9151 C CA . THR B 1 484 ? 3.094 13.336 -14.852 1 92.5 484 THR B CA 1
ATOM 9152 C C . THR B 1 484 ? 2.844 11.891 -14.414 1 92.5 484 THR B C 1
ATOM 9154 O O . THR B 1 484 ? 3.043 10.961 -15.195 1 92.5 484 THR B O 1
ATOM 9157 N N . GLY B 1 485 ? 2.479 11.719 -13.188 1 90.06 485 GLY B N 1
ATOM 9158 C CA . GLY B 1 485 ? 2.252 10.375 -12.672 1 90.06 485 GLY B CA 1
ATOM 9159 C C . GLY B 1 485 ? 3.352 9.898 -11.742 1 90.06 485 GLY B C 1
ATOM 9160 O O . GLY B 1 485 ? 3.137 9 -10.93 1 90.06 485 GLY B O 1
ATOM 9161 N N . GLU B 1 486 ? 4.445 10.547 -11.758 1 92.25 486 GLU B N 1
ATOM 9162 C CA . GLU B 1 486 ? 5.559 10.195 -10.883 1 92.25 486 GLU B CA 1
ATOM 9163 C C . GLU B 1 486 ? 5.363 10.766 -9.484 1 92.25 486 GLU B C 1
ATOM 9165 O O . GLU B 1 486 ? 4.574 11.695 -9.289 1 92.25 486 GLU B O 1
ATOM 9170 N N . SER B 1 487 ? 6.004 10.141 -8.555 1 94 487 SER B N 1
ATOM 9171 C CA . SER B 1 487 ? 5.977 10.609 -7.172 1 94 487 SER B CA 1
ATOM 9172 C C . SER B 1 487 ? 7.363 11.039 -6.707 1 94 487 SER B C 1
ATOM 9174 O O . SER B 1 487 ? 8.375 10.539 -7.211 1 94 487 SER B O 1
ATOM 9176 N N . GLU B 1 488 ? 7.402 11.977 -5.805 1 94.81 488 GLU B N 1
ATOM 9177 C CA . GLU B 1 488 ? 8.68 12.383 -5.219 1 94.81 488 GLU B CA 1
ATOM 9178 C C . GLU B 1 488 ? 9.336 11.219 -4.48 1 94.81 488 GLU B 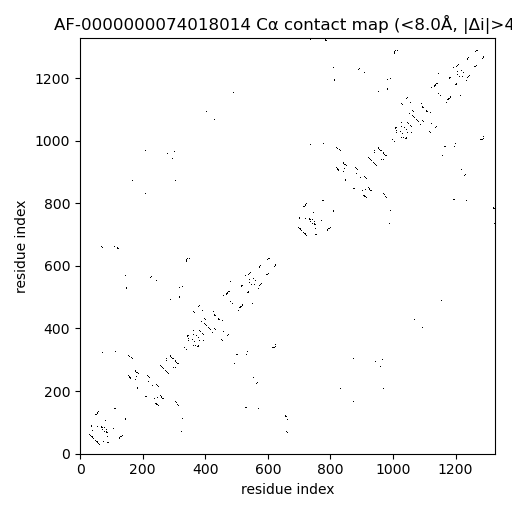C 1
ATOM 9180 O O . GLU B 1 488 ? 10.562 11.086 -4.484 1 94.81 488 GLU B O 1
ATOM 9185 N N . MET B 1 489 ? 8.633 10.445 -3.887 1 94.81 489 MET B N 1
ATOM 9186 C CA . MET B 1 489 ? 9.094 9.273 -3.143 1 94.81 489 MET B CA 1
ATOM 9187 C C . MET B 1 489 ? 7.934 8.328 -2.855 1 94.81 489 MET B C 1
ATOM 9189 O O . MET B 1 489 ? 6.859 8.758 -2.438 1 94.81 489 MET B O 1
ATOM 9193 N N . ASP B 1 490 ? 8.164 7.035 -3.014 1 90.25 490 ASP B N 1
ATOM 9194 C CA . ASP B 1 490 ? 7.137 6.031 -2.764 1 90.25 490 ASP B CA 1
ATOM 9195 C C . ASP B 1 490 ? 7.371 5.328 -1.43 1 90.25 490 ASP B C 1
ATOM 9197 O O . ASP B 1 490 ? 8.477 5.375 -0.88 1 90.25 490 ASP B O 1
ATOM 9201 N N . ASN B 1 491 ? 6.27 4.688 -0.951 1 90.81 491 ASN B N 1
ATOM 9202 C CA . ASN B 1 491 ? 6.348 3.867 0.255 1 90.81 491 ASN B CA 1
ATOM 9203 C C . ASN B 1 491 ? 6.922 4.652 1.43 1 90.81 491 ASN B C 1
ATOM 9205 O O . ASN B 1 491 ? 7.883 4.215 2.066 1 90.81 491 ASN B O 1
ATOM 9209 N N . TYR B 1 492 ? 6.332 5.754 1.73 1 95.56 492 TYR B N 1
ATOM 9210 C CA . TYR B 1 492 ? 6.797 6.664 2.771 1 95.56 492 TYR B CA 1
ATOM 9211 C C . TYR B 1 492 ? 6.094 6.391 4.094 1 95.56 492 TYR B C 1
ATOM 9213 O O . TYR B 1 492 ? 5.27 5.477 4.184 1 95.56 492 TYR B O 1
ATOM 9221 N N . PHE B 1 493 ? 6.41 7.09 5.141 1 96.56 493 PHE B N 1
ATOM 9222 C CA . PHE B 1 493 ? 5.875 6.922 6.484 1 96.56 493 PHE B CA 1
ATOM 9223 C C . PHE B 1 493 ? 4.391 7.254 6.527 1 96.56 493 PHE B C 1
ATOM 9225 O O . PHE B 1 493 ? 3.902 8.047 5.715 1 96.56 493 PHE B O 1
ATOM 9232 N N . ASP B 1 494 ? 3.711 6.602 7.488 1 96.81 494 ASP B N 1
ATOM 9233 C CA . ASP B 1 494 ? 2.35 7.031 7.793 1 96.81 494 ASP B CA 1
ATOM 9234 C C . ASP B 1 494 ? 2.314 8.5 8.211 1 96.81 494 ASP B C 1
ATOM 9236 O O . ASP B 1 494 ? 3.191 8.961 8.945 1 96.81 494 ASP B O 1
ATOM 9240 N N . GLN B 1 495 ? 1.271 9.211 7.867 1 97.31 495 GLN B N 1
ATOM 9241 C CA . GLN B 1 495 ? 1.205 10.656 8.047 1 97.31 495 GLN B CA 1
ATOM 9242 C C . GLN B 1 495 ? 1.155 11.023 9.523 1 97.31 495 GLN B C 1
ATOM 9244 O O . GLN B 1 495 ? 1.835 11.953 9.961 1 97.31 495 GLN B O 1
ATOM 9249 N N . ASN B 1 496 ? 0.278 10.367 10.312 1 97.25 496 ASN B N 1
ATOM 9250 C CA . ASN B 1 496 ? 0.191 10.664 11.734 1 97.25 496 ASN B CA 1
ATOM 9251 C C . ASN B 1 496 ? 1.515 10.391 12.445 1 97.25 496 ASN B C 1
ATOM 9253 O O . ASN B 1 496 ? 2.016 11.25 13.18 1 97.25 496 ASN B O 1
ATOM 9257 N N . MET B 1 497 ? 2.078 9.242 12.18 1 97.25 497 MET B N 1
ATOM 9258 C CA . MET B 1 497 ? 3.344 8.891 12.812 1 97.25 497 MET B CA 1
ATOM 9259 C C . MET B 1 497 ? 4.438 9.883 12.445 1 97.25 497 MET B C 1
ATOM 9261 O O . MET B 1 497 ? 5.188 10.336 13.312 1 97.25 497 MET B O 1
ATOM 9265 N N . HIS B 1 498 ? 4.52 10.211 11.172 1 98.06 498 HIS B N 1
ATOM 9266 C CA . HIS B 1 498 ? 5.512 11.148 10.656 1 98.06 498 HIS B CA 1
ATOM 9267 C C . HIS B 1 498 ? 5.422 12.5 11.359 1 98.06 498 HIS B C 1
ATOM 9269 O O . HIS B 1 498 ? 6.422 13 11.875 1 98.06 498 HIS B O 1
ATOM 9275 N N . THR B 1 499 ? 4.262 13.078 11.422 1 98.5 499 THR B N 1
ATOM 9276 C CA . THR B 1 499 ? 4.039 14.398 12.008 1 98.5 499 THR B CA 1
ATOM 9277 C C . THR B 1 499 ? 4.246 14.359 13.523 1 98.5 499 THR B C 1
ATOM 9279 O O . THR B 1 499 ? 4.82 15.281 14.102 1 98.5 499 THR B O 1
ATOM 9282 N N . ASP B 1 500 ? 3.822 13.289 14.18 1 98.25 500 ASP B N 1
ATOM 9283 C CA . ASP B 1 500 ? 3.949 13.156 15.625 1 98.25 500 ASP B CA 1
ATOM 9284 C C . ASP B 1 500 ? 5.414 13.195 16.047 1 98.25 500 ASP B C 1
ATOM 9286 O O . ASP B 1 500 ? 5.77 13.875 17.016 1 98.25 500 ASP B O 1
ATOM 9290 N N . GLU B 1 501 ? 6.25 12.484 15.328 1 98.5 501 GLU B N 1
ATOM 9291 C CA . GLU B 1 501 ? 7.656 12.406 15.711 1 98.5 501 GLU B CA 1
ATOM 9292 C C . GLU B 1 501 ? 8.328 13.773 15.633 1 98.5 501 GLU B C 1
ATOM 9294 O O . GLU B 1 501 ? 9.195 14.094 16.453 1 98.5 501 GLU B O 1
ATOM 9299 N N . ILE B 1 502 ? 7.961 14.547 14.703 1 98.75 502 ILE B N 1
ATOM 9300 C CA . ILE B 1 502 ? 8.539 15.883 14.547 1 98.75 502 ILE B CA 1
ATOM 9301 C C . ILE B 1 502 ? 7.996 16.812 15.633 1 98.75 502 ILE B C 1
ATOM 9303 O O . ILE B 1 502 ? 8.766 17.516 16.281 1 98.75 502 ILE B O 1
ATOM 9307 N N . LEU B 1 503 ? 6.703 16.781 15.875 1 98.69 503 LEU B N 1
ATOM 9308 C CA . LEU B 1 503 ? 6.074 17.656 16.859 1 98.69 503 LEU B CA 1
ATOM 9309 C C . LEU B 1 503 ? 6.57 17.344 18.266 1 98.69 503 LEU B C 1
ATOM 9311 O O . LEU B 1 503 ? 6.762 18.25 19.078 1 98.69 503 LEU B O 1
ATOM 9315 N N . LYS B 1 504 ? 6.781 16.094 18.547 1 98.25 504 LYS B N 1
ATOM 9316 C CA . LYS B 1 504 ? 7.277 15.711 19.859 1 98.25 504 LYS B CA 1
ATOM 9317 C C . LYS B 1 504 ? 8.633 16.359 20.141 1 98.25 504 LYS B C 1
ATOM 9319 O O . LYS B 1 504 ? 8.867 16.859 21.25 1 98.25 504 LYS B O 1
ATOM 9324 N N . VAL B 1 505 ? 9.469 16.344 19.141 1 98.56 505 VAL B N 1
ATOM 9325 C CA . VAL B 1 505 ? 10.789 16.938 19.297 1 98.56 505 VAL B CA 1
ATOM 9326 C C . VAL B 1 505 ? 10.656 18.438 19.516 1 98.56 505 VAL B C 1
ATOM 9328 O O . VAL B 1 505 ? 11.305 19.016 20.391 1 98.56 505 VAL B O 1
ATOM 9331 N N . VAL B 1 506 ? 9.805 19.094 18.797 1 98.5 506 VAL B N 1
ATOM 9332 C CA . VAL B 1 506 ? 9.641 20.531 18.891 1 98.5 506 VAL B CA 1
ATOM 9333 C C . VAL B 1 506 ? 9.094 20.922 20.266 1 98.5 506 VAL B C 1
ATOM 9335 O O . VAL B 1 506 ? 9.648 21.797 20.922 1 98.5 506 VAL B O 1
ATOM 9338 N N . PHE B 1 507 ? 8.078 20.297 20.75 1 97.38 507 PHE B N 1
ATOM 9339 C CA . PHE B 1 507 ? 7.43 20.656 22 1 97.38 507 PHE B CA 1
ATOM 9340 C C . PHE B 1 507 ? 8.328 20.344 23.188 1 97.38 507 PHE B C 1
ATOM 9342 O O . PHE B 1 507 ? 8.227 20.984 24.234 1 97.38 507 PHE B O 1
ATOM 9349 N N . LYS B 1 508 ? 9.227 19.438 22.938 1 97 508 LYS B N 1
ATOM 9350 C CA . LYS B 1 508 ? 10.141 19.078 24.031 1 97 508 LYS B CA 1
ATOM 9351 C C . LYS B 1 508 ? 11.312 20.047 24.094 1 97 508 LYS B C 1
ATOM 9353 O O . LYS B 1 508 ? 11.82 20.344 25.188 1 97 508 LYS B O 1
ATOM 9358 N N . HIS B 1 509 ? 11.727 20.656 22.922 1 97.56 509 HIS B N 1
ATOM 9359 C CA . HIS B 1 509 ? 13.039 21.297 22.922 1 97.56 509 HIS B CA 1
ATOM 9360 C C . HIS B 1 509 ? 12.938 22.734 22.453 1 97.56 509 HIS B C 1
ATOM 9362 O O . HIS B 1 509 ? 13.914 23.5 22.531 1 97.56 509 HIS B O 1
ATOM 9368 N N . ALA B 1 510 ? 11.836 23.234 21.984 1 95.94 510 ALA B N 1
ATOM 9369 C CA . ALA B 1 510 ? 11.734 24.547 21.359 1 95.94 510 ALA B CA 1
ATOM 9370 C C . ALA B 1 510 ? 11.82 25.656 22.406 1 95.94 510 ALA B C 1
ATOM 9372 O O . ALA B 1 510 ? 12.211 26.781 22.078 1 95.94 510 ALA B O 1
ATOM 9373 N N . GLY B 1 511 ? 11.375 25.375 23.688 1 93 511 GLY B N 1
ATOM 9374 C CA . GLY B 1 511 ? 11.32 26.438 24.688 1 93 511 GLY B CA 1
ATOM 9375 C C . GLY B 1 511 ? 10.445 27.609 24.281 1 93 511 GLY B C 1
ATOM 9376 O O . GLY B 1 511 ? 9.297 27.422 23.875 1 93 511 GLY B O 1
ATOM 9377 N N . SER B 1 512 ? 11.008 28.812 24.344 1 92.81 512 SER B N 1
ATOM 9378 C CA . SER B 1 512 ? 10.25 30.016 24.016 1 92.81 512 SER B CA 1
ATOM 9379 C C . SER B 1 512 ? 10.469 30.438 22.578 1 92.81 512 SER B C 1
ATOM 9381 O O . SER B 1 512 ? 10.023 31.516 22.156 1 92.81 512 SER B O 1
ATOM 9383 N N . ARG B 1 513 ? 11.125 29.625 21.812 1 95.69 513 ARG B N 1
ATOM 9384 C CA . ARG B 1 513 ? 11.453 29.969 20.422 1 95.69 513 ARG B CA 1
ATOM 9385 C C . ARG B 1 513 ? 10.188 30.219 19.609 1 95.69 513 ARG B C 1
ATOM 9387 O O . ARG B 1 513 ? 9.211 29.484 19.734 1 95.69 513 ARG B O 1
ATOM 9394 N N . LYS B 1 514 ? 10.305 31.234 18.781 1 94.12 514 LYS B N 1
ATOM 9395 C CA . LYS B 1 514 ? 9.258 31.453 17.797 1 94.12 514 LYS B CA 1
ATOM 9396 C C . LYS B 1 514 ? 9.367 30.438 16.656 1 94.12 514 LYS B C 1
ATOM 9398 O O . LYS B 1 514 ? 10.414 30.328 16.016 1 94.12 514 LYS B O 1
ATOM 9403 N N . ILE B 1 515 ? 8.258 29.734 16.453 1 97.56 515 ILE B N 1
ATOM 9404 C CA . ILE B 1 515 ? 8.273 28.688 15.43 1 97.56 515 ILE B CA 1
ATOM 9405 C C . ILE B 1 515 ? 7.094 28.891 14.477 1 97.56 515 ILE B C 1
ATOM 9407 O O . ILE B 1 515 ? 5.984 29.203 14.906 1 97.56 515 ILE B O 1
ATOM 9411 N N . ILE B 1 516 ? 7.359 28.766 13.203 1 97.62 516 ILE B N 1
ATOM 9412 C CA . ILE B 1 516 ? 6.352 28.641 12.156 1 97.62 516 ILE B CA 1
ATOM 9413 C C . ILE B 1 516 ? 6.535 27.328 11.414 1 97.62 516 ILE B C 1
ATOM 9415 O O . ILE B 1 516 ? 7.645 26.984 11 1 97.62 516 ILE B O 1
ATOM 9419 N N . PHE B 1 517 ? 5.445 26.562 11.305 1 98.69 517 PHE B N 1
ATOM 9420 C CA . PHE B 1 517 ? 5.5 25.359 10.484 1 98.69 517 PHE B CA 1
ATOM 9421 C C . PHE B 1 517 ? 5.047 25.672 9.055 1 98.69 517 PHE B C 1
ATOM 9423 O O . PHE B 1 517 ? 4.203 26.531 8.836 1 98.69 517 PHE B O 1
ATOM 9430 N N . SER B 1 518 ? 5.586 24.953 8.133 1 98.62 518 SER B N 1
ATOM 9431 C CA . SER B 1 518 ? 5.121 25.016 6.754 1 98.62 518 SER B CA 1
ATOM 9432 C C . SER B 1 518 ? 5.258 23.656 6.07 1 98.62 518 SER B C 1
ATOM 9434 O O . SER B 1 518 ? 5.98 22.781 6.555 1 98.62 518 SER B O 1
ATOM 9436 N N . SER B 1 519 ? 4.512 23.469 5.027 1 98.81 519 SER B N 1
ATOM 9437 C CA . SER B 1 519 ? 4.613 22.25 4.23 1 98.81 519 SER B CA 1
ATOM 9438 C C . SER B 1 519 ? 3.984 22.438 2.852 1 98.81 519 SER B C 1
ATOM 9440 O O . SER B 1 519 ? 2.998 23.156 2.707 1 98.81 519 SER B O 1
ATOM 9442 N N . PHE B 1 520 ? 4.551 21.75 1.849 1 98.25 520 PHE B N 1
ATOM 9443 C CA . PHE B 1 520 ? 3.928 21.688 0.534 1 98.25 520 PHE B CA 1
ATOM 9444 C C . PHE B 1 520 ? 2.754 20.703 0.542 1 98.25 520 PHE B C 1
ATOM 9446 O O . PHE B 1 520 ? 1.883 20.766 -0.328 1 98.25 520 PHE B O 1
ATOM 9453 N N . ASP B 1 521 ? 2.758 19.781 1.441 1 98.31 521 ASP B N 1
ATOM 9454 C CA . ASP B 1 521 ? 1.696 18.797 1.549 1 98.31 521 ASP B CA 1
ATOM 9455 C C . ASP B 1 521 ? 0.531 19.312 2.383 1 98.31 521 ASP B C 1
ATOM 9457 O O . ASP B 1 521 ? 0.66 19.5 3.596 1 98.31 521 ASP B O 1
ATOM 9461 N N . PRO B 1 522 ? -0.625 19.453 1.783 1 98.44 522 PRO B N 1
ATOM 9462 C CA . PRO B 1 522 ? -1.77 19.984 2.525 1 98.44 522 PRO B CA 1
ATOM 9463 C C . PRO B 1 522 ? -2.154 19.125 3.721 1 98.44 522 PRO B C 1
ATOM 9465 O O . PRO B 1 522 ? -2.5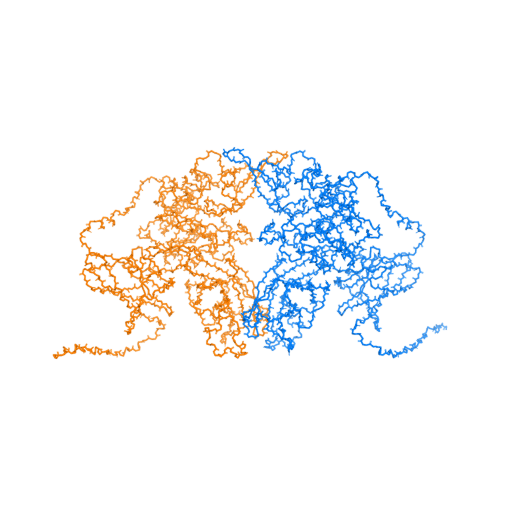61 19.641 4.762 1 98.44 522 PRO B O 1
ATOM 9468 N N . ASP B 1 523 ? -2.061 17.891 3.59 1 98.56 523 ASP B N 1
ATOM 9469 C CA . ASP B 1 523 ? -2.455 17 4.68 1 98.56 523 ASP B CA 1
ATOM 9470 C C . ASP B 1 523 ? -1.538 17.172 5.887 1 98.56 523 ASP B C 1
ATOM 9472 O O . ASP B 1 523 ? -1.993 17.109 7.031 1 98.56 523 ASP B O 1
ATOM 9476 N N . THR B 1 524 ? -0.278 17.359 5.598 1 98.69 524 THR B N 1
ATOM 9477 C CA . THR B 1 524 ? 0.653 17.656 6.68 1 98.69 524 THR B CA 1
ATOM 9478 C C . THR B 1 524 ? 0.273 18.969 7.375 1 98.69 524 THR B C 1
ATOM 9480 O O . THR B 1 524 ? 0.311 19.047 8.602 1 98.69 524 THR B O 1
ATOM 9483 N N . CYS B 1 525 ? -0.118 19.953 6.648 1 98.75 525 CYS B N 1
ATOM 9484 C CA . CYS B 1 525 ? -0.548 21.219 7.23 1 98.75 525 CYS B CA 1
ATOM 9485 C C . CYS B 1 525 ? -1.753 21.016 8.141 1 98.75 525 CYS B C 1
ATOM 9487 O O . CYS B 1 525 ? -1.818 21.594 9.227 1 98.75 525 CYS B O 1
ATOM 9489 N N . ILE B 1 526 ? -2.684 20.219 7.68 1 98.44 526 ILE B N 1
ATOM 9490 C CA . ILE B 1 526 ? -3.879 19.938 8.477 1 98.44 526 ILE B CA 1
ATOM 9491 C C . ILE B 1 526 ? -3.482 19.312 9.805 1 98.44 526 ILE B C 1
ATOM 9493 O O . ILE B 1 526 ? -3.965 19.719 10.867 1 98.44 526 ILE B O 1
ATOM 9497 N N . MET B 1 527 ? -2.602 18.406 9.773 1 98.44 527 MET B N 1
ATOM 9498 C CA . MET B 1 527 ? -2.166 17.719 10.984 1 98.44 527 MET B CA 1
ATOM 9499 C C . MET B 1 527 ? -1.441 18.688 11.922 1 98.44 527 MET B C 1
ATOM 9501 O O . MET B 1 527 ? -1.698 18.688 13.133 1 98.44 527 MET B O 1
ATOM 9505 N N . LEU B 1 528 ? -0.566 19.422 11.328 1 98.56 528 LEU B N 1
ATOM 9506 C CA . LEU B 1 528 ? 0.171 20.391 12.141 1 98.56 528 LEU B CA 1
ATOM 9507 C C . LEU B 1 528 ? -0.782 21.359 12.836 1 98.56 528 LEU B C 1
ATOM 9509 O O . LEU B 1 528 ? -0.555 21.734 13.992 1 98.56 528 LEU B O 1
ATOM 9513 N N . GLN B 1 529 ? -1.783 21.703 12.156 1 97.44 529 GLN B N 1
ATOM 9514 C CA . GLN B 1 529 ? -2.748 22.656 12.688 1 97.44 529 GLN B CA 1
ATOM 9515 C C . GLN B 1 529 ? -3.605 22.031 13.781 1 97.44 529 GLN B C 1
ATOM 9517 O O . GLN B 1 529 ? -3.832 22.625 14.828 1 97.44 529 GLN B O 1
ATOM 9522 N N . MET B 1 530 ? -4.004 20.828 13.594 1 96.75 530 MET B N 1
ATOM 9523 C CA . MET B 1 530 ? -5.016 20.219 14.453 1 96.75 530 MET B CA 1
ATOM 9524 C C . MET B 1 530 ? -4.375 19.531 15.656 1 96.75 530 MET B C 1
ATOM 9526 O O . MET B 1 530 ? -5.027 19.328 16.688 1 96.75 530 MET B O 1
ATOM 9530 N N . LYS B 1 531 ? -3.137 19.203 15.586 1 97.38 531 LYS B N 1
ATOM 9531 C CA . LYS B 1 531 ? -2.529 18.359 16.625 1 97.38 531 LYS B CA 1
ATOM 9532 C C . LYS B 1 531 ? -1.963 19.219 17.75 1 97.38 531 LYS B C 1
ATOM 9534 O O . LYS B 1 531 ? -1.642 18.719 18.828 1 97.38 531 LYS B O 1
ATOM 9539 N N . GLN B 1 532 ? -1.851 20.547 17.5 1 96.81 532 GLN B N 1
ATOM 9540 C CA . GLN B 1 532 ? -1.257 21.406 18.5 1 96.81 532 GLN B CA 1
ATOM 9541 C C . GLN B 1 532 ? -1.94 22.781 18.531 1 96.81 532 GLN B C 1
ATOM 9543 O O . GLN B 1 532 ? -2.699 23.109 17.625 1 96.81 532 GLN B O 1
ATOM 9548 N N . ASN B 1 533 ? -1.74 23.547 19.594 1 94.75 533 ASN B N 1
ATOM 9549 C CA . ASN B 1 533 ? -2.463 24.812 19.75 1 94.75 533 ASN B CA 1
ATOM 9550 C C . ASN B 1 533 ? -1.507 25.984 19.938 1 94.75 533 ASN B C 1
ATOM 9552 O O . ASN B 1 533 ? -1.912 27.062 20.391 1 94.75 533 ASN B O 1
ATOM 9556 N N . LYS B 1 534 ? -0.297 25.781 19.547 1 95 534 LYS B N 1
ATOM 9557 C CA . LYS B 1 534 ? 0.67 26.812 19.906 1 95 534 LYS B CA 1
ATOM 9558 C C . LYS B 1 534 ? 1.225 27.516 18.672 1 95 534 LYS B C 1
ATOM 9560 O O . LYS B 1 534 ? 1.222 28.75 18.594 1 95 534 LYS B O 1
ATOM 9565 N N . TYR B 1 535 ? 1.692 26.797 17.75 1 96.88 535 TYR B N 1
ATOM 9566 C CA . TYR B 1 535 ? 2.475 27.375 16.656 1 96.88 535 TYR B CA 1
ATOM 9567 C C . TYR B 1 535 ? 1.638 27.5 15.391 1 96.88 535 TYR B C 1
ATOM 9569 O O . TYR B 1 535 ? 0.825 26.625 15.086 1 96.88 535 TYR B O 1
ATOM 9577 N N . PRO B 1 536 ? 1.871 28.547 14.609 1 96.81 536 PRO B N 1
ATOM 9578 C CA . PRO B 1 536 ? 1.14 28.734 13.359 1 96.81 536 PRO B CA 1
ATOM 9579 C C . PRO B 1 536 ? 1.666 27.859 12.227 1 96.81 536 PRO B C 1
ATOM 9581 O O . PRO B 1 536 ? 2.775 27.328 12.312 1 96.81 536 PRO B O 1
ATOM 9584 N N . VAL B 1 537 ? 0.813 27.734 11.172 1 98.38 537 VAL B N 1
ATOM 9585 C CA . VAL B 1 537 ? 1.135 26.906 10.016 1 98.38 537 VAL B CA 1
ATOM 9586 C C . VAL B 1 537 ? 0.924 27.703 8.734 1 98.38 537 VAL B C 1
ATOM 9588 O O . VAL B 1 537 ? -0.088 28.391 8.578 1 98.38 537 VAL B O 1
ATOM 9591 N N . LEU B 1 538 ? 1.906 27.688 7.824 1 98.62 538 LEU B N 1
ATOM 9592 C CA . LEU B 1 538 ? 1.79 28.25 6.484 1 98.62 538 LEU B CA 1
ATOM 9593 C C . LEU B 1 538 ? 1.757 27.156 5.426 1 98.62 538 LEU B C 1
ATOM 9595 O O . LEU B 1 538 ? 2.488 26.172 5.527 1 98.62 538 LEU B O 1
ATOM 9599 N N . PHE B 1 539 ? 0.893 27.328 4.406 1 98.5 539 PHE B N 1
ATOM 9600 C CA . PHE B 1 539 ? 0.83 26.375 3.293 1 98.5 539 PHE B CA 1
ATOM 9601 C C . PHE B 1 539 ? 1.754 26.812 2.162 1 98.5 539 PHE B C 1
ATOM 9603 O O . PHE B 1 539 ? 1.609 27.922 1.627 1 98.5 539 PHE B O 1
ATOM 9610 N N . LEU B 1 540 ? 2.736 25.969 1.791 1 98.38 540 LEU B N 1
ATOM 9611 C CA . LEU B 1 540 ? 3.66 26.203 0.69 1 98.38 540 LEU B CA 1
ATOM 9612 C C . LEU B 1 540 ? 3.043 25.797 -0.642 1 98.38 540 LEU B C 1
ATOM 9614 O O . LEU B 1 540 ? 2.404 24.75 -0.736 1 98.38 540 LEU B O 1
ATOM 9618 N N . SER B 1 541 ? 3.232 26.641 -1.653 1 96.81 541 SER B N 1
ATOM 9619 C CA . SER B 1 541 ? 2.699 26.297 -2.967 1 96.81 541 SER B CA 1
ATOM 9620 C C . SER B 1 541 ? 3.59 26.844 -4.082 1 96.81 541 SER B C 1
ATOM 9622 O O . SER B 1 541 ? 4.086 27.969 -4 1 96.81 541 SER B O 1
ATOM 9624 N N . ASN B 1 542 ? 3.758 26.016 -5.078 1 94.44 542 ASN B N 1
ATOM 9625 C CA . ASN B 1 542 ? 4.469 26.438 -6.281 1 94.44 542 ASN B CA 1
ATOM 9626 C C . ASN B 1 542 ? 3.629 27.391 -7.117 1 94.44 542 ASN B C 1
ATOM 9628 O O . ASN B 1 542 ? 4.172 28.234 -7.844 1 94.44 542 ASN B O 1
ATOM 9632 N N . GLY B 1 543 ? 2.277 27.219 -6.957 1 89.25 543 GLY B N 1
ATOM 9633 C CA . GLY B 1 543 ? 1.413 28 -7.832 1 89.25 543 GLY B CA 1
ATOM 9634 C C . GLY B 1 543 ? 1.679 27.75 -9.305 1 89.25 543 GLY B C 1
ATOM 9635 O O . GLY B 1 543 ? 2.133 26.672 -9.688 1 89.25 543 GLY B O 1
ATOM 9636 N N . PRO B 1 544 ? 1.205 28.734 -10.062 1 85.81 544 PRO B N 1
ATOM 9637 C CA . PRO B 1 544 ? 1.49 28.625 -11.492 1 85.81 544 PRO B CA 1
ATOM 9638 C C . PRO B 1 544 ? 2.953 28.922 -11.82 1 85.81 544 PRO B C 1
ATOM 9640 O O . PRO B 1 544 ? 3.467 29.984 -11.492 1 85.81 544 PRO B O 1
ATOM 9643 N N . THR B 1 545 ? 3.654 27.938 -12.375 1 88.88 545 THR B N 1
ATOM 9644 C CA . THR B 1 545 ? 5.062 28.125 -12.695 1 88.88 545 THR B CA 1
ATOM 9645 C C . THR B 1 545 ? 5.496 27.188 -13.82 1 88.88 545 THR B C 1
ATOM 9647 O O . THR B 1 545 ? 4.898 26.125 -14.016 1 88.88 545 THR B O 1
ATOM 9650 N N . VAL B 1 546 ? 6.484 27.547 -14.492 1 88.62 546 VAL B N 1
ATOM 9651 C CA . VAL B 1 546 ? 7.07 26.703 -15.523 1 88.62 546 VAL B CA 1
ATOM 9652 C C . VAL B 1 546 ? 8.352 26.062 -15 1 88.62 546 VAL B C 1
ATOM 9654 O O . VAL B 1 546 ? 8.953 25.219 -15.672 1 88.62 546 VAL B O 1
ATOM 9657 N N . ARG B 1 547 ? 8.773 26.453 -13.812 1 88.62 547 ARG B N 1
ATOM 9658 C CA . ARG B 1 547 ? 10.055 26.031 -13.266 1 88.62 547 ARG B CA 1
ATOM 9659 C C . ARG B 1 547 ? 9.93 24.672 -12.594 1 88.62 547 ARG B C 1
ATOM 9661 O O . ARG B 1 547 ? 10.898 23.891 -12.555 1 88.62 547 ARG B O 1
ATOM 9668 N N . TYR B 1 548 ? 8.82 24.422 -12.023 1 91.75 548 TYR B N 1
ATOM 9669 C CA . TYR B 1 548 ? 8.633 23.188 -11.273 1 91.75 548 TYR B CA 1
ATOM 9670 C C . TYR B 1 548 ? 7.504 22.344 -11.867 1 91.75 548 TYR B C 1
ATOM 9672 O O . TYR B 1 548 ? 6.531 22.891 -12.398 1 91.75 548 TYR B O 1
ATOM 9680 N N . THR B 1 549 ? 7.648 21.031 -11.758 1 92.5 549 THR B N 1
ATOM 9681 C CA . THR B 1 549 ? 6.578 20.141 -12.188 1 92.5 549 THR B CA 1
ATOM 9682 C C . THR B 1 549 ? 5.359 20.281 -11.273 1 92.5 549 THR B C 1
ATOM 9684 O O . THR B 1 549 ? 5.484 20.219 -10.055 1 92.5 549 THR B O 1
ATOM 9687 N N . PRO B 1 550 ? 4.262 20.5 -11.859 1 93.94 550 PRO B N 1
ATOM 9688 C CA . PRO B 1 550 ? 3.068 20.672 -11.023 1 93.94 550 PRO B CA 1
ATOM 9689 C C . PRO B 1 550 ? 2.68 19.406 -10.273 1 93.94 550 PRO B C 1
ATOM 9691 O O . PRO B 1 550 ? 2.838 18.297 -10.797 1 93.94 550 PRO B O 1
ATOM 9694 N N . TYR B 1 551 ? 2.141 19.625 -9.086 1 95.94 551 TYR B N 1
ATOM 9695 C CA . TYR B 1 551 ? 1.619 18.516 -8.305 1 95.94 551 TYR B CA 1
ATOM 9696 C C . TYR B 1 551 ? 0.208 18.141 -8.75 1 95.94 551 TYR B C 1
ATOM 9698 O O . TYR B 1 551 ? -0.528 18.984 -9.258 1 95.94 551 TYR B O 1
ATOM 9706 N N . CYS B 1 552 ? -0.149 16.875 -8.539 1 93.31 552 CYS B N 1
ATOM 9707 C CA . CYS B 1 552 ? -1.467 16.375 -8.914 1 93.31 552 CYS B CA 1
ATOM 9708 C C . CYS B 1 552 ? -2.527 16.828 -7.914 1 93.31 552 CYS B C 1
ATOM 9710 O O . CYS B 1 552 ? -3.697 16.969 -8.273 1 93.31 552 CYS B O 1
ATOM 9712 N N . ASN B 1 553 ? -2.221 17.094 -6.723 1 95.31 553 ASN B N 1
ATOM 9713 C CA . ASN B 1 553 ? -3.15 17.469 -5.664 1 95.31 553 ASN B CA 1
ATOM 9714 C C . ASN B 1 553 ? -3.881 18.766 -5.992 1 95.31 553 ASN B C 1
ATOM 9716 O O . ASN B 1 553 ? -3.248 19.797 -6.246 1 95.31 553 ASN B O 1
ATOM 9720 N N . TRP B 1 554 ? -5.188 18.719 -5.926 1 94.38 554 TRP B N 1
ATOM 9721 C CA . TRP B 1 554 ? -6.043 19.844 -6.289 1 94.38 554 TRP B CA 1
ATOM 9722 C C . TRP B 1 554 ? -5.668 21.078 -5.492 1 94.38 554 TRP B C 1
ATOM 9724 O O . TRP B 1 554 ? -5.625 22.188 -6.039 1 94.38 554 TRP B O 1
ATOM 9734 N N . ARG B 1 555 ? -5.352 20.984 -4.316 1 95.56 555 ARG B N 1
ATOM 9735 C CA . ARG B 1 555 ? -5.09 22.094 -3.404 1 95.56 555 ARG B CA 1
ATOM 9736 C C . ARG B 1 555 ? -3.777 22.797 -3.75 1 95.56 555 ARG B C 1
ATOM 9738 O O . ARG B 1 555 ? -3.559 23.938 -3.365 1 95.56 555 ARG B O 1
ATOM 9745 N N . CYS B 1 556 ? -2.939 22.094 -4.504 1 96.12 556 CYS B N 1
ATOM 9746 C CA . CYS B 1 556 ? -1.606 22.594 -4.816 1 96.12 556 CYS B CA 1
ATOM 9747 C C . CYS B 1 556 ? -1.572 23.219 -6.203 1 96.12 556 CYS B C 1
ATOM 9749 O O . CYS B 1 556 ? -0.564 23.812 -6.598 1 96.12 556 CYS B O 1
ATOM 9751 N N . LYS B 1 557 ? -2.621 23.25 -6.934 1 92.12 557 LYS B N 1
ATOM 9752 C CA . LYS B 1 557 ? -2.59 23.531 -8.367 1 92.12 557 LYS B CA 1
ATOM 9753 C C . LYS B 1 557 ? -2.438 25.016 -8.633 1 92.12 557 LYS B C 1
ATOM 9755 O O . LYS B 1 557 ? -1.683 25.422 -9.516 1 92.12 557 LYS B O 1
ATOM 9760 N N . THR B 1 558 ? -3.217 25.844 -7.902 1 92.88 558 THR B N 1
ATOM 9761 C CA . THR B 1 558 ? -3.158 27.281 -8.086 1 92.88 558 THR B CA 1
ATOM 9762 C C . THR B 1 558 ? -3.068 28 -6.742 1 92.88 558 THR B C 1
ATOM 9764 O O . THR B 1 558 ? -3.371 27.422 -5.703 1 92.88 558 THR B O 1
ATOM 9767 N N . PHE B 1 559 ? -2.674 29.297 -6.816 1 95.5 559 PHE B N 1
ATOM 9768 C CA . PHE B 1 559 ? -2.646 30.094 -5.602 1 95.5 559 PHE B CA 1
ATOM 9769 C C . PHE B 1 559 ? -4.043 30.219 -5 1 95.5 559 PHE B C 1
ATOM 9771 O O . PHE B 1 559 ? -4.203 30.156 -3.779 1 95.5 559 PHE B O 1
ATOM 9778 N N . ASN B 1 560 ? -5.016 30.281 -5.84 1 93.81 560 ASN B N 1
ATOM 9779 C CA . ASN B 1 560 ? -6.383 30.406 -5.348 1 93.81 560 ASN B CA 1
ATOM 9780 C C . ASN B 1 560 ? -6.824 29.141 -4.609 1 93.81 560 ASN B C 1
ATOM 9782 O O . ASN B 1 560 ? -7.5 29.219 -3.58 1 93.81 560 ASN B O 1
ATOM 9786 N N . HIS B 1 561 ? -6.488 28.016 -5.148 1 94.06 561 HIS B N 1
ATOM 9787 C CA . HIS B 1 561 ? -6.789 26.766 -4.461 1 94.06 561 HIS B CA 1
ATOM 9788 C C . HIS B 1 561 ? -6.109 26.703 -3.098 1 94.06 561 HIS B C 1
ATOM 9790 O O . HIS B 1 561 ? -6.707 26.25 -2.119 1 94.06 561 HIS B O 1
ATOM 9796 N N . GLY B 1 562 ? -4.84 27.188 -3.105 1 95.62 562 GLY B N 1
ATOM 9797 C CA . GLY B 1 562 ? -4.105 27.234 -1.85 1 95.62 562 GLY B CA 1
ATOM 9798 C C . GLY B 1 562 ? -4.723 28.172 -0.828 1 95.62 562 GLY B C 1
ATOM 9799 O O . GLY B 1 562 ? -4.777 27.859 0.361 1 95.62 562 GLY B O 1
ATOM 9800 N N . ILE B 1 563 ? -5.152 29.328 -1.275 1 95.38 563 ILE B N 1
ATOM 9801 C CA . ILE B 1 563 ? -5.797 30.312 -0.419 1 95.38 563 ILE B CA 1
ATOM 9802 C C . ILE B 1 563 ? -7.074 29.734 0.178 1 95.38 563 ILE B C 1
ATOM 9804 O O . ILE B 1 563 ? -7.293 29.812 1.389 1 95.38 563 ILE B O 1
ATOM 9808 N N . SER B 1 564 ? -7.883 29.094 -0.638 1 94.25 564 SER B N 1
ATOM 9809 C CA . SER B 1 564 ? -9.117 28.484 -0.187 1 94.25 564 SER B CA 1
ATOM 9810 C C . SER B 1 564 ? -8.852 27.406 0.857 1 94.25 564 SER B C 1
ATOM 9812 O O . SER B 1 564 ? -9.555 27.312 1.862 1 94.25 564 SER B O 1
ATOM 9814 N N . PHE B 1 565 ? -7.895 26.656 0.592 1 95.75 565 PHE B N 1
ATOM 9815 C CA . PHE B 1 565 ? -7.5 25.594 1.508 1 95.75 565 PHE B CA 1
ATOM 9816 C C . PHE B 1 565 ? -7.082 26.156 2.855 1 95.75 565 PHE B C 1
ATOM 9818 O O . PHE B 1 565 ? -7.539 25.703 3.902 1 95.75 565 PHE B O 1
ATOM 9825 N N . ALA B 1 566 ? -6.18 27.125 2.838 1 96 566 ALA B N 1
ATOM 9826 C CA . ALA B 1 566 ? -5.684 27.734 4.066 1 96 566 ALA B CA 1
ATOM 9827 C C . ALA B 1 566 ? -6.828 28.312 4.891 1 96 566 ALA B C 1
ATOM 9829 O O . ALA B 1 566 ? -6.863 28.156 6.113 1 96 566 ALA B O 1
ATOM 9830 N N . MET B 1 567 ? -7.75 28.953 4.242 1 93.31 567 MET B N 1
ATOM 9831 C CA . MET B 1 567 ? -8.906 29.531 4.914 1 93.31 567 MET B CA 1
ATOM 9832 C C . MET B 1 567 ? -9.781 28.453 5.535 1 93.31 567 MET B C 1
ATOM 9834 O O . MET B 1 567 ? -10.164 28.562 6.703 1 93.31 567 MET B O 1
ATOM 9838 N N . ALA B 1 568 ? -10.008 27.438 4.816 1 93.38 568 ALA B N 1
ATOM 9839 C CA . ALA B 1 568 ? -10.898 26.375 5.262 1 93.38 568 ALA B CA 1
ATOM 9840 C C . ALA B 1 568 ? -10.336 25.672 6.492 1 93.38 568 ALA B C 1
ATOM 9842 O O . ALA B 1 568 ? -11.094 25.266 7.379 1 93.38 568 ALA B O 1
ATOM 9843 N N . GLU B 1 569 ? -9.039 25.547 6.523 1 94.06 569 GLU B N 1
ATOM 9844 C CA . GLU B 1 569 ? -8.422 24.766 7.578 1 94.06 569 GLU B CA 1
ATOM 9845 C C . GLU B 1 569 ? -7.941 25.641 8.727 1 94.06 569 GLU B C 1
ATOM 9847 O O . GLU B 1 569 ? -7.406 25.156 9.719 1 94.06 569 GLU B O 1
ATOM 9852 N N . GLY B 1 570 ? -8.117 26.938 8.625 1 91.75 570 GLY B N 1
ATOM 9853 C CA . GLY B 1 570 ? -7.773 27.859 9.695 1 91.75 570 GLY B CA 1
ATOM 9854 C C . GLY B 1 570 ? -6.277 28.047 9.859 1 91.75 570 GLY B C 1
ATOM 9855 O O . GLY B 1 570 ? -5.785 28.219 10.977 1 91.75 570 GLY B O 1
ATOM 9856 N N . LEU B 1 571 ? -5.516 27.953 8.75 1 95.44 571 LEU B N 1
ATOM 9857 C CA . LEU B 1 571 ? -4.082 28.219 8.812 1 95.44 571 LEU B CA 1
ATOM 9858 C C . LEU B 1 571 ? -3.809 29.719 8.969 1 95.44 571 LEU B C 1
ATOM 9860 O O . LEU B 1 571 ? -4.684 30.531 8.703 1 95.44 571 LEU B O 1
ATOM 9864 N N . LEU B 1 572 ? -2.598 30 9.445 1 95.62 572 LEU B N 1
ATOM 9865 C CA . LEU B 1 572 ? -2.225 31.406 9.578 1 95.62 572 LEU B CA 1
ATOM 9866 C C . LEU B 1 572 ? -2.111 32.062 8.203 1 95.62 572 LEU B C 1
ATOM 9868 O O . LEU B 1 572 ? -2.453 33.25 8.047 1 95.62 572 LEU B O 1
ATOM 9872 N N . GLY B 1 573 ? -1.534 31.312 7.312 1 96.88 573 GLY B N 1
ATOM 9873 C CA . GLY B 1 573 ? -1.372 31.922 6.004 1 96.88 573 GLY B CA 1
ATOM 9874 C C . GLY B 1 573 ? -0.771 30.984 4.977 1 96.88 573 GLY B C 1
ATOM 9875 O O . GLY B 1 573 ? -0.998 29.766 5.027 1 96.88 573 GLY B O 1
ATOM 9876 N N . VAL B 1 574 ? -0.161 31.656 3.889 1 97.81 574 VAL B N 1
ATOM 9877 C CA . VAL B 1 574 ? 0.374 30.922 2.746 1 97.81 574 VAL B CA 1
ATOM 9878 C C . VAL B 1 574 ? 1.802 31.391 2.461 1 97.81 574 VAL B C 1
ATOM 9880 O O . VAL B 1 574 ? 2.205 32.469 2.873 1 97.81 574 VAL B O 1
ATOM 9883 N N . ASN B 1 575 ? 2.572 30.5 1.915 1 98.25 575 ASN B N 1
ATOM 9884 C CA . ASN B 1 575 ? 3.934 30.719 1.436 1 98.25 575 ASN B CA 1
ATOM 9885 C C . ASN B 1 575 ? 4.059 30.406 -0.054 1 98.25 575 ASN B C 1
ATOM 9887 O O . ASN B 1 575 ? 4.16 29.25 -0.445 1 98.25 575 ASN B O 1
ATOM 9891 N N . PHE B 1 576 ? 4.105 31.5 -0.906 1 97.62 576 PHE B N 1
ATOM 9892 C CA . PHE B 1 576 ? 3.939 31.328 -2.346 1 97.62 576 PHE B CA 1
ATOM 9893 C C . PHE B 1 576 ? 5.242 31.625 -3.078 1 97.62 576 PHE B C 1
ATOM 9895 O O . PHE B 1 576 ? 6.07 32.406 -2.596 1 97.62 576 PHE B O 1
ATOM 9902 N N . GLN B 1 577 ? 5.355 31.016 -4.199 1 95.62 577 GLN B N 1
ATOM 9903 C CA . GLN B 1 577 ? 6.52 31.25 -5.047 1 95.62 577 GLN B CA 1
ATOM 9904 C C . GLN B 1 577 ? 6.449 32.625 -5.703 1 95.62 577 GLN B C 1
ATOM 9906 O O . GLN B 1 577 ? 5.375 33.062 -6.117 1 95.62 577 GLN B O 1
ATOM 9911 N N . ALA B 1 578 ? 7.555 33.219 -5.867 1 94.69 578 ALA B N 1
ATOM 9912 C CA . ALA B 1 578 ? 7.641 34.625 -6.262 1 94.69 578 ALA B CA 1
ATOM 9913 C C . ALA B 1 578 ? 7.203 34.812 -7.711 1 94.69 578 ALA B C 1
ATOM 9915 O O . ALA B 1 578 ? 6.547 35.812 -8.039 1 94.69 578 ALA B O 1
ATOM 9916 N N . GLU B 1 579 ? 7.516 33.875 -8.547 1 93.62 579 GLU B N 1
ATOM 9917 C CA . GLU B 1 579 ? 7.262 34 -9.977 1 93.62 579 GLU B CA 1
ATOM 9918 C C . GLU B 1 579 ? 5.793 34.312 -10.25 1 93.62 579 GLU B C 1
ATOM 9920 O O . GLU B 1 579 ? 5.465 35.25 -10.961 1 93.62 579 GLU B O 1
ATOM 9925 N N . GLY B 1 580 ? 4.969 33.5 -9.672 1 92.75 580 GLY B N 1
ATOM 9926 C CA . GLY B 1 580 ? 3.541 33.688 -9.883 1 92.75 580 GLY B CA 1
ATOM 9927 C C . GLY B 1 580 ? 3.008 34.969 -9.258 1 92.75 580 GLY B C 1
ATOM 9928 O O . GLY B 1 580 ? 2.094 35.594 -9.797 1 92.75 580 GLY B O 1
ATOM 9929 N N . LEU B 1 581 ? 3.576 35.406 -8.195 1 93.56 581 LEU B N 1
ATOM 9930 C CA . LEU B 1 581 ? 3.104 36.594 -7.473 1 93.56 581 LEU B CA 1
ATOM 9931 C C . LEU B 1 581 ? 3.467 37.875 -8.219 1 93.56 581 LEU B C 1
ATOM 9933 O O . LEU B 1 581 ? 2.678 38.812 -8.25 1 93.56 581 LEU B O 1
ATOM 9937 N N . ILE B 1 582 ? 4.672 37.844 -8.789 1 93.94 582 ILE B N 1
ATOM 9938 C CA . ILE B 1 582 ? 5.125 39 -9.547 1 93.94 582 ILE B CA 1
ATOM 9939 C C . ILE B 1 582 ? 4.203 39.25 -10.742 1 93.94 582 ILE B C 1
ATOM 9941 O O . ILE B 1 582 ? 3.98 40.375 -11.141 1 93.94 582 ILE B O 1
ATOM 9945 N N . ARG B 1 583 ? 3.65 38.219 -11.211 1 92.94 583 ARG B N 1
ATOM 9946 C CA . ARG B 1 583 ? 2.762 38.312 -12.367 1 92.94 583 ARG B CA 1
ATOM 9947 C C . ARG B 1 583 ? 1.353 38.688 -11.945 1 92.94 583 ARG B C 1
ATOM 9949 O O . ARG B 1 583 ? 0.536 39.094 -12.781 1 92.94 583 ARG B O 1
ATOM 9956 N N . ASP B 1 584 ? 1.105 38.625 -10.68 1 94.31 584 ASP B N 1
ATOM 9957 C CA . ASP B 1 584 ? -0.226 38.906 -10.156 1 94.31 584 ASP B CA 1
ATOM 9958 C C . ASP B 1 584 ? -0.143 39.656 -8.836 1 94.31 584 ASP B C 1
ATOM 9960 O O . ASP B 1 584 ? -0.596 39.188 -7.801 1 94.31 584 ASP B O 1
ATOM 9964 N N . ILE B 1 585 ? 0.274 40.875 -8.867 1 94.56 585 ILE B N 1
ATOM 9965 C CA . ILE B 1 585 ? 0.521 41.719 -7.695 1 94.56 585 ILE B CA 1
ATOM 9966 C C . ILE B 1 585 ? -0.787 41.938 -6.945 1 94.56 585 ILE B C 1
ATOM 9968 O O . ILE B 1 585 ? -0.815 41.938 -5.715 1 94.56 585 ILE B O 1
ATOM 9972 N N . PRO B 1 586 ? -1.949 42.094 -7.66 1 95.81 586 PRO B N 1
ATOM 9973 C CA . PRO B 1 586 ? -3.217 42.312 -6.949 1 95.81 586 PRO B CA 1
ATOM 9974 C C . PRO B 1 586 ? -3.562 41.125 -6.02 1 95.81 586 PRO B C 1
ATOM 9976 O O . PRO B 1 586 ? -4.293 41.312 -5.043 1 95.81 586 PRO B O 1
ATOM 9979 N N . LEU B 1 587 ? -3.074 40.031 -6.289 1 95.88 587 LEU B N 1
ATOM 9980 C CA . LEU B 1 587 ? -3.328 38.844 -5.453 1 95.88 587 LEU B CA 1
ATOM 9981 C C . LEU B 1 587 ? -2.791 39.062 -4.043 1 95.88 587 LEU B C 1
ATOM 9983 O O . LEU B 1 587 ? -3.35 38.562 -3.072 1 95.88 587 LEU B O 1
ATOM 9987 N N . ILE B 1 588 ? -1.694 39.844 -3.912 1 95.5 588 ILE B N 1
ATOM 9988 C CA . ILE B 1 588 ? -1.099 40.125 -2.611 1 95.5 588 ILE B CA 1
ATOM 9989 C C . ILE B 1 588 ? -2.105 40.875 -1.736 1 95.5 588 ILE B C 1
ATOM 9991 O O . ILE B 1 588 ? -2.33 40.5 -0.583 1 95.5 588 ILE B O 1
ATOM 9995 N N . GLN B 1 589 ? -2.707 41.781 -2.293 1 93.5 589 GLN B N 1
ATOM 9996 C CA . GLN B 1 589 ? -3.707 42.562 -1.556 1 93.5 589 GLN B CA 1
ATOM 9997 C C . GLN B 1 589 ? -4.91 41.688 -1.195 1 93.5 589 GLN B C 1
ATOM 9999 O O . GLN B 1 589 ? -5.48 41.844 -0.111 1 93.5 589 GLN B O 1
ATOM 10004 N N . HIS B 1 590 ? -5.238 40.875 -2.109 1 94.12 590 HIS B N 1
ATOM 10005 C CA . HIS B 1 590 ? -6.352 39.969 -1.852 1 94.12 590 HIS B CA 1
ATOM 10006 C C . HIS B 1 590 ? -6.062 39.062 -0.657 1 94.12 590 HIS B C 1
ATOM 10008 O O . HIS B 1 590 ? -6.906 38.906 0.228 1 94.12 590 HIS B O 1
ATOM 10014 N N . ILE B 1 591 ? -4.906 38.5 -0.614 1 94.75 591 ILE B N 1
ATOM 10015 C CA . ILE B 1 591 ? -4.5 37.594 0.476 1 94.75 591 ILE B CA 1
ATOM 10016 C C . ILE B 1 591 ? -4.535 38.375 1.797 1 94.75 591 ILE B C 1
ATOM 10018 O O . ILE B 1 591 ? -5.043 37.875 2.801 1 94.75 591 ILE B O 1
ATOM 10022 N N . GLN B 1 592 ? -4.094 39.594 1.774 1 90 592 GLN B N 1
ATOM 10023 C CA . GLN B 1 592 ? -4.082 40.438 2.963 1 90 592 GLN B CA 1
ATOM 10024 C C . GLN B 1 592 ? -5.5 40.75 3.41 1 90 592 GLN B C 1
ATOM 10026 O O . GLN B 1 592 ? -5.785 40.812 4.609 1 90 592 GLN B O 1
ATOM 10031 N N . SER B 1 593 ? -6.332 40.969 2.482 1 91.44 593 SER B N 1
ATOM 10032 C CA . SER B 1 593 ? -7.711 41.312 2.801 1 91.44 593 SER B CA 1
ATOM 10033 C C . SER B 1 593 ? -8.43 40.156 3.473 1 91.44 593 SER B C 1
ATOM 10035 O O . SER B 1 593 ? -9.422 40.344 4.176 1 91.44 593 SER B O 1
ATOM 10037 N N . LEU B 1 594 ? -7.949 39 3.27 1 89.69 594 LEU B N 1
ATOM 10038 C CA . LEU B 1 594 ? -8.531 37.812 3.873 1 89.69 594 LEU B CA 1
ATOM 10039 C C . LEU B 1 594 ? -7.945 37.562 5.258 1 89.69 594 LEU B C 1
ATOM 10041 O O . LEU B 1 594 ? -8.336 36.625 5.945 1 89.69 594 LEU B O 1
ATOM 10045 N N . GLY B 1 595 ? -6.98 38.375 5.641 1 88.06 595 GLY B N 1
ATOM 10046 C CA . GLY B 1 595 ? -6.344 38.25 6.941 1 88.06 595 GLY B CA 1
ATOM 10047 C C . GLY B 1 595 ? -5.273 37.156 6.969 1 88.06 595 GLY B C 1
ATOM 10048 O O . GLY B 1 595 ? -4.844 36.719 8.039 1 88.06 595 GLY B O 1
ATOM 10049 N N . LEU B 1 596 ? -4.84 36.719 5.77 1 93.62 596 LEU B N 1
ATOM 10050 C CA . LEU B 1 596 ? -3.812 35.688 5.684 1 93.62 596 LEU B CA 1
ATOM 10051 C C . LEU B 1 596 ? -2.42 36.312 5.641 1 93.62 596 LEU B C 1
ATOM 10053 O O . LEU B 1 596 ? -2.215 37.344 4.996 1 93.62 596 LEU B O 1
ATOM 10057 N N . VAL B 1 597 ? -1.516 35.688 6.336 1 95.44 597 VAL B N 1
ATOM 10058 C CA . VAL B 1 597 ? -0.102 36.062 6.266 1 95.44 597 VAL B CA 1
ATOM 10059 C C . VAL B 1 597 ? 0.505 35.5 4.98 1 95.44 597 VAL B C 1
ATOM 10061 O O . VAL B 1 597 ? 0.215 34.375 4.59 1 95.44 597 VAL B O 1
ATOM 10064 N N . LEU B 1 598 ? 1.359 36.312 4.328 1 96.88 598 LEU B N 1
ATOM 10065 C CA . LEU B 1 598 ? 1.955 35.875 3.064 1 96.88 598 LEU B CA 1
ATOM 10066 C C . LEU B 1 598 ? 3.479 35.906 3.146 1 96.88 598 LEU B C 1
ATOM 10068 O O . LEU B 1 598 ? 4.078 36.969 3.26 1 96.88 598 LEU B O 1
ATOM 10072 N N . PHE B 1 599 ? 4.066 34.719 3.115 1 97.25 599 PHE B N 1
ATOM 10073 C CA . PHE B 1 599 ? 5.496 34.562 2.873 1 97.25 599 PHE B CA 1
ATOM 10074 C C . PHE B 1 599 ? 5.77 34.312 1.396 1 97.25 599 PHE B C 1
ATOM 10076 O O . PHE B 1 599 ? 4.891 33.844 0.671 1 97.25 599 PHE B O 1
ATOM 10083 N N . VAL B 1 600 ? 6.969 34.688 0.977 1 97.19 600 VAL B N 1
ATOM 10084 C CA . VAL B 1 600 ? 7.332 34.5 -0.424 1 97.19 600 VAL B CA 1
ATOM 10085 C C . VAL B 1 600 ? 8.695 33.812 -0.517 1 97.19 600 VAL B C 1
ATOM 10087 O O . VAL B 1 600 ? 9.609 34.125 0.249 1 97.19 600 VAL B O 1
ATOM 10090 N N . TRP B 1 601 ? 8.789 32.875 -1.464 1 95.62 601 TRP B N 1
ATOM 10091 C CA . TRP B 1 601 ? 10.039 32.156 -1.719 1 95.62 601 TRP B CA 1
ATOM 10092 C C . TRP B 1 601 ? 10.305 32.031 -3.217 1 95.62 601 TRP B C 1
ATOM 10094 O O . TRP B 1 601 ? 9.422 32.312 -4.031 1 95.62 601 TRP B O 1
ATOM 10104 N N . GLY B 1 602 ? 11.539 31.75 -3.543 1 91.88 602 GLY B N 1
ATOM 10105 C CA . GLY B 1 602 ? 11.844 31.484 -4.941 1 91.88 602 GLY B CA 1
ATOM 10106 C C . GLY B 1 602 ? 13.117 32.156 -5.41 1 91.88 602 GLY B C 1
ATOM 10107 O O . GLY B 1 602 ? 13.625 33.062 -4.742 1 91.88 602 GLY B O 1
ATOM 10108 N N . GLU B 1 603 ? 13.516 31.797 -6.582 1 87.56 603 GLU B N 1
ATOM 10109 C CA . GLU B 1 603 ? 14.789 32.25 -7.141 1 87.56 603 GLU B CA 1
ATOM 10110 C C . GLU B 1 603 ? 14.719 33.719 -7.555 1 87.56 603 GLU B C 1
ATOM 10112 O O . GLU B 1 603 ? 15.734 34.406 -7.582 1 87.56 603 GLU B O 1
ATOM 10117 N N . ASP B 1 604 ? 13.609 34.188 -7.844 1 90.81 604 ASP B N 1
ATOM 10118 C CA . ASP B 1 604 ? 13.445 35.594 -8.258 1 90.81 604 ASP B CA 1
ATOM 10119 C C . ASP B 1 604 ? 13.867 36.531 -7.141 1 90.81 604 ASP B C 1
ATOM 10121 O O . ASP B 1 604 ? 14.188 37.719 -7.398 1 90.81 604 ASP B O 1
ATOM 10125 N N . LEU B 1 605 ? 13.891 36.094 -5.969 1 91.44 605 LEU B N 1
ATOM 10126 C CA . LEU B 1 605 ? 14.203 36.906 -4.805 1 91.44 605 LEU B CA 1
ATOM 10127 C C . LEU B 1 605 ? 15.703 37.156 -4.699 1 91.44 605 LEU B C 1
ATOM 10129 O O . LEU B 1 605 ? 16.156 37.906 -3.83 1 91.44 605 LEU B O 1
ATOM 10133 N N . ASN B 1 606 ? 16.391 36.594 -5.574 1 86.25 606 ASN B N 1
ATOM 10134 C CA . ASN B 1 606 ? 17.812 36.906 -5.672 1 86.25 606 ASN B CA 1
ATOM 10135 C C . ASN B 1 606 ? 18.047 38.281 -6.293 1 86.25 606 ASN B C 1
ATOM 10137 O O . ASN B 1 606 ? 19.141 38.844 -6.191 1 86.25 606 ASN B O 1
ATOM 10141 N N . GLU B 1 607 ? 17.016 38.781 -6.871 1 88.88 607 GLU B N 1
ATOM 10142 C CA . GLU B 1 607 ? 17.078 40.125 -7.457 1 88.88 607 GLU B CA 1
ATOM 10143 C C . GLU B 1 607 ? 16.578 41.188 -6.473 1 88.88 607 GLU B C 1
ATOM 10145 O O . GLU B 1 607 ? 15.445 41.094 -6 1 88.88 607 GLU B O 1
ATOM 10150 N N . ALA B 1 608 ? 17.328 42.188 -6.246 1 88.12 608 ALA B N 1
ATOM 10151 C CA . ALA B 1 608 ? 17.031 43.219 -5.266 1 88.12 608 ALA B CA 1
ATOM 10152 C C . ALA B 1 608 ? 15.734 43.938 -5.613 1 88.12 608 ALA B C 1
ATOM 10154 O O . ALA B 1 608 ? 14.945 44.281 -4.73 1 88.12 608 ALA B O 1
ATOM 10155 N N . HIS B 1 609 ? 15.547 44.156 -6.863 1 92.56 609 HIS B N 1
ATOM 10156 C CA . HIS B 1 609 ? 14.359 44.906 -7.262 1 92.56 609 HIS B CA 1
ATOM 10157 C C . HIS B 1 609 ? 13.086 44.125 -6.969 1 92.56 609 HIS B C 1
ATOM 10159 O O . HIS B 1 609 ? 12.047 44.719 -6.648 1 92.56 609 HIS B O 1
ATOM 10165 N N . VAL B 1 610 ? 13.172 42.844 -7.09 1 93.56 610 VAL B N 1
ATOM 10166 C CA . VAL B 1 610 ? 12.016 42 -6.812 1 93.56 610 VAL B CA 1
ATOM 10167 C C . VAL B 1 610 ? 11.703 42.031 -5.316 1 93.56 610 VAL B C 1
ATOM 10169 O O . VAL B 1 610 ? 10.539 42.125 -4.922 1 93.56 610 VAL B O 1
ATOM 10172 N N . LYS B 1 611 ? 12.711 42 -4.504 1 91.81 611 LYS B N 1
ATOM 10173 C CA . LYS B 1 611 ? 12.539 42.062 -3.055 1 91.81 611 LYS B CA 1
ATOM 10174 C C . LYS B 1 611 ? 11.859 43.375 -2.654 1 91.81 611 LYS B C 1
ATOM 10176 O O . LYS B 1 611 ? 10.906 43.375 -1.873 1 91.81 611 LYS B O 1
ATOM 10181 N N . GLN B 1 612 ? 12.367 44.375 -3.264 1 92.06 612 GLN B N 1
ATOM 10182 C CA . GLN B 1 612 ? 11.828 45.688 -2.955 1 92.06 612 GLN B CA 1
ATOM 10183 C C . GLN B 1 612 ? 10.367 45.812 -3.398 1 92.06 612 GLN B C 1
ATOM 10185 O O . GLN B 1 612 ? 9.539 46.375 -2.686 1 92.06 612 GLN B O 1
ATOM 10190 N N . LEU B 1 613 ? 10.156 45.281 -4.535 1 94.5 613 LEU B N 1
ATOM 10191 C CA . LEU B 1 613 ? 8.805 45.312 -5.074 1 94.5 613 LEU B CA 1
ATOM 10192 C C . LEU B 1 613 ? 7.828 44.594 -4.137 1 94.5 613 LEU B C 1
ATOM 10194 O O . LEU B 1 613 ? 6.77 45.125 -3.812 1 94.5 613 LEU B O 1
ATOM 10198 N N . LEU B 1 614 ? 8.172 43.438 -3.729 1 94.5 614 LEU B N 1
ATOM 10199 C CA . LEU B 1 614 ? 7.285 42.625 -2.896 1 94.5 614 LEU B CA 1
ATOM 10200 C C . LEU B 1 614 ? 7.141 43.25 -1.504 1 94.5 614 LEU B C 1
ATOM 10202 O O . LEU B 1 614 ? 6.055 43.219 -0.923 1 94.5 614 LEU B O 1
ATOM 10206 N N . ARG B 1 615 ? 8.227 43.844 -0.994 1 91.88 615 ARG B N 1
ATOM 10207 C CA . ARG B 1 615 ? 8.164 44.562 0.281 1 91.88 615 ARG B CA 1
ATOM 10208 C C . ARG B 1 615 ? 7.195 45.719 0.201 1 91.88 615 ARG B C 1
ATOM 10210 O O . ARG B 1 615 ? 6.414 45.969 1.124 1 91.88 615 ARG B O 1
ATOM 10217 N N . LYS B 1 616 ? 7.324 46.375 -0.86 1 92.19 616 LYS B N 1
ATOM 10218 C CA . LYS B 1 616 ? 6.477 47.531 -1.064 1 92.19 616 LYS B CA 1
ATOM 10219 C C . LYS B 1 616 ? 5 47.156 -1.078 1 92.19 616 LYS B C 1
ATOM 10221 O O . LYS B 1 616 ? 4.148 47.906 -0.627 1 92.19 616 LYS B O 1
ATOM 10226 N N . HIS B 1 617 ? 4.777 46 -1.542 1 93.69 617 HIS B N 1
ATOM 10227 C CA . HIS B 1 617 ? 3.391 45.562 -1.648 1 93.69 617 HIS B CA 1
ATOM 10228 C C . HIS B 1 617 ? 2.943 44.844 -0.383 1 93.69 617 HIS B C 1
ATOM 10230 O O . HIS B 1 617 ? 1.836 44.281 -0.329 1 93.69 617 HIS B O 1
ATOM 10236 N N . GLY B 1 618 ? 3.801 44.719 0.587 1 91.25 618 GLY B N 1
ATOM 10237 C CA . GLY B 1 618 ? 3.381 44.375 1.939 1 91.25 618 GLY B CA 1
ATOM 10238 C C . GLY B 1 618 ? 3.451 42.906 2.236 1 91.25 618 GLY B C 1
ATOM 10239 O O . GLY B 1 618 ? 2.715 42.375 3.088 1 91.25 618 GLY B O 1
ATOM 10240 N N . VAL B 1 619 ? 4.273 42.125 1.544 1 94.38 619 VAL B N 1
ATOM 10241 C CA . VAL B 1 619 ? 4.434 40.719 1.922 1 94.38 619 VAL B CA 1
ATOM 10242 C C . VAL B 1 619 ? 4.984 40.625 3.344 1 94.38 619 VAL B C 1
ATOM 10244 O O . VAL B 1 619 ? 5.719 41.531 3.791 1 94.38 619 VAL B O 1
ATOM 10247 N N . ASP B 1 620 ? 4.598 39.594 4.094 1 94.81 620 ASP B N 1
ATOM 10248 C CA . ASP B 1 620 ? 4.898 39.5 5.516 1 94.81 620 ASP B CA 1
ATOM 10249 C C . ASP B 1 620 ? 6.285 38.906 5.742 1 94.81 620 ASP B C 1
ATOM 10251 O O . ASP B 1 620 ? 6.93 39.188 6.758 1 94.81 620 ASP B O 1
ATOM 10255 N N . GLY B 1 621 ? 6.715 38.094 4.883 1 95.25 621 GLY B N 1
ATOM 10256 C CA . GLY B 1 621 ? 8.023 37.469 4.992 1 95.25 621 GLY B CA 1
ATOM 10257 C C . GLY B 1 621 ? 8.633 37.125 3.648 1 95.25 621 GLY B C 1
ATOM 10258 O O . GLY B 1 621 ? 7.918 36.688 2.73 1 95.25 621 GLY B O 1
ATOM 10259 N N . ILE B 1 622 ? 9.914 37.25 3.562 1 94.88 622 ILE B N 1
ATOM 10260 C CA . ILE B 1 622 ? 10.664 36.875 2.361 1 94.88 622 ILE B CA 1
ATOM 10261 C C . ILE B 1 622 ? 11.75 35.875 2.717 1 94.88 622 ILE B C 1
ATOM 10263 O O . ILE B 1 622 ? 12.547 36.094 3.629 1 94.88 622 ILE B O 1
ATOM 10267 N N . ILE B 1 623 ? 11.742 34.781 2.021 1 94.94 623 ILE B N 1
ATOM 10268 C CA . ILE B 1 623 ? 12.75 33.75 2.217 1 94.94 623 ILE B CA 1
ATOM 10269 C C . ILE B 1 623 ? 13.859 33.906 1.184 1 94.94 623 ILE B C 1
ATOM 10271 O O . ILE B 1 623 ? 13.664 33.656 -0.003 1 94.94 623 ILE B O 1
ATOM 10275 N N . PHE B 1 624 ? 15.055 34.25 1.679 1 85.94 624 PHE B N 1
ATOM 10276 C CA . PHE B 1 624 ? 16.172 34.625 0.817 1 85.94 624 PHE B CA 1
ATOM 10277 C C . PHE B 1 624 ? 17.062 33.406 0.541 1 85.94 624 PHE B C 1
ATOM 10279 O O . PHE B 1 624 ? 17.422 32.688 1.461 1 85.94 624 PHE B O 1
ATOM 10286 N N . ASP B 1 625 ? 17.344 33.188 -0.681 1 80.88 625 ASP B N 1
ATOM 10287 C CA . ASP B 1 625 ? 18.344 32.188 -0.988 1 80.88 625 ASP B CA 1
ATOM 10288 C C . ASP B 1 625 ? 19.766 32.688 -0.695 1 80.88 625 ASP B C 1
ATOM 10290 O O . ASP B 1 625 ? 20.688 31.906 -0.537 1 80.88 625 ASP B O 1
ATOM 10294 N N . ARG B 1 626 ? 20.016 34 -0.695 1 76.75 626 ARG B N 1
ATOM 10295 C CA . ARG B 1 626 ? 21.328 34.594 -0.375 1 76.75 626 ARG B CA 1
ATOM 10296 C C . ARG B 1 626 ? 21.172 35.75 0.616 1 76.75 626 ARG B C 1
ATOM 10298 O O . ARG B 1 626 ? 20.625 36.781 0.283 1 76.75 626 ARG B O 1
ATOM 10305 N N . MET B 1 627 ? 21.609 35.438 1.852 1 74.56 627 MET B N 1
ATOM 10306 C CA . MET B 1 627 ? 21.578 36.5 2.832 1 74.56 627 MET B CA 1
ATOM 10307 C C . MET B 1 627 ? 22.797 37.406 2.672 1 74.56 627 MET B C 1
ATOM 10309 O O . MET B 1 627 ? 23.938 36.938 2.619 1 74.56 627 MET B O 1
ATOM 10313 N N . GLU B 1 628 ? 22.672 38.625 2.086 1 62.91 628 GLU B N 1
ATOM 10314 C CA . GLU B 1 628 ? 23.781 39.562 1.972 1 62.91 628 GLU B CA 1
ATOM 10315 C C . GLU B 1 628 ? 24.156 40.125 3.334 1 62.91 628 GLU B C 1
ATOM 10317 O O . GLU B 1 628 ? 23.328 40.219 4.23 1 62.91 628 GLU B O 1
ATOM 10322 N N . LYS B 1 629 ? 25.531 40.188 3.562 1 53.75 629 LYS B N 1
ATOM 10323 C CA . LYS B 1 629 ? 26.078 40.812 4.77 1 53.75 629 LYS B CA 1
ATOM 10324 C C . LYS B 1 629 ? 25.375 42.125 5.07 1 53.75 629 LYS B C 1
ATOM 10326 O O . LYS B 1 629 ? 25.391 43.031 4.238 1 53.75 629 LYS B O 1
ATOM 10331 N N . GLN B 1 630 ? 24.188 42.125 5.465 1 48.31 630 GLN B N 1
ATOM 10332 C CA . GLN B 1 630 ? 23.594 43.406 5.832 1 48.31 630 GLN B CA 1
ATOM 10333 C C . GLN B 1 630 ? 24.406 44.094 6.934 1 48.31 630 GLN B C 1
ATOM 10335 O O . GLN B 1 630 ? 24.969 43.438 7.801 1 48.31 630 GLN B O 1
ATOM 10340 N N . SER B 1 631 ? 25 45.25 6.633 1 36.97 631 SER B N 1
ATOM 10341 C CA . SER B 1 631 ? 25.422 46.188 7.684 1 36.97 631 SER B CA 1
ATOM 10342 C C . SER B 1 631 ? 24.391 46.219 8.812 1 36.97 631 SER B C 1
ATOM 10344 O O . SER B 1 631 ? 23.188 46.219 8.562 1 36.97 631 SER B O 1
ATOM 10346 N N . HIS B 1 632 ? 24.844 45.844 9.945 1 36.53 632 HIS B N 1
ATOM 10347 C CA . HIS B 1 632 ? 24.125 45.688 11.203 1 36.53 632 HIS B CA 1
ATOM 10348 C C . HIS B 1 632 ? 23.234 46.906 11.477 1 36.53 632 HIS B C 1
ATOM 10350 O O . HIS B 1 632 ? 23.703 47.906 12.039 1 36.53 632 HIS B O 1
ATOM 10356 N N . GLU B 1 633 ? 22.719 47.625 10.617 1 29.94 633 GLU B N 1
ATOM 10357 C CA . GLU B 1 633 ? 21.844 48.438 11.445 1 29.94 633 GLU B CA 1
ATOM 10358 C C . GLU B 1 633 ? 20.844 47.562 12.195 1 29.94 633 GLU B C 1
ATOM 10360 O O . GLU B 1 633 ? 19.969 46.938 11.586 1 29.94 633 GLU B O 1
ATOM 10365 N N . SER B 1 634 ? 21.391 46.875 13.125 1 30.08 634 SER B N 1
ATOM 10366 C CA . SER B 1 634 ? 20.641 46.062 14.094 1 30.08 634 SER B CA 1
ATOM 10367 C C . SER B 1 634 ? 19.328 46.75 14.469 1 30.08 634 SER B C 1
ATOM 10369 O O . SER B 1 634 ? 19.328 47.844 15.023 1 30.08 634 SER B O 1
ATOM 10371 N N . PHE B 1 635 ? 18.422 46.875 13.688 1 26.98 635 PHE B N 1
ATOM 10372 C CA . PHE B 1 635 ? 17.156 47.312 14.297 1 26.98 635 PHE B CA 1
ATOM 10373 C C . PHE B 1 635 ? 16.844 46.469 15.531 1 26.98 635 PHE B C 1
ATOM 10375 O O . PHE B 1 635 ? 16.641 45.25 15.422 1 26.98 635 PHE B O 1
ATOM 10382 N N . LEU B 1 636 ? 17.547 46.719 16.625 1 26.53 636 LEU B N 1
ATOM 10383 C CA . LEU B 1 636 ? 17.141 46.312 17.969 1 26.53 636 LEU B CA 1
ATOM 10384 C C . LEU B 1 636 ? 15.617 46.406 18.125 1 26.53 636 LEU B C 1
ATOM 10386 O O . LEU B 1 636 ? 15.039 47.5 18.109 1 26.53 636 LEU B O 1
ATOM 10390 N N . VAL B 1 637 ? 14.93 45.719 17.438 1 26.41 637 VAL B N 1
ATOM 10391 C CA . VAL B 1 637 ? 13.547 45.625 17.906 1 26.41 637 VAL B CA 1
ATOM 10392 C C . VAL B 1 637 ? 13.508 45.562 19.422 1 26.41 637 VAL B C 1
ATOM 10394 O O . VAL B 1 637 ? 14.242 44.781 20.047 1 26.41 637 VAL B O 1
ATOM 10397 N N . ASN B 1 638 ? 13.219 46.719 20.047 1 25.42 638 ASN B N 1
ATOM 10398 C CA . ASN B 1 638 ? 12.891 47 21.438 1 25.42 638 ASN B CA 1
ATOM 10399 C C . ASN B 1 638 ? 12.195 45.812 22.094 1 25.42 638 ASN B C 1
ATOM 10401 O O . ASN B 1 638 ? 11.078 45.438 21.719 1 25.42 638 ASN B O 1
ATOM 10405 N N . SER B 1 639 ? 12.953 44.844 22.375 1 26.17 639 SER B N 1
ATOM 10406 C CA . SER B 1 639 ? 12.477 43.75 23.234 1 26.17 639 SER B CA 1
ATOM 10407 C C . SER B 1 639 ? 11.539 44.281 24.312 1 26.17 639 SER B C 1
ATOM 10409 O O . SER B 1 639 ? 11.469 45.5 24.547 1 26.17 639 SER B O 1
ATOM 10411 N N . ALA B 1 640 ? 11.359 43.469 25.328 1 28.19 640 ALA B N 1
ATOM 10412 C CA . ALA B 1 640 ? 10.562 43.375 26.547 1 28.19 640 ALA B CA 1
ATOM 10413 C C . ALA B 1 640 ? 10.938 44.469 27.531 1 28.19 640 ALA B C 1
ATOM 10415 O O . ALA B 1 640 ? 10.516 44.469 28.688 1 28.19 640 ALA B O 1
ATOM 10416 N N . SER B 1 641 ? 11.938 45.312 27.219 1 26.73 641 SER B N 1
ATOM 10417 C CA . SER B 1 641 ? 12.188 46.031 28.484 1 26.73 641 SER B CA 1
ATOM 10418 C C . SER B 1 641 ? 10.93 46.719 28.984 1 26.73 641 SER B C 1
ATOM 10420 O O . SER B 1 641 ? 10.773 46.938 30.188 1 26.73 641 SER B O 1
ATOM 10422 N N . ASN B 1 642 ? 10.305 47.312 28.047 1 24.94 642 ASN B N 1
ATOM 10423 C CA . ASN B 1 642 ? 9.289 48.219 28.609 1 24.94 642 ASN B CA 1
ATOM 10424 C C . ASN B 1 642 ? 8.125 47.438 29.219 1 24.94 642 ASN B C 1
ATOM 10426 O O . ASN B 1 642 ? 7.293 48 29.922 1 24.94 642 ASN B O 1
ATOM 10430 N N . LEU B 1 643 ? 7.945 46.281 28.625 1 23.7 643 LEU B N 1
ATOM 10431 C CA . LEU B 1 643 ? 6.762 45.719 29.281 1 23.7 643 LEU B CA 1
ATOM 10432 C C . LEU B 1 643 ? 7.117 45.125 30.641 1 23.7 643 LEU B C 1
ATOM 10434 O O . LEU B 1 643 ? 6.23 44.719 31.391 1 23.7 643 LEU B O 1
ATOM 10438 N N . LYS B 1 644 ? 8.398 44.719 30.703 1 29.61 644 LYS B N 1
ATOM 10439 C CA . LYS B 1 644 ? 8.648 44.312 32.094 1 29.61 644 LYS B CA 1
ATOM 10440 C C . LYS B 1 644 ? 8.625 45.5 33.031 1 29.61 644 LYS B C 1
ATOM 10442 O O . LYS B 1 644 ? 8.445 45.344 34.219 1 29.61 644 LYS B O 1
ATOM 10447 N N . GLU B 1 645 ? 9.359 46.594 32.562 1 26.28 645 GLU B N 1
ATOM 10448 C CA . GLU B 1 645 ? 9.484 47.688 33.531 1 26.28 645 GLU B CA 1
ATOM 10449 C C . GLU B 1 645 ? 8.109 48.156 34 1 26.28 645 GLU B C 1
ATOM 10451 O O . GLU B 1 645 ? 7.98 48.719 35.094 1 26.28 645 GLU B O 1
ATOM 10456 N N . ILE B 1 646 ? 7.195 48.219 32.938 1 25.16 646 ILE B N 1
ATOM 10457 C CA . ILE B 1 646 ? 5.961 48.656 33.594 1 25.16 646 ILE B CA 1
ATOM 10458 C C . ILE B 1 646 ? 5.566 47.656 34.688 1 25.16 646 ILE B C 1
ATOM 10460 O O . ILE B 1 646 ? 5.035 48.062 35.719 1 25.16 646 ILE B O 1
ATOM 10464 N N . CYS B 1 647 ? 5.93 46.375 34.344 1 25.22 647 CYS B N 1
ATOM 10465 C CA . CYS B 1 647 ? 5.414 45.531 35.438 1 25.22 647 CYS B CA 1
ATOM 10466 C C . CYS B 1 647 ? 6.309 45.625 36.656 1 25.22 647 CYS B C 1
ATOM 10468 O O . CYS B 1 647 ? 5.926 45.188 37.75 1 25.22 647 CYS B O 1
ATOM 10470 N N . CYS B 1 648 ? 7.672 45.844 36.469 1 26.14 648 CYS B N 1
ATOM 10471 C CA . CYS B 1 648 ? 8.406 45.75 37.75 1 26.14 648 CYS B CA 1
ATOM 10472 C C . CYS B 1 648 ? 7.949 46.844 38.719 1 26.14 648 CYS B C 1
ATOM 10474 O O . CYS B 1 648 ? 8.242 46.781 39.906 1 26.14 648 CYS B O 1
ATOM 10476 N N . GLN B 1 649 ? 7.957 48.125 38.188 1 24.77 649 GLN B N 1
ATOM 10477 C CA . GLN B 1 649 ? 7.902 49.062 39.281 1 24.77 649 GLN B CA 1
ATOM 10478 C C . GLN B 1 649 ? 6.703 48.812 40.188 1 24.77 649 GLN B C 1
ATOM 10480 O O . GLN B 1 649 ? 6.656 49.281 41.344 1 24.77 649 GLN B O 1
ATOM 10485 N N . ALA B 1 650 ? 5.504 48.75 39.594 1 24.23 650 ALA B N 1
ATOM 10486 C CA . ALA B 1 650 ? 4.508 48.938 40.656 1 24.23 650 ALA B CA 1
ATOM 10487 C C . ALA B 1 650 ? 4.512 47.781 41.625 1 24.23 650 ALA B C 1
ATOM 10489 O O . ALA B 1 650 ? 3.965 46.688 41.344 1 24.23 650 ALA B O 1
ATOM 10490 N N . ASN B 1 651 ? 5.617 47.312 42.156 1 25.78 651 ASN B N 1
ATOM 10491 C CA . ASN B 1 651 ? 5.75 46.5 43.375 1 25.78 651 ASN B CA 1
ATOM 10492 C C . ASN B 1 651 ? 4.762 46.906 44.438 1 25.78 651 ASN B C 1
ATOM 10494 O O . ASN B 1 651 ? 4.984 46.656 45.625 1 25.78 651 ASN B O 1
ATOM 10498 N N . LEU B 1 652 ? 4.098 48.094 44.281 1 24.03 652 LEU B N 1
ATOM 10499 C CA . LEU B 1 652 ? 3.293 48.281 45.5 1 24.03 652 LEU B CA 1
ATOM 10500 C C . LEU B 1 652 ? 2.436 47.062 45.781 1 24.03 652 LEU B C 1
ATOM 10502 O O . LEU B 1 652 ? 2.154 46.281 44.875 1 24.03 652 LEU B O 1
ATOM 10506 N N . MET B 1 653 ? 1.791 46.938 47 1 26.81 653 MET B N 1
ATOM 10507 C CA . MET B 1 653 ? 0.876 46.031 47.688 1 26.81 653 MET B CA 1
ATOM 10508 C C . MET B 1 653 ? -0.281 45.625 46.781 1 26.81 653 MET B C 1
ATOM 10510 O O . MET B 1 653 ? -1.406 46.094 46.969 1 26.81 653 MET B O 1
ATOM 10514 N N . MET B 1 654 ? -0.102 45.594 45.438 1 28.64 654 MET B N 1
ATOM 10515 C CA . MET B 1 654 ? -1.316 45.562 44.625 1 28.64 654 MET B CA 1
ATOM 10516 C C . MET B 1 654 ? -2.059 44.25 44.812 1 28.64 654 MET B C 1
ATOM 10518 O O . MET B 1 654 ? -1.438 43.188 45 1 28.64 654 MET B O 1
ATOM 10522 N N . PRO B 1 655 ? -3.443 44.219 44.625 1 32.12 655 PRO B N 1
ATOM 10523 C CA . PRO B 1 655 ? -4.406 43.125 44.719 1 32.12 655 PRO B CA 1
ATOM 10524 C C . PRO B 1 655 ? -4.121 41.969 43.75 1 32.12 655 PRO B C 1
ATOM 10526 O O . PRO B 1 655 ? -3.396 42.156 42.781 1 32.12 655 PRO B O 1
ATOM 10529 N N . ALA B 1 656 ? -4.434 40.656 43.906 1 39.41 656 ALA B N 1
ATOM 10530 C CA . ALA B 1 656 ? -4.371 39.312 43.312 1 39.41 656 ALA B CA 1
ATOM 10531 C C . ALA B 1 656 ? -4.859 39.344 41.875 1 39.41 656 ALA B C 1
ATOM 10533 O O . ALA B 1 656 ? -6.062 39.281 41.594 1 39.41 656 ALA B O 1
ATOM 10534 N N . ASN B 1 657 ? -4.133 39.875 40.812 1 38.28 657 ASN B N 1
ATOM 10535 C CA . ASN B 1 657 ? -4.535 39.938 39.406 1 38.28 657 ASN B CA 1
ATOM 10536 C C . ASN B 1 657 ? -4.426 38.562 38.75 1 38.28 657 ASN B C 1
ATOM 10538 O O . ASN B 1 657 ? -3.531 37.781 39.062 1 38.28 657 ASN B O 1
ATOM 10542 N N . SER B 1 658 ? -5.57 37.938 38.219 1 40.81 658 SER B N 1
ATOM 10543 C CA . SER B 1 658 ? -5.617 36.656 37.5 1 40.81 658 SER B CA 1
ATOM 10544 C C . SER B 1 658 ? -5.777 36.875 36 1 40.81 658 SER B C 1
ATOM 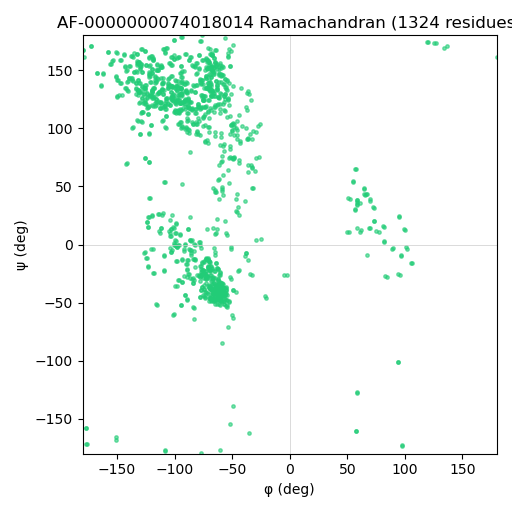10546 O O . SER B 1 658 ? -6.395 37.844 35.562 1 40.81 658 SER B O 1
ATOM 10548 N N . SER B 1 659 ? -5.016 36.094 35.125 1 49.5 659 SER B N 1
ATOM 10549 C CA . SER B 1 659 ? -5.168 36.031 33.688 1 49.5 659 SER B CA 1
ATOM 10550 C C . SER B 1 659 ? -6.055 34.875 33.281 1 49.5 659 SER B C 1
ATOM 10552 O O . SER B 1 659 ? -6.02 33.781 33.875 1 49.5 659 SER B O 1
ATOM 10554 N N . LEU B 1 660 ? -7.129 35.031 32.281 1 40.25 660 LEU B N 1
ATOM 10555 C CA . LEU B 1 660 ? -8.055 33.969 31.938 1 40.25 660 LEU B CA 1
ATOM 10556 C C . LEU B 1 660 ? -8.367 33.969 30.438 1 40.25 660 LEU B C 1
ATOM 10558 O O . LEU B 1 660 ? -8.211 35.031 29.781 1 40.25 660 LEU B O 1
ATOM 10562 N N . ASN B 1 661 ? -8.633 32.875 29.859 1 43.91 661 ASN B N 1
ATOM 10563 C CA . ASN B 1 661 ? -9.172 32.719 28.516 1 43.91 661 ASN B CA 1
ATOM 10564 C C . ASN B 1 661 ? -10.539 32.062 28.531 1 43.91 661 ASN B C 1
ATOM 10566 O O . ASN B 1 661 ? -10.82 31.234 29.422 1 43.91 661 ASN B O 1
ATOM 10570 N N . LEU B 1 662 ? -11.422 32.469 27.609 1 38.19 662 LEU B N 1
ATOM 10571 C CA . LEU B 1 662 ? -12.727 31.844 27.453 1 38.19 662 LEU B CA 1
ATOM 10572 C C . LEU B 1 662 ? -12.648 30.719 26.406 1 38.19 662 LEU B C 1
ATOM 10574 O O . LEU B 1 662 ? -11.883 30.812 25.453 1 38.19 662 LEU B O 1
ATOM 10578 N N . ILE B 1 663 ? -13.289 29.656 26.719 1 48.91 663 ILE B N 1
ATOM 10579 C CA . ILE B 1 663 ? -13.258 28.438 25.922 1 48.91 663 ILE B CA 1
ATOM 10580 C C . ILE B 1 663 ? -14.688 28 25.562 1 48.91 663 ILE B C 1
ATOM 10582 O O . ILE B 1 663 ? -15.602 28.141 26.375 1 48.91 663 ILE B O 1
ATOM 10586 N N . GLN B 1 664 ? -14.898 27.672 24.281 1 41.75 664 GLN B N 1
ATOM 10587 C CA . GLN B 1 664 ? -16.094 26.891 23.922 1 41.75 664 GLN B CA 1
ATOM 10588 C C . GLN B 1 664 ? -15.719 25.453 23.562 1 41.75 664 GLN B C 1
ATOM 10590 O O . GLN B 1 664 ? -14.773 25.219 22.812 1 41.75 664 GLN B O 1
#

InterPro domains:
  IPR002044 Carbohydrate binding module family 20 [PF00686] (52-90)
  IPR013783 Immunoglobulin-like fold [G3DSA:2.60.40.10] (47-94)
  IPR017946 PLC-like phosphodiesterase, TIM beta/alpha-barrel domain superfamily [G3DSA:3.20.20.190] (328-632)
  IPR017946 PLC-like phosphodiesterase, TIM beta/alpha-barrel domain superfamily [SSF51695] (340-628)
  IPR030395 Glycerophosphodiester phosphodiesterase domain [PF03009] (345-628)
  IPR030395 Glycerophosphodiester phosphodiesterase domain [PS51704] (340-634)
  IPR051578 Glycerophosphodiester Phosphodiesterase [PTHR22958] (131-631)
  IPR057506 GPCPD1-like, C2 domain [PF25329] (151-318)

Organism: Pomacea canaliculata (NCBI:txid400727)

Secondary structure (DSSP, 8-state):
---------------------------S----EEEEEEEEEE---STT--PEEEEEEEEEE--TT--EEEEESSGGGTTT-GGGPEEEEE-SS--------SS---PPPSEEE--SS-EEEE--S-SEEEEEEEETTEETTEE-EEE---SS-EEEEEEEESS-EEESSHHHHTSEEEEEEEEEE--TT--TTSS-TTGGGS--GGG-SPPB-TT--EEEEETTSS--S-EEPPTT-EEE-TT-EEEEEEEETTGGGEEEEEEEEEE-TTS--EEEEEEEEPPPPTT-SEEEEEEEEEETTSSEEEEEEEEEEEE--------SS---TT--GGGTTTPPEEEEETTT---SS-TTT-SS-TTSHHHHHHHHHTT-SEEEEEEEE-TT--EEE-SSSEEEEEEE-TTT--EEEEEEEGGGS-HHHHHHB-EEETT--SSS--BSS-TT--GGG-SS-BHHHHHHHS-TTSEEEEEE----BBTTS-BSSSS---HHHHHHHHHHHHHHH-TT--EEEEESSHHHHHHHHHH-SSS-EEEEE--S-SSSPPBSSGGGS-HHHHHHHHHHHT-SEEEEEHHHHHT-THHHHHHHHTT-EEEEESGGGGSHHHHHHHHHTT-SEEEESS-------------TTHHHHHHHH--SS---EEEEEEE-/---------------------------S-----EEEEEEEEE---STT--PEEEEEEEEE---TT--EEEEESSGGGTTT-GGGPEEEEE-SS--------SS---PPPSEEE--SS-EEEE--S-SEEEEEEEETTEETTEE-EEE---SS-EEEEEEEESS-EEESSHHHHTSEEEEEEEEEE--TT--TTSS-TTGGGS--GGG-SPPB-TT--EEEEETTSS--S-EEPPTT-EEE-TT-EEEEEEEETTGGGEEEEEEEEEE-TTS--EEEEEEEEPPPPTT-SEEEEEEEEEETTSSEEEEEEEEEEEE--------SS---TT---TTTTTPPEEEEETTT---SS-TTT-SS-TTSHHHHHHHHHTT-SEEEEEEEE-TT--EEE-SSSEEEEEEEBTTT--EEEEEEEGGGS-HHHHHHS-EEETT--SSS--BSS-TT--GGG-SS-BHHHHHHHS-TTSEEEEEE----BBTTS-BSSSS---HHHHHHHHHHHHHHH-TT--EEEEES-HHHHHHHHHH-SSS-EEEEE--S-SSSPPBSSGGGS-HHHHHHHHHHHT-SEEEEEHHHHHT-THHHHHHHHTT-EEEEESGGGGSHHHHHHHHHTT-SEEEESS-------------THHHHHHHHH--SS---EEEEEEE-

Sequence (1328 aa):
MPGPPPDRRLADELLVTSSRLLPANRRNDNRVRYECLAVVVVASFQGGMASTAVTFRVQGKVEDGFQMYVVGDKDEIGHWISDTAIRLNCITEILVKSENSGMRELVEVIWWETNVQPRQCMCPDQDTLVLPVADFGTYDGSTTISNGWLKHQMAIQVRFHSSPIHMLKPKYQKETYSIQCFPLDYEPGMKASDISLESCTHDDDSHDGPPTCGRTAVYFTNLNSADQKPAPQPPFGCIYEKDDYLVFIARGANHHHVGFQLDFYVHIETAAPRLVGTSHLLPLENDVSFLIKKVPIIGLNHKPIGEVTVETFKITPLNIPMDMEVSYQNHWKWKTDGSTLNVGHRGMGSSYKYKKVSDVRENTIFSLLTAASNGADFVEFDVLLTKDQIPVIYHDFSVCLSYSQKDSHERQLFEIPVKDLKLEHLQSMKLYHSSSKHEEKIEVNPERTPENEQPFPTLCHCLETVDVSLGFNIEVKYPLKFETGESEMDNYFDQNMHTDEILKVVFKHAGSRKIIFSSFDPDTCIMLQMKQNKYPVLFLSNGPTVRYTPYCNWRCKTFNHGISFAMAEGLLGVNFQAEGLIRDIPLIQHIQSLGLVLFVWGEDLNEAHVKQLLRKHGVDGIIFDRMEKQSHESFLVNSASNLKEICCQANLMMPANSSLNLIQMPGPPPDRRLADELLVTSSRLLPANRRNDNRVRYECLAVVVVASFQGGMASTAVTFRVQGKVEDGFQMYVVGDKDEIGHWISDTAIRLNCITEILVKSENSGMRELVEVIWWETNVQPRQCMCPDQDTLVLPVADFGTYDGSTTISNGWLKHQMAIQVRFHSSPIHMLKPKYQKETYSIQCFPLDYEPGMKASDISLESCTHDDDSHDGPPTCGRTAVYFTNLNSADQKPAPQPPFGCIYEKDDYLVFIARGANHHHVGFQLDFYVHIETAAPRLVGTSHLLPLENDVSFLIKKVPIIGLNHKPIGEVTVETFKITPLNIPMDMEVSYQNHWKWKTDGSTLNVGHRGMGSSYKYKKVSDVRENTIFSLLTAASNGADFVEFDVLLTKDQIPVIYHDFSVCLSYSQKDSHERQLFEIPVKDLKLEHLQSMKLYHSSSKHEEKIEVNPERTPENEQPFPTLCHCLETVDVSLGFNIEVKYPLKFETGESEMDNYFDQNMHTDEILKVVFKHAGSRKIIFSSFDPDTCIMLQMKQNKYPVLFLSNGPTVRYTPYCNWRCKTFNHGISFAMAEGLLGVNFQAEGLIRDIPLIQHIQSLGLVLFVWGEDLNEAHVKQLLRKHGVDGIIFDRMEKQSHESFLVNSASNLKEICCQANLMMPANSSLNLIQ

Nearest PDB structures (foldseek):
  7t8t-assembly1_A  TM=5.537E-01  e=6.844E-04  Rattus norvegicus
  1dji-assembly2_B  TM=5.654E-01  e=2.976E-03  Rattus norvegicus
  1qas-assembly2_B  TM=5.867E-01  e=5.238E-03  Rattus norvegicus
  1qat-assembly1_A  TM=5.529E-01  e=2.813E-03  Rattus norvegicus
  1djw-assembly1_A  TM=5.200E-01  e=4.178E-03  Rattus norvegicus

Solvent-accessible surface area (backbone atoms only — not comparable to full-atom values): 72267 Å² total; per-residue (Å²): 136,73,86,72,81,81,87,77,80,81,77,79,81,82,81,81,79,80,79,81,79,76,85,71,88,80,74,79,72,71,72,59,70,43,50,24,42,19,75,49,65,40,73,48,75,61,93,89,44,75,39,31,31,34,29,46,29,38,36,44,79,62,58,92,92,57,60,43,30,36,23,13,66,44,74,73,27,18,49,19,28,64,56,48,34,36,71,34,42,57,55,60,91,71,81,68,76,77,68,80,60,84,66,81,55,84,59,75,47,54,35,30,42,41,43,71,72,53,47,76,41,76,39,62,100,41,61,68,41,77,51,69,76,37,47,68,38,47,57,95,91,39,73,36,70,38,73,38,42,32,63,75,29,26,36,38,35,46,34,39,46,80,75,28,72,44,44,69,50,69,83,58,55,78,55,44,42,16,47,29,74,43,50,23,40,60,62,82,71,78,56,66,59,83,49,72,62,77,69,68,76,62,87,65,68,82,68,56,37,59,50,64,37,85,82,40,60,52,31,32,33,41,47,72,43,90,67,31,54,68,34,76,65,51,86,74,20,46,74,60,56,91,79,34,38,38,37,33,39,37,49,38,67,64,52,72,26,34,21,36,38,37,39,34,21,41,55,46,95,91,48,80,68,38,81,54,31,39,31,76,43,72,44,59,58,90,88,48,31,67,48,78,44,76,44,55,25,29,25,90,78,76,26,45,39,27,34,36,44,39,36,40,40,48,45,64,39,62,73,68,94,71,65,61,67,54,30,37,30,81,60,69,72,55,64,81,72,71,50,57,43,41,24,16,26,25,8,30,1,51,24,78,91,42,59,86,46,20,95,42,60,39,34,15,52,44,13,39,52,49,20,45,75,38,64,28,48,26,30,27,39,33,35,38,49,24,50,76,61,47,45,23,26,45,81,66,67,42,32,17,37,69,44,47,28,52,86,72,66,45,69,41,79,42,81,42,52,41,52,77,29,38,64,68,49,66,67,29,36,57,33,24,39,61,85,40,43,89,89,51,74,41,70,57,41,66,65,89,54,54,76,49,61,30,48,56,38,38,50,62,55,45,46,69,67,46,63,56,85,49,21,37,33,44,28,50,66,59,71,55,45,31,67,86,70,50,58,73,54,77,90,70,76,53,60,54,63,54,52,41,52,47,49,52,48,46,75,70,46,41,80,87,36,52,53,36,39,30,19,68,34,65,67,57,45,52,46,57,48,36,39,41,66,40,55,21,37,30,45,36,37,63,32,59,58,89,86,55,84,54,47,54,50,70,54,44,48,34,58,66,37,36,51,26,45,29,54,42,70,64,42,28,19,38,29,36,30,39,72,41,42,72,76,35,58,68,52,51,54,52,42,49,74,71,68,35,46,38,33,34,34,48,76,61,52,72,36,68,67,50,45,50,52,43,50,72,66,58,41,43,27,40,38,26,43,52,67,59,80,50,77,73,74,65,73,70,70,77,64,73,53,61,61,48,48,61,57,56,62,67,66,58,93,65,58,70,64,42,43,36,34,49,35,49,130,87,70,76,77,83,84,84,77,87,71,80,76,80,79,79,78,78,79,78,77,73,85,70,85,79,72,79,73,72,72,60,70,40,53,28,40,20,77,46,67,39,73,43,75,59,96,91,37,70,38,29,32,34,28,45,28,39,33,44,77,62,59,90,93,58,59,43,29,38,24,13,64,44,72,76,28,18,49,20,28,64,58,47,34,36,73,34,44,60,53,73,85,75,81,68,76,75,68,80,60,84,67,82,56,84,58,75,48,54,34,29,42,42,42,70,72,52,48,75,41,77,39,62,102,41,61,66,43,77,51,70,76,38,47,67,38,48,58,96,90,39,72,36,71,39,73,38,43,32,63,74,27,26,37,39,36,46,33,40,46,81,76,28,72,44,46,68,50,70,84,58,54,77,56,44,41,16,47,29,76,41,49,24,39,61,61,82,72,78,57,65,60,82,49,74,61,79,68,66,75,64,88,66,67,84,69,55,37,61,51,65,37,86,82,39,61,52,31,32,31,40,47,72,42,90,66,30,53,67,33,74,65,51,87,74,21,46,74,60,55,92,79,33,38,36,36,34,40,35,47,39,66,64,53,71,26,34,20,34,39,37,39,34,20,42,54,46,95,91,49,78,71,38,82,54,30,40,31,76,43,73,45,59,57,91,88,49,32,69,48,77,44,78,44,57,24,30,25,90,78,76,26,45,41,26,35,36,43,39,36,40,40,48,44,64,38,62,73,67,93,72,64,62,68,54,29,38,30,81,60,71,72,54,64,80,73,70,48,56,43,42,24,15,26,26,8,31,1,51,24,80,89,42,59,85,46,18,95,42,60,39,35,15,52,46,13,40,52,50,20,46,76,40,64,28,51,26,31,28,38,35,36,36,49,25,50,78,59,46,45,24,24,45,83,67,71,43,32,16,36,70,44,48,29,54,88,70,66,45,70,42,78,43,81,43,52,41,52,76,30,37,64,68,49,67,66,29,37,55,33,24,39,61,85,40,44,88,90,52,74,41,72,56,41,66,65,90,54,55,76,50,60,30,49,57,38,39,50,61,56,45,46,69,68,45,63,58,83,48,21,38,33,43,28,48,67,60,72,54,45,30,67,88,68,51,57,73,56,75,90,70,76,53,61,55,63,53,52,40,51,48,48,52,46,44,75,72,47,42,79,87,36,51,52,35,38,30,19,69,32,66,67,57,46,52,46,57,49,35,38,41,65,40,56,21,38,28,45,36,35,63,31,58,59,89,88,57,85,53,47,53,51,70,54,45,47,32,59,66,37,36,51,27,45,27,55,42,71,65,42,29,19,38,31,36,30,38,70,41,40,72,76,35,58,70,53,50,55,52,44,48,72,71,68,36,44,38,33,34,34,49,76,61,51,73,36,68,67,49,45,50,52,44,51,72,65,58,41,43,27,41,37,26,44,52,69,59,82,50,76,74,72,68,75,71,70,80,63,61,59,63,67,46,49,61,57,57,63,69,67,60,95,66,60,69,65,43,43,38,33,49,34,48

Foldseek 3Di:
DDDDDDDDDCVDPPPPDPPPPDDPDCPPPPQPFQFQKAWQFDQPPDDVAATETEIAIETDRDDPPDWKWKAFCDVSQPNLAQLSHGTGGRPDPDPPPPPPPPPRDDDFFAKWAFDQFFDKDFDPSDNYHYDDYHYAQDDPHGGDMDGAFFAQKKKKKKKAFDCFWWFDDPVQRPFWKFKDKFKFFQDPPPDCVVVPPPPVVDPPCPPPDTDTPVSKFKWKAWLVDPPQATDHADDRHGIDDHGIMMMIMIMDNPLQFMKMKMWMWTDDPVDDTDTFFIWIGGGDHPQAFKDWDKTFTAGPVRHGRIIGIMIMGMFGALNDDDGSNHACAQDDPLQVVLFAAEEAELQQFDCQPCVVFDPAHGVFLVSNQVSVVLPHQAYEFEWDAALVGFIWTDDAQWKWAWDADPPPRQIDIDIDGRNDHDPCCQQPGFIFHPPADSVGTHTQADPPDDPRRGHTDTPLCSLAPHDLSHAYAYEYEDKFAFPVGDISDPPDHRLNSNLSSVVVSCVVRNPPHAYEYEYCDLSNQLNVSRNHRHHFYAYEEAADDPPDGFTPDSCRHHPSSVLSSCVHSVGQAYEYELVVCVVPVVVLVVRVVSNHAYEYEYDVVQDVVSVVVNSVSRHRYYHDNHSPSPDPPVPPPPPPPVVVVVVPPVPPPGGDMMGMMMGD/DPDPDDDDPPVPCPPPPPPPPDPPDPPPPPQPFQWQKAWQFAQDPDPVGQTETEIAIETDRDDPPDWKWKAFCDVSQPNLAQQSHGTGGRPPPDPPPPPPPPPRDDDFFAKWAFDQFFDKDFDPPDNYHYDDYHYAQDDPHGGDMDGAFFAQKKKKKKKAFDCFWWFDDPVQRPFWKFKDKFKFFQDPPPDCVVVPPPPVVDPPCPPPDTDTPVSKFKWKAWLVDPPQATDHADVRHGIDDHGIMMMIMIMDNPLQFMKMKMWMWTDDPVDDTDTFFIWIGGGDHPQAFKDWDKTFTAGPVRHGRIIGIMIMGMFGALNDDDGSNHACAQDDPLQVVLFAAEEAELQQFDCQPCVVFDPAHGVFLVSNQVSVVLPHQAYEFEWDAALVGFIWTDDAQWKWAWDADPPPRQIDIDIDGRNDHDPCCQQPGFIFHPPADSVGTHTQADPPDDPRRGHTDTPLCSLAPHDLSHAYAYEYEDKFAFPVGDISDPPDHRLNSNLSSVVVSCVVRNPPHAYEYEYCDLSNQLNVSRNHRHHFYAYEEAADDPPDGFTPDSCRHHPSSVLSSCVHSVGQAYEYELVVCVVPVVVLVVRVVSNHAYEYEYDVLQDPVSVVVNSVSRHRYYHDNHSPSPDPPVPPPPPCPVVVVVVPPVPDPGGDMMGMMMGD

pLDDT: mean 78.15, std 23.66, range [16.91, 98.81]